Protein AF-0000000065762443 (afdb_homodimer)

Foldseek 3Di:
DAFLAEEEDCDLLRLQLQLLLQVLPGAYEYEYPPQVSVVCSCVPPVDPTSYHYDDDLLRRLVRHDPVYHYEYPDAEDVVVVVVCVVCLVVHDAPHEYEYAYLYDLVVQLVVLVVQVVVNYHYKYKHWFFPNVLSNQATQIEIEAPPSCCVSCVVSNQSSHDAFPVRGGLYDYFWHRSRRSLLNLLVVLLVLLLLQLVVLLVLCCCQVQVDQLQRVLVLLVVLCVDQQNWLSSVVSSVLSPDADPVGHRCVVVDQQADDDSCSLVSLVVLCVVLVQCLQLSVLSVVVNVVSNPPVVVVVVCVVPPDLQPSPNNVVDDPVRSVLLSLLSSLLSSLLSLLNVQSSVLSVVSVCVVVVIDGQQLSSLVSQCPSHRGHGPVSNVRSVQCVVPVVPNTSCPRPVNVVSCVVNVVSLVVNVVSCVVSVNDSSSSVRSNVVVVVVPDPDDPCVVVQVVCLAPAVLWDDDPPDDPPDTDHDPPPVPDDPDHDDHDDD/DAFLAEEEDCPLLRVQLQLLLQVLPGAYEYEYPPQVSVVCSCVPPVPPTSYHYDDDLLRRLVRHDPVYHYEYADAEDVVVVVVCVVNLVVHDAPHEYEYAYLYDLVVQLVVLVVQVVVNYHYKYKHWFFPNVLSNQATQIQIEAPPSCCVSCVVSNQSSHDAFPVRGGLYDYFWHRSRRSLLNLLVVLLVLLLLQLVVLLVLCCCQVQVDQLQRVLVLLVVLCVDQQNWLSSVVSSVLSPDADPVGHRCVVVDQQQDDDSCSLVSLVVLCVVLVQCLQLSVLSVVVNVVSNPPVVVVVVCVVPPDLQPSPNNVVADPVRSVLLSLLSSLLSSLLSLLNVQSSVLSVVSVCVVVVIDGQQLSSLVSQCPSHRGHGPNSNVRSVQCVVPVVPNTSCPRPVNVVSCVVNVVSLVVNVVSCVVSVNDSSSSVRSNVVVVVVPDPDDPCVVVQVVCLAPAVLWDDDPPDDPPDTDHDPPPVPDDPDHDDHDDD

Solvent-accessible surface area (backbone atoms only — not comparable to full-atom values): 47602 Å² total; per-residue (Å²): 133,45,21,66,30,31,36,37,29,67,51,50,55,30,45,23,35,51,53,21,38,34,73,67,73,38,35,34,28,36,32,33,96,59,43,68,56,37,52,52,40,46,70,47,89,41,48,94,49,64,58,46,76,25,87,41,71,69,53,37,58,71,44,39,28,82,69,35,37,36,37,34,43,49,61,53,62,66,58,47,53,54,52,48,64,65,47,54,84,77,58,54,74,65,18,35,42,32,40,46,30,85,38,58,30,68,58,38,31,54,50,30,54,57,33,45,74,66,40,24,34,28,32,27,23,15,68,35,23,44,41,63,13,28,39,72,9,19,13,39,27,34,9,19,41,72,79,42,47,78,76,44,44,68,60,49,39,63,37,19,10,53,35,96,87,62,49,45,4,37,51,85,43,31,53,44,26,37,4,22,42,53,39,29,43,51,46,19,42,42,47,27,52,47,42,39,51,22,38,50,53,43,42,40,43,53,57,54,56,48,50,52,66,56,49,19,50,49,32,50,54,40,34,77,48,87,58,20,27,50,60,38,45,51,49,19,52,51,44,63,37,56,35,96,85,68,45,58,38,59,79,38,34,35,32,55,35,64,54,86,45,46,48,51,53,36,41,46,50,23,56,74,68,50,37,54,46,46,25,38,38,35,26,50,30,49,30,34,49,36,46,40,50,70,61,12,42,56,35,16,70,75,69,35,77,68,55,66,62,66,58,24,77,70,52,49,73,66,55,48,51,52,49,51,53,16,42,52,24,28,51,52,48,39,51,53,48,40,51,25,39,46,51,38,43,51,49,54,52,24,63,76,69,68,48,72,68,56,63,24,58,53,30,47,28,41,40,16,29,24,62,73,13,24,68,57,27,55,56,53,16,49,48,28,64,74,33,77,80,61,80,42,56,61,71,35,69,71,48,36,51,51,41,67,68,28,43,64,28,26,37,49,45,47,26,51,28,45,69,40,44,44,51,41,46,32,56,44,34,32,48,23,47,51,35,47,44,29,28,72,69,60,47,36,17,54,46,32,48,52,42,19,60,47,45,30,41,31,39,41,39,66,87,49,65,86,91,47,71,44,74,67,66,81,79,75,76,64,74,89,68,62,38,76,73,62,79,97,134,46,21,64,32,32,37,38,30,67,51,51,54,30,45,23,35,51,53,23,40,35,73,66,73,38,35,33,28,35,32,32,96,58,43,66,57,37,51,50,39,46,71,47,89,41,48,92,50,64,57,46,77,26,86,42,71,70,52,35,60,72,42,39,29,82,68,36,36,37,37,34,43,50,61,55,62,68,58,49,54,54,51,48,62,65,47,54,83,76,58,55,74,65,18,35,43,33,40,45,30,86,38,59,26,68,56,38,33,54,49,30,54,56,34,44,74,68,41,24,34,28,31,26,23,16,66,36,23,44,41,63,12,27,39,73,9,18,13,38,28,34,9,21,42,73,79,43,47,78,75,45,44,68,60,50,39,64,37,20,10,54,33,96,87,60,49,44,5,36,51,84,42,30,52,44,26,38,5,22,42,52,38,30,43,51,45,19,43,42,46,26,52,47,41,40,51,22,39,50,53,43,41,40,43,52,58,54,55,48,51,51,67,57,50,18,50,50,32,50,55,42,34,77,47,88,57,22,28,51,60,38,46,51,48,20,50,50,44,63,36,56,36,96,85,69,45,56,38,60,79,38,33,38,31,55,36,58,54,87,46,46,47,50,51,36,40,45,51,22,55,74,68,51,37,52,45,46,26,38,40,35,27,50,31,49,32,32,48,36,46,42,51,70,61,11,41,54,35,17,70,74,70,37,76,66,53,67,64,66,59,25,76,69,52,48,73,66,54,48,51,52,50,52,52,17,41,52,25,28,48,52,47,40,50,52,47,41,52,26,38,45,52,39,43,50,50,54,50,25,63,77,70,69,48,72,69,56,62,24,57,53,30,48,28,39,40,16,30,23,62,72,12,24,69,57,28,57,57,51,17,48,47,29,65,75,33,78,78,61,80,43,54,60,72,35,69,70,47,36,52,51,42,66,70,26,42,64,27,27,37,49,46,48,26,51,27,44,70,42,43,46,50,40,47,33,56,44,34,31,50,24,48,50,36,47,44,29,29,73,70,59,46,36,15,53,46,33,49,52,43,19,60,46,44,29,43,32,40,41,39,67,87,48,66,88,92,46,73,45,74,66,67,82,78,75,74,63,73,88,69,61,38,76,74,61,82,96

Structure (mmCIF, N/CA/C/O backbone):
data_AF-0000000065762443-model_v1
#
loop_
_entity.id
_entity.type
_entity.pdbx_description
1 polymer '6-phosphogluconate dehydrogenase, decarboxylating'
#
loop_
_atom_site.group_PDB
_atom_site.id
_atom_site.type_symbol
_atom_site.label_atom_id
_atom_site.label_alt_id
_atom_site.label_comp_id
_atom_site.label_asym_id
_atom_site.label_entity_id
_atom_site.label_seq_id
_atom_site.pdbx_PDB_ins_code
_atom_site.Cartn_x
_atom_site.Cartn_y
_atom_site.Cartn_z
_atom_site.occupancy
_atom_site.B_iso_or_equiv
_atom_site.auth_seq_id
_atom_site.auth_comp_id
_atom_site.auth_asym_id
_atom_site.auth_atom_id
_atom_site.pdbx_PDB_model_num
ATOM 1 N N . MET A 1 1 ? -21.141 -29.219 -41.094 1 72 1 MET A N 1
ATOM 2 C CA . MET A 1 1 ? -21.312 -29.031 -39.656 1 72 1 MET A CA 1
ATOM 3 C C . MET A 1 1 ? -20.359 -27.984 -39.094 1 72 1 MET A C 1
ATOM 5 O O . MET A 1 1 ? -19.234 -27.859 -39.594 1 72 1 MET A O 1
ATOM 9 N N . GLY A 1 2 ? -20.906 -26.891 -38.469 1 92.94 2 GLY A N 1
ATOM 10 C CA . GLY A 1 2 ? -20.109 -25.734 -38.094 1 92.94 2 GLY A CA 1
ATOM 11 C C . GLY A 1 2 ? -19.172 -25.984 -36.938 1 92.94 2 GLY A C 1
ATOM 12 O O . GLY A 1 2 ? -19.375 -26.953 -36.188 1 92.94 2 GLY A O 1
ATOM 13 N N . ALA A 1 3 ? -18.125 -25.281 -36.938 1 97.88 3 ALA A N 1
ATOM 14 C CA . ALA A 1 3 ? -17.156 -25.406 -35.844 1 97.88 3 ALA A CA 1
ATOM 15 C C . ALA A 1 3 ? -17.844 -25.203 -34.5 1 97.88 3 ALA A C 1
ATOM 17 O O . ALA A 1 3 ? -18.781 -24.422 -34.375 1 97.88 3 ALA A O 1
ATOM 18 N N . ASP A 1 4 ? -17.422 -25.906 -33.469 1 98.25 4 ASP A N 1
ATOM 19 C CA . ASP A 1 4 ? -18 -25.859 -32.125 1 98.25 4 ASP A CA 1
ATOM 20 C C . ASP A 1 4 ? -17.766 -24.5 -31.484 1 98.25 4 ASP A C 1
ATOM 22 O O . ASP A 1 4 ? -18.562 -24.062 -30.656 1 98.25 4 ASP A O 1
ATOM 26 N N . ILE A 1 5 ? -16.672 -23.844 -31.797 1 98.62 5 ILE A N 1
ATOM 27 C CA . ILE A 1 5 ? -16.328 -22.562 -31.188 1 98.62 5 ILE A CA 1
ATOM 28 C C . ILE A 1 5 ? -15.406 -21.781 -32.125 1 98.62 5 ILE A C 1
ATOM 30 O O . ILE A 1 5 ? -14.609 -22.375 -32.844 1 98.62 5 ILE A O 1
ATOM 34 N N . GLY A 1 6 ? -15.602 -20.469 -32.156 1 98.69 6 GLY A N 1
ATOM 35 C CA . GLY A 1 6 ? -14.711 -19.578 -32.875 1 98.69 6 GLY A CA 1
ATOM 36 C C . GLY A 1 6 ? -13.727 -18.859 -31.953 1 98.69 6 GLY A C 1
ATOM 37 O O . GLY A 1 6 ? -14.055 -18.531 -30.812 1 98.69 6 GLY A O 1
ATOM 38 N N . PHE A 1 7 ? -12.484 -18.641 -32.469 1 98.44 7 PHE A N 1
ATOM 39 C CA . PHE A 1 7 ? -11.445 -17.953 -31.719 1 98.44 7 PHE A CA 1
ATOM 40 C C . PHE A 1 7 ? -10.938 -16.734 -32.5 1 98.44 7 PHE A C 1
ATOM 42 O O . PHE A 1 7 ? -10.648 -16.844 -33.688 1 98.44 7 PHE A O 1
ATOM 49 N N . ILE A 1 8 ? -10.922 -15.648 -31.812 1 98.44 8 ILE A N 1
ATOM 50 C CA . ILE A 1 8 ? -10.297 -14.445 -32.375 1 98.44 8 ILE A CA 1
ATOM 51 C C . ILE A 1 8 ? -9.055 -14.094 -31.547 1 98.44 8 ILE A C 1
ATOM 53 O O . ILE A 1 8 ? -9.164 -13.727 -30.375 1 98.44 8 ILE A O 1
ATOM 57 N N . GLY A 1 9 ? -7.879 -14.109 -32.125 1 96.88 9 GLY A N 1
ATOM 58 C CA . GLY A 1 9 ? -6.602 -13.883 -31.469 1 96.88 9 GLY A CA 1
ATOM 59 C C . GLY A 1 9 ? -5.762 -15.141 -31.359 1 96.88 9 GLY A C 1
ATOM 60 O O . GLY A 1 9 ? -6.125 -16.078 -30.641 1 96.88 9 GLY A O 1
ATOM 61 N N . LEU A 1 10 ? -4.555 -15.133 -32.062 1 95.56 10 LEU A N 1
ATOM 62 C CA . LEU A 1 10 ? -3.734 -16.328 -32.156 1 95.56 10 LEU A CA 1
ATOM 63 C C . LEU A 1 10 ? -2.311 -16.047 -31.688 1 95.56 10 LEU A C 1
ATOM 65 O O . LEU A 1 10 ? -1.348 -16.531 -32.281 1 95.56 10 LEU A O 1
ATOM 69 N N . ALA A 1 11 ? -2.287 -15.234 -30.594 1 89.75 11 ALA A N 1
ATOM 70 C CA . ALA A 1 11 ? -0.986 -15.133 -29.938 1 89.75 11 ALA A CA 1
ATOM 71 C C . ALA A 1 11 ? -0.695 -16.375 -29.109 1 89.75 11 ALA A C 1
ATOM 73 O O . ALA A 1 11 ? -1.303 -17.422 -29.312 1 89.75 11 ALA A O 1
ATOM 74 N N . VAL A 1 12 ? 0.217 -16.297 -28.219 1 86.06 12 VAL A N 1
ATOM 75 C CA . VAL A 1 12 ? 0.72 -17.453 -27.469 1 86.06 12 VAL A CA 1
ATOM 76 C C . VAL A 1 12 ? -0.435 -18.156 -26.766 1 86.06 12 VAL A C 1
ATOM 78 O O . VAL A 1 12 ? -0.588 -19.375 -26.875 1 86.06 12 VAL A O 1
ATOM 81 N N . MET A 1 13 ? -1.266 -17.438 -26.078 1 91.5 13 MET A N 1
ATOM 82 C CA . MET A 1 13 ? -2.373 -18.016 -25.328 1 91.5 13 MET A CA 1
ATOM 83 C C . MET A 1 13 ? -3.443 -18.562 -26.266 1 91.5 13 MET A C 1
ATOM 85 O O . MET A 1 13 ? -3.947 -19.672 -26.078 1 91.5 13 MET A O 1
ATOM 89 N N . GLY A 1 14 ? -3.76 -17.781 -27.281 1 94.81 14 GLY A N 1
ATOM 90 C CA . GLY A 1 14 ? -4.809 -18.172 -28.219 1 94.81 14 GLY A CA 1
ATOM 91 C C . GLY A 1 14 ? -4.504 -19.453 -28.953 1 94.81 14 GLY A C 1
ATOM 92 O O . GLY A 1 14 ? -5.328 -20.359 -28.984 1 94.81 14 GLY A O 1
ATOM 93 N N . GLU A 1 15 ? -3.297 -19.531 -29.516 1 95.19 15 GLU A N 1
ATOM 94 C CA . GLU A 1 15 ? -2.898 -20.719 -30.266 1 95.19 15 GLU A CA 1
ATOM 95 C C . GLU A 1 15 ? -2.957 -21.969 -29.391 1 95.19 15 GLU A C 1
ATOM 97 O O . GLU A 1 15 ? -3.441 -23.016 -29.828 1 95.19 15 GLU A O 1
ATOM 102 N N . ASN A 1 16 ? -2.488 -21.828 -28.219 1 95 16 ASN A N 1
ATOM 103 C CA . ASN A 1 16 ? -2.408 -22.984 -27.312 1 95 16 ASN A CA 1
ATOM 104 C C . ASN A 1 16 ? -3.791 -23.422 -26.859 1 95 16 ASN A C 1
ATOM 106 O O . ASN A 1 16 ? -4.059 -24.625 -26.75 1 95 16 ASN A O 1
ATOM 110 N N . LEU A 1 17 ? -4.672 -22.516 -26.609 1 97.56 17 LEU A N 1
ATOM 111 C CA . LEU A 1 17 ? -6.035 -22.859 -26.219 1 97.56 17 LEU A CA 1
ATOM 112 C C . LEU A 1 17 ? -6.766 -23.562 -27.359 1 97.56 17 LEU A C 1
ATOM 114 O O . LEU A 1 17 ? -7.508 -24.516 -27.125 1 97.56 17 LEU A O 1
ATOM 118 N N . VAL A 1 18 ? -6.535 -23.047 -28.594 1 98.38 18 VAL A N 1
ATOM 119 C CA . VAL A 1 18 ? -7.16 -23.641 -29.766 1 98.38 18 VAL A CA 1
ATOM 120 C C . VAL A 1 18 ? -6.727 -25.094 -29.906 1 98.38 18 VAL A C 1
ATOM 122 O O . VAL A 1 18 ? -7.555 -25.969 -30.125 1 98.38 18 VAL A O 1
ATOM 125 N N . LEU A 1 19 ? -5.434 -25.328 -29.766 1 98.06 19 LEU A N 1
ATOM 126 C CA . LEU A 1 19 ? -4.895 -26.688 -29.875 1 98.06 19 LEU A CA 1
ATOM 127 C C . LEU A 1 19 ? -5.449 -27.578 -28.766 1 98.06 19 LEU A C 1
ATOM 129 O O . LEU A 1 19 ? -5.742 -28.75 -29 1 98.06 19 LEU A O 1
ATOM 133 N N . ASN A 1 20 ? -5.562 -27.047 -27.562 1 98.25 20 ASN A N 1
ATOM 134 C CA . ASN A 1 20 ? -6.129 -27.766 -26.438 1 98.25 20 ASN A CA 1
ATOM 135 C C . ASN A 1 20 ? -7.578 -28.172 -26.703 1 98.25 20 ASN A C 1
ATOM 137 O O . ASN A 1 20 ? -7.965 -29.312 -26.469 1 98.25 20 ASN A O 1
ATOM 141 N N . ILE A 1 21 ? -8.359 -27.281 -27.203 1 98.62 21 ILE A N 1
ATOM 142 C CA . ILE A 1 21 ? -9.766 -27.516 -27.5 1 98.62 21 ILE A CA 1
ATOM 143 C C . ILE A 1 21 ? -9.898 -28.594 -28.562 1 98.62 21 ILE A C 1
ATOM 145 O O . ILE A 1 21 ? -10.688 -29.531 -28.422 1 98.62 21 ILE A O 1
ATOM 149 N N . GLU A 1 22 ? -9.102 -28.453 -29.578 1 98.5 22 GLU A N 1
ATOM 150 C CA . GLU A 1 22 ? -9.117 -29.422 -30.656 1 98.5 22 GLU A CA 1
ATOM 151 C C . GLU A 1 22 ? -8.719 -30.812 -30.156 1 98.5 22 GLU A C 1
ATOM 153 O O . GLU A 1 22 ? -9.367 -31.812 -30.484 1 98.5 22 GLU A O 1
ATOM 158 N N . ARG A 1 23 ? -7.711 -30.844 -29.375 1 97.94 23 ARG A N 1
ATOM 159 C CA . ARG A 1 23 ? -7.223 -32.125 -28.828 1 97.94 23 ARG A CA 1
ATOM 160 C C . ARG A 1 23 ? -8.297 -32.812 -27.984 1 97.94 23 ARG A C 1
ATOM 162 O O . ARG A 1 23 ? -8.336 -34.031 -27.906 1 97.94 23 ARG A O 1
ATOM 169 N N . ASN A 1 24 ? -9.148 -32.062 -27.406 1 98.06 24 ASN A N 1
ATOM 170 C CA . ASN A 1 24 ? -10.188 -32.594 -26.547 1 98.06 24 ASN A CA 1
ATOM 171 C C . ASN A 1 24 ? -11.469 -32.906 -27.328 1 98.06 24 ASN A C 1
ATOM 173 O O . ASN A 1 24 ? -12.539 -33.031 -26.734 1 98.06 24 ASN A O 1
ATOM 177 N N . GLY A 1 25 ? -11.383 -32.844 -28.609 1 97.75 25 GLY A N 1
ATOM 178 C CA . GLY A 1 25 ? -12.43 -33.406 -29.422 1 97.75 25 GLY A CA 1
ATOM 179 C C . GLY A 1 25 ? -13.375 -32.375 -30.016 1 97.75 25 GLY A C 1
ATOM 180 O O . GLY A 1 25 ? -14.398 -32.719 -30.609 1 97.75 25 GLY A O 1
ATOM 181 N N . PHE A 1 26 ? -13.031 -31.125 -29.922 1 98.31 26 PHE A N 1
ATOM 182 C CA . PHE A 1 26 ? -13.906 -30.078 -30.453 1 98.31 26 PHE A CA 1
ATOM 183 C C . PHE A 1 26 ? -13.297 -29.422 -31.688 1 98.31 26 PHE A C 1
ATOM 185 O O . PHE A 1 26 ? -12.07 -29.297 -31.781 1 98.31 26 PHE A O 1
ATOM 192 N N . SER A 1 27 ? -14.125 -28.984 -32.562 1 98.31 27 SER A N 1
ATOM 193 C CA . SER A 1 27 ? -13.656 -28.266 -33.75 1 98.31 27 SER A CA 1
ATOM 194 C C . SER A 1 27 ? -13.609 -26.766 -33.5 1 98.31 27 SER A C 1
ATOM 196 O O . SER A 1 27 ? -14.461 -26.219 -32.781 1 98.31 27 SER A O 1
ATOM 198 N N . VAL A 1 28 ? -12.602 -26.109 -34.125 1 98.69 28 VAL A N 1
ATOM 199 C CA . VAL A 1 28 ? -12.391 -24.703 -33.844 1 98.69 28 VAL A CA 1
ATOM 200 C C . VAL A 1 28 ? -12.211 -23.922 -35.156 1 98.69 28 VAL A C 1
ATOM 202 O O . VAL A 1 28 ? -11.539 -24.391 -36.062 1 98.69 28 VAL A O 1
ATOM 205 N N . ALA A 1 29 ? -12.906 -22.828 -35.281 1 98.81 29 ALA A N 1
ATOM 206 C CA . ALA A 1 29 ? -12.617 -21.844 -36.344 1 98.81 29 ALA A CA 1
ATOM 207 C C . ALA A 1 29 ? -11.805 -20.672 -35.781 1 98.81 29 ALA A C 1
ATOM 209 O O . ALA A 1 29 ? -12.086 -20.172 -34.688 1 98.81 29 ALA A O 1
ATOM 210 N N . VAL A 1 30 ? -10.727 -20.266 -36.531 1 98.75 30 VAL A N 1
ATOM 211 C CA . VAL A 1 30 ? -9.828 -19.281 -35.969 1 98.75 30 VAL A CA 1
ATOM 212 C C . VAL A 1 30 ? -9.695 -18.078 -36.906 1 98.75 30 VAL A C 1
ATOM 214 O O . VAL A 1 30 ? -9.789 -18.219 -38.125 1 98.75 30 VAL A O 1
ATOM 217 N N . PHE A 1 31 ? -9.531 -16.922 -36.312 1 98.5 31 PHE A N 1
ATOM 218 C CA . PHE A 1 31 ? -9.258 -15.672 -37 1 98.5 31 PHE A CA 1
ATOM 219 C C . PHE A 1 31 ? -8.25 -14.828 -36.219 1 98.5 31 PHE A C 1
ATOM 221 O O . PHE A 1 31 ? -8.195 -14.891 -35 1 98.5 31 PHE A O 1
ATOM 228 N N . ASN A 1 32 ? -7.441 -14.117 -36.938 1 97.94 32 ASN A N 1
ATOM 229 C CA . ASN A 1 32 ? -6.523 -13.102 -36.438 1 97.94 32 ASN A CA 1
ATOM 230 C C . ASN A 1 32 ? -6.477 -11.875 -37.344 1 97.94 32 ASN A C 1
ATOM 232 O O . ASN A 1 32 ? -6.566 -11.992 -38.562 1 97.94 32 ASN A O 1
ATOM 236 N N . ARG A 1 33 ? -6.418 -10.711 -36.719 1 95.38 33 ARG A N 1
ATOM 237 C CA . ARG A 1 33 ? -6.438 -9.469 -37.469 1 95.38 33 ARG A CA 1
ATOM 238 C C . ARG A 1 33 ? -5.422 -9.516 -38.625 1 95.38 33 ARG A C 1
ATOM 240 O O . ARG A 1 33 ? -5.723 -9.117 -39.75 1 95.38 33 ARG A O 1
ATOM 247 N N . THR A 1 34 ? -4.172 -9.938 -38.25 1 95.75 34 THR A N 1
ATOM 248 C CA . THR A 1 34 ? -3.182 -10.234 -39.281 1 95.75 34 THR A CA 1
ATOM 249 C C . THR A 1 34 ? -3.361 -11.648 -39.812 1 95.75 34 THR A C 1
ATOM 251 O O . THR A 1 34 ? -2.879 -12.609 -39.219 1 95.75 34 THR A O 1
ATOM 254 N N . THR A 1 35 ? -3.873 -11.758 -40.969 1 96 35 THR A N 1
ATOM 255 C CA . THR A 1 35 ? -4.363 -13.039 -41.469 1 96 35 THR A CA 1
ATOM 256 C C . THR A 1 35 ? -3.203 -13.977 -41.812 1 96 35 THR A C 1
ATOM 258 O O . THR A 1 35 ? -3.383 -15.188 -41.875 1 96 35 THR A O 1
ATOM 261 N N . THR A 1 36 ? -1.997 -13.391 -42 1 96.75 36 THR A N 1
ATOM 262 C CA . THR A 1 36 ? -0.836 -14.234 -42.25 1 96.75 36 THR A CA 1
ATOM 263 C C . THR A 1 36 ? -0.554 -15.133 -41.031 1 96.75 36 THR A C 1
ATOM 265 O O . THR A 1 36 ? 0.012 -16.219 -41.188 1 96.75 36 THR A O 1
ATOM 268 N N . VAL A 1 37 ? -1 -14.68 -39.875 1 95.44 37 VAL A N 1
ATOM 269 C CA . VAL A 1 37 ? -0.845 -15.461 -38.656 1 95.44 37 VAL A CA 1
ATOM 270 C C . VAL A 1 37 ? -1.731 -16.703 -38.719 1 95.44 37 VAL A C 1
ATOM 272 O O . VAL A 1 37 ? -1.341 -17.781 -38.281 1 95.44 37 VAL A O 1
ATOM 275 N N . VAL A 1 38 ? -2.871 -16.562 -39.312 1 97.19 38 VAL A N 1
ATOM 276 C CA . VAL A 1 38 ? -3.797 -17.688 -39.469 1 97.19 38 VAL A CA 1
ATOM 277 C C . VAL A 1 38 ? -3.174 -18.734 -40.375 1 97.19 38 VAL A C 1
ATOM 279 O O . VAL A 1 38 ? -3.162 -19.922 -40.062 1 97.19 38 VAL A O 1
ATOM 282 N N . ASP A 1 39 ? -2.598 -18.219 -41.469 1 97.44 39 ASP A N 1
ATOM 283 C CA . ASP A 1 39 ? -1.999 -19.109 -42.438 1 97.44 39 ASP A CA 1
ATOM 284 C C . ASP A 1 39 ? -0.817 -19.875 -41.844 1 97.44 39 ASP A C 1
ATOM 286 O O . ASP A 1 39 ? -0.674 -21.078 -42.062 1 97.44 39 ASP A O 1
ATOM 290 N N . ARG A 1 40 ? -0.02 -19.156 -41.188 1 96.12 40 ARG A N 1
ATOM 291 C CA . ARG A 1 40 ? 1.144 -19.766 -40.531 1 96.12 40 ARG A CA 1
ATOM 292 C C . ARG A 1 40 ? 0.722 -20.828 -39.531 1 96.12 40 ARG A C 1
ATOM 294 O O . ARG A 1 40 ? 1.324 -21.906 -39.469 1 96.12 40 ARG A O 1
ATOM 301 N N . PHE A 1 41 ? -0.293 -20.547 -38.781 1 96.12 41 PHE A N 1
ATOM 302 C CA . PHE A 1 41 ? -0.787 -21.469 -37.75 1 96.12 41 PHE A CA 1
ATOM 303 C C . PHE A 1 41 ? -1.352 -22.734 -38.406 1 96.12 41 PHE A C 1
ATOM 305 O O . PHE A 1 41 ? -1.062 -23.844 -37.938 1 96.12 41 PHE A O 1
ATOM 312 N N . LEU A 1 42 ? -2.066 -22.578 -39.5 1 96.94 42 LEU A N 1
ATOM 313 C CA . LEU A 1 42 ? -2.707 -23.688 -40.156 1 96.94 42 LEU A CA 1
ATOM 314 C C . LEU A 1 42 ? -1.672 -24.578 -40.844 1 96.94 42 LEU A C 1
ATOM 316 O O . LEU A 1 42 ? -1.845 -25.797 -40.938 1 96.94 42 LEU A O 1
ATOM 320 N N . ALA A 1 43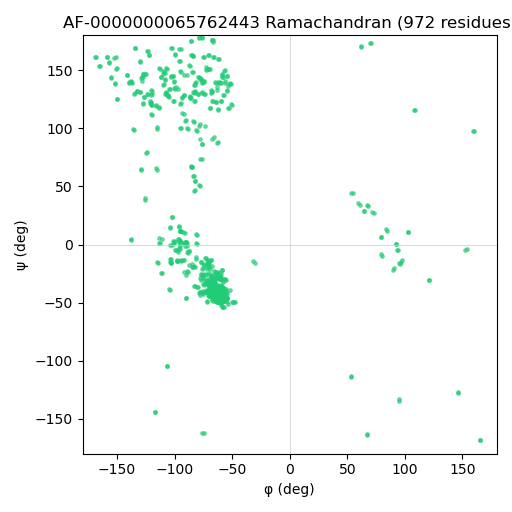 ? -0.601 -23.922 -41.281 1 96.88 43 ALA A N 1
ATOM 321 C CA . ALA A 1 43 ? 0.454 -24.656 -41.969 1 96.88 43 ALA A CA 1
ATOM 322 C C . ALA A 1 43 ? 1.421 -25.297 -40.969 1 96.88 43 ALA A C 1
ATOM 324 O O . ALA A 1 43 ? 2.168 -26.219 -41.344 1 96.88 43 ALA A O 1
ATOM 325 N N . GLY A 1 44 ? 1.394 -24.812 -39.844 1 95.62 44 GLY A N 1
ATOM 326 C CA . GLY A 1 44 ? 2.324 -25.281 -38.844 1 95.62 44 GLY A CA 1
ATOM 327 C C . GLY A 1 44 ? 1.669 -26.156 -37.781 1 95.62 44 GLY A C 1
ATOM 328 O O . GLY A 1 44 ? 1.27 -27.297 -38.062 1 95.62 44 GLY A O 1
ATOM 329 N N . ARG A 1 45 ? 1.449 -25.641 -36.625 1 94.31 45 ARG A N 1
ATOM 330 C CA . ARG A 1 45 ? 1.044 -26.391 -35.438 1 94.31 45 ARG A CA 1
ATOM 331 C C . ARG A 1 45 ? -0.362 -26.953 -35.594 1 94.31 45 ARG A C 1
ATOM 333 O O . ARG A 1 45 ? -0.701 -27.969 -35 1 94.31 45 ARG A O 1
ATOM 340 N N . ALA A 1 46 ? -1.197 -26.328 -36.406 1 95.81 46 ALA A N 1
ATOM 341 C CA . ALA A 1 46 ? -2.59 -26.734 -36.562 1 95.81 46 ALA A CA 1
ATOM 342 C C . ALA A 1 46 ? -2.762 -27.656 -37.75 1 95.81 46 ALA A C 1
ATOM 344 O O . ALA A 1 46 ? -3.871 -28.109 -38.031 1 95.81 46 ALA A O 1
ATOM 345 N N . HIS A 1 47 ? -1.701 -27.938 -38.469 1 96.12 47 HIS A N 1
ATOM 346 C CA . HIS A 1 47 ? -1.778 -28.719 -39.688 1 96.12 47 HIS A CA 1
ATOM 347 C C . HIS A 1 47 ? -2.412 -30.078 -39.438 1 96.12 47 HIS A C 1
ATOM 349 O O . HIS A 1 47 ? -2.018 -30.781 -38.5 1 96.12 47 HIS A O 1
ATOM 355 N N . GLY A 1 48 ? -3.4 -30.359 -40.25 1 96.12 48 GLY A N 1
ATOM 356 C CA . GLY A 1 48 ? -4.023 -31.672 -40.219 1 96.12 48 GLY A CA 1
ATOM 357 C C . GLY A 1 48 ? -5.027 -31.812 -39.062 1 96.12 48 GLY A C 1
ATOM 358 O O . GLY A 1 48 ? -5.586 -32.906 -38.875 1 96.12 48 GLY A O 1
ATOM 359 N N . LYS A 1 49 ? -5.32 -30.828 -38.344 1 97.31 49 LYS A N 1
ATOM 360 C CA . LYS A 1 49 ? -6.23 -30.875 -37.219 1 97.31 49 LYS A CA 1
ATOM 361 C C . LYS A 1 49 ? -7.602 -30.312 -37.562 1 97.31 49 LYS A C 1
ATOM 363 O O . LYS A 1 49 ? -7.793 -29.812 -38.688 1 97.31 49 LYS A O 1
ATOM 368 N N . ARG A 1 50 ? -8.609 -30.516 -36.656 1 96.94 50 ARG A N 1
ATOM 369 C CA . ARG A 1 50 ? -9.961 -30.031 -36.875 1 96.94 50 ARG A CA 1
ATOM 370 C C . ARG A 1 50 ? -10.062 -28.531 -36.594 1 96.94 50 ARG A C 1
ATOM 372 O O . ARG A 1 50 ? -10.93 -28.094 -35.812 1 96.94 50 ARG A O 1
ATOM 379 N N . ILE A 1 51 ? -9.148 -27.781 -37.188 1 98.38 51 ILE A N 1
ATOM 380 C CA . ILE A 1 51 ? -9.062 -26.328 -37.062 1 98.38 51 ILE A CA 1
ATOM 381 C C . ILE A 1 51 ? -9.188 -25.688 -38.438 1 98.38 51 ILE A C 1
ATOM 383 O O . ILE A 1 51 ? -8.461 -26.031 -39.375 1 98.38 51 ILE A O 1
ATOM 387 N N . THR A 1 52 ? -10.156 -24.844 -38.625 1 98.31 52 THR A N 1
ATOM 388 C CA . THR A 1 52 ? -10.375 -24.141 -39.906 1 98.31 52 THR A CA 1
ATOM 389 C C . THR A 1 52 ? -10.055 -22.641 -39.75 1 98.31 52 THR A C 1
ATOM 391 O O . THR A 1 52 ? -10.383 -22.047 -38.719 1 98.31 52 THR A O 1
ATOM 394 N N . GLY A 1 53 ? -9.398 -22.109 -40.719 1 98.19 53 GLY A N 1
ATOM 395 C CA . GLY A 1 53 ? -9.023 -20.703 -40.656 1 98.19 53 GLY A CA 1
ATOM 396 C C . GLY A 1 53 ? -9.945 -19.797 -41.469 1 98.19 53 GLY A C 1
ATOM 397 O O . GLY A 1 53 ? -10.461 -20.203 -42.5 1 98.19 53 GLY A O 1
ATOM 398 N N . ALA A 1 54 ? -10.203 -18.656 -40.844 1 98.31 54 ALA A N 1
ATOM 399 C CA . ALA A 1 54 ? -10.961 -17.609 -41.562 1 98.31 54 ALA A CA 1
ATOM 400 C C . ALA A 1 54 ? -10.086 -16.406 -41.844 1 98.31 54 ALA A C 1
ATOM 402 O O . ALA A 1 54 ? -9.141 -16.125 -41.094 1 98.31 54 ALA A O 1
ATOM 403 N N . HIS A 1 55 ? -10.383 -15.695 -42.906 1 98 55 HIS A N 1
ATOM 404 C CA . HIS A 1 55 ? -9.594 -14.523 -43.281 1 98 55 HIS A CA 1
ATOM 405 C C . HIS A 1 55 ? -10.398 -13.242 -43.094 1 98 55 HIS A C 1
ATOM 407 O O . HIS A 1 55 ? -9.953 -12.164 -43.5 1 98 55 HIS A O 1
ATOM 413 N N . SER A 1 56 ? -11.57 -13.352 -42.562 1 97.69 56 SER A N 1
ATOM 414 C CA . SER A 1 56 ? -12.406 -12.242 -42.125 1 97.69 56 SER A CA 1
ATOM 415 C C . SER A 1 56 ? -13.32 -12.648 -40.969 1 97.69 56 SER A C 1
ATOM 417 O O . SER A 1 56 ? -13.562 -13.836 -40.75 1 97.69 56 SER A O 1
ATOM 419 N N . ILE A 1 57 ? -13.805 -11.664 -40.281 1 97.88 57 ILE A N 1
ATOM 420 C CA . ILE A 1 57 ? -14.703 -11.922 -39.156 1 97.88 57 ILE A CA 1
ATOM 421 C C . ILE A 1 57 ? -16.016 -12.523 -39.688 1 97.88 57 ILE A C 1
ATOM 423 O O . ILE A 1 57 ? -16.562 -13.438 -39.062 1 97.88 57 ILE A O 1
ATOM 427 N N . ALA A 1 58 ? -16.5 -11.992 -40.781 1 98.06 58 ALA A N 1
ATOM 428 C CA . ALA A 1 58 ? -17.703 -12.539 -41.406 1 98.06 58 ALA A CA 1
ATOM 429 C C . ALA A 1 58 ? -17.516 -14.008 -41.75 1 98.06 58 ALA A C 1
ATOM 431 O O . ALA A 1 58 ? -18.422 -14.82 -41.562 1 98.06 58 ALA A O 1
ATOM 432 N N . GLU A 1 59 ? -16.375 -14.258 -42.312 1 98.25 59 GLU A N 1
ATOM 433 C CA . GLU A 1 59 ? -16.047 -15.648 -42.656 1 98.25 59 GLU A CA 1
ATOM 434 C C . GLU A 1 59 ? -16.016 -16.516 -41.406 1 98.25 59 GLU A C 1
ATOM 436 O O . GLU A 1 59 ? -16.547 -17.625 -41.375 1 98.25 59 GLU A O 1
ATOM 441 N N . LEU A 1 60 ? -15.398 -16.062 -40.375 1 98.5 60 LEU A N 1
ATOM 442 C CA . LEU A 1 60 ? -15.344 -16.797 -39.094 1 98.5 60 LEU A CA 1
ATOM 443 C C . LEU A 1 60 ? -16.734 -17.156 -38.625 1 98.5 60 LEU A C 1
ATOM 445 O O . LEU A 1 60 ? -17.016 -18.297 -38.25 1 98.5 60 LEU A O 1
ATOM 449 N N . VAL A 1 61 ? -17.578 -16.172 -38.594 1 98.31 61 VAL A N 1
ATOM 450 C CA . VAL A 1 61 ? -18.922 -16.328 -38.062 1 98.31 61 VAL A CA 1
ATOM 451 C C . VAL A 1 61 ? -19.688 -17.359 -38.906 1 98.31 61 VAL A C 1
ATOM 453 O O . VAL A 1 61 ? -20.453 -18.156 -38.375 1 98.31 61 VAL A O 1
ATOM 456 N N . SER A 1 62 ? -19.484 -17.344 -40.188 1 97.94 62 SER A N 1
ATOM 457 C CA . SER A 1 62 ? -20.188 -18.25 -41.094 1 97.94 62 SER A CA 1
ATOM 458 C C . SER A 1 62 ? -19.75 -19.688 -40.875 1 97.94 62 SER A C 1
ATOM 460 O O . SER A 1 62 ? -20.453 -20.625 -41.281 1 97.94 62 SER A O 1
ATOM 462 N N . LEU A 1 63 ? -18.641 -19.891 -40.25 1 98.38 63 LEU A N 1
ATOM 463 C CA . LEU A 1 63 ? -18.078 -21.219 -40.062 1 98.38 63 LEU A CA 1
ATOM 464 C C . LEU A 1 63 ? -18.594 -21.859 -38.781 1 98.38 63 LEU A C 1
ATOM 466 O O . LEU A 1 63 ? -18.328 -23.031 -38.531 1 98.38 63 LEU A O 1
ATOM 470 N N . LEU A 1 64 ? -19.438 -21.188 -37.969 1 98.38 64 LEU A N 1
ATOM 471 C CA . LEU A 1 64 ? -19.734 -21.625 -36.625 1 98.38 64 LEU A CA 1
ATOM 472 C C . LEU A 1 64 ? -21.109 -22.281 -36.562 1 98.38 64 LEU A C 1
ATOM 474 O O . LEU A 1 64 ? -22.047 -21.859 -37.25 1 98.38 64 LEU A O 1
ATOM 478 N N . ALA A 1 65 ? -21.188 -23.266 -35.75 1 97.44 65 ALA A N 1
ATOM 479 C CA . ALA A 1 65 ? -22.469 -23.859 -35.406 1 97.44 65 ALA A CA 1
ATOM 480 C C . ALA A 1 65 ? -23.281 -22.938 -34.5 1 97.44 65 ALA A C 1
ATOM 482 O O . ALA A 1 65 ? -22.719 -22.25 -33.625 1 97.44 65 ALA A O 1
ATOM 483 N N . ARG A 1 66 ? -24.609 -23 -34.562 1 96.31 66 ARG A N 1
ATOM 484 C CA . ARG A 1 66 ? -25.5 -22.203 -33.719 1 96.31 66 ARG A CA 1
ATOM 485 C C . ARG A 1 66 ? -25.938 -22.984 -32.5 1 96.31 66 ARG A C 1
ATOM 487 O O . ARG A 1 66 ? -26.156 -24.188 -32.562 1 96.31 66 ARG A O 1
ATOM 494 N N . PRO A 1 67 ? -26.188 -22.406 -31.438 1 97.25 67 PRO A N 1
ATOM 495 C CA . PRO A 1 67 ? -25.797 -21.016 -31.188 1 97.25 67 PRO A CA 1
ATOM 496 C C . PRO A 1 67 ? -24.281 -20.812 -31.219 1 97.25 67 PRO A C 1
ATOM 498 O O . PRO A 1 67 ? -23.531 -21.656 -30.734 1 97.25 67 PRO A O 1
ATOM 501 N N . ARG A 1 68 ? -23.891 -19.719 -31.797 1 98.38 68 ARG A N 1
ATOM 502 C CA . ARG A 1 68 ? -22.469 -19.453 -32.031 1 98.38 68 ARG A CA 1
ATOM 503 C C . ARG A 1 68 ? -21.766 -19.078 -30.734 1 98.38 68 ARG A C 1
ATOM 505 O O . ARG A 1 68 ? -22.328 -18.406 -29.875 1 98.38 68 ARG A O 1
ATOM 512 N N . LYS A 1 69 ? -20.609 -19.562 -30.594 1 98.56 69 LYS A N 1
ATOM 513 C CA . LYS A 1 69 ? -19.719 -19.219 -29.5 1 98.56 69 LYS A CA 1
ATOM 514 C C . LYS A 1 69 ? -18.406 -18.641 -30.031 1 98.56 69 LYS A C 1
ATOM 516 O O . LYS A 1 69 ? -17.703 -19.297 -30.812 1 98.56 69 LYS A O 1
ATOM 521 N N . ILE A 1 70 ? -18.078 -17.453 -29.594 1 98.75 70 ILE A N 1
ATOM 522 C CA . ILE A 1 70 ? -16.859 -16.828 -30.062 1 98.75 70 ILE A CA 1
ATOM 523 C C . ILE A 1 70 ? -16.016 -16.375 -28.875 1 98.75 70 ILE A C 1
ATOM 525 O O . ILE A 1 70 ? -16.484 -15.578 -28.047 1 98.75 70 ILE A O 1
ATOM 529 N N . MET A 1 71 ? -14.812 -16.859 -28.781 1 98.69 71 MET A N 1
ATOM 530 C CA . MET A 1 71 ? -13.883 -16.484 -27.719 1 98.69 71 MET A CA 1
ATOM 531 C C . MET A 1 71 ? -12.859 -15.477 -28.219 1 98.69 71 MET A C 1
ATOM 533 O O . MET A 1 71 ? -12.203 -15.719 -29.234 1 98.69 71 MET A O 1
ATOM 537 N N . LEU A 1 72 ? -12.797 -14.359 -27.547 1 98.62 72 LEU A N 1
ATOM 538 C CA . LEU A 1 72 ? -11.828 -13.312 -27.859 1 98.62 72 LEU A CA 1
ATOM 539 C C . LEU A 1 72 ? -10.586 -13.438 -26.984 1 98.62 72 LEU A C 1
ATOM 541 O O . LEU A 1 72 ? -10.688 -13.461 -25.75 1 98.62 72 LEU A O 1
ATOM 545 N N . MET A 1 73 ? -9.461 -13.594 -27.562 1 97.06 73 MET A N 1
ATOM 546 C CA . MET A 1 73 ? -8.164 -13.547 -26.906 1 97.06 73 MET A CA 1
ATOM 547 C C . MET A 1 73 ? -7.332 -12.375 -27.406 1 97.06 73 MET A C 1
ATOM 549 O O . MET A 1 73 ? -6.281 -12.578 -28.031 1 97.06 73 MET A O 1
ATOM 553 N N . VAL A 1 74 ? -7.844 -11.148 -27.125 1 95.38 74 VAL A N 1
ATOM 554 C CA . VAL A 1 74 ? -7.215 -9.93 -27.609 1 95.38 74 VAL A CA 1
ATOM 555 C C . VAL A 1 74 ? -6.879 -9.016 -26.422 1 95.38 74 VAL A C 1
ATOM 557 O O . VAL A 1 74 ? -7.273 -9.289 -25.297 1 95.38 74 VAL A O 1
ATOM 560 N N . LYS A 1 75 ? -6.078 -8.047 -26.688 1 92.81 75 LYS A N 1
ATOM 561 C CA . LYS A 1 75 ? -5.637 -7.121 -25.641 1 92.81 75 LYS A CA 1
ATOM 562 C C . LYS A 1 75 ? -6.828 -6.469 -24.938 1 92.81 75 LYS A C 1
ATOM 564 O O . LYS A 1 75 ? -7.801 -6.086 -25.594 1 92.81 75 LYS A O 1
ATOM 569 N N . ALA A 1 76 ? -6.773 -6.32 -23.641 1 93.94 76 ALA A N 1
ATOM 570 C CA . ALA A 1 76 ? -7.859 -5.738 -22.859 1 93.94 76 ALA A CA 1
ATOM 571 C C . ALA A 1 76 ? -8.133 -4.301 -23.281 1 93.94 76 ALA A C 1
ATOM 573 O O . ALA A 1 76 ? -7.262 -3.633 -23.844 1 93.94 76 ALA A O 1
ATOM 574 N N . GLY A 1 77 ? -9.328 -3.855 -22.953 1 94.31 77 GLY A N 1
ATOM 575 C CA . GLY A 1 77 ? -9.68 -2.465 -23.203 1 94.31 77 GLY A CA 1
ATOM 576 C C . GLY A 1 77 ? -10.414 -2.262 -24.516 1 94.31 77 GLY A C 1
ATOM 577 O O . GLY A 1 77 ? -11.336 -3.01 -24.828 1 94.31 77 GLY A O 1
ATOM 578 N N . SER A 1 78 ? -9.961 -1.237 -25.234 1 95.75 78 SER A N 1
ATOM 579 C CA . SER A 1 78 ? -10.688 -0.789 -26.406 1 95.75 78 SER A CA 1
ATOM 580 C C . SER A 1 78 ? -10.609 -1.816 -27.531 1 95.75 78 SER A C 1
ATOM 582 O O . SER A 1 78 ? -11.5 -1.888 -28.391 1 95.75 78 SER A O 1
ATOM 584 N N . ALA A 1 79 ? -9.555 -2.613 -27.531 1 96.19 79 ALA A N 1
ATOM 585 C CA . ALA A 1 79 ? -9.43 -3.652 -28.547 1 96.19 79 ALA A CA 1
ATOM 586 C C . ALA A 1 79 ? -10.586 -4.645 -28.453 1 96.19 79 ALA A C 1
ATOM 588 O O . ALA A 1 79 ? -11.102 -5.098 -29.484 1 96.19 79 ALA A O 1
ATOM 589 N N . VAL A 1 80 ? -11.062 -4.984 -27.266 1 97.88 80 VAL A N 1
ATOM 590 C CA . VAL A 1 80 ? -12.18 -5.898 -27.062 1 97.88 80 VAL A CA 1
ATOM 591 C C . VAL A 1 80 ? -13.469 -5.258 -27.578 1 97.88 80 VAL A C 1
ATOM 593 O O . VAL A 1 80 ? -14.258 -5.902 -28.266 1 97.88 80 VAL A O 1
ATOM 596 N N . ASP A 1 81 ? -13.609 -4.012 -27.25 1 98.19 81 ASP A N 1
ATOM 597 C CA . ASP A 1 81 ? -14.789 -3.283 -27.703 1 98.19 81 ASP A CA 1
ATOM 598 C C . ASP A 1 81 ? -14.852 -3.252 -29.234 1 98.19 81 ASP A C 1
ATOM 600 O O . ASP A 1 81 ? -15.922 -3.443 -29.812 1 98.19 81 ASP A O 1
ATOM 604 N N . ALA A 1 82 ? -13.734 -2.984 -29.828 1 97.81 82 ALA A N 1
ATOM 605 C CA . ALA A 1 82 ? -13.664 -2.885 -31.281 1 97.81 82 ALA A CA 1
ATOM 606 C C . ALA A 1 82 ? -14.062 -4.203 -31.953 1 97.81 82 ALA A C 1
ATOM 608 O O . ALA A 1 82 ? -14.789 -4.211 -32.938 1 97.81 82 ALA A O 1
ATOM 609 N N . VAL A 1 83 ? -13.602 -5.297 -31.438 1 98.06 83 VAL A N 1
ATOM 610 C CA . VAL A 1 83 ? -13.922 -6.605 -32 1 98.06 83 VAL A CA 1
ATOM 611 C C . VAL A 1 83 ? -15.398 -6.914 -31.781 1 98.06 83 VAL A C 1
ATOM 613 O O . VAL A 1 83 ? -16.062 -7.422 -32.688 1 98.06 83 VAL A O 1
ATOM 616 N N . ILE A 1 84 ? -15.938 -6.613 -30.625 1 98.38 84 ILE A N 1
ATOM 617 C CA . ILE A 1 84 ? -17.344 -6.852 -30.328 1 98.38 84 ILE A CA 1
ATOM 618 C C . ILE A 1 84 ? -18.219 -6.07 -31.312 1 98.38 84 ILE A C 1
ATOM 620 O O . ILE A 1 84 ? -19.203 -6.602 -31.828 1 98.38 84 ILE A O 1
ATOM 624 N N . ASP A 1 85 ? -17.797 -4.891 -31.562 1 97.75 85 ASP A N 1
ATOM 625 C CA . ASP A 1 85 ? -18.547 -4.047 -32.469 1 97.75 85 ASP A CA 1
ATOM 626 C C . ASP A 1 85 ? -18.594 -4.672 -33.875 1 97.75 85 ASP A C 1
ATOM 628 O O . ASP A 1 85 ? -19.594 -4.527 -34.594 1 97.75 85 ASP A O 1
ATOM 632 N N . GLN A 1 86 ? -17.578 -5.305 -34.25 1 97.56 86 GLN A N 1
ATOM 633 C CA . GLN A 1 86 ? -17.484 -5.914 -35.562 1 97.56 86 GLN A CA 1
ATOM 634 C C . GLN A 1 86 ? -18.312 -7.188 -35.656 1 97.56 86 GLN A C 1
ATOM 636 O O . GLN A 1 86 ? -18.859 -7.508 -36.688 1 97.56 86 GLN A O 1
ATOM 641 N N . ILE A 1 87 ? -18.422 -7.953 -34.594 1 97.38 87 ILE A N 1
ATOM 642 C CA . ILE A 1 87 ? -19.062 -9.266 -34.688 1 97.38 87 ILE A CA 1
ATOM 643 C C . ILE A 1 87 ? -20.547 -9.141 -34.375 1 97.38 87 ILE A C 1
ATOM 645 O O . ILE A 1 87 ? -21.344 -9.969 -34.844 1 97.38 87 ILE A O 1
ATOM 649 N N . LEU A 1 88 ? -20.922 -8.117 -33.656 1 97.81 88 LEU A N 1
ATOM 650 C CA . LEU A 1 88 ? -22.281 -7.984 -33.125 1 97.81 88 LEU A CA 1
ATOM 651 C C . LEU A 1 88 ? -23.297 -8 -34.25 1 97.81 88 LEU A C 1
ATOM 653 O O . LEU A 1 88 ? -24.297 -8.719 -34.188 1 97.81 88 LEU A O 1
ATOM 657 N N . PRO A 1 89 ? -23 -7.254 -35.406 1 97.81 89 PRO A N 1
ATOM 658 C CA . PRO A 1 89 ? -24 -7.23 -36.469 1 97.81 89 PRO A CA 1
ATOM 659 C C . PRO A 1 89 ? -24.156 -8.586 -37.156 1 97.81 89 PRO A C 1
ATOM 661 O O . PRO A 1 89 ? -25.109 -8.797 -37.906 1 97.81 89 PRO A O 1
ATOM 664 N N . LEU A 1 90 ? -23.281 -9.469 -36.938 1 98.31 90 LEU A N 1
ATOM 665 C CA . LEU A 1 90 ? -23.266 -10.758 -37.625 1 98.31 90 LEU A CA 1
ATOM 666 C C . LEU A 1 90 ? -23.875 -11.852 -36.75 1 98.31 90 LEU A C 1
ATOM 668 O O . LEU A 1 90 ? -24.047 -12.984 -37.188 1 98.31 90 LEU A O 1
ATOM 672 N N . LEU A 1 91 ? -24.25 -11.539 -35.438 1 98.25 91 LEU A N 1
ATOM 673 C CA . LEU A 1 91 ? -24.719 -12.516 -34.469 1 98.25 91 LEU A CA 1
ATOM 674 C C . LEU A 1 91 ? -26.234 -12.508 -34.375 1 98.25 91 LEU A C 1
ATOM 676 O O . LEU A 1 91 ? -26.891 -11.602 -34.906 1 98.25 91 LEU A O 1
ATOM 680 N N . GLU A 1 92 ? -26.734 -13.539 -33.812 1 97.88 92 GLU A N 1
ATOM 681 C CA . GLU A 1 92 ? -28.172 -13.703 -33.562 1 97.88 92 GLU A CA 1
ATOM 682 C C . GLU A 1 92 ? -28.453 -13.922 -32.062 1 97.88 92 GLU A C 1
ATOM 684 O O . GLU A 1 92 ? -27.531 -14.25 -31.312 1 97.88 92 GLU A O 1
ATOM 689 N N . LYS A 1 93 ? -29.703 -13.727 -31.719 1 97.88 93 LYS A N 1
ATOM 690 C CA . LYS A 1 93 ? -30.109 -13.922 -30.328 1 97.88 93 LYS A CA 1
ATOM 691 C C . LYS A 1 93 ? -29.719 -15.32 -29.844 1 97.88 93 LYS A C 1
ATOM 693 O O . LYS A 1 93 ? -29.953 -16.312 -30.531 1 97.88 93 LYS A O 1
ATOM 698 N N . GLY A 1 94 ? -29.141 -15.305 -28.672 1 97.62 94 GLY A N 1
ATOM 699 C CA . GLY A 1 94 ? -28.75 -16.578 -28.094 1 97.62 94 GLY A CA 1
ATOM 700 C C . GLY A 1 94 ? -27.297 -16.922 -28.328 1 97.62 94 GLY A C 1
ATOM 701 O O . GLY A 1 94 ? -26.734 -17.812 -27.656 1 97.62 94 GLY A O 1
ATOM 702 N N . ASP A 1 95 ? -26.562 -16.234 -29.281 1 98.56 95 ASP A N 1
ATOM 703 C CA . ASP A 1 95 ? -25.141 -16.438 -29.484 1 98.56 95 ASP A CA 1
ATOM 704 C C . ASP A 1 95 ? -24.344 -15.961 -28.266 1 98.56 95 ASP A C 1
ATOM 706 O O . ASP A 1 95 ? -24.859 -15.242 -27.406 1 98.56 95 ASP A O 1
ATOM 710 N N . LEU A 1 96 ? -23.109 -16.453 -28.188 1 98.62 96 LEU A N 1
ATOM 711 C CA . LEU A 1 96 ? -22.281 -16.203 -27.016 1 98.62 96 LEU A CA 1
ATOM 712 C C . LEU A 1 96 ? -20.938 -15.617 -27.422 1 98.62 96 LEU A C 1
ATOM 714 O O . LEU A 1 96 ? -20.266 -16.156 -28.312 1 98.62 96 LEU A O 1
ATOM 718 N N . VAL A 1 97 ? -20.641 -14.469 -26.781 1 98.81 97 VAL A N 1
ATOM 719 C CA . VAL A 1 97 ? -19.297 -13.891 -26.891 1 98.81 97 VAL A CA 1
ATOM 720 C C . VAL A 1 97 ? -18.547 -14.078 -25.578 1 98.81 97 VAL A C 1
ATOM 722 O O . VAL A 1 97 ? -19.094 -13.805 -24.5 1 98.81 97 VAL A O 1
ATOM 725 N N . ILE A 1 98 ? -17.328 -14.594 -25.656 1 98.81 98 ILE A N 1
ATOM 726 C CA . ILE A 1 98 ? -16.5 -14.867 -24.5 1 98.81 98 ILE A CA 1
ATOM 727 C C . ILE A 1 98 ? -15.242 -14 -24.531 1 98.81 98 ILE A C 1
ATOM 729 O O . ILE A 1 98 ? -14.5 -14.016 -25.516 1 98.81 98 ILE A O 1
ATOM 733 N N . ASP A 1 99 ? -15.062 -13.156 -23.531 1 98.69 99 ASP A N 1
ATOM 734 C CA . ASP A 1 99 ? -13.805 -12.438 -23.359 1 98.69 99 ASP A CA 1
ATOM 735 C C . ASP A 1 99 ? -12.836 -13.227 -22.484 1 98.69 99 ASP A C 1
ATOM 737 O O . ASP A 1 99 ? -12.992 -13.273 -21.266 1 98.69 99 ASP A O 1
ATOM 741 N N . GLY A 1 100 ? -11.828 -13.766 -23.109 1 97.94 100 GLY A N 1
ATOM 742 C CA . GLY A 1 100 ? -10.891 -14.609 -22.375 1 97.94 100 GLY A CA 1
ATOM 743 C C . GLY A 1 100 ? -9.609 -13.891 -22.016 1 97.94 100 GLY A C 1
ATOM 744 O O . GLY A 1 100 ? -8.672 -14.5 -21.5 1 97.94 100 GLY A O 1
ATOM 745 N N . GLY A 1 101 ? -9.586 -12.586 -22.375 1 94.94 101 GLY A N 1
ATOM 746 C CA . GLY A 1 101 ? -8.422 -11.797 -22 1 94.94 101 GLY A CA 1
ATOM 747 C C . GLY A 1 101 ? -8.438 -11.359 -20.547 1 94.94 101 GLY A C 1
ATOM 748 O O . GLY A 1 101 ? -9.352 -11.695 -19.797 1 94.94 101 GLY A O 1
ATOM 749 N N . ASN A 1 102 ? -7.363 -10.672 -20.125 1 93.5 102 ASN A N 1
ATOM 750 C CA . ASN A 1 102 ? -7.281 -10.109 -18.781 1 93.5 102 ASN A CA 1
ATOM 751 C C . ASN A 1 102 ? -7.953 -8.742 -18.703 1 93.5 102 ASN A C 1
ATOM 753 O O . ASN A 1 102 ? -7.309 -7.746 -18.375 1 93.5 102 ASN A O 1
ATOM 757 N N . SER A 1 103 ? -9.273 -8.773 -18.875 1 96.94 103 SER A N 1
ATOM 758 C CA . SER A 1 103 ? -10.023 -7.531 -18.953 1 96.94 103 SER A CA 1
ATOM 759 C C . SER A 1 103 ? -10.367 -7.004 -17.562 1 96.94 103 SER A C 1
ATOM 761 O O . SER A 1 103 ? -10.492 -7.781 -16.625 1 96.94 103 SER A O 1
ATOM 763 N N . HIS A 1 104 ? -10.438 -5.691 -17.453 1 97.31 104 HIS A N 1
ATOM 764 C CA . HIS A 1 104 ? -10.938 -5.086 -16.234 1 97.31 104 HIS A CA 1
ATOM 765 C C . HIS A 1 104 ? -12.391 -5.465 -15.984 1 97.31 104 HIS A C 1
ATOM 767 O O . HIS A 1 104 ? -13.227 -5.359 -16.891 1 97.31 104 HIS A O 1
ATOM 773 N N . TYR A 1 105 ? -12.758 -5.812 -14.805 1 98.12 105 TYR A N 1
ATOM 774 C CA . TYR A 1 105 ? -14.062 -6.387 -14.492 1 98.12 105 TYR A CA 1
ATOM 775 C C . TYR A 1 105 ? -15.172 -5.371 -14.719 1 98.12 105 TYR A C 1
ATOM 777 O O . TYR A 1 105 ? -16.312 -5.742 -15.039 1 98.12 105 TYR A O 1
ATOM 785 N N . GLN A 1 106 ? -14.906 -4.113 -14.578 1 97.69 106 GLN A N 1
ATOM 786 C CA . GLN A 1 106 ? -15.93 -3.094 -14.812 1 97.69 106 GLN A CA 1
ATOM 787 C C . GLN A 1 106 ? -16.266 -2.988 -16.297 1 97.69 106 GLN A C 1
ATOM 789 O O . GLN A 1 106 ? -17.422 -2.719 -16.656 1 97.69 106 GLN A O 1
ATOM 794 N N . ASP A 1 107 ? -15.25 -3.145 -17.141 1 97.94 107 ASP A N 1
ATOM 795 C CA . ASP A 1 107 ? -15.516 -3.234 -18.578 1 97.94 107 ASP A CA 1
ATOM 796 C C . ASP A 1 107 ? -16.375 -4.453 -18.906 1 97.94 107 ASP A C 1
ATOM 798 O O . ASP A 1 107 ? -17.281 -4.379 -19.75 1 97.94 107 ASP A O 1
ATOM 802 N N . THR A 1 108 ? -16.062 -5.508 -18.234 1 98.38 108 THR A N 1
ATOM 803 C CA . THR A 1 108 ? -16.828 -6.734 -18.406 1 98.38 108 THR A CA 1
ATOM 804 C C . THR A 1 108 ? -18.297 -6.508 -18.062 1 98.38 108 THR A C 1
ATOM 806 O O . THR A 1 108 ? -19.188 -6.949 -18.781 1 98.38 108 THR A O 1
ATOM 809 N N . ILE A 1 109 ? -18.562 -5.863 -16.969 1 98.31 109 ILE A N 1
ATOM 810 C CA . ILE A 1 109 ? -19.922 -5.566 -16.531 1 98.31 109 ILE A CA 1
ATOM 811 C C . ILE A 1 109 ? -20.641 -4.73 -17.578 1 98.31 109 ILE A C 1
ATOM 813 O O . ILE A 1 109 ? -21.75 -5.055 -17.984 1 98.31 109 ILE A O 1
ATOM 817 N N . ARG A 1 110 ? -19.938 -3.682 -18 1 98.25 110 ARG A N 1
ATOM 818 C CA . ARG A 1 110 ? -20.516 -2.793 -19 1 98.25 110 ARG A CA 1
ATOM 819 C C . ARG A 1 110 ? -20.828 -3.555 -20.281 1 98.25 110 ARG A C 1
ATOM 821 O O . ARG A 1 110 ? -21.922 -3.41 -20.844 1 98.25 110 ARG A O 1
ATOM 828 N N . ARG A 1 111 ? -19.906 -4.348 -20.781 1 98.56 111 ARG A N 1
ATOM 829 C CA . ARG A 1 111 ? -20.078 -5.117 -22 1 98.56 111 ARG A CA 1
ATOM 830 C C . ARG A 1 111 ? -21.219 -6.121 -21.875 1 98.56 111 ARG A C 1
ATOM 832 O O . ARG A 1 111 ? -22 -6.289 -22.812 1 98.56 111 ARG A O 1
ATOM 839 N N . MET A 1 112 ? -21.297 -6.812 -20.734 1 98.19 112 MET A N 1
ATOM 840 C CA . MET A 1 112 ? -22.328 -7.816 -20.516 1 98.19 112 MET A CA 1
ATOM 841 C C . MET A 1 112 ? -23.719 -7.195 -20.625 1 98.19 112 MET A C 1
ATOM 843 O O . MET A 1 112 ? -24.594 -7.723 -21.328 1 98.19 112 MET A O 1
ATOM 847 N N . HIS A 1 113 ? -23.891 -6.086 -19.984 1 97.75 113 HIS A N 1
ATOM 848 C CA . HIS A 1 113 ? -25.203 -5.426 -20.016 1 97.75 113 HIS A CA 1
ATOM 849 C C . HIS A 1 113 ? -25.547 -4.977 -21.422 1 97.75 113 HIS A C 1
ATOM 851 O O . HIS A 1 113 ? -26.703 -5.137 -21.859 1 97.75 113 HIS A O 1
ATOM 857 N N . ALA A 1 114 ? -24.578 -4.457 -22.125 1 97.81 114 ALA A N 1
ATOM 858 C CA . ALA A 1 114 ? -24.812 -3.996 -23.5 1 97.81 114 ALA A CA 1
ATOM 859 C C . ALA A 1 114 ? -25.203 -5.156 -24.406 1 97.81 114 ALA A C 1
ATOM 861 O O . ALA A 1 114 ? -26.125 -5.043 -25.219 1 97.81 114 ALA A O 1
ATOM 862 N N . LEU A 1 115 ? -24.531 -6.234 -24.344 1 98.25 115 LEU A N 1
ATOM 863 C CA . LEU A 1 115 ? -24.75 -7.379 -25.219 1 98.25 115 LEU A CA 1
ATOM 864 C C . LEU A 1 115 ? -26.047 -8.094 -24.844 1 98.25 115 LEU A C 1
ATOM 866 O O . LEU A 1 115 ? -26.781 -8.562 -25.719 1 98.25 115 LEU A O 1
ATOM 870 N N . GLU A 1 116 ? -26.297 -8.195 -23.547 1 97.12 116 GLU A N 1
ATOM 871 C CA . GLU A 1 116 ? -27.562 -8.789 -23.125 1 97.12 116 GLU A CA 1
ATOM 872 C C . GLU A 1 116 ? -28.75 -8.008 -23.656 1 97.12 116 GLU A C 1
ATOM 874 O O . GLU A 1 116 ? -29.781 -8.594 -24 1 97.12 116 GLU A O 1
ATOM 879 N N . ALA A 1 117 ? -28.594 -6.707 -23.656 1 97.25 117 ALA A N 1
ATOM 880 C CA . ALA A 1 117 ? -29.641 -5.863 -24.203 1 97.25 117 ALA A CA 1
ATOM 881 C C . ALA A 1 117 ? -29.875 -6.176 -25.688 1 97.25 117 ALA A C 1
ATOM 883 O O . ALA A 1 117 ? -31 -6.008 -26.188 1 97.25 117 ALA A O 1
ATOM 884 N N . ALA A 1 118 ? -28.906 -6.711 -26.344 1 97.44 118 ALA A N 1
ATOM 885 C CA . ALA A 1 118 ? -29 -7.062 -27.75 1 97.44 118 ALA A CA 1
ATOM 886 C C . ALA A 1 118 ? -29.359 -8.539 -27.922 1 97.44 118 ALA A C 1
ATOM 888 O O . ALA A 1 118 ? -29.406 -9.047 -29.047 1 97.44 118 ALA A O 1
ATOM 889 N N . GLY A 1 119 ? -29.562 -9.219 -26.844 1 97.69 119 GLY A N 1
ATOM 890 C CA . GLY A 1 119 ? -29.953 -10.617 -26.875 1 97.69 119 GLY A CA 1
ATOM 891 C C . GLY A 1 119 ? -28.781 -11.57 -27.016 1 97.69 119 GLY A C 1
ATOM 892 O O . GLY A 1 119 ? -28.969 -12.75 -27.328 1 97.69 119 GLY A O 1
ATOM 893 N N . ILE A 1 120 ? -27.609 -11.078 -26.859 1 98.5 120 ILE A N 1
ATOM 894 C CA . ILE A 1 120 ? -26.391 -11.875 -26.969 1 98.5 120 ILE A CA 1
ATOM 895 C C . ILE A 1 120 ? -25.844 -12.156 -25.562 1 98.5 120 ILE A C 1
ATOM 897 O O . ILE A 1 120 ? -25.781 -11.258 -24.719 1 98.5 120 ILE A O 1
ATOM 901 N N . HIS A 1 121 ? -25.469 -13.398 -25.281 1 98.44 121 HIS A N 1
ATOM 902 C CA . HIS A 1 121 ? -24.812 -13.727 -24.016 1 98.44 121 HIS A CA 1
ATOM 903 C C . HIS A 1 121 ? -23.359 -13.289 -24 1 98.44 121 HIS A C 1
ATOM 905 O O . HIS A 1 121 ? -22.688 -13.352 -25.031 1 98.44 121 HIS A O 1
ATOM 911 N N . PHE A 1 122 ? -22.938 -12.797 -22.844 1 98.75 122 PHE A N 1
ATOM 912 C CA . PHE A 1 122 ? -21.547 -12.383 -22.703 1 98.75 122 PHE A CA 1
ATOM 913 C C . PHE A 1 122 ? -20.953 -12.898 -21.391 1 98.75 122 PHE A C 1
ATOM 915 O O . PHE A 1 122 ? -21.562 -12.75 -20.328 1 98.75 122 PHE A O 1
ATOM 922 N N . ILE A 1 123 ? -19.766 -13.539 -21.484 1 98.38 123 ILE A N 1
ATOM 923 C CA . ILE A 1 123 ? -19.078 -13.953 -20.266 1 98.38 123 ILE A CA 1
ATOM 924 C C . ILE A 1 123 ? -17.625 -13.5 -20.312 1 98.38 123 ILE A C 1
ATOM 926 O O . ILE A 1 123 ? -16.984 -13.523 -21.359 1 98.38 123 ILE A O 1
ATOM 930 N N . GLY A 1 124 ? -17.188 -12.859 -19.188 1 98.62 124 GLY A N 1
ATOM 931 C CA . GLY A 1 124 ? -15.766 -12.711 -18.922 1 98.62 124 GLY A CA 1
ATOM 932 C C . GLY A 1 124 ? -15.156 -13.938 -18.281 1 98.62 124 GLY A C 1
ATOM 933 O O . GLY A 1 124 ? -15.617 -14.383 -17.219 1 98.62 124 GLY A O 1
ATOM 934 N N . THR A 1 125 ? -14.102 -14.477 -18.953 1 98.56 125 THR A N 1
ATOM 935 C CA . THR A 1 125 ? -13.508 -15.719 -18.469 1 98.56 125 THR A CA 1
ATOM 936 C C . THR A 1 125 ? -12.031 -15.523 -18.141 1 98.56 125 THR A C 1
ATOM 938 O O . THR A 1 125 ? -11.219 -15.281 -19.031 1 98.56 125 THR A O 1
ATOM 941 N N . GLY A 1 126 ? -11.781 -15.633 -16.797 1 97.81 126 GLY A N 1
ATOM 942 C CA . GLY A 1 126 ? -10.375 -15.664 -16.422 1 97.81 126 GLY A CA 1
ATOM 943 C C . GLY A 1 126 ? -9.672 -16.922 -16.875 1 97.81 126 GLY A C 1
ATOM 944 O O . GLY A 1 126 ? -10.195 -18.031 -16.703 1 97.81 126 GLY A O 1
ATOM 945 N N . VAL A 1 127 ? -8.547 -16.766 -17.516 1 97.38 127 VAL A N 1
ATOM 946 C CA . VAL A 1 127 ? -7.727 -17.875 -17.969 1 97.38 127 VAL A CA 1
ATOM 947 C C . VAL A 1 127 ? -6.344 -17.797 -17.328 1 97.38 127 VAL A C 1
ATOM 949 O O . VAL A 1 127 ? -5.66 -16.781 -17.453 1 97.38 127 VAL A O 1
ATOM 952 N N . SER A 1 128 ? -6.008 -18.828 -16.594 1 96.19 128 SER A N 1
ATOM 953 C CA . SER A 1 128 ? -4.676 -18.844 -15.984 1 96.19 128 SER A CA 1
ATOM 954 C C . SER A 1 128 ? -3.945 -20.156 -16.297 1 96.19 128 SER A C 1
ATOM 956 O O . SER A 1 128 ? -4.559 -21.219 -16.328 1 96.19 128 SER A O 1
ATOM 958 N N . GLY A 1 129 ? -2.625 -20.109 -16.562 1 93.94 129 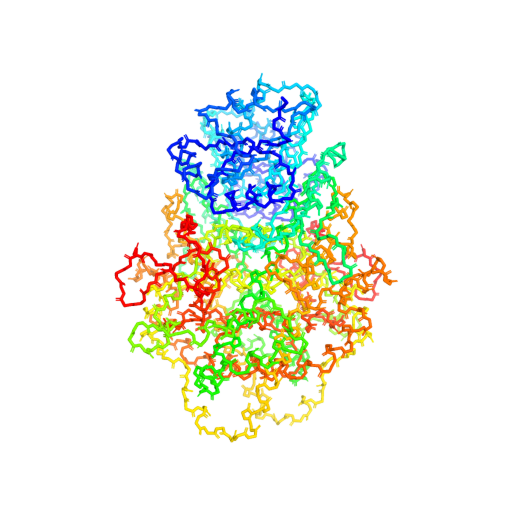GLY A N 1
ATOM 959 C CA . GLY A 1 129 ? -1.822 -21.297 -16.734 1 93.94 129 GLY A CA 1
ATOM 960 C C . GLY A 1 129 ? -0.596 -21.078 -17.609 1 93.94 129 GLY A C 1
ATOM 961 O O . GLY A 1 129 ? 0.245 -21.969 -17.734 1 93.94 129 GLY A O 1
ATOM 962 N N . GLY A 1 130 ? -0.509 -19.859 -18.125 1 90.62 130 GLY A N 1
ATOM 963 C CA . GLY A 1 130 ? 0.599 -19.609 -19.031 1 90.62 130 GLY A CA 1
ATOM 964 C C . GLY A 1 130 ? 0.506 -20.391 -20.328 1 90.62 130 GLY A C 1
ATOM 965 O O . GLY A 1 130 ? -0.56 -20.922 -20.672 1 90.62 130 GLY A O 1
ATOM 966 N N . GLU A 1 131 ? 1.618 -20.422 -20.953 1 89 131 GLU A N 1
ATOM 967 C CA . GLU A 1 131 ? 1.687 -21.094 -22.25 1 89 131 GLU A CA 1
ATOM 968 C C . GLU A 1 131 ? 1.373 -22.578 -22.125 1 89 131 GLU A C 1
ATOM 970 O O . GLU A 1 131 ? 0.513 -23.094 -22.844 1 89 131 GLU A O 1
ATOM 975 N N . GLU A 1 132 ? 1.989 -23.203 -21.219 1 90.69 132 GLU A N 1
ATOM 976 C CA . GLU A 1 132 ? 1.814 -24.641 -21.047 1 90.69 132 GLU A CA 1
ATOM 977 C C . GLU A 1 132 ? 0.421 -24.969 -20.516 1 90.69 132 GLU A C 1
ATOM 979 O O . GLU A 1 132 ? -0.176 -25.969 -20.891 1 90.69 132 GLU A O 1
ATOM 984 N N . GLY A 1 133 ? -0.019 -24.141 -19.578 1 92.81 133 GLY A N 1
ATOM 985 C CA . GLY A 1 133 ? -1.365 -24.328 -19.062 1 92.81 133 GLY A CA 1
ATOM 986 C C . GLY A 1 133 ? -2.436 -24.188 -20.125 1 92.81 133 GLY A C 1
ATOM 987 O O . GLY A 1 133 ? -3.393 -24.969 -20.156 1 92.81 133 GLY A O 1
ATOM 988 N N . ALA A 1 134 ? -2.24 -23.266 -20.969 1 94.19 134 ALA A N 1
ATOM 989 C CA . ALA A 1 134 ? -3.191 -23.078 -22.062 1 94.19 134 ALA A CA 1
ATOM 990 C C . ALA A 1 134 ? -3.23 -24.297 -22.969 1 94.19 134 ALA A C 1
ATOM 992 O O . ALA A 1 134 ? -4.297 -24.703 -23.438 1 94.19 134 ALA A O 1
ATOM 993 N N . LEU A 1 135 ? -2.098 -24.906 -23.156 1 94.81 135 LEU A N 1
ATOM 994 C CA . LEU A 1 135 ? -1.967 -26.031 -24.078 1 94.81 135 LEU A CA 1
ATOM 995 C C . LEU A 1 135 ? -2.461 -27.328 -23.406 1 94.81 135 LEU A C 1
ATOM 997 O O . LEU A 1 135 ? -3.092 -28.156 -24.062 1 94.81 135 LEU A O 1
ATOM 1001 N N . ARG A 1 136 ? -2.213 -27.484 -22.109 1 94.88 136 ARG A N 1
ATOM 1002 C CA . ARG A 1 136 ? -2.398 -28.781 -21.484 1 94.88 136 ARG A CA 1
ATOM 1003 C C . ARG A 1 136 ? -3.576 -28.766 -20.516 1 94.88 136 ARG A C 1
ATOM 1005 O O . ARG A 1 136 ? -4.137 -29.828 -20.188 1 94.88 136 ARG A O 1
ATOM 1012 N N . GLY A 1 137 ? -3.887 -27.672 -20.031 1 97.38 137 GLY A N 1
ATOM 1013 C CA . GLY A 1 137 ? -4.984 -27.562 -19.078 1 97.38 137 GLY A CA 1
ATOM 1014 C C . GLY A 1 137 ? -4.91 -26.312 -18.234 1 97.38 137 GLY A C 1
ATOM 1015 O O . GLY A 1 137 ? -4.289 -26.312 -17.172 1 97.38 137 GLY A O 1
ATOM 1016 N N . PRO A 1 138 ? -5.629 -25.266 -18.594 1 97.69 138 PRO A N 1
ATOM 1017 C CA . PRO A 1 138 ? -5.672 -24.031 -17.812 1 97.69 138 PRO A CA 1
ATOM 1018 C C . PRO A 1 138 ? -6.707 -24.078 -16.688 1 97.69 138 PRO A C 1
ATOM 1020 O O . PRO A 1 138 ? -7.496 -25.031 -16.625 1 97.69 138 PRO A O 1
ATOM 1023 N N . SER A 1 139 ? -6.586 -23.188 -15.758 1 98.06 139 SER A N 1
ATOM 1024 C CA . SER A 1 139 ? -7.719 -22.859 -14.898 1 98.06 139 SER A CA 1
ATOM 1025 C C . SER A 1 139 ? -8.633 -21.828 -15.57 1 98.06 139 SER A C 1
ATOM 1027 O O . SER A 1 139 ? -8.164 -20.844 -16.141 1 98.06 139 SER A O 1
ATOM 1029 N N . LEU A 1 140 ? -9.914 -22.094 -15.578 1 98.5 140 LEU A N 1
ATOM 1030 C CA . LEU A 1 140 ? -10.883 -21.234 -16.234 1 98.5 140 LEU A CA 1
ATOM 1031 C C . LEU A 1 140 ? -11.922 -20.719 -15.25 1 98.5 140 LEU A C 1
ATOM 1033 O O . LEU A 1 140 ? -12.484 -21.5 -14.477 1 98.5 140 LEU A O 1
ATOM 1037 N N . MET A 1 141 ? -12.125 -19.406 -15.227 1 98.31 141 MET A N 1
ATOM 1038 C CA . MET A 1 141 ? -13.008 -18.734 -14.281 1 98.31 141 MET A CA 1
ATOM 1039 C C . MET A 1 141 ? -14.062 -17.906 -15 1 98.31 141 MET A C 1
ATOM 1041 O O . MET A 1 141 ? -13.984 -16.672 -15.039 1 98.31 141 MET A O 1
ATOM 1045 N N . PRO A 1 142 ? -15.109 -18.562 -15.492 1 98.44 142 PRO A N 1
ATOM 1046 C CA . PRO A 1 142 ? -16.141 -17.844 -16.234 1 98.44 142 PRO A CA 1
ATOM 1047 C C . PRO A 1 142 ? -17.172 -17.172 -15.312 1 98.44 142 PRO A C 1
ATOM 1049 O O . PRO A 1 142 ? -17.516 -17.734 -14.273 1 98.44 142 PRO A O 1
ATOM 1052 N N . GLY A 1 143 ? -17.562 -15.969 -15.648 1 98 143 GLY A N 1
ATOM 1053 C CA . GLY A 1 143 ? -18.656 -15.234 -15.031 1 98 143 GLY A CA 1
ATOM 1054 C C . GLY A 1 143 ? -19.344 -14.273 -15.984 1 98 143 GLY A C 1
ATOM 1055 O O . GLY A 1 143 ? -18.734 -13.812 -16.953 1 98 143 GLY A O 1
ATOM 1056 N N . GLY A 1 144 ? -20.578 -14.008 -15.773 1 97.5 144 GLY A N 1
ATOM 1057 C CA . GLY A 1 144 ? -21.359 -13.148 -16.656 1 97.5 144 GLY A CA 1
ATOM 1058 C C . GLY A 1 144 ? -22.812 -13.562 -16.781 1 97.5 144 GLY A C 1
ATOM 1059 O O . GLY A 1 144 ? -23.484 -13.766 -15.773 1 97.5 144 GLY A O 1
ATOM 1060 N N . SER A 1 145 ? -23.25 -13.719 -18.031 1 96.62 145 SER A N 1
ATOM 1061 C CA . SER A 1 145 ? -24.594 -14.195 -18.297 1 96.62 145 SER A CA 1
ATOM 1062 C C . SER A 1 145 ? -24.75 -15.656 -17.906 1 96.62 145 SER A C 1
ATOM 1064 O O . SER A 1 145 ? -24.188 -16.547 -18.531 1 96.62 145 SER A O 1
ATOM 1066 N N . ALA A 1 146 ? -25.625 -15.883 -16.953 1 95.19 146 ALA A N 1
ATOM 1067 C CA . ALA A 1 146 ? -25.766 -17.219 -16.406 1 95.19 146 ALA A CA 1
ATOM 1068 C C . ALA A 1 146 ? -26.203 -18.219 -17.469 1 95.19 146 ALA A C 1
ATOM 1070 O O . ALA A 1 146 ? -25.812 -19.391 -17.438 1 95.19 146 ALA A O 1
ATOM 1071 N N . GLN A 1 147 ? -26.906 -17.719 -18.406 1 96.44 147 GLN A N 1
ATOM 1072 C CA . GLN A 1 147 ? -27.438 -18.578 -19.453 1 96.44 147 GLN A CA 1
ATOM 1073 C C . GLN A 1 147 ? -26.328 -19.078 -20.375 1 96.44 147 GLN A C 1
ATOM 1075 O O . GLN A 1 147 ? -26.516 -20.031 -21.125 1 96.44 147 GLN A O 1
ATOM 1080 N N . ALA A 1 148 ? -25.25 -18.484 -20.312 1 97 148 ALA A N 1
ATOM 1081 C CA . ALA A 1 148 ? -24.125 -18.844 -21.172 1 97 148 ALA A CA 1
ATOM 1082 C C . ALA A 1 148 ? -23.438 -20.109 -20.672 1 97 148 ALA A C 1
ATOM 1084 O O . ALA A 1 148 ? -22.812 -20.828 -21.453 1 97 148 ALA A O 1
ATOM 1085 N N . TRP A 1 149 ? -23.531 -20.422 -19.391 1 97.5 149 TRP A N 1
ATOM 1086 C CA . TRP A 1 149 ? -22.719 -21.453 -18.766 1 97.5 149 TRP A CA 1
ATOM 1087 C C . TRP A 1 149 ? -23.016 -22.828 -19.359 1 97.5 149 TRP A C 1
ATOM 1089 O O . TRP A 1 149 ? -22.094 -23.531 -19.781 1 97.5 149 TRP A O 1
ATOM 1099 N N . PRO A 1 150 ? -24.25 -23.141 -19.562 1 97.5 150 PRO A N 1
ATOM 1100 C CA . PRO A 1 150 ? -24.531 -24.453 -20.172 1 97.5 150 PRO A CA 1
ATOM 1101 C C . PRO A 1 150 ? -24 -24.562 -21.594 1 97.5 150 PRO A C 1
ATOM 1103 O O . PRO A 1 150 ? -23.719 -25.672 -22.062 1 97.5 150 PRO A O 1
ATOM 1106 N N . LEU A 1 151 ? -23.875 -23.469 -22.25 1 97.12 151 LEU A N 1
ATOM 1107 C CA . LEU A 1 151 ? -23.406 -23.484 -23.641 1 97.12 151 LEU A CA 1
ATOM 1108 C C . LEU A 1 151 ? -21.922 -23.797 -23.719 1 97.12 151 LEU A C 1
ATOM 1110 O O . LEU A 1 151 ? -21.484 -24.484 -24.641 1 97.12 151 LEU A O 1
ATOM 1114 N N . VAL A 1 152 ? -21.203 -23.375 -22.766 1 97.31 152 VAL A N 1
ATOM 1115 C CA . VAL A 1 152 ? -19.75 -23.406 -22.953 1 97.31 152 VAL A CA 1
ATOM 1116 C C . VAL A 1 152 ? -19.125 -24.391 -21.969 1 97.31 152 VAL A C 1
ATOM 1118 O O . VAL A 1 152 ? -18.016 -24.859 -22.172 1 97.31 152 VAL A O 1
ATOM 1121 N N . SER A 1 153 ? -19.812 -24.828 -20.906 1 98.06 153 SER A N 1
ATOM 1122 C CA . SER A 1 153 ? -19.281 -25.656 -19.828 1 98.06 153 SER A CA 1
ATOM 1123 C C . SER A 1 153 ? -18.688 -26.953 -20.375 1 98.06 153 SER A C 1
ATOM 1125 O O . SER A 1 153 ? -17.641 -27.391 -19.906 1 98.06 153 SER A O 1
ATOM 1127 N N . PRO A 1 154 ? -19.297 -27.609 -21.391 1 98.06 154 PRO A N 1
ATOM 1128 C CA . PRO A 1 154 ? -18.703 -28.844 -21.891 1 98.06 154 PRO A CA 1
ATOM 1129 C C . PRO A 1 154 ? -17.297 -28.641 -22.484 1 98.06 154 PRO A C 1
ATOM 1131 O O . PRO A 1 154 ? -16.406 -29.453 -22.25 1 98.06 154 PRO A O 1
ATOM 1134 N N . ILE A 1 155 ? -17.156 -27.578 -23.172 1 98.44 155 ILE A N 1
ATOM 1135 C CA . ILE A 1 155 ? -15.859 -27.297 -23.781 1 98.44 155 ILE A CA 1
ATOM 1136 C C . ILE A 1 155 ? -14.859 -26.891 -22.703 1 98.44 155 ILE A C 1
ATOM 1138 O O . ILE A 1 155 ? -13.758 -27.453 -22.625 1 98.44 155 ILE A O 1
ATOM 1142 N N . PHE A 1 156 ? -15.266 -25.938 -21.812 1 98.56 156 PHE A N 1
ATOM 1143 C CA . PHE A 1 156 ? -14.367 -25.375 -20.812 1 98.56 156 PHE A CA 1
ATOM 1144 C C . PHE A 1 156 ? -13.93 -26.453 -19.812 1 98.56 156 PHE A C 1
ATOM 1146 O O . PHE A 1 156 ? -12.758 -26.531 -19.469 1 98.56 156 PHE A O 1
ATOM 1153 N N . CYS A 1 157 ? -14.805 -27.297 -19.391 1 97.94 157 CYS A N 1
ATOM 1154 C CA . CYS A 1 157 ? -14.477 -28.328 -18.422 1 97.94 157 CYS A CA 1
ATOM 1155 C C . CYS A 1 157 ? -13.594 -29.406 -19.062 1 97.94 157 CYS A C 1
ATOM 1157 O O . CYS A 1 157 ? -12.734 -29.984 -18.391 1 97.94 157 CYS A O 1
ATOM 1159 N N . ALA A 1 158 ? -13.781 -29.625 -20.328 1 98.06 158 ALA A N 1
ATOM 1160 C CA . ALA A 1 158 ? -12.977 -30.625 -21.031 1 98.06 158 ALA A CA 1
ATOM 1161 C C . ALA A 1 158 ? -11.523 -30.188 -21.141 1 98.06 158 ALA A C 1
ATOM 1163 O O . ALA A 1 158 ? -10.609 -31 -21.031 1 98.06 158 ALA A O 1
ATOM 1164 N N . ILE A 1 159 ? -11.312 -28.938 -21.328 1 98.12 159 ILE A N 1
ATOM 1165 C CA . ILE A 1 159 ? -9.961 -28.484 -21.656 1 98.12 159 ILE A CA 1
ATOM 1166 C C . ILE A 1 159 ? -9.25 -28.062 -20.375 1 98.12 159 ILE A C 1
ATOM 1168 O O . ILE A 1 159 ? -8.031 -27.844 -20.375 1 98.12 159 ILE A O 1
ATOM 1172 N N . ALA A 1 160 ? -9.984 -27.875 -19.25 1 98.38 160 ALA A N 1
ATOM 1173 C CA . ALA A 1 160 ? -9.422 -27.375 -18 1 98.38 160 ALA A CA 1
ATOM 1174 C C . ALA A 1 160 ? -8.492 -28.406 -17.359 1 98.38 160 ALA A C 1
ATOM 1176 O O . ALA A 1 160 ? -8.641 -29.609 -17.578 1 98.38 160 ALA A O 1
ATOM 1177 N N . ALA A 1 161 ? -7.539 -27.875 -16.641 1 97.38 161 ALA A N 1
ATOM 1178 C CA . ALA A 1 161 ? -6.746 -28.781 -15.805 1 97.38 161 ALA A CA 1
ATOM 1179 C C . ALA A 1 161 ? -7.637 -29.562 -14.852 1 97.38 161 ALA A C 1
ATOM 1181 O O . ALA A 1 161 ? -8.75 -29.125 -14.531 1 97.38 161 ALA A O 1
ATOM 1182 N N . LYS A 1 162 ? -7.16 -30.75 -14.562 1 95.5 162 LYS A N 1
ATOM 1183 C CA . LYS A 1 162 ? -7.863 -31.562 -13.578 1 95.5 162 LYS A CA 1
ATOM 1184 C C . LYS A 1 162 ? -7.086 -31.625 -12.266 1 95.5 162 LYS A C 1
ATOM 1186 O O . LYS A 1 162 ? -5.867 -31.828 -12.273 1 95.5 162 LYS A O 1
ATOM 1191 N N . ALA A 1 163 ? -7.809 -31.359 -11.141 1 89.88 163 ALA A N 1
ATOM 1192 C CA . ALA A 1 163 ? -7.18 -31.547 -9.828 1 89.88 163 ALA A CA 1
ATOM 1193 C C . ALA A 1 163 ? -6.879 -33 -9.562 1 89.88 163 ALA A C 1
ATOM 1195 O O . ALA A 1 163 ? -7.223 -33.875 -10.367 1 89.88 163 ALA A O 1
ATOM 1196 N N . ASP A 1 164 ? -6.227 -33.281 -8.5 1 85.31 164 ASP A N 1
ATOM 1197 C CA . ASP A 1 164 ? -5.812 -34.625 -8.164 1 85.31 164 ASP A CA 1
ATOM 1198 C C . ASP A 1 164 ? -7.016 -35.562 -8.031 1 85.31 164 ASP A C 1
ATOM 1200 O O . ASP A 1 164 ? -6.922 -36.75 -8.32 1 85.31 164 ASP A O 1
ATOM 1204 N N . ASP A 1 165 ? -8.125 -34.969 -7.66 1 86.31 165 ASP A N 1
ATOM 1205 C CA . ASP A 1 165 ? -9.328 -35.781 -7.465 1 86.31 165 ASP A CA 1
ATOM 1206 C C . ASP A 1 165 ? -10.125 -35.906 -8.766 1 86.31 165 ASP A C 1
ATOM 1208 O O . ASP A 1 165 ? -11.25 -36.406 -8.766 1 86.31 165 ASP A O 1
ATOM 1212 N N . GLY A 1 166 ? -9.609 -35.312 -9.82 1 90.56 166 GLY A N 1
ATOM 1213 C CA . GLY A 1 166 ? -10.234 -35.438 -11.133 1 90.56 166 GLY A CA 1
ATOM 1214 C C . GLY A 1 166 ? -11.18 -34.312 -11.445 1 90.56 166 GLY A C 1
ATOM 1215 O O . GLY A 1 166 ? -11.672 -34.188 -12.57 1 90.56 166 GLY A O 1
ATOM 1216 N N . THR A 1 167 ? -11.375 -33.469 -10.516 1 92.5 167 THR A N 1
ATOM 1217 C CA . THR A 1 167 ? -12.289 -32.344 -10.711 1 92.5 167 THR A CA 1
ATOM 1218 C C . THR A 1 167 ? -11.672 -31.281 -11.617 1 92.5 167 THR A C 1
ATOM 1220 O O . THR A 1 167 ? -10.531 -30.859 -11.398 1 92.5 167 THR A O 1
ATOM 1223 N N . PRO A 1 168 ? -12.406 -30.875 -12.633 1 96.56 168 PRO A N 1
ATOM 1224 C CA . PRO A 1 168 ? -11.867 -29.828 -13.508 1 96.56 168 PRO A CA 1
ATOM 1225 C C . PRO A 1 168 ? -11.68 -28.5 -12.781 1 96.56 168 PRO A C 1
ATOM 1227 O O . PRO A 1 168 ? -12.508 -28.125 -11.961 1 96.56 168 PRO A O 1
ATOM 1230 N N . CYS A 1 169 ? -10.602 -27.859 -13.078 1 97.56 169 CYS A N 1
ATOM 1231 C CA . CYS A 1 169 ? -10.352 -26.516 -12.562 1 97.56 169 CYS A CA 1
ATOM 1232 C C . CYS A 1 169 ? -11.07 -25.469 -13.398 1 97.56 169 CYS A C 1
ATOM 1234 O O . CYS A 1 169 ? -10.453 -24.516 -13.867 1 97.56 169 CYS A O 1
ATOM 1236 N N . CYS A 1 170 ? -12.312 -25.656 -13.531 1 98.12 170 CYS A N 1
ATOM 1237 C CA . CYS A 1 170 ? -13.242 -24.797 -14.266 1 98.12 170 CYS A CA 1
ATOM 1238 C C . CYS A 1 170 ? -14.641 -24.859 -13.648 1 98.12 170 CYS A C 1
ATOM 1240 O O . CYS A 1 170 ? -15.188 -25.953 -13.461 1 98.12 170 CYS A O 1
ATOM 1242 N N . ASP A 1 171 ? -15.125 -23.703 -13.32 1 96.88 171 ASP A N 1
ATOM 1243 C CA . ASP A 1 171 ? -16.484 -23.609 -12.812 1 96.88 171 ASP A CA 1
ATOM 1244 C C . ASP A 1 171 ? -17.047 -22.203 -12.977 1 96.88 171 ASP A C 1
ATOM 1246 O O . ASP A 1 171 ? -16.297 -21.25 -13.227 1 96.88 171 ASP A O 1
ATOM 1250 N N . TRP A 1 172 ? -18.391 -22.203 -12.891 1 97.75 172 TRP A N 1
ATOM 1251 C CA . TRP A 1 172 ? -19.062 -20.906 -12.906 1 97.75 172 TRP A CA 1
ATOM 1252 C C . TRP A 1 172 ? -18.75 -20.109 -11.648 1 97.75 172 TRP A C 1
ATOM 1254 O O . TRP A 1 172 ? -18.969 -20.578 -10.531 1 97.75 172 TRP A O 1
ATOM 1264 N N . VAL A 1 173 ? -18.203 -18.875 -11.859 1 97.69 173 VAL A N 1
ATOM 1265 C CA . VAL A 1 173 ? -17.734 -18.078 -10.719 1 97.69 173 VAL A CA 1
ATOM 1266 C C . VAL A 1 173 ? -18.859 -17.203 -10.203 1 97.69 173 VAL A C 1
ATOM 1268 O O . VAL A 1 173 ? -19.031 -17.031 -8.992 1 97.69 173 VAL A O 1
ATOM 1271 N N . GLY A 1 174 ? -19.531 -16.562 -11.18 1 96.5 174 GLY A N 1
ATOM 1272 C CA . GLY A 1 174 ? -20.594 -15.688 -10.719 1 96.5 174 GLY A CA 1
ATOM 1273 C C . GLY A 1 174 ? -21.094 -14.734 -11.781 1 96.5 174 GLY A C 1
ATOM 1274 O O . GLY A 1 174 ? -20.797 -14.914 -12.969 1 96.5 174 GLY A O 1
ATOM 1275 N N . SER A 1 175 ? -21.906 -13.742 -11.328 1 95.5 175 SER A N 1
ATOM 1276 C CA . SER A 1 175 ? -22.594 -12.836 -12.234 1 95.5 175 SER A CA 1
ATOM 1277 C C . SER A 1 175 ? -21.703 -11.68 -12.656 1 95.5 175 SER A C 1
ATOM 1279 O O . SER A 1 175 ? -20.656 -11.453 -12.047 1 95.5 175 SER A O 1
ATOM 1281 N N . ASP A 1 176 ? -22.078 -11.016 -13.719 1 94.56 176 ASP A N 1
ATOM 1282 C CA . ASP A 1 176 ? -21.516 -9.781 -14.242 1 94.56 176 ASP A CA 1
ATOM 1283 C C . ASP A 1 176 ? -20 -9.898 -14.43 1 94.56 176 ASP A C 1
ATOM 1285 O O . ASP A 1 176 ? -19.531 -10.68 -15.25 1 94.56 176 ASP A O 1
ATOM 1289 N N . GLY A 1 177 ? -19.25 -9.148 -13.641 1 97.56 177 GLY A N 1
ATOM 1290 C CA . GLY A 1 177 ? -17.812 -9.094 -13.82 1 97.56 177 GLY A CA 1
ATOM 1291 C C . GLY A 1 177 ? -17.047 -10.039 -12.914 1 97.56 177 GLY A C 1
ATOM 1292 O O . GLY A 1 177 ? -15.82 -9.984 -12.844 1 97.56 177 GLY A O 1
ATOM 1293 N N . ALA A 1 178 ? -17.703 -11.016 -12.297 1 98.44 178 ALA A N 1
ATOM 1294 C CA . ALA A 1 178 ? -17.109 -11.836 -11.234 1 98.44 178 ALA A CA 1
ATOM 1295 C C . ALA A 1 178 ? -15.961 -12.688 -11.773 1 98.44 178 ALA A C 1
ATOM 1297 O O . ALA A 1 178 ? -14.945 -12.859 -11.102 1 98.44 178 ALA A O 1
ATOM 1298 N N . GLY A 1 179 ? -16.125 -13.227 -12.938 1 98.38 179 GLY A N 1
ATOM 1299 C CA . GLY A 1 179 ? -15.07 -14.047 -13.508 1 98.38 179 GLY A CA 1
ATOM 1300 C C . GLY A 1 179 ? -13.75 -13.305 -13.656 1 98.38 179 GLY A C 1
ATOM 1301 O O . GLY A 1 179 ? -12.719 -13.773 -13.172 1 98.38 179 GLY A O 1
ATOM 1302 N N . HIS A 1 180 ? -13.859 -12.172 -14.328 1 98.5 180 HIS A N 1
ATOM 1303 C CA . HIS A 1 180 ? -12.656 -11.367 -14.523 1 98.5 180 HIS A CA 1
ATOM 1304 C C . HIS A 1 180 ? -12.141 -10.828 -13.188 1 98.5 180 HIS A C 1
ATOM 1306 O O . HIS A 1 180 ? -10.93 -10.688 -13 1 98.5 180 HIS A O 1
ATOM 1312 N N . TYR A 1 181 ? -13.062 -10.547 -12.211 1 98.62 181 TYR A N 1
ATOM 1313 C CA . TYR A 1 181 ? -12.625 -10.031 -10.922 1 98.62 181 TYR A CA 1
ATOM 1314 C C . TYR A 1 181 ? -11.828 -11.078 -10.156 1 98.62 181 TYR A C 1
ATOM 1316 O O . TYR A 1 181 ? -10.773 -10.773 -9.602 1 98.62 181 TYR A O 1
ATOM 1324 N N . VAL A 1 182 ? -12.297 -12.297 -10.133 1 98.69 182 VAL A N 1
ATOM 1325 C CA . VAL A 1 182 ? -11.609 -13.383 -9.445 1 98.69 182 VAL A CA 1
ATOM 1326 C C . VAL A 1 182 ? -10.25 -13.625 -10.094 1 98.69 182 VAL A C 1
ATOM 1328 O O . VAL A 1 182 ? -9.25 -13.836 -9.398 1 98.69 182 VAL A O 1
ATOM 1331 N N . LYS A 1 183 ? -10.188 -13.57 -11.398 1 98.25 183 LYS A N 1
ATOM 1332 C CA . LYS A 1 183 ? -8.922 -13.695 -12.117 1 98.25 183 LYS A CA 1
ATOM 1333 C C . LYS A 1 183 ? -7.977 -12.555 -11.758 1 98.25 183 LYS A C 1
ATOM 1335 O O . LYS A 1 183 ? -6.77 -12.758 -11.625 1 98.25 183 LYS A O 1
ATOM 1340 N N . MET A 1 184 ? -8.516 -11.367 -11.672 1 98.06 184 MET A N 1
ATOM 1341 C CA . MET A 1 184 ? -7.723 -10.203 -11.305 1 98.06 184 MET A CA 1
ATOM 1342 C C . MET A 1 184 ? -7.07 -10.391 -9.945 1 98.06 184 MET A C 1
ATOM 1344 O O . MET A 1 184 ? -5.875 -10.133 -9.773 1 98.06 184 MET A O 1
ATOM 1348 N N . ILE A 1 185 ? -7.832 -10.875 -8.961 1 98.62 185 ILE A N 1
ATOM 1349 C CA . ILE A 1 185 ? -7.312 -11.117 -7.617 1 98.62 185 ILE A CA 1
ATOM 1350 C C . ILE A 1 185 ? -6.293 -12.25 -7.652 1 98.62 185 ILE A C 1
ATOM 1352 O O . ILE A 1 185 ? -5.25 -12.172 -6.996 1 98.62 185 ILE A O 1
ATOM 1356 N N . HIS A 1 186 ? -6.645 -13.289 -8.43 1 98.25 186 HIS A N 1
ATOM 1357 C CA . HIS A 1 186 ? -5.684 -14.359 -8.672 1 98.25 186 HIS A CA 1
ATOM 1358 C C . HIS A 1 186 ? -4.34 -13.797 -9.133 1 98.25 186 HIS A C 1
ATOM 1360 O O . HIS A 1 186 ? -3.291 -14.18 -8.617 1 98.25 186 HIS A O 1
ATOM 1366 N N . ASN A 1 187 ? -4.336 -12.914 -10.125 1 97.5 187 ASN A N 1
ATOM 1367 C CA . ASN A 1 187 ? -3.117 -12.297 -10.641 1 97.5 187 ASN A CA 1
ATOM 1368 C C . ASN A 1 187 ? -2.422 -11.461 -9.57 1 97.5 187 ASN A C 1
ATOM 1370 O O . ASN A 1 187 ? -1.19 -11.43 -9.5 1 97.5 187 ASN A O 1
ATOM 1374 N N . GLY A 1 188 ? -3.24 -10.695 -8.766 1 98.06 188 GLY A N 1
ATOM 1375 C CA . GLY A 1 188 ? -2.646 -9.977 -7.645 1 98.06 188 GLY A CA 1
ATOM 1376 C C . GLY A 1 188 ? -1.862 -10.875 -6.707 1 98.06 188 GLY A C 1
ATOM 1377 O O . GLY A 1 188 ? -0.737 -10.547 -6.324 1 98.06 188 GLY A O 1
ATOM 1378 N N . ILE A 1 189 ? -2.434 -11.992 -6.367 1 98.56 189 ILE A N 1
ATOM 1379 C CA . ILE A 1 189 ? -1.777 -12.953 -5.488 1 98.56 189 ILE A CA 1
ATOM 1380 C C . ILE A 1 189 ? -0.523 -13.5 -6.168 1 98.56 189 ILE A C 1
ATOM 1382 O O . ILE A 1 189 ? 0.502 -13.711 -5.512 1 98.56 189 ILE A O 1
ATOM 1386 N N . GLU A 1 190 ? -0.612 -13.727 -7.465 1 97.69 190 GLU A N 1
ATOM 1387 C CA . GLU A 1 190 ? 0.549 -14.141 -8.25 1 97.69 190 GLU A CA 1
ATOM 1388 C C . GLU A 1 190 ? 1.689 -13.133 -8.117 1 97.69 190 GLU A C 1
ATOM 1390 O O . GLU A 1 190 ? 2.842 -13.523 -7.914 1 97.69 190 GLU A O 1
ATOM 1395 N N . TYR A 1 191 ? 1.365 -11.82 -8.242 1 97.56 191 TYR A N 1
ATOM 1396 C CA . TYR A 1 191 ? 2.361 -10.773 -8.047 1 97.56 191 TYR A CA 1
ATOM 1397 C C . TYR A 1 191 ? 3.023 -10.898 -6.684 1 97.56 191 TYR A C 1
ATOM 1399 O O . TYR A 1 191 ? 4.25 -10.812 -6.566 1 97.56 191 TYR A O 1
ATOM 1407 N N . GLY A 1 192 ? 2.193 -11.102 -5.664 1 98.31 192 GLY A N 1
ATOM 1408 C CA . GLY A 1 192 ? 2.705 -11.258 -4.312 1 98.31 192 GLY A CA 1
ATOM 1409 C C . GLY A 1 192 ? 3.623 -12.453 -4.156 1 98.31 192 GLY A C 1
ATOM 1410 O O . GLY A 1 192 ? 4.707 -12.344 -3.576 1 98.31 192 GLY A O 1
ATOM 1411 N N . ASP A 1 193 ? 3.207 -13.586 -4.699 1 98.38 193 ASP A N 1
ATOM 1412 C CA . ASP A 1 193 ? 3.982 -14.82 -4.598 1 98.38 193 ASP A CA 1
ATOM 1413 C C . ASP A 1 193 ? 5.344 -14.672 -5.27 1 98.38 193 ASP A C 1
ATOM 1415 O O . ASP A 1 193 ? 6.371 -15.055 -4.703 1 98.38 193 ASP A O 1
ATOM 1419 N N . MET A 1 194 ? 5.332 -14.125 -6.438 1 98.12 194 MET A N 1
ATOM 1420 C CA . MET A 1 194 ? 6.582 -13.938 -7.172 1 98.12 194 MET A CA 1
ATOM 1421 C C . MET A 1 194 ? 7.527 -13.016 -6.41 1 98.12 194 MET A C 1
ATOM 1423 O O . MET A 1 194 ? 8.734 -13.266 -6.355 1 98.12 194 MET A O 1
ATOM 1427 N N . GLN A 1 195 ? 6.961 -11.992 -5.82 1 98.56 195 GLN A N 1
ATOM 1428 C CA . GLN A 1 195 ? 7.793 -11.023 -5.109 1 98.56 195 GLN A CA 1
ATOM 1429 C C . GLN A 1 195 ? 8.422 -11.648 -3.865 1 98.56 195 GLN A C 1
ATOM 1431 O O . GLN A 1 195 ? 9.609 -11.469 -3.605 1 98.56 195 GLN A O 1
ATOM 1436 N N . ILE A 1 196 ? 7.641 -12.375 -3.031 1 98.88 196 ILE A N 1
ATOM 1437 C CA . ILE A 1 196 ? 8.203 -12.922 -1.801 1 98.88 196 ILE A CA 1
ATOM 1438 C C . ILE A 1 196 ? 9.234 -14 -2.139 1 98.88 196 ILE A C 1
ATOM 1440 O O . ILE A 1 196 ? 10.227 -14.164 -1.429 1 98.88 196 ILE A O 1
ATOM 1444 N N . ILE A 1 197 ? 9.055 -14.734 -3.223 1 98.88 197 ILE A N 1
ATOM 1445 C CA . ILE A 1 197 ? 10.047 -15.711 -3.674 1 98.88 197 ILE A CA 1
ATOM 1446 C C . ILE A 1 197 ? 11.32 -14.992 -4.098 1 98.88 197 ILE A C 1
ATOM 1448 O O . ILE A 1 197 ? 12.43 -15.414 -3.742 1 98.88 197 ILE A O 1
ATOM 1452 N N . ALA A 1 198 ? 11.148 -13.906 -4.844 1 98.75 198 ALA A N 1
ATOM 1453 C CA . ALA A 1 198 ? 12.305 -13.117 -5.266 1 98.75 198 ALA A CA 1
ATOM 1454 C C . ALA A 1 198 ? 13.062 -12.578 -4.059 1 98.75 198 ALA A C 1
ATOM 1456 O O . ALA A 1 198 ? 14.297 -12.531 -4.059 1 98.75 198 ALA A O 1
ATOM 1457 N N . GLU A 1 199 ? 12.344 -12.117 -3.033 1 98.81 199 GLU A N 1
ATOM 1458 C CA . GLU A 1 199 ? 12.977 -11.641 -1.808 1 98.81 199 GLU A CA 1
ATOM 1459 C C . GLU A 1 199 ? 13.727 -12.766 -1.095 1 98.81 199 GLU A C 1
ATOM 1461 O O . GLU A 1 199 ? 14.797 -12.547 -0.527 1 98.81 199 GLU A O 1
ATOM 1466 N N . GLY A 1 200 ? 13.141 -13.984 -1.139 1 98.75 200 GLY A N 1
ATOM 1467 C CA . GLY A 1 200 ? 13.828 -15.141 -0.585 1 98.75 200 GLY A CA 1
ATOM 1468 C C . GLY A 1 200 ? 15.133 -15.461 -1.297 1 98.75 200 GLY A C 1
ATOM 1469 O O . GLY A 1 200 ? 16.156 -15.695 -0.653 1 98.75 200 GLY A O 1
ATOM 1470 N N . TYR A 1 201 ? 15.117 -15.406 -2.637 1 98.56 201 TYR A N 1
ATOM 1471 C CA . TYR A 1 201 ? 16.312 -15.562 -3.465 1 98.56 201 TYR A CA 1
ATOM 1472 C C . TYR A 1 201 ? 17.359 -14.531 -3.096 1 98.56 201 TYR A C 1
ATOM 1474 O O . TYR A 1 201 ? 18.547 -14.875 -2.932 1 98.56 201 TYR A O 1
ATOM 1482 N N . TRP A 1 202 ? 16.938 -13.367 -2.908 1 97.62 202 TRP A N 1
ATOM 1483 C CA . TRP A 1 202 ? 17.844 -12.258 -2.627 1 97.62 202 TRP A CA 1
ATOM 1484 C C . TRP A 1 202 ? 18.516 -12.43 -1.269 1 97.62 202 TRP A C 1
ATOM 1486 O O . TRP A 1 202 ? 19.703 -12.172 -1.122 1 97.62 202 TRP A O 1
ATOM 1496 N N . PHE A 1 203 ? 17.734 -12.891 -0.279 1 97.81 203 PHE A N 1
ATOM 1497 C CA . PHE A 1 203 ? 18.266 -13.156 1.053 1 97.81 203 PHE A CA 1
ATOM 1498 C C . PHE A 1 203 ? 19.297 -14.281 1.01 1 97.81 203 PHE A C 1
ATOM 1500 O O . PHE A 1 203 ? 20.359 -14.172 1.612 1 97.81 203 PHE A O 1
ATOM 1507 N N . MET A 1 204 ? 18.984 -15.344 0.285 1 97.81 204 MET A N 1
ATOM 1508 C CA . MET A 1 204 ? 19.906 -16.469 0.181 1 97.81 204 MET A CA 1
ATOM 1509 C C . MET A 1 204 ? 21.219 -16.031 -0.468 1 97.81 204 MET A C 1
ATOM 1511 O O . MET A 1 204 ? 22.297 -16.422 -0.01 1 97.81 204 MET A O 1
ATOM 1515 N N . LYS A 1 205 ? 21.094 -15.266 -1.483 1 96.44 205 LYS A N 1
ATOM 1516 C CA . LYS A 1 205 ? 22.266 -14.859 -2.254 1 96.44 205 LYS A CA 1
ATOM 1517 C C . LYS A 1 205 ? 23.141 -13.891 -1.456 1 96.44 205 LYS A C 1
ATOM 1519 O O . LYS A 1 205 ? 24.359 -14.07 -1.372 1 96.44 205 LYS A O 1
ATOM 1524 N N . HIS A 1 206 ? 22.547 -12.914 -0.792 1 94.69 206 HIS A N 1
ATOM 1525 C CA . HIS A 1 206 ? 23.328 -11.797 -0.279 1 94.69 206 HIS A CA 1
ATOM 1526 C C . HIS A 1 206 ? 23.531 -11.914 1.229 1 94.69 206 HIS A C 1
ATOM 1528 O O . HIS A 1 206 ? 24.594 -11.547 1.747 1 94.69 206 HIS A O 1
ATOM 1534 N N . ALA A 1 207 ? 22.516 -12.359 1.945 1 94.69 207 ALA A N 1
ATOM 1535 C CA . ALA A 1 207 ? 22.641 -12.477 3.395 1 94.69 207 ALA A CA 1
ATOM 1536 C C . ALA A 1 207 ? 23.344 -13.781 3.775 1 94.69 207 ALA A C 1
ATOM 1538 O O . ALA A 1 207 ? 24.094 -13.828 4.746 1 94.69 207 ALA A O 1
ATOM 1539 N N . LEU A 1 208 ? 23.078 -14.859 2.994 1 95.62 208 LEU A N 1
ATOM 1540 C CA . LEU A 1 208 ? 23.609 -16.172 3.35 1 95.62 208 LEU A CA 1
ATOM 1541 C C . LEU A 1 208 ? 24.797 -16.531 2.477 1 95.62 208 LEU A C 1
ATOM 1543 O O . LEU A 1 208 ? 25.547 -17.469 2.783 1 95.62 208 LEU A O 1
ATOM 1547 N N . GLY A 1 209 ? 25.016 -15.812 1.356 1 94.38 209 GLY A N 1
ATOM 1548 C CA . GLY A 1 209 ? 26.141 -16.062 0.468 1 94.38 209 GLY A CA 1
ATOM 1549 C C . GLY A 1 209 ? 26.047 -17.406 -0.236 1 94.38 209 GLY A C 1
ATOM 1550 O O . GLY A 1 209 ? 27.078 -18.047 -0.492 1 94.38 209 GLY A O 1
ATOM 1551 N N . MET A 1 210 ? 24.906 -17.844 -0.555 1 95.94 210 MET A N 1
ATOM 1552 C CA . MET A 1 210 ? 24.703 -19.172 -1.138 1 95.94 210 MET A CA 1
ATOM 1553 C C . MET A 1 210 ? 25.031 -19.172 -2.629 1 95.94 210 MET A C 1
ATOM 1555 O O . MET A 1 210 ? 24.75 -18.188 -3.322 1 95.94 210 MET A O 1
ATOM 1559 N N . SER A 1 211 ? 25.594 -20.312 -3.045 1 96.44 211 SER A N 1
ATOM 1560 C CA . SER A 1 211 ? 25.797 -20.5 -4.477 1 96.44 211 SER A CA 1
ATOM 1561 C C . SER A 1 211 ? 24.484 -20.812 -5.184 1 96.44 211 SER A C 1
ATOM 1563 O O . SER A 1 211 ? 23.5 -21.172 -4.539 1 96.44 211 SER A O 1
ATOM 1565 N N . TYR A 1 212 ? 24.484 -20.625 -6.469 1 98.06 212 TYR A N 1
ATOM 1566 C CA . TYR A 1 212 ? 23.297 -20.938 -7.258 1 98.06 212 TYR A CA 1
ATOM 1567 C C . TYR A 1 212 ? 22.906 -22.406 -7.113 1 98.06 212 TYR A C 1
ATOM 1569 O O . TYR A 1 212 ? 21.719 -22.75 -7.09 1 98.06 212 TYR A O 1
ATOM 1577 N N . GLU A 1 213 ? 23.875 -23.266 -7.023 1 97.69 213 GLU A N 1
ATOM 1578 C CA . GLU A 1 213 ? 23.625 -24.688 -6.82 1 97.69 213 GLU A CA 1
ATOM 1579 C C . GLU A 1 213 ? 22.906 -24.938 -5.496 1 97.69 213 GLU A C 1
ATOM 1581 O O . GLU A 1 213 ? 21.938 -25.703 -5.441 1 97.69 213 GLU A O 1
ATOM 1586 N N . HIS A 1 214 ? 23.391 -24.312 -4.434 1 97.62 214 HIS A N 1
ATOM 1587 C CA . HIS A 1 214 ? 22.781 -24.484 -3.121 1 97.62 214 HIS A CA 1
ATOM 1588 C C . HIS A 1 214 ? 21.359 -23.922 -3.084 1 97.62 214 HIS A C 1
ATOM 1590 O O . HIS A 1 214 ? 20.484 -24.484 -2.447 1 97.62 214 HIS A O 1
ATOM 1596 N N . MET A 1 215 ? 21.188 -22.812 -3.762 1 98.62 215 MET A N 1
ATOM 1597 C CA . MET A 1 215 ? 19.844 -22.219 -3.824 1 98.62 215 MET A CA 1
ATOM 1598 C C . MET A 1 215 ? 18.891 -23.125 -4.605 1 98.62 215 MET A C 1
ATOM 1600 O O . MET A 1 215 ? 17.75 -23.312 -4.199 1 98.62 215 MET A O 1
ATOM 1604 N N . HIS A 1 216 ? 19.391 -23.672 -5.758 1 98.62 216 HIS A N 1
ATOM 1605 C CA . HIS A 1 216 ? 18.625 -24.641 -6.527 1 98.62 216 HIS A CA 1
ATOM 1606 C C . HIS A 1 216 ? 18.188 -25.812 -5.664 1 98.62 216 HIS A C 1
ATOM 1608 O O . HIS A 1 216 ? 17.016 -26.203 -5.668 1 98.62 216 HIS A O 1
ATOM 1614 N N . HIS A 1 217 ? 19.062 -26.359 -4.883 1 98.56 217 HIS A N 1
ATOM 1615 C CA . HIS A 1 217 ? 18.75 -27.5 -4.035 1 98.56 217 HIS A CA 1
ATOM 1616 C C . HIS A 1 217 ? 17.75 -27.141 -2.943 1 98.56 217 HIS A C 1
ATOM 1618 O O . HIS A 1 217 ? 16.875 -27.938 -2.605 1 98.56 217 HIS A O 1
ATOM 1624 N N . THR A 1 218 ? 17.938 -25.938 -2.377 1 98.69 218 THR A N 1
ATOM 1625 C CA . THR A 1 218 ? 17.016 -25.469 -1.337 1 98.69 218 THR A CA 1
ATOM 1626 C C . THR A 1 218 ? 15.602 -25.359 -1.873 1 98.69 218 THR A C 1
ATOM 1628 O O . THR A 1 218 ? 14.656 -25.859 -1.26 1 98.69 218 THR A O 1
ATOM 1631 N N . PHE A 1 219 ? 15.43 -24.734 -3.027 1 98.81 219 PHE A N 1
ATOM 1632 C CA . PHE A 1 219 ? 14.102 -24.578 -3.617 1 98.81 219 PHE A CA 1
ATOM 1633 C C . PHE A 1 219 ? 13.531 -25.938 -4.02 1 98.81 219 PHE A C 1
ATOM 1635 O O . PHE A 1 219 ? 12.32 -26.156 -3.924 1 98.81 219 PHE A O 1
ATOM 1642 N N . THR A 1 220 ? 14.359 -26.844 -4.508 1 98.62 220 THR A N 1
ATOM 1643 C CA . THR A 1 220 ? 13.922 -28.188 -4.836 1 98.62 220 THR A CA 1
ATOM 1644 C C . THR A 1 220 ? 13.367 -28.891 -3.602 1 98.62 220 THR A C 1
ATOM 1646 O O . THR A 1 220 ? 12.305 -29.531 -3.662 1 98.62 220 THR A O 1
ATOM 1649 N N . ARG A 1 221 ? 14.086 -28.734 -2.523 1 98.44 221 ARG A N 1
ATOM 1650 C CA . ARG A 1 221 ? 13.633 -29.328 -1.266 1 98.44 221 ARG A CA 1
ATOM 1651 C C . ARG A 1 221 ? 12.32 -28.703 -0.806 1 98.44 221 ARG A C 1
ATOM 1653 O O . ARG A 1 221 ? 11.398 -29.406 -0.399 1 98.44 221 ARG A O 1
ATOM 1660 N N . TRP A 1 222 ? 12.258 -27.359 -0.83 1 98.31 222 TRP A N 1
ATOM 1661 C CA . TRP A 1 222 ? 11.047 -26.656 -0.415 1 98.31 222 TRP A CA 1
ATOM 1662 C C . TRP A 1 222 ? 9.852 -27.094 -1.247 1 98.31 222 TRP A C 1
ATOM 1664 O O . TRP A 1 222 ? 8.727 -27.156 -0.747 1 98.31 222 TRP A O 1
ATOM 1674 N N . ASN A 1 223 ? 10.047 -27.453 -2.541 1 98.12 223 ASN A N 1
ATOM 1675 C CA . ASN A 1 223 ? 8.969 -27.844 -3.443 1 98.12 223 ASN A CA 1
ATOM 1676 C C . ASN A 1 223 ? 8.414 -29.219 -3.107 1 98.12 223 ASN A C 1
ATOM 1678 O O . ASN A 1 223 ? 7.371 -29.609 -3.625 1 98.12 223 ASN A O 1
ATOM 1682 N N . THR A 1 224 ? 9.016 -29.984 -2.287 1 97.25 224 THR A N 1
ATOM 1683 C CA . THR A 1 224 ? 8.516 -31.281 -1.855 1 97.25 224 THR A CA 1
ATOM 1684 C C . THR A 1 224 ? 7.777 -31.172 -0.524 1 97.25 224 THR A C 1
ATOM 1686 O O . THR A 1 224 ? 7.23 -32.156 -0.02 1 97.25 224 THR A O 1
ATOM 1689 N N . GLY A 1 225 ? 7.762 -29.984 0.043 1 96.81 225 GLY A N 1
ATOM 1690 C CA . GLY A 1 225 ? 7.156 -29.75 1.344 1 96.81 225 GLY A CA 1
ATOM 1691 C C . GLY A 1 225 ? 5.977 -28.797 1.292 1 96.81 225 GLY A C 1
ATOM 1692 O O . GLY A 1 225 ? 5.16 -28.875 0.37 1 96.81 225 GLY A O 1
ATOM 1693 N N . ARG A 1 226 ? 5.832 -28 2.303 1 96.12 226 ARG A N 1
ATOM 1694 C CA . ARG A 1 226 ? 4.648 -27.156 2.492 1 96.12 226 ARG A CA 1
ATOM 1695 C C . ARG A 1 226 ? 4.613 -26.016 1.478 1 96.12 226 ARG A C 1
ATOM 1697 O O . ARG A 1 226 ? 3.566 -25.406 1.269 1 96.12 226 ARG A O 1
ATOM 1704 N N . LEU A 1 227 ? 5.742 -25.703 0.814 1 97.69 227 LEU A N 1
ATOM 1705 C CA . LEU A 1 227 ? 5.789 -24.641 -0.18 1 97.69 227 LEU A CA 1
ATOM 1706 C C . LEU A 1 227 ? 5.594 -25.203 -1.586 1 97.69 227 LEU A C 1
ATOM 1708 O O . LEU A 1 227 ? 5.781 -24.484 -2.574 1 97.69 227 LEU A O 1
ATOM 1712 N N . HIS A 1 228 ? 5.184 -26.484 -1.687 1 96.94 228 HIS A N 1
ATOM 1713 C CA . HIS A 1 228 ? 4.977 -27.125 -2.982 1 96.94 228 HIS A CA 1
ATOM 1714 C C . HIS A 1 228 ? 4.047 -26.281 -3.861 1 96.94 228 HIS A C 1
ATOM 1716 O O . HIS A 1 228 ? 2.883 -26.078 -3.518 1 96.94 228 HIS A O 1
ATOM 1722 N N . SER A 1 229 ? 4.586 -25.828 -4.992 1 97 229 SER A N 1
ATOM 1723 C CA . SER A 1 229 ? 3.842 -24.984 -5.93 1 97 229 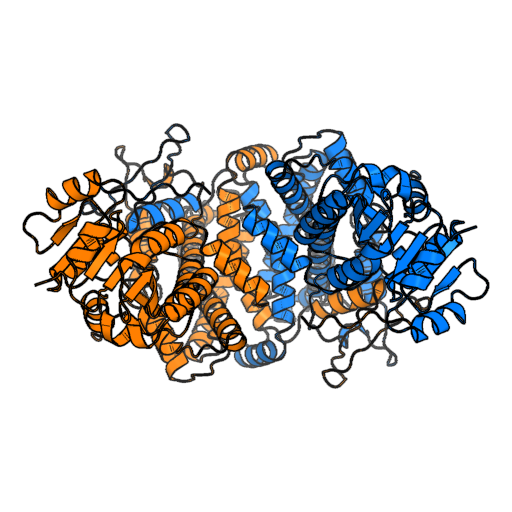SER A CA 1
ATOM 1724 C C . SER A 1 229 ? 4.586 -24.844 -7.254 1 97 229 SER A C 1
ATOM 1726 O O . SER A 1 229 ? 5.781 -25.125 -7.332 1 97 229 SER A O 1
ATOM 1728 N N . TYR A 1 230 ? 3.912 -24.469 -8.234 1 96.75 230 TYR A N 1
ATOM 1729 C CA . TYR A 1 230 ? 4.488 -24.297 -9.562 1 96.75 230 TYR A CA 1
ATOM 1730 C C . TYR A 1 230 ? 5.586 -23.234 -9.539 1 96.75 230 TYR A C 1
ATOM 1732 O O . TYR A 1 230 ? 6.648 -23.422 -10.141 1 96.75 230 TYR A O 1
ATOM 1740 N N . LEU A 1 231 ? 5.402 -22.031 -8.875 1 98.38 231 LEU A N 1
ATOM 1741 C CA . LEU A 1 231 ? 6.359 -20.938 -8.867 1 98.38 231 LEU A CA 1
ATOM 1742 C C . LEU A 1 231 ? 7.629 -21.328 -8.117 1 98.38 231 LEU A C 1
ATOM 1744 O O . LEU A 1 231 ? 8.727 -20.891 -8.477 1 98.38 231 LEU A O 1
ATOM 1748 N N . ILE A 1 232 ? 7.492 -22.156 -7.059 1 98.62 232 ILE A N 1
ATOM 1749 C CA . ILE A 1 232 ? 8.672 -22.688 -6.375 1 98.62 232 ILE A CA 1
ATOM 1750 C C . ILE A 1 232 ? 9.422 -23.641 -7.301 1 98.62 232 ILE A C 1
ATOM 1752 O O . ILE A 1 232 ? 10.656 -23.578 -7.391 1 98.62 232 ILE A O 1
ATOM 1756 N N . GLU A 1 233 ? 8.688 -24.438 -7.992 1 97.88 233 GLU A N 1
ATOM 1757 C CA . GLU A 1 233 ? 9.25 -25.406 -8.938 1 97.88 233 GLU A CA 1
ATOM 1758 C C . GLU A 1 233 ? 10.07 -24.703 -10.016 1 97.88 233 GLU A C 1
ATOM 1760 O O . GLU A 1 233 ? 11.227 -25.062 -10.258 1 97.88 233 GLU A O 1
ATOM 1765 N N . ILE A 1 234 ? 9.477 -23.75 -10.672 1 97.75 234 ILE A N 1
ATOM 1766 C CA . ILE A 1 234 ? 10.172 -23.125 -11.797 1 97.75 234 ILE A CA 1
ATOM 1767 C C . ILE A 1 234 ? 11.336 -22.281 -11.289 1 97.75 234 ILE A C 1
ATOM 1769 O O . ILE A 1 234 ? 12.336 -22.109 -11.984 1 97.75 234 ILE A O 1
ATOM 1773 N N . THR A 1 235 ? 11.227 -21.719 -10.047 1 98.75 235 THR A N 1
ATOM 1774 C CA . THR A 1 235 ? 12.344 -20.984 -9.469 1 98.75 235 THR A CA 1
ATOM 1775 C C . THR A 1 235 ? 13.562 -21.891 -9.297 1 98.75 235 THR A C 1
ATOM 1777 O O . THR A 1 235 ? 14.688 -21.484 -9.594 1 98.75 235 THR A O 1
ATOM 1780 N N . ALA A 1 236 ? 13.305 -23.125 -8.805 1 98.69 236 ALA A N 1
ATOM 1781 C CA . ALA A 1 236 ? 14.398 -24.094 -8.703 1 98.69 236 ALA A CA 1
ATOM 1782 C C . ALA A 1 236 ? 15.062 -24.312 -10.062 1 98.69 236 ALA A C 1
ATOM 1784 O O . ALA A 1 236 ? 16.297 -24.312 -10.164 1 98.69 236 ALA A O 1
ATOM 1785 N N . ALA A 1 237 ? 14.273 -24.438 -11.078 1 98.06 237 ALA A N 1
ATOM 1786 C CA . ALA A 1 237 ? 14.789 -24.672 -12.422 1 98.06 237 ALA A CA 1
ATOM 1787 C C . ALA A 1 237 ? 15.57 -23.469 -12.93 1 98.06 237 ALA A C 1
ATOM 1789 O O . ALA A 1 237 ? 16.625 -23.609 -13.539 1 98.06 237 ALA A O 1
ATOM 1790 N N . ILE A 1 238 ? 15.047 -22.281 -12.703 1 98.5 238 ILE A N 1
ATOM 1791 C CA . ILE A 1 238 ? 15.664 -21.031 -13.148 1 98.5 238 ILE A CA 1
ATOM 1792 C C . ILE A 1 238 ? 17.047 -20.891 -12.508 1 98.5 238 ILE A C 1
ATOM 1794 O O . ILE A 1 238 ? 18 -20.5 -13.172 1 98.5 238 ILE A O 1
ATOM 1798 N N . LEU A 1 239 ? 17.141 -21.219 -11.195 1 98.62 239 LEU A N 1
ATOM 1799 C CA . LEU A 1 239 ? 18.391 -21.062 -10.445 1 98.62 239 LEU A CA 1
ATOM 1800 C C . LEU A 1 239 ? 19.453 -22 -10.977 1 98.62 239 LEU A C 1
ATOM 1802 O O . LEU A 1 239 ? 20.656 -21.734 -10.852 1 98.62 239 LEU A O 1
ATOM 1806 N N . ALA A 1 240 ? 19.047 -23.078 -11.633 1 97.5 240 ALA A N 1
ATOM 1807 C CA . ALA A 1 240 ? 19.984 -24.078 -12.133 1 97.5 240 ALA A CA 1
ATOM 1808 C C . ALA A 1 240 ? 20.391 -23.781 -13.57 1 97.5 240 ALA A C 1
ATOM 1810 O O . ALA A 1 240 ? 21.359 -24.344 -14.086 1 97.5 240 ALA A O 1
ATOM 1811 N N . HIS A 1 241 ? 19.688 -22.906 -14.203 1 97.5 241 HIS A N 1
ATOM 1812 C CA . HIS A 1 241 ? 19.875 -22.672 -15.625 1 97.5 241 HIS A CA 1
ATOM 1813 C C . HIS A 1 241 ? 21.141 -21.844 -15.883 1 97.5 241 HIS A C 1
ATOM 1815 O O . HIS A 1 241 ? 21.344 -20.812 -15.242 1 97.5 241 HIS A O 1
ATOM 1821 N N . GLN A 1 242 ? 21.938 -22.297 -16.766 1 96.5 242 GLN A N 1
ATOM 1822 C CA . GLN A 1 242 ? 23.172 -21.594 -17.109 1 96.5 242 GLN A CA 1
ATOM 1823 C C . GLN A 1 242 ? 23.078 -20.969 -18.5 1 96.5 242 GLN A C 1
ATOM 1825 O O . GLN A 1 242 ? 22.344 -21.453 -19.359 1 96.5 242 GLN A O 1
ATOM 1830 N N . ASP A 1 243 ? 23.734 -19.906 -18.625 1 95.69 243 ASP A N 1
ATOM 1831 C CA . ASP A 1 243 ? 23.891 -19.297 -19.953 1 95.69 243 ASP A CA 1
ATOM 1832 C C . ASP A 1 243 ? 24.906 -20.047 -20.797 1 95.69 243 ASP A C 1
ATOM 1834 O O . ASP A 1 243 ? 25.484 -21.031 -20.328 1 95.69 243 ASP A O 1
ATOM 1838 N N . THR A 1 244 ? 25.047 -19.562 -22.031 1 93.75 244 THR A N 1
ATOM 1839 C CA . THR A 1 244 ? 25.906 -20.25 -22.984 1 93.75 244 THR A CA 1
ATOM 1840 C C . THR A 1 244 ? 27.359 -20.25 -22.5 1 93.75 244 THR A C 1
ATOM 1842 O O . THR A 1 244 ? 28.125 -21.141 -22.844 1 93.75 244 THR A O 1
ATOM 1845 N N . ASP A 1 245 ? 27.734 -19.328 -21.672 1 95.25 245 ASP A N 1
ATOM 1846 C CA . ASP A 1 245 ? 29.109 -19.234 -21.203 1 95.25 245 ASP A CA 1
ATOM 1847 C C . ASP A 1 245 ? 29.312 -20.016 -19.906 1 95.25 245 ASP A C 1
ATOM 1849 O O . ASP A 1 245 ? 30.375 -19.953 -19.297 1 95.25 245 ASP A O 1
ATOM 1853 N N . GLY A 1 246 ? 28.312 -20.641 -19.438 1 95.25 246 GLY A N 1
ATOM 1854 C CA . GLY A 1 246 ? 28.438 -21.516 -18.281 1 95.25 246 GLY A CA 1
ATOM 1855 C C . GLY A 1 246 ? 28.156 -20.797 -16.969 1 95.25 246 GLY A C 1
ATOM 1856 O O . GLY A 1 246 ? 28.234 -21.406 -15.898 1 95.25 246 GLY A O 1
ATOM 1857 N N . THR A 1 247 ? 27.844 -19.578 -17.031 1 96.38 247 THR A N 1
ATOM 1858 C CA . THR A 1 247 ? 27.484 -18.844 -15.82 1 96.38 247 THR A CA 1
ATOM 1859 C C . THR A 1 247 ? 25.969 -18.797 -15.641 1 96.38 247 THR A C 1
ATOM 1861 O O . THR A 1 247 ? 25.219 -19 -16.594 1 96.38 247 THR A O 1
ATOM 1864 N N . PRO A 1 248 ? 25.516 -18.578 -14.406 1 97.44 248 PRO A N 1
ATOM 1865 C CA . PRO A 1 248 ? 24.062 -18.516 -14.188 1 97.44 248 PRO A CA 1
ATOM 1866 C C . PRO A 1 248 ? 23.406 -17.406 -15.008 1 97.44 248 PRO A C 1
ATOM 1868 O O . PRO A 1 248 ? 23.766 -16.234 -14.883 1 97.44 248 PRO A O 1
ATOM 1871 N N . LEU A 1 249 ? 22.422 -17.766 -15.828 1 98 249 LEU A N 1
ATOM 1872 C CA . LEU A 1 249 ? 21.734 -16.828 -16.703 1 98 249 LEU A CA 1
ATOM 1873 C C . LEU A 1 249 ? 21.062 -15.719 -15.891 1 98 249 LEU A C 1
ATOM 1875 O O . LEU A 1 249 ? 21 -14.57 -16.328 1 98 249 LEU A O 1
ATOM 1879 N N . LEU A 1 250 ? 20.578 -16.062 -14.734 1 98.19 250 LEU A N 1
ATOM 1880 C CA . LEU A 1 250 ? 19.828 -15.133 -13.883 1 98.19 250 LEU A CA 1
ATOM 1881 C C . LEU A 1 250 ? 20.656 -13.883 -13.594 1 98.19 250 LEU A C 1
ATOM 1883 O O . LEU A 1 250 ? 20.109 -12.789 -13.453 1 98.19 250 LEU A O 1
ATOM 1887 N N . GLU A 1 251 ? 21.969 -14 -13.562 1 97.19 251 GLU A N 1
ATOM 1888 C CA . GLU A 1 251 ? 22.859 -12.883 -13.289 1 97.19 251 GLU A CA 1
ATOM 1889 C C . GLU A 1 251 ? 22.875 -11.883 -14.445 1 97.19 251 GLU A C 1
ATOM 1891 O O . GLU A 1 251 ? 23.266 -10.734 -14.273 1 97.19 251 GLU A O 1
ATOM 1896 N N . LYS A 1 252 ? 22.438 -12.359 -15.57 1 97.81 252 LYS A N 1
ATOM 1897 C CA . LYS A 1 252 ? 22.516 -11.531 -16.766 1 97.81 252 LYS A CA 1
ATOM 1898 C C . LYS A 1 252 ? 21.141 -10.961 -17.125 1 97.81 252 LYS A C 1
ATOM 1900 O O . LYS A 1 252 ? 21 -10.273 -18.141 1 97.81 252 LYS A O 1
ATOM 1905 N N . ILE A 1 253 ? 20.125 -11.266 -16.375 1 97.94 253 ILE A N 1
ATOM 1906 C CA . ILE A 1 253 ? 18.797 -10.711 -16.594 1 97.94 253 ILE A CA 1
ATOM 1907 C C . ILE A 1 253 ? 18.672 -9.367 -15.875 1 97.94 253 ILE A C 1
ATOM 1909 O O . ILE A 1 253 ? 18.953 -9.266 -14.68 1 97.94 253 ILE A O 1
ATOM 1913 N N . LEU A 1 254 ? 18.266 -8.305 -16.625 1 97.62 254 LEU A N 1
ATOM 1914 C CA . LEU A 1 254 ? 18.109 -6.973 -16.062 1 97.62 254 LEU A CA 1
ATOM 1915 C C . LEU A 1 254 ? 16.953 -6.941 -15.062 1 97.62 254 LEU A C 1
ATOM 1917 O O . LEU A 1 254 ? 15.875 -7.477 -15.336 1 97.62 254 LEU A O 1
ATOM 1921 N N . ASP A 1 255 ? 17.188 -6.359 -13.883 1 97 255 ASP A N 1
ATOM 1922 C CA . ASP A 1 255 ? 16.172 -6.301 -12.82 1 97 255 ASP A CA 1
ATOM 1923 C C . ASP A 1 255 ? 15.211 -5.137 -13.047 1 97 255 ASP A C 1
ATOM 1925 O O . ASP A 1 255 ? 14.953 -4.352 -12.133 1 97 255 ASP A O 1
ATOM 1929 N N . ALA A 1 256 ? 14.688 -4.941 -14.242 1 93.56 256 ALA A N 1
ATOM 1930 C CA . ALA A 1 256 ? 13.656 -3.961 -14.578 1 93.56 256 ALA A CA 1
ATOM 1931 C C . ALA A 1 256 ? 12.375 -4.652 -15.031 1 93.56 256 ALA A C 1
ATOM 1933 O O . ALA A 1 256 ? 12.258 -5.051 -16.188 1 93.56 256 ALA A O 1
ATOM 1934 N N . ALA A 1 257 ? 11.492 -4.699 -14.109 1 83.81 257 ALA A N 1
ATOM 1935 C CA . ALA A 1 257 ? 10.273 -5.461 -14.391 1 83.81 257 ALA A CA 1
ATOM 1936 C C . ALA A 1 257 ? 9.133 -4.535 -14.805 1 83.81 257 ALA A C 1
ATOM 1938 O O . ALA A 1 257 ? 8.969 -3.449 -14.25 1 83.81 257 ALA A O 1
ATOM 1939 N N . GLY A 1 258 ? 8.469 -4.918 -15.852 1 76.44 258 GLY A N 1
ATOM 1940 C CA . GLY A 1 258 ? 7.25 -4.227 -16.25 1 76.44 258 GLY A CA 1
ATOM 1941 C C . GLY A 1 258 ? 6.016 -4.746 -15.539 1 76.44 258 GLY A C 1
ATOM 1942 O O . GLY A 1 258 ? 6.121 -5.535 -14.594 1 76.44 258 GLY A O 1
ATOM 1943 N N . GLN A 1 259 ? 4.914 -4.105 -15.781 1 72.69 259 GLN A N 1
ATOM 1944 C CA . GLN A 1 259 ? 3.646 -4.602 -15.258 1 72.69 259 GLN A CA 1
ATOM 1945 C C . GLN A 1 259 ? 2.547 -4.52 -16.312 1 72.69 259 GLN A C 1
ATOM 1947 O O . GLN A 1 259 ? 2.555 -3.623 -17.156 1 72.69 259 GLN A O 1
ATOM 1952 N N . LYS A 1 260 ? 1.683 -5.617 -16.375 1 66.19 260 LYS A N 1
ATOM 1953 C CA . LYS A 1 260 ? 0.597 -5.723 -17.344 1 66.19 260 LYS A CA 1
ATOM 1954 C C . LYS A 1 260 ? -0.635 -4.953 -16.875 1 66.19 260 LYS A C 1
ATOM 1956 O O . LYS A 1 260 ? -1.605 -4.812 -17.625 1 66.19 260 LYS A O 1
ATOM 1961 N N . GLY A 1 261 ? -0.764 -4.656 -15.703 1 85.88 261 GLY A N 1
ATOM 1962 C CA . GLY A 1 261 ? -1.868 -3.816 -15.266 1 85.88 261 GLY A CA 1
ATOM 1963 C C . GLY A 1 261 ? -2.754 -4.484 -14.234 1 85.88 261 GLY A C 1
ATOM 1964 O O . GLY A 1 261 ? -3.35 -3.812 -13.391 1 85.88 261 GLY A O 1
ATOM 1965 N N . THR A 1 262 ? -2.871 -5.789 -14.289 1 93.44 262 THR A N 1
ATOM 1966 C CA . THR A 1 262 ? -3.801 -6.473 -13.398 1 93.44 262 THR A CA 1
ATOM 1967 C C . THR A 1 262 ? -3.381 -6.289 -11.938 1 93.44 262 THR A C 1
ATOM 1969 O O . THR A 1 262 ? -4.23 -6.211 -11.047 1 93.44 262 THR A O 1
ATOM 1972 N N . GLY A 1 263 ? -2.061 -6.367 -11.695 1 96 263 GLY A N 1
ATOM 1973 C CA . GLY A 1 263 ? -1.603 -6.059 -10.352 1 96 263 GLY A CA 1
ATOM 1974 C C . GLY A 1 263 ? -2.055 -4.695 -9.867 1 96 263 GLY A C 1
ATOM 1975 O O . GLY A 1 263 ? -2.576 -4.566 -8.758 1 96 263 GLY A O 1
ATOM 1976 N N . ARG A 1 264 ? -1.888 -3.678 -10.75 1 96.5 264 ARG A N 1
ATOM 1977 C CA . ARG A 1 264 ? -2.326 -2.318 -10.453 1 96.5 264 ARG A CA 1
ATOM 1978 C C . ARG A 1 264 ? -3.828 -2.271 -10.195 1 96.5 264 ARG A C 1
ATOM 1980 O O . ARG A 1 264 ? -4.277 -1.655 -9.227 1 96.5 264 ARG A O 1
ATOM 1987 N N . TRP A 1 265 ? -4.613 -2.969 -11.039 1 97.81 265 TRP A N 1
ATOM 1988 C CA . TRP A 1 265 ? -6.066 -2.973 -10.891 1 97.81 265 TRP A CA 1
ATOM 1989 C C . TRP A 1 265 ? -6.473 -3.572 -9.547 1 97.81 265 TRP A C 1
ATOM 1991 O O . TRP A 1 265 ? -7.406 -3.092 -8.906 1 97.81 265 TRP A O 1
ATOM 2001 N N . THR A 1 266 ? -5.754 -4.605 -9.164 1 98.44 266 THR A N 1
ATOM 2002 C CA . THR A 1 266 ? -6.035 -5.254 -7.887 1 98.44 266 THR A CA 1
ATOM 2003 C C . THR A 1 266 ? -5.805 -4.289 -6.73 1 98.44 266 THR A C 1
ATOM 2005 O O . THR A 1 266 ? -6.629 -4.195 -5.816 1 98.44 266 THR A O 1
ATOM 2008 N N . CYS A 1 267 ? -4.695 -3.592 -6.781 1 98.44 267 CYS A N 1
ATOM 2009 C CA . CYS A 1 267 ? -4.355 -2.633 -5.734 1 98.44 267 CYS A CA 1
ATOM 2010 C C . CYS A 1 267 ? -5.375 -1.504 -5.676 1 98.44 267 CYS A C 1
ATOM 2012 O O . CYS A 1 267 ? -5.785 -1.088 -4.594 1 98.44 267 CYS A O 1
ATOM 2014 N N . VAL A 1 268 ? -5.77 -1.001 -6.812 1 97.81 268 VAL A N 1
ATOM 2015 C CA . VAL A 1 268 ? -6.75 0.076 -6.879 1 97.81 268 VAL A CA 1
ATOM 2016 C C . VAL A 1 268 ? -8.078 -0.398 -6.289 1 97.81 268 VAL A C 1
ATOM 2018 O O . VAL A 1 268 ? -8.719 0.326 -5.523 1 97.81 268 VAL A O 1
ATOM 2021 N N . ALA A 1 269 ? -8.484 -1.605 -6.629 1 98 269 ALA A N 1
ATOM 2022 C CA . ALA A 1 269 ? -9.719 -2.16 -6.074 1 98 269 ALA A CA 1
ATOM 2023 C C . ALA A 1 269 ? -9.648 -2.24 -4.551 1 98 269 ALA A C 1
ATOM 2025 O O . ALA A 1 269 ? -10.633 -1.962 -3.861 1 98 269 ALA A O 1
ATOM 2026 N N . ALA A 1 270 ? -8.516 -2.621 -4.047 1 98.38 270 ALA A N 1
ATOM 2027 C CA . ALA A 1 270 ? -8.336 -2.727 -2.6 1 98.38 270 ALA A CA 1
ATOM 2028 C C . ALA A 1 270 ? -8.492 -1.368 -1.925 1 98.38 270 ALA A C 1
ATOM 2030 O O . ALA A 1 270 ? -9.141 -1.258 -0.88 1 98.38 270 ALA A O 1
ATOM 2031 N N . LEU A 1 271 ? -7.883 -0.372 -2.52 1 97.31 271 LEU A N 1
ATOM 2032 C CA . LEU A 1 271 ? -7.992 0.984 -1.991 1 97.31 271 LEU A CA 1
ATOM 2033 C C . LEU A 1 271 ? -9.438 1.465 -2.02 1 97.31 271 LEU A C 1
ATOM 2035 O O . LEU A 1 271 ? -9.906 2.082 -1.062 1 97.31 271 LEU A O 1
ATOM 2039 N N . GLU A 1 272 ? -10.125 1.146 -3.02 1 95.19 272 GLU A N 1
ATOM 2040 C CA . GLU A 1 272 ? -11.516 1.548 -3.156 1 95.19 272 GLU A CA 1
ATOM 2041 C C . GLU A 1 272 ? -12.398 0.844 -2.127 1 95.19 272 GLU A C 1
ATOM 2043 O O . GLU A 1 272 ? -13.352 1.432 -1.61 1 95.19 272 GLU A O 1
ATOM 2048 N N . GLU A 1 273 ? -12.055 -0.364 -1.815 1 95.88 273 GLU A N 1
ATOM 2049 C CA . GLU A 1 273 ? -12.852 -1.152 -0.877 1 95.88 273 GLU A CA 1
ATOM 2050 C C . GLU A 1 273 ? -12.406 -0.906 0.562 1 95.88 273 GLU A C 1
ATOM 2052 O O . GLU A 1 273 ? -13.07 -1.341 1.505 1 95.88 273 GLU A O 1
ATOM 2057 N N . GLY A 1 274 ? -11.367 -0.162 0.739 1 95 274 GLY A N 1
ATOM 2058 C CA . GLY A 1 274 ? -10.812 -0.022 2.076 1 95 274 GLY A CA 1
ATOM 2059 C C . GLY A 1 274 ? -10.266 -1.324 2.637 1 95 274 GLY A C 1
ATOM 2060 O O . GLY A 1 274 ? -10.383 -1.583 3.838 1 95 274 GLY A O 1
ATOM 2061 N N . SER A 1 275 ? -9.82 -2.201 1.762 1 96.56 275 SER A N 1
ATOM 2062 C CA . SER A 1 275 ? -9.203 -3.461 2.172 1 96.56 275 SER A CA 1
ATOM 2063 C C . SER A 1 275 ? -7.688 -3.336 2.26 1 96.56 275 SER A C 1
ATOM 2065 O O . SER A 1 275 ? -7.039 -2.896 1.309 1 96.56 275 SER A O 1
ATOM 2067 N N . PRO A 1 276 ? -7.102 -3.713 3.393 1 97.81 276 PRO A N 1
ATOM 2068 C CA . PRO A 1 276 ? -5.656 -3.553 3.57 1 97.81 276 PRO A CA 1
ATOM 2069 C C . PRO A 1 276 ? -4.852 -4.629 2.844 1 97.81 276 PRO A C 1
ATOM 2071 O O . PRO A 1 276 ? -4.227 -5.477 3.488 1 97.81 276 PRO A O 1
ATOM 2074 N N . LEU A 1 277 ? -4.77 -4.547 1.534 1 98.69 277 LEU A N 1
ATOM 2075 C CA . LEU A 1 277 ? -4.047 -5.457 0.652 1 98.69 277 LEU A CA 1
ATOM 2076 C C . LEU A 1 277 ? -2.582 -5.051 0.538 1 98.69 277 LEU A C 1
ATOM 2078 O O . LEU A 1 277 ? -2.115 -4.691 -0.545 1 98.69 277 LEU A O 1
ATOM 2082 N N . THR A 1 278 ? -1.841 -5.172 1.628 1 98.81 278 THR A N 1
ATOM 2083 C CA . THR A 1 278 ? -0.54 -4.531 1.772 1 98.81 278 THR A CA 1
ATOM 2084 C C . THR A 1 278 ? 0.537 -5.312 1.023 1 98.81 278 THR A C 1
ATOM 2086 O O . THR A 1 278 ? 1.38 -4.723 0.344 1 98.81 278 THR A O 1
ATOM 2089 N N . LEU A 1 279 ? 0.529 -6.684 1.101 1 98.81 279 LEU A N 1
ATOM 2090 C CA . LEU A 1 279 ? 1.585 -7.488 0.493 1 98.81 279 LEU A CA 1
ATOM 2091 C C . LEU A 1 279 ? 1.595 -7.316 -1.021 1 98.81 279 LEU A C 1
ATOM 2093 O O . LEU A 1 279 ? 2.635 -7.012 -1.61 1 98.81 279 LEU A O 1
ATOM 2097 N N . ILE A 1 280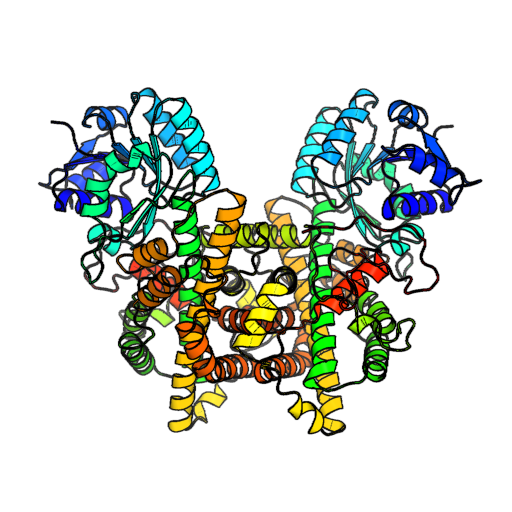 ? 0.429 -7.453 -1.65 1 98.62 280 ILE A N 1
ATOM 2098 C CA . ILE A 1 280 ? 0.325 -7.355 -3.104 1 98.62 280 ILE A CA 1
ATOM 2099 C C . ILE A 1 280 ? 0.647 -5.934 -3.549 1 98.62 280 ILE A C 1
ATOM 2101 O O . ILE A 1 280 ? 1.329 -5.73 -4.555 1 98.62 280 ILE A O 1
ATOM 2105 N N . THR A 1 281 ? 0.166 -4.93 -2.777 1 98.69 281 THR A N 1
ATOM 2106 C CA . THR A 1 281 ? 0.431 -3.543 -3.145 1 98.69 281 THR A CA 1
ATOM 2107 C C . THR A 1 281 ? 1.93 -3.254 -3.119 1 98.69 281 THR A C 1
ATOM 2109 O O . THR A 1 281 ? 2.461 -2.621 -4.031 1 98.69 281 THR A O 1
ATOM 2112 N N . GLU A 1 282 ? 2.613 -3.744 -2.115 1 98.69 282 GLU A N 1
ATOM 2113 C CA . GLU A 1 282 ? 4.059 -3.553 -2.037 1 98.69 282 GLU A CA 1
ATOM 2114 C C . GLU A 1 282 ? 4.773 -4.285 -3.166 1 98.69 282 GLU A C 1
ATOM 2116 O O . GLU A 1 282 ? 5.812 -3.83 -3.65 1 98.69 282 GLU A O 1
ATOM 2121 N N . SER A 1 283 ? 4.223 -5.43 -3.559 1 98.19 283 SER A N 1
ATOM 2122 C CA . SER A 1 283 ? 4.801 -6.164 -4.676 1 98.19 283 SER A CA 1
ATOM 2123 C C . SER A 1 283 ? 4.719 -5.359 -5.969 1 98.19 283 SER A C 1
ATOM 2125 O O . SER A 1 283 ? 5.672 -5.34 -6.754 1 98.19 283 SER A O 1
ATOM 2127 N N . VAL A 1 284 ? 3.604 -4.707 -6.188 1 98 284 VAL A N 1
ATOM 2128 C CA . VAL A 1 284 ? 3.412 -3.881 -7.371 1 98 284 VAL A CA 1
ATOM 2129 C C . VAL A 1 284 ? 4.34 -2.67 -7.312 1 98 284 VAL A C 1
ATOM 2131 O O . VAL A 1 284 ? 4.988 -2.33 -8.305 1 98 284 VAL A O 1
ATOM 2134 N N . MET A 1 285 ? 4.48 -2.064 -6.156 1 97.94 285 MET A N 1
ATOM 2135 C CA . MET A 1 285 ? 5.344 -0.896 -5.992 1 97.94 285 MET A CA 1
ATOM 2136 C C . MET A 1 285 ? 6.812 -1.277 -6.148 1 97.94 285 MET A C 1
ATOM 2138 O O . MET A 1 285 ? 7.613 -0.482 -6.641 1 97.94 285 MET A O 1
ATOM 2142 N N . ALA A 1 286 ? 7.117 -2.473 -5.684 1 97.69 286 ALA A N 1
ATOM 2143 C CA . ALA A 1 286 ? 8.492 -2.943 -5.82 1 97.69 286 ALA A CA 1
ATOM 2144 C C . ALA A 1 286 ? 8.875 -3.086 -7.293 1 97.69 286 ALA A C 1
ATOM 2146 O O . ALA A 1 286 ? 10.031 -2.844 -7.664 1 97.69 286 ALA A O 1
ATOM 2147 N N . ARG A 1 287 ? 7.992 -3.51 -8.141 1 96.75 287 ARG A N 1
ATOM 2148 C CA . ARG A 1 287 ? 8.242 -3.582 -9.578 1 96.75 287 ARG A CA 1
ATOM 2149 C C . ARG A 1 287 ? 8.477 -2.191 -10.164 1 96.75 287 ARG A C 1
ATOM 2151 O O . ARG A 1 287 ? 9.375 -2.002 -10.984 1 96.75 287 ARG A O 1
ATOM 2158 N N . SER A 1 288 ? 7.645 -1.246 -9.711 1 96.56 288 SER A N 1
ATOM 2159 C CA . SER A 1 288 ? 7.816 0.13 -10.164 1 96.56 288 SER A CA 1
ATOM 2160 C C . SER A 1 288 ? 9.188 0.673 -9.781 1 96.56 288 SER A C 1
ATOM 2162 O O . SER A 1 288 ? 9.836 1.354 -10.578 1 96.56 288 SER A O 1
ATOM 2164 N N . LEU A 1 289 ? 9.586 0.365 -8.602 1 97.25 289 LEU A N 1
ATOM 2165 C CA . LEU A 1 289 ? 10.883 0.832 -8.117 1 97.25 289 LEU A CA 1
ATOM 2166 C C . LEU A 1 289 ? 12.016 0.182 -8.898 1 97.25 289 LEU A C 1
ATOM 2168 O O . LEU A 1 289 ? 12.984 0.852 -9.266 1 97.25 289 LEU A O 1
ATOM 2172 N N . SER A 1 290 ? 11.891 -1.123 -9.109 1 96.81 290 SER A N 1
ATOM 2173 C CA . SER A 1 290 ? 12.945 -1.847 -9.805 1 96.81 290 SER A CA 1
ATOM 2174 C C . SER A 1 290 ? 13.148 -1.304 -11.219 1 96.81 290 SER A C 1
ATOM 2176 O O . SER A 1 290 ? 14.266 -1.329 -11.742 1 96.81 290 SER A O 1
ATOM 2178 N N . ALA A 1 291 ? 12.133 -0.78 -11.812 1 95.5 291 ALA A N 1
ATOM 2179 C CA . ALA A 1 291 ? 12.156 -0.291 -13.188 1 95.5 291 ALA A CA 1
ATOM 2180 C C . ALA A 1 291 ? 12.891 1.042 -13.281 1 95.5 291 ALA A C 1
ATOM 2182 O O . ALA A 1 291 ? 13.289 1.466 -14.367 1 95.5 291 ALA A O 1
ATOM 2183 N N . GLN A 1 292 ? 13.078 1.71 -12.125 1 95.81 292 GLN A N 1
ATOM 2184 C CA . GLN A 1 292 ? 13.805 2.973 -12.109 1 95.81 292 GLN A CA 1
ATOM 2185 C C . GLN A 1 292 ? 15.312 2.738 -12.039 1 95.81 292 GLN A C 1
ATOM 2187 O O . GLN A 1 292 ? 15.992 3.305 -11.188 1 95.81 292 GLN A O 1
ATOM 2192 N N . LYS A 1 293 ? 15.828 2.029 -13.039 1 95.88 293 LYS A N 1
ATOM 2193 C CA . LYS A 1 293 ? 17.188 1.506 -13 1 95.88 293 LYS A CA 1
ATOM 2194 C C . LYS A 1 293 ? 18.219 2.639 -12.977 1 95.88 293 LYS A C 1
ATOM 2196 O O . LYS A 1 293 ? 19.141 2.635 -12.156 1 95.88 293 LYS A O 1
ATOM 2201 N N . GLN A 1 294 ? 18.062 3.646 -13.836 1 95.31 294 GLN A N 1
ATOM 2202 C CA . GLN A 1 294 ? 19.031 4.738 -13.922 1 95.31 294 GLN A CA 1
ATOM 2203 C C . GLN A 1 294 ? 19.078 5.539 -12.625 1 95.31 294 GLN A C 1
ATOM 2205 O O . GLN A 1 294 ? 20.156 5.871 -12.125 1 95.31 294 GLN A O 1
ATOM 2210 N N . ALA A 1 295 ? 17.891 5.824 -12.117 1 96.06 295 ALA A N 1
ATOM 2211 C CA . ALA A 1 295 ? 17.812 6.574 -10.859 1 96.06 295 ALA A CA 1
ATOM 2212 C C . ALA A 1 295 ? 18.438 5.785 -9.711 1 96.06 295 ALA A C 1
ATOM 2214 O O . ALA A 1 295 ? 19.125 6.355 -8.867 1 96.06 295 ALA A O 1
ATOM 2215 N N . ARG A 1 296 ? 18.219 4.488 -9.664 1 96.5 296 ARG A N 1
ATOM 2216 C CA . ARG A 1 296 ? 18.781 3.633 -8.617 1 96.5 296 ARG A CA 1
ATOM 2217 C C . ARG A 1 296 ? 20.297 3.598 -8.688 1 96.5 296 ARG A C 1
ATOM 2219 O O . ARG A 1 296 ? 20.969 3.631 -7.66 1 96.5 296 ARG A O 1
ATOM 2226 N N . CYS A 1 297 ? 20.797 3.52 -9.906 1 96.5 297 CYS A N 1
ATOM 2227 C CA . CYS A 1 297 ? 22.25 3.512 -10.078 1 96.5 297 CYS A CA 1
ATOM 2228 C C . CYS A 1 297 ? 22.859 4.824 -9.602 1 96.5 297 CYS A C 1
ATOM 2230 O O . CYS A 1 297 ? 23.922 4.828 -8.969 1 96.5 297 CYS A O 1
ATOM 2232 N N . LYS A 1 298 ? 22.219 5.969 -9.898 1 96.75 298 LYS A N 1
ATOM 2233 C CA . LYS A 1 298 ? 22.672 7.262 -9.398 1 96.75 298 LYS A CA 1
ATOM 2234 C C . LYS A 1 298 ? 22.656 7.305 -7.875 1 96.75 298 LYS A C 1
ATOM 2236 O O . LYS A 1 298 ? 23.625 7.77 -7.258 1 96.75 298 LYS A O 1
ATOM 2241 N N . ALA A 1 299 ? 21.562 6.824 -7.305 1 97.5 299 ALA A N 1
ATOM 2242 C CA . ALA A 1 299 ? 21.453 6.801 -5.852 1 97.5 299 ALA A CA 1
ATOM 2243 C C . ALA A 1 299 ? 22.516 5.902 -5.227 1 97.5 299 ALA A C 1
ATOM 2245 O O . ALA A 1 299 ? 23.062 6.227 -4.172 1 97.5 299 ALA A O 1
ATOM 2246 N N . HIS A 1 300 ? 22.734 4.777 -5.871 1 96.62 300 HIS A N 1
ATOM 2247 C CA . HIS A 1 300 ? 23.75 3.848 -5.371 1 96.62 300 HIS A CA 1
ATOM 2248 C C . HIS A 1 300 ? 25.125 4.504 -5.309 1 96.62 300 HIS A C 1
ATOM 2250 O O . HIS A 1 300 ? 25.906 4.23 -4.395 1 96.62 300 HIS A O 1
ATOM 2256 N N . ARG A 1 301 ? 25.438 5.324 -6.246 1 96.12 301 ARG A N 1
ATOM 2257 C CA . ARG A 1 301 ? 26.719 6.023 -6.262 1 96.12 301 ARG A CA 1
ATOM 2258 C C . ARG A 1 301 ? 26.812 7.008 -5.102 1 96.12 301 ARG A C 1
ATOM 2260 O O . ARG A 1 301 ? 27.906 7.203 -4.539 1 96.12 301 ARG A O 1
ATOM 2267 N N . VAL A 1 302 ? 25.688 7.613 -4.715 1 96.69 302 VAL A N 1
ATOM 2268 C CA . VAL A 1 302 ? 25.656 8.625 -3.664 1 96.69 302 VAL A CA 1
ATOM 2269 C C . VAL A 1 302 ? 25.734 7.949 -2.297 1 96.69 302 VAL A C 1
ATOM 2271 O O . VAL A 1 302 ? 26.422 8.438 -1.396 1 96.69 302 VAL A O 1
ATOM 2274 N N . PHE A 1 303 ? 25.062 6.855 -2.111 1 95.75 303 PHE A N 1
ATOM 2275 C CA . PHE A 1 303 ? 24.875 6.281 -0.784 1 95.75 303 PHE A CA 1
ATOM 2276 C C . PHE A 1 303 ? 25.781 5.07 -0.587 1 95.75 303 PHE A C 1
ATOM 2278 O O . PHE A 1 303 ? 26.047 4.668 0.547 1 95.75 303 PHE A O 1
ATOM 2285 N N . GLY A 1 304 ? 26.297 4.578 -1.622 1 85.88 304 GLY A N 1
ATOM 2286 C CA . GLY A 1 304 ? 27.094 3.363 -1.536 1 85.88 304 GLY A CA 1
ATOM 2287 C C . GLY A 1 304 ? 26.266 2.131 -1.225 1 85.88 304 GLY A C 1
ATOM 2288 O O . GLY A 1 304 ? 25.031 2.201 -1.166 1 85.88 304 GLY A O 1
ATOM 2289 N N . SER A 1 305 ? 26.938 0.988 -1.267 1 65.56 305 SER A N 1
ATOM 2290 C CA . SER A 1 305 ? 26.219 -0.275 -1.077 1 65.56 305 SER A CA 1
ATOM 2291 C C . SER A 1 305 ? 25.938 -0.534 0.399 1 65.56 305 SER A C 1
ATOM 2293 O O . SER A 1 305 ? 26.875 -0.592 1.212 1 65.56 305 SER A O 1
ATOM 2295 N N . PRO A 1 306 ? 24.672 -0.27 0.766 1 54.69 306 PRO A N 1
ATOM 2296 C CA . PRO A 1 306 ? 24.359 -0.552 2.168 1 54.69 306 PRO A CA 1
ATOM 2297 C C . PRO A 1 306 ? 24.75 -1.969 2.586 1 54.69 306 PRO A C 1
ATOM 2299 O O . PRO A 1 306 ? 24.938 -2.236 3.775 1 54.69 306 PRO A O 1
ATOM 2302 N N . VAL A 1 307 ? 24.5 -3.096 1.565 1 52.06 307 VAL A N 1
ATOM 2303 C CA . VAL A 1 307 ? 24.609 -4.496 1.96 1 52.06 307 VAL A CA 1
ATOM 2304 C C . VAL A 1 307 ? 26.062 -4.828 2.287 1 52.06 307 VAL A C 1
ATOM 2306 O O . VAL A 1 307 ? 26.938 -4.703 1.432 1 52.06 307 VAL A O 1
ATOM 2309 N N . LYS A 1 308 ? 26.469 -4.668 3.582 1 49.62 308 LYS A N 1
ATOM 2310 C CA . LYS A 1 308 ? 27.797 -5.129 3.941 1 49.62 308 LYS A CA 1
ATOM 2311 C C . LYS A 1 308 ? 27.938 -6.637 3.742 1 49.62 308 LYS A C 1
ATOM 2313 O O . LYS A 1 308 ? 27.281 -7.418 4.438 1 49.62 308 LYS A O 1
ATOM 2318 N N . VAL A 1 309 ? 28.328 -7.277 2.537 1 50.97 309 VAL A N 1
ATOM 2319 C CA . VAL A 1 309 ? 28.656 -8.633 2.105 1 50.97 309 VAL A CA 1
ATOM 2320 C C . VAL A 1 309 ? 29.312 -9.391 3.256 1 50.97 309 VAL A C 1
ATOM 2322 O O . VAL A 1 309 ? 29.109 -10.602 3.402 1 50.97 309 VAL A O 1
ATOM 2325 N N . SER A 1 310 ? 29.75 -8.781 4.293 1 60.34 310 SER A N 1
ATOM 2326 C CA . SER A 1 310 ? 30.719 -9.344 5.227 1 60.34 310 SER A CA 1
ATOM 2327 C C . SER A 1 310 ? 30.047 -10.273 6.227 1 60.34 310 SER A C 1
ATOM 2329 O O . SER A 1 310 ? 30.641 -11.273 6.652 1 60.34 310 SER A O 1
ATOM 2331 N N . LYS A 1 311 ? 28.766 -10.32 6.367 1 64.06 311 LYS A N 1
ATOM 2332 C CA . LYS A 1 311 ? 28.188 -11.117 7.445 1 64.06 311 LYS A CA 1
ATOM 2333 C C . LYS A 1 311 ? 27.953 -12.562 6.996 1 64.06 311 LYS A C 1
ATOM 2335 O O . LYS A 1 311 ? 28.031 -13.484 7.805 1 64.06 311 LYS A O 1
ATOM 2340 N N . ALA A 1 312 ? 27.828 -12.766 5.758 1 73.44 312 ALA A N 1
ATOM 2341 C CA . ALA A 1 312 ? 27.609 -14.117 5.25 1 73.44 312 ALA A CA 1
ATOM 2342 C C . ALA A 1 312 ? 28.812 -15.016 5.508 1 73.44 312 ALA A C 1
ATOM 2344 O O . ALA A 1 312 ? 28.656 -16.203 5.793 1 73.44 312 ALA A O 1
ATOM 2345 N N . GLU A 1 313 ? 29.906 -14.367 5.531 1 76.44 313 GLU A N 1
ATOM 2346 C CA . GLU A 1 313 ? 31.141 -15.133 5.684 1 76.44 313 GLU A CA 1
ATOM 2347 C C . GLU A 1 313 ? 31.344 -15.57 7.133 1 76.44 313 GLU A C 1
ATOM 2349 O O . GLU A 1 313 ? 32.094 -16.516 7.402 1 76.44 313 GLU A O 1
ATOM 2354 N N . THR A 1 314 ? 30.609 -14.961 7.961 1 82.38 314 THR A N 1
ATOM 2355 C CA . THR A 1 314 ? 30.859 -15.25 9.375 1 82.38 314 THR A CA 1
ATOM 2356 C C . THR A 1 314 ? 29.828 -16.234 9.914 1 82.38 314 THR A C 1
ATOM 2358 O O . THR A 1 314 ? 29.922 -16.688 11.055 1 82.38 314 THR A O 1
ATOM 2361 N N . LEU A 1 315 ? 28.969 -16.672 9.094 1 90.25 315 LEU A N 1
ATOM 2362 C CA . LEU A 1 315 ? 27.922 -17.562 9.555 1 90.25 315 LEU A CA 1
ATOM 2363 C C . LEU A 1 315 ? 28.422 -19 9.625 1 90.25 315 LEU A C 1
ATOM 2365 O O . LEU A 1 315 ? 29.078 -19.484 8.703 1 90.25 315 LEU A O 1
ATOM 2369 N N . SER A 1 316 ? 28.156 -19.656 10.727 1 92 316 SER A N 1
ATOM 2370 C CA . SER A 1 316 ? 28.406 -21.094 10.812 1 92 316 SER A CA 1
ATOM 2371 C C . SER A 1 316 ? 27.406 -21.891 9.969 1 92 316 SER A C 1
ATOM 2373 O O . SER A 1 316 ? 26.391 -21.344 9.547 1 92 316 SER A O 1
ATOM 2375 N N . ALA A 1 317 ? 27.75 -23.094 9.711 1 91.56 317 ALA A N 1
ATOM 2376 C CA . ALA A 1 317 ? 26.859 -23.969 8.953 1 91.56 317 ALA A CA 1
ATOM 2377 C C . ALA A 1 317 ? 25.516 -24.109 9.656 1 91.56 317 ALA A C 1
ATOM 2379 O O . ALA A 1 317 ? 24.469 -24.141 9 1 91.56 317 ALA A O 1
ATOM 2380 N N . GLN A 1 318 ? 25.578 -24.172 10.922 1 94.06 318 GLN A N 1
ATOM 2381 C CA . GLN A 1 318 ? 24.359 -24.312 11.711 1 94.06 318 GLN A CA 1
ATOM 2382 C C . GLN A 1 318 ? 23.5 -23.047 11.641 1 94.06 318 GLN A C 1
ATOM 2384 O O . GLN A 1 318 ? 22.281 -23.125 11.492 1 94.06 318 GLN A O 1
ATOM 2389 N N . GLN A 1 319 ? 24.156 -21.938 11.711 1 94.38 319 GLN A N 1
ATOM 2390 C CA . GLN A 1 319 ? 23.453 -20.672 11.617 1 94.38 319 GLN A CA 1
ATOM 2391 C C . GLN A 1 319 ? 22.797 -20.5 10.25 1 94.38 319 GLN A C 1
ATOM 2393 O O . GLN A 1 319 ? 21.672 -20 10.148 1 94.38 319 GLN A O 1
ATOM 2398 N N . ARG A 1 320 ? 23.484 -20.906 9.258 1 95 320 ARG A N 1
ATOM 2399 C CA . ARG A 1 320 ? 22.953 -20.828 7.898 1 95 320 ARG A CA 1
ATOM 2400 C C . ARG A 1 320 ? 21.719 -21.688 7.746 1 95 320 ARG A C 1
ATOM 2402 O O . ARG A 1 320 ? 20.719 -21.266 7.152 1 95 320 ARG A O 1
ATOM 2409 N N . GLU A 1 321 ? 21.797 -22.875 8.258 1 95.94 321 GLU A N 1
ATOM 2410 C CA . GLU A 1 321 ? 20.656 -23.797 8.172 1 95.94 321 GLU A CA 1
ATOM 2411 C C . GLU A 1 321 ? 19.453 -23.234 8.922 1 95.94 321 GLU A C 1
ATOM 2413 O O . GLU A 1 321 ? 18.312 -23.391 8.477 1 95.94 321 GLU A O 1
ATOM 2418 N N . GLU A 1 322 ? 19.719 -22.641 10.078 1 97.31 322 GLU A N 1
ATOM 2419 C CA . GLU A 1 322 ? 18.656 -22.047 10.875 1 97.31 322 GLU A CA 1
ATOM 2420 C C . GLU A 1 322 ? 17.984 -20.891 10.125 1 97.31 322 GLU A C 1
ATOM 2422 O O . GLU A 1 322 ? 16.766 -20.75 10.141 1 97.31 322 GLU A O 1
ATOM 2427 N N . LEU A 1 323 ? 18.828 -20.125 9.469 1 97.81 323 LEU A N 1
ATOM 2428 C CA . LEU A 1 323 ? 18.297 -18.984 8.719 1 97.81 323 LEU A CA 1
ATOM 2429 C C . LEU A 1 323 ? 17.547 -19.453 7.477 1 97.81 323 LEU A C 1
ATOM 2431 O O . LEU A 1 323 ? 16.547 -18.844 7.074 1 97.81 323 LEU A O 1
ATOM 2435 N N . VAL A 1 324 ? 18 -20.547 6.852 1 98.44 324 VAL A N 1
ATOM 2436 C CA . VAL A 1 324 ? 17.297 -21.109 5.707 1 98.44 324 VAL A CA 1
ATOM 2437 C C . VAL A 1 324 ? 15.93 -21.625 6.145 1 98.44 324 VAL A C 1
ATOM 2439 O O . VAL A 1 324 ? 14.93 -21.422 5.453 1 98.44 324 VAL A O 1
ATOM 2442 N N . SER A 1 325 ? 15.883 -22.297 7.301 1 98.56 325 SER A N 1
ATOM 2443 C CA . SER A 1 325 ? 14.617 -22.781 7.852 1 98.56 325 SER A CA 1
ATOM 2444 C C . SER A 1 325 ? 13.688 -21.609 8.188 1 98.56 325 SER A C 1
ATOM 2446 O O . SER A 1 325 ? 12.492 -21.672 7.91 1 98.56 325 SER A O 1
ATOM 2448 N N . ALA A 1 326 ? 14.25 -20.547 8.781 1 98.81 326 ALA A N 1
ATOM 2449 C CA . ALA A 1 326 ? 13.484 -19.344 9.086 1 98.81 326 ALA A CA 1
ATOM 2450 C C . ALA A 1 326 ? 12.953 -18.688 7.812 1 98.81 326 ALA A C 1
ATOM 2452 O O . ALA A 1 326 ? 11.852 -18.141 7.801 1 98.81 326 ALA A O 1
ATOM 2453 N N . LEU A 1 327 ? 13.766 -18.75 6.801 1 98.88 327 LEU A N 1
ATOM 2454 C CA . LEU A 1 327 ? 13.359 -18.172 5.523 1 98.88 327 LEU A CA 1
ATOM 2455 C C . LEU A 1 327 ? 12.188 -18.953 4.934 1 98.88 327 LEU A C 1
ATOM 2457 O O . LEU A 1 327 ? 11.273 -18.344 4.359 1 98.88 327 LEU A O 1
ATOM 2461 N N . GLU A 1 328 ? 12.227 -20.266 5.016 1 98.88 328 GLU A N 1
ATOM 2462 C CA . GLU A 1 328 ? 11.086 -21.062 4.594 1 98.88 328 GLU A CA 1
ATOM 2463 C C . GLU A 1 328 ? 9.82 -20.672 5.344 1 98.88 328 GLU A C 1
ATOM 2465 O O . GLU A 1 328 ? 8.75 -20.531 4.738 1 98.88 328 GLU A O 1
ATOM 2470 N N . ASP A 1 329 ? 9.93 -20.484 6.656 1 98.81 329 ASP A N 1
ATOM 2471 C CA . ASP A 1 329 ? 8.82 -20.031 7.488 1 98.81 329 ASP A CA 1
ATOM 2472 C C . ASP A 1 329 ? 8.281 -18.688 6.992 1 98.81 329 ASP A C 1
ATOM 2474 O O . ASP A 1 329 ? 7.07 -18.484 6.934 1 98.81 329 ASP A O 1
ATOM 2478 N N . ALA A 1 330 ? 9.211 -17.797 6.672 1 98.94 330 ALA A N 1
ATOM 2479 C CA . ALA A 1 330 ? 8.836 -16.469 6.234 1 98.94 330 ALA A CA 1
ATOM 2480 C C . ALA A 1 330 ? 8.031 -16.516 4.938 1 98.94 330 ALA A C 1
ATOM 2482 O O . ALA A 1 330 ? 6.984 -15.867 4.824 1 98.94 330 ALA A O 1
ATOM 2483 N N . LEU A 1 331 ? 8.523 -17.281 3.955 1 98.88 331 LEU A N 1
ATOM 2484 C CA . LEU A 1 331 ? 7.824 -17.406 2.68 1 98.88 331 LEU A CA 1
ATOM 2485 C C . LEU A 1 331 ? 6.449 -18.031 2.875 1 98.88 331 LEU A C 1
ATOM 2487 O O . LEU A 1 331 ? 5.469 -17.594 2.271 1 98.88 331 LEU A O 1
ATOM 2491 N N . TYR A 1 332 ? 6.41 -19.047 3.746 1 98.62 332 TYR A N 1
ATOM 2492 C CA . TYR A 1 332 ? 5.168 -19.766 4.016 1 98.62 332 TYR A CA 1
ATOM 2493 C C . TYR A 1 332 ? 4.137 -18.844 4.66 1 98.62 332 TYR A C 1
ATOM 2495 O O . TYR A 1 332 ? 2.988 -18.781 4.219 1 98.62 332 TYR A O 1
ATOM 2503 N N . CYS A 1 333 ? 4.535 -18.078 5.684 1 98.75 333 CYS A N 1
ATOM 2504 C CA . CYS A 1 333 ? 3.646 -17.172 6.387 1 98.75 333 CYS A CA 1
ATOM 2505 C C . CYS A 1 333 ? 3.16 -16.047 5.465 1 98.75 333 CYS A C 1
ATOM 2507 O O . CYS A 1 333 ? 1.974 -15.719 5.457 1 98.75 333 CYS A O 1
ATOM 2509 N N . ALA A 1 334 ? 4.09 -15.5 4.73 1 98.81 334 ALA A N 1
ATOM 2510 C CA . ALA A 1 334 ? 3.729 -14.422 3.816 1 98.81 334 ALA A CA 1
ATOM 2511 C C . ALA A 1 334 ? 2.734 -14.898 2.764 1 98.81 334 ALA A C 1
ATOM 2513 O O . ALA A 1 334 ? 1.83 -14.156 2.371 1 98.81 334 ALA A O 1
ATOM 2514 N N . LYS A 1 335 ? 2.922 -16.109 2.285 1 98.62 335 LYS A N 1
ATOM 2515 C CA . LYS A 1 335 ? 1.987 -16.703 1.335 1 98.62 335 LYS A CA 1
ATOM 2516 C C . LYS A 1 335 ? 0.586 -16.797 1.933 1 98.62 335 LYS A C 1
ATOM 2518 O O . LYS A 1 335 ? -0.399 -16.453 1.281 1 98.62 335 LYS A O 1
ATOM 2523 N N . ILE A 1 336 ? 0.474 -17.281 3.164 1 98.56 336 ILE A N 1
ATOM 2524 C CA . ILE A 1 336 ? -0.807 -17.359 3.857 1 98.56 336 ILE A CA 1
ATOM 2525 C C . ILE A 1 336 ? -1.457 -15.984 3.914 1 98.56 336 ILE A C 1
ATOM 2527 O O . ILE A 1 336 ? -2.645 -15.836 3.613 1 98.56 336 ILE A O 1
ATOM 2531 N N . VAL A 1 337 ? -0.651 -14.977 4.227 1 98.75 337 VAL A N 1
ATOM 2532 C CA . VAL A 1 337 ? -1.157 -13.617 4.367 1 98.75 337 VAL A CA 1
ATOM 2533 C C . VAL A 1 337 ? -1.632 -13.102 3.014 1 98.75 337 VAL A C 1
ATOM 2535 O O . VAL A 1 337 ? -2.648 -12.406 2.928 1 98.75 337 VAL A O 1
ATOM 2538 N N . SER A 1 338 ? -0.891 -13.398 1.961 1 98.56 338 SER A N 1
ATOM 2539 C CA . SER A 1 338 ? -1.287 -12.969 0.624 1 98.56 338 SER A CA 1
ATOM 2540 C C . SER A 1 338 ? -2.68 -13.477 0.271 1 98.56 338 SER A C 1
ATOM 2542 O O . SER A 1 338 ? -3.523 -12.711 -0.206 1 98.56 338 SER A O 1
ATOM 2544 N N . TYR A 1 339 ? -2.936 -14.734 0.529 1 98.62 339 TYR A N 1
ATOM 2545 C CA . TYR A 1 339 ? -4.234 -15.32 0.228 1 98.62 339 TYR A CA 1
ATOM 2546 C C . TYR A 1 339 ? -5.309 -14.781 1.168 1 98.62 339 TYR A C 1
ATOM 2548 O O . TYR A 1 339 ? -6.449 -14.555 0.756 1 98.62 339 TYR A O 1
ATOM 2556 N N . ALA A 1 340 ? -4.938 -14.602 2.445 1 98.69 340 ALA A N 1
ATOM 2557 C CA . ALA A 1 340 ? -5.887 -14.039 3.4 1 98.69 340 ALA A CA 1
ATOM 2558 C C . ALA A 1 340 ? -6.371 -12.664 2.945 1 98.69 340 ALA A C 1
ATOM 2560 O O . ALA A 1 340 ? -7.57 -12.383 2.953 1 98.69 340 ALA A O 1
ATOM 2561 N N . GLN A 1 341 ? -5.43 -11.805 2.578 1 98.69 341 GLN A N 1
ATOM 2562 C CA . GLN A 1 341 ? -5.766 -10.469 2.098 1 98.69 341 GLN A CA 1
ATOM 2563 C C . GLN A 1 341 ? -6.578 -10.539 0.807 1 98.69 341 GLN A C 1
ATOM 2565 O O . GLN A 1 341 ? -7.543 -9.789 0.632 1 98.69 341 GLN A O 1
ATOM 2570 N N . GLY A 1 342 ? -6.172 -11.43 -0.125 1 98.62 342 GLY A N 1
ATOM 2571 C CA . GLY A 1 342 ? -6.887 -11.586 -1.382 1 98.62 342 GLY A CA 1
ATOM 2572 C C . GLY A 1 342 ? -8.336 -12.008 -1.199 1 98.62 342 GLY A C 1
ATOM 2573 O O . GLY A 1 342 ? -9.234 -11.422 -1.797 1 98.62 342 GLY A O 1
ATOM 2574 N N . PHE A 1 343 ? -8.594 -12.992 -0.35 1 98.56 343 PHE A N 1
ATOM 2575 C CA . PHE A 1 343 ? -9.945 -13.492 -0.137 1 98.56 343 PHE A CA 1
ATOM 2576 C C . PHE A 1 343 ? -10.781 -12.477 0.632 1 98.56 343 PHE A C 1
ATOM 2578 O O . PHE A 1 343 ? -11.992 -12.391 0.437 1 98.56 343 PHE A O 1
ATOM 2585 N N . GLU A 1 344 ? -10.125 -11.734 1.518 1 98.19 344 GLU A N 1
ATOM 2586 C CA . GLU A 1 344 ? -10.844 -10.641 2.162 1 98.19 344 GLU A CA 1
ATOM 2587 C C . GLU A 1 344 ? -11.352 -9.633 1.133 1 98.19 344 GLU A C 1
ATOM 2589 O O . GLU A 1 344 ? -12.492 -9.172 1.215 1 98.19 344 GLU A O 1
ATOM 2594 N N . LEU A 1 345 ? -10.477 -9.25 0.208 1 98.5 345 LEU A N 1
ATOM 2595 C CA . LEU A 1 345 ? -10.867 -8.312 -0.84 1 98.5 345 LEU A CA 1
ATOM 2596 C C . LEU A 1 345 ? -12.016 -8.875 -1.672 1 98.5 345 LEU A C 1
ATOM 2598 O O . LEU A 1 345 ? -12.961 -8.156 -2 1 98.5 345 LEU A O 1
ATOM 2602 N N . LEU A 1 346 ? -11.93 -10.188 -1.998 1 98.44 346 LEU A N 1
ATOM 2603 C CA . LEU A 1 346 ? -13.023 -10.844 -2.703 1 98.44 346 LEU A CA 1
ATOM 2604 C C . LEU A 1 346 ? -14.336 -10.695 -1.929 1 98.44 346 LEU A C 1
ATOM 2606 O O . LEU A 1 346 ? -15.367 -10.367 -2.508 1 98.44 346 LEU A O 1
ATOM 2610 N N . SER A 1 347 ? -14.242 -10.961 -0.679 1 97.94 347 SER A N 1
ATOM 2611 C CA . SER A 1 347 ? -15.422 -10.922 0.179 1 97.94 347 SER A CA 1
ATOM 2612 C C . SER A 1 347 ? -16.031 -9.516 0.225 1 97.94 347 SER A C 1
ATOM 2614 O O . SER A 1 347 ? -17.234 -9.352 0.096 1 97.94 347 SER A O 1
ATOM 2616 N N . HIS A 1 348 ? -15.18 -8.492 0.441 1 97 348 HIS A N 1
ATOM 2617 C CA . HIS A 1 348 ? -15.648 -7.109 0.504 1 97 348 HIS A CA 1
ATOM 2618 C C . HIS A 1 348 ? -16.359 -6.707 -0.787 1 97 348 HIS A C 1
ATOM 2620 O O . HIS A 1 348 ? -17.453 -6.137 -0.75 1 97 348 HIS A O 1
ATOM 2626 N N . THR A 1 349 ? -15.766 -7.02 -1.934 1 97.56 349 THR A N 1
ATOM 2627 C CA . THR A 1 349 ? -16.328 -6.629 -3.223 1 97.56 349 THR A CA 1
ATOM 2628 C C . THR A 1 349 ? -17.609 -7.398 -3.508 1 97.56 349 THR A C 1
ATOM 2630 O O . THR A 1 349 ? -18.578 -6.836 -4.043 1 97.56 349 THR A O 1
ATOM 2633 N N . ALA A 1 350 ? -17.578 -8.68 -3.182 1 97 350 ALA A N 1
ATOM 2634 C CA . ALA A 1 350 ? -18.781 -9.492 -3.383 1 97 350 ALA A CA 1
ATOM 2635 C C . ALA A 1 350 ? -19.969 -8.922 -2.619 1 97 350 ALA A C 1
ATOM 2637 O O . ALA A 1 350 ? -21.078 -8.844 -3.154 1 97 350 ALA A O 1
ATOM 2638 N N . LYS A 1 351 ? -19.75 -8.578 -1.399 1 96.19 351 LYS A N 1
ATOM 2639 C CA . LYS A 1 351 ? -20.812 -7.996 -0.572 1 96.19 351 LYS A CA 1
ATOM 2640 C C . LYS A 1 351 ? -21.312 -6.688 -1.17 1 96.19 351 LYS A C 1
ATOM 2642 O O . LYS A 1 351 ? -22.531 -6.469 -1.264 1 96.19 351 LYS A O 1
ATOM 2647 N N . ARG A 1 352 ? -20.422 -5.82 -1.526 1 96.12 352 ARG A N 1
ATOM 2648 C CA . ARG A 1 352 ? -20.797 -4.516 -2.066 1 96.12 352 ARG A CA 1
ATOM 2649 C C . ARG A 1 352 ? -21.562 -4.66 -3.373 1 96.12 352 ARG A C 1
ATOM 2651 O O . ARG A 1 352 ? -22.5 -3.902 -3.633 1 96.12 352 ARG A O 1
ATOM 2658 N N . ARG A 1 353 ? -21.188 -5.672 -4.211 1 96.31 353 ARG A N 1
ATOM 2659 C CA . ARG A 1 353 ? -21.766 -5.805 -5.543 1 96.31 353 ARG A CA 1
ATOM 2660 C C . ARG A 1 353 ? -22.922 -6.809 -5.547 1 96.31 353 ARG A C 1
ATOM 2662 O O . ARG A 1 353 ? -23.578 -7 -6.57 1 96.31 353 ARG A O 1
ATOM 2669 N N . GLY A 1 354 ? -23.125 -7.422 -4.457 1 96.19 354 GLY A N 1
ATOM 2670 C CA . GLY A 1 354 ? -24.172 -8.422 -4.355 1 96.19 354 GLY A CA 1
ATOM 2671 C C . GLY A 1 354 ? -23.859 -9.703 -5.102 1 96.19 354 GLY A C 1
ATOM 2672 O O . GLY A 1 354 ? -24.75 -10.352 -5.648 1 96.19 354 GLY A O 1
ATOM 2673 N N . TRP A 1 355 ? -22.531 -10.055 -5.266 1 96.38 355 TRP A N 1
ATOM 2674 C CA . TRP A 1 355 ? -22.109 -11.297 -5.895 1 96.38 355 TRP A CA 1
ATOM 2675 C C . TRP A 1 355 ? -22.141 -12.453 -4.898 1 96.38 355 TRP A C 1
ATOM 2677 O O . TRP A 1 355 ? -21.781 -12.281 -3.73 1 96.38 355 TRP A O 1
ATOM 2687 N N . THR A 1 356 ? -22.625 -13.547 -5.328 1 95.19 356 THR A N 1
ATOM 2688 C CA . THR A 1 356 ? -22.516 -14.773 -4.547 1 95.19 356 THR A CA 1
ATOM 2689 C C . THR A 1 356 ? -21.297 -15.586 -4.977 1 95.19 356 THR A C 1
ATOM 2691 O O . THR A 1 356 ? -21.344 -16.297 -5.977 1 95.19 356 THR A O 1
ATOM 2694 N N . LEU A 1 357 ? -20.266 -15.461 -4.207 1 97.12 357 LEU A N 1
ATOM 2695 C CA . LEU A 1 357 ? -19.016 -16.156 -4.516 1 97.12 357 LEU A CA 1
ATOM 2696 C C . LEU A 1 357 ? -18.812 -17.344 -3.576 1 97.12 357 LEU A C 1
ATOM 2698 O O . LEU A 1 357 ? -18.969 -17.203 -2.359 1 97.12 357 LEU A O 1
ATOM 2702 N N . ASP A 1 358 ? -18.578 -18.469 -4.148 1 97.5 358 ASP A N 1
ATOM 2703 C CA . ASP A 1 358 ? -18.188 -19.656 -3.383 1 97.5 358 ASP A CA 1
ATOM 2704 C C . ASP A 1 358 ? -16.672 -19.719 -3.225 1 97.5 358 ASP A C 1
ATOM 2706 O O . ASP A 1 358 ? -15.984 -20.25 -4.09 1 97.5 358 ASP A O 1
ATOM 2710 N N . PHE A 1 359 ? -16.25 -19.281 -2.008 1 98.06 359 PHE A N 1
ATOM 2711 C CA . PHE A 1 359 ? -14.82 -19.141 -1.8 1 98.06 359 PHE A CA 1
ATOM 2712 C C . PHE A 1 359 ? -14.133 -20.5 -1.802 1 98.06 359 PHE A C 1
ATOM 2714 O O . PHE A 1 359 ? -12.984 -20.625 -2.236 1 98.06 359 PHE A O 1
ATOM 2721 N N . SER A 1 360 ? -14.773 -21.516 -1.279 1 97.75 360 SER A N 1
ATOM 2722 C CA . SER A 1 360 ? -14.219 -22.875 -1.334 1 97.75 360 SER A CA 1
ATOM 2723 C C . SER A 1 360 ? -14 -23.328 -2.773 1 97.75 360 SER A C 1
ATOM 2725 O O . SER A 1 360 ? -12.945 -23.859 -3.113 1 97.75 360 SER A O 1
ATOM 2727 N N . ARG A 1 361 ? -14.938 -23.109 -3.572 1 96.44 361 ARG A N 1
ATOM 2728 C CA . ARG A 1 361 ? -14.859 -23.484 -4.98 1 96.44 361 ARG A CA 1
ATOM 2729 C C . ARG A 1 361 ? -13.812 -22.656 -5.715 1 96.44 361 ARG A C 1
ATOM 2731 O O . ARG A 1 361 ? -13.086 -23.188 -6.562 1 96.44 361 ARG A O 1
ATOM 2738 N N . ILE A 1 362 ? -13.734 -21.359 -5.441 1 97.44 362 ILE A N 1
ATOM 2739 C CA . ILE A 1 362 ? -12.758 -20.484 -6.074 1 97.44 362 ILE A CA 1
ATOM 2740 C C . ILE A 1 362 ? -11.344 -20.984 -5.762 1 97.44 362 ILE A C 1
ATOM 2742 O O . ILE A 1 362 ? -10.5 -21.078 -6.656 1 97.44 362 ILE A O 1
ATOM 2746 N N . ALA A 1 363 ? -11.117 -21.297 -4.48 1 97.38 363 ALA A N 1
ATOM 2747 C CA . ALA A 1 363 ? -9.812 -21.859 -4.117 1 97.38 363 ALA A CA 1
ATOM 2748 C C . ALA A 1 363 ? -9.539 -23.156 -4.879 1 97.38 363 ALA A C 1
ATOM 2750 O O . ALA A 1 363 ? -8.414 -23.406 -5.305 1 97.38 363 ALA A O 1
ATOM 2751 N N . SER A 1 364 ? -10.562 -23.922 -5.086 1 95.69 364 SER A N 1
ATOM 2752 C CA . SER A 1 364 ? -10.422 -25.203 -5.789 1 95.69 364 SER A CA 1
ATOM 2753 C C . SER A 1 364 ? -10.078 -24.984 -7.258 1 95.69 364 SER A C 1
ATOM 2755 O O . SER A 1 364 ? -9.344 -25.781 -7.852 1 95.69 364 SER A O 1
ATOM 2757 N N . LEU A 1 365 ? -10.57 -23.938 -7.836 1 95.94 365 LEU A N 1
ATOM 2758 C CA . LEU A 1 365 ? -10.281 -23.594 -9.227 1 95.94 365 LEU A CA 1
ATOM 2759 C C . LEU A 1 365 ? -8.797 -23.297 -9.422 1 95.94 365 LEU A C 1
ATOM 2761 O O . LEU A 1 365 ? -8.266 -23.484 -10.516 1 95.94 365 LEU A O 1
ATOM 2765 N N . TRP A 1 366 ? -8.156 -22.812 -8.359 1 96.19 366 TRP A N 1
ATOM 2766 C CA . TRP A 1 366 ? -6.777 -22.359 -8.461 1 96.19 366 TRP A CA 1
ATOM 2767 C C . TRP A 1 366 ? -5.805 -23.5 -8.172 1 96.19 366 TRP A C 1
ATOM 2769 O O . TRP A 1 366 ? -4.586 -23.312 -8.273 1 96.19 366 TRP A O 1
ATOM 2779 N N . ARG A 1 367 ? -6.242 -24.75 -7.91 1 91.88 367 ARG A N 1
ATOM 2780 C CA . ARG A 1 367 ? -5.406 -25.859 -7.445 1 91.88 367 ARG A CA 1
ATOM 2781 C C . ARG A 1 367 ? -4.586 -26.438 -8.594 1 91.88 367 ARG A C 1
ATOM 2783 O O . ARG A 1 367 ? -3.512 -27 -8.375 1 91.88 367 ARG A O 1
ATOM 2790 N N . GLY A 1 368 ? -5.215 -26.328 -9.805 1 90.69 368 GLY A N 1
ATOM 2791 C CA . GLY A 1 368 ? -4.535 -26.922 -10.945 1 90.69 368 GLY A CA 1
ATOM 2792 C C . GLY A 1 368 ? -4.582 -26.062 -12.188 1 90.69 368 GLY A C 1
ATOM 2793 O O . GLY A 1 368 ? -5.582 -25.375 -12.438 1 90.69 368 GLY A O 1
ATOM 2794 N N . GLY A 1 369 ? -3.461 -26.047 -12.875 1 90.38 369 GLY A N 1
ATOM 2795 C CA . GLY A 1 369 ? -3.434 -25.422 -14.188 1 90.38 369 GLY A CA 1
ATOM 2796 C C . GLY A 1 369 ? -3.064 -23.953 -14.133 1 90.38 369 GLY A C 1
ATOM 2797 O O . GLY A 1 369 ? -2.67 -23.359 -15.148 1 90.38 369 GLY A O 1
ATOM 2798 N N . CYS A 1 370 ? -3.238 -23.375 -12.961 1 92.81 370 CYS A N 1
ATOM 2799 C CA . CYS A 1 370 ? -2.961 -21.938 -12.898 1 92.81 370 CYS A CA 1
ATOM 2800 C C . CYS A 1 370 ? -1.542 -21.688 -12.398 1 92.81 370 CYS A C 1
ATOM 2802 O O . CYS A 1 370 ? -0.867 -22.594 -11.93 1 92.81 370 CYS A O 1
ATOM 2804 N N . ILE A 1 371 ? -1.062 -20.469 -12.516 1 94.75 371 ILE A N 1
ATOM 2805 C CA . ILE A 1 371 ? 0.321 -20.109 -12.219 1 94.75 371 ILE A CA 1
ATOM 2806 C C . ILE A 1 371 ? 0.58 -20.25 -10.719 1 94.75 371 ILE A C 1
ATOM 2808 O O . ILE A 1 371 ? 1.682 -20.625 -10.305 1 94.75 371 ILE A O 1
ATOM 2812 N N . ILE A 1 372 ? -0.48 -19.984 -9.906 1 95.5 372 ILE A N 1
ATOM 2813 C CA . ILE A 1 372 ? -0.252 -20 -8.469 1 95.5 372 ILE A CA 1
ATOM 2814 C C . ILE A 1 372 ? -0.619 -21.375 -7.898 1 95.5 372 ILE A C 1
ATOM 2816 O O . ILE A 1 372 ? -0.793 -21.516 -6.688 1 95.5 372 ILE A O 1
ATOM 2820 N N . ARG A 1 373 ? -0.833 -22.359 -8.742 1 91.88 373 ARG A N 1
ATOM 2821 C CA . ARG A 1 373 ? -1.222 -23.672 -8.258 1 91.88 373 ARG A CA 1
ATOM 2822 C C . ARG A 1 373 ? -0.25 -24.188 -7.199 1 91.88 373 ARG A C 1
ATOM 2824 O O . ARG A 1 373 ? 0.961 -23.984 -7.316 1 91.88 373 ARG A O 1
ATOM 2831 N N . SER A 1 374 ? -0.853 -24.797 -6.141 1 90.06 374 SER A N 1
ATOM 2832 C CA . SER A 1 374 ? -0.105 -25.234 -4.969 1 90.06 374 SER A CA 1
ATOM 2833 C C . SER A 1 374 ? -0.938 -26.188 -4.109 1 90.06 374 SER A C 1
ATOM 2835 O O . SER A 1 374 ? -2.168 -26.188 -4.188 1 90.06 374 SER A O 1
ATOM 2837 N N . GLY A 1 375 ? -0.258 -27.047 -3.381 1 86.31 375 GLY A N 1
ATOM 2838 C CA . GLY A 1 375 ? -0.943 -27.859 -2.385 1 86.31 375 GLY A CA 1
ATOM 2839 C C . GLY A 1 375 ? -1.652 -27.031 -1.329 1 86.31 375 GLY A C 1
ATOM 2840 O O . GLY A 1 375 ? -2.648 -27.484 -0.752 1 86.31 375 GLY A O 1
ATOM 2841 N N . PHE A 1 376 ? -1.187 -25.828 -1.207 1 88.81 376 PHE A N 1
ATOM 2842 C CA . PHE A 1 376 ? -1.68 -24.844 -0.25 1 88.81 376 PHE A CA 1
ATOM 2843 C C . PHE A 1 376 ? -3.146 -24.516 -0.51 1 88.81 376 PHE A C 1
ATOM 2845 O O . PHE A 1 376 ? -3.908 -24.281 0.427 1 88.81 376 PHE A O 1
ATOM 2852 N N . LEU A 1 377 ? -3.605 -24.609 -1.725 1 94.38 377 LEU A N 1
ATOM 2853 C CA . LEU A 1 377 ? -4.941 -24.188 -2.135 1 94.38 377 LEU A CA 1
ATOM 2854 C C . LEU A 1 377 ? -5.992 -25.188 -1.672 1 94.38 377 LEU A C 1
ATOM 2856 O O . LEU A 1 377 ? -7.145 -24.812 -1.426 1 94.38 377 LEU A O 1
ATOM 2860 N N . SER A 1 378 ? -5.59 -26.438 -1.472 1 94.56 378 SER A N 1
ATOM 2861 C CA . SER A 1 378 ? -6.508 -27.422 -0.921 1 94.56 378 SER A CA 1
ATOM 2862 C C . SER A 1 378 ? -6.863 -27.109 0.526 1 94.56 378 SER A C 1
ATOM 2864 O O . SER A 1 378 ? -7.996 -27.344 0.958 1 94.56 378 SER A O 1
ATOM 2866 N N . LYS A 1 379 ? -5.895 -26.609 1.255 1 96.75 379 LYS A N 1
ATOM 2867 C CA . LYS A 1 379 ? -6.137 -26.203 2.641 1 96.75 379 LYS A CA 1
ATOM 2868 C C . LYS A 1 379 ? -7.086 -25.016 2.713 1 96.75 379 LYS A C 1
ATOM 2870 O O . LYS A 1 379 ? -7.926 -24.938 3.613 1 96.75 379 LYS A O 1
ATOM 2875 N N . ILE A 1 380 ? -6.953 -24.094 1.832 1 97.75 380 ILE A N 1
ATOM 2876 C CA . ILE A 1 380 ? -7.832 -22.938 1.783 1 97.75 380 ILE A CA 1
ATOM 2877 C C . ILE A 1 380 ? -9.25 -23.375 1.445 1 97.75 380 ILE A C 1
ATOM 2879 O O . ILE A 1 380 ? -10.211 -22.938 2.086 1 97.75 380 ILE A O 1
ATOM 2883 N N . SER A 1 381 ? -9.359 -24.25 0.335 1 97.12 381 SER A N 1
ATOM 2884 C CA . SER A 1 381 ? -10.672 -24.766 -0.045 1 97.12 381 SER A CA 1
ATOM 2885 C C . SER A 1 381 ? -11.352 -25.453 1.13 1 97.12 381 SER A C 1
ATOM 2887 O O . SER A 1 381 ? -12.539 -25.25 1.379 1 97.12 381 SER A O 1
ATOM 2889 N N . ALA A 1 382 ? -10.609 -26.203 1.886 1 97.12 382 ALA A N 1
ATOM 2890 C CA . ALA A 1 382 ? -11.141 -26.938 3.033 1 97.12 382 ALA A CA 1
ATOM 2891 C C . ALA A 1 382 ? -11.594 -25.984 4.133 1 97.12 382 ALA A C 1
ATOM 2893 O O . ALA A 1 382 ? -12.617 -26.203 4.785 1 97.12 382 ALA A O 1
ATOM 2894 N N . ALA A 1 383 ? -10.836 -24.953 4.402 1 98.06 383 ALA A N 1
ATOM 2895 C CA . ALA A 1 383 ? -11.172 -23.984 5.438 1 98.06 383 ALA A CA 1
ATOM 2896 C C . ALA A 1 383 ? -12.516 -23.312 5.148 1 98.06 383 ALA A C 1
ATOM 2898 O O . ALA A 1 383 ? -13.359 -23.188 6.039 1 98.06 383 ALA A O 1
ATOM 2899 N N . PHE A 1 384 ? -12.727 -22.906 3.895 1 97.75 384 PHE A N 1
ATOM 2900 C CA . PHE A 1 384 ? -13.961 -22.219 3.529 1 97.75 384 PHE A CA 1
ATOM 2901 C C . PHE A 1 384 ? -15.117 -23.219 3.441 1 97.75 384 PHE A C 1
ATOM 2903 O O . PHE A 1 384 ? -16.281 -22.844 3.631 1 97.75 384 PHE A O 1
ATOM 2910 N N . ALA A 1 385 ? -14.82 -24.484 3.115 1 97.19 385 ALA A N 1
ATOM 2911 C CA . ALA A 1 385 ? -15.859 -25.516 3.145 1 97.19 385 ALA A CA 1
ATOM 2912 C C . ALA A 1 385 ? -16.359 -25.734 4.566 1 97.19 385 ALA A C 1
ATOM 2914 O O . ALA A 1 385 ? -17.547 -26 4.773 1 97.19 385 ALA A O 1
ATOM 2915 N N . GLN A 1 386 ? -15.469 -25.688 5.488 1 97.31 386 GLN A N 1
ATOM 2916 C CA . GLN A 1 386 ? -15.805 -25.891 6.895 1 97.31 386 GLN A CA 1
ATOM 2917 C C . GLN A 1 386 ? -16.562 -24.688 7.453 1 97.31 386 GLN A C 1
ATOM 2919 O O . GLN A 1 386 ? -17.5 -24.859 8.242 1 97.31 386 GLN A O 1
ATOM 2924 N N . GLN A 1 387 ? -16.156 -23.531 7.094 1 96.5 387 GLN A N 1
ATOM 2925 C CA . GLN A 1 387 ? -16.812 -22.297 7.523 1 96.5 387 GLN A CA 1
ATOM 2926 C C . GLN A 1 387 ? -16.984 -21.328 6.355 1 96.5 387 GLN A C 1
ATOM 2928 O O . GLN A 1 387 ? -16.141 -20.469 6.129 1 96.5 387 GLN A O 1
ATOM 2933 N N . HIS A 1 388 ? -18.156 -21.359 5.836 1 92.31 388 HIS A N 1
ATOM 2934 C CA . HIS A 1 388 ? -18.422 -20.609 4.609 1 92.31 388 HIS A CA 1
ATOM 2935 C C . HIS A 1 388 ? -18.328 -19.094 4.855 1 92.31 388 HIS A C 1
ATOM 2937 O O . HIS A 1 388 ? -17.984 -18.344 3.947 1 92.31 388 HIS A O 1
ATOM 2943 N N . ASP A 1 389 ? -18.609 -18.719 6.098 1 92.44 389 ASP A N 1
ATOM 2944 C CA . ASP A 1 389 ? -18.625 -17.281 6.402 1 92.44 389 ASP A CA 1
ATOM 2945 C C . ASP A 1 389 ? -17.344 -16.875 7.133 1 92.44 389 ASP A C 1
ATOM 2947 O O . ASP A 1 389 ? -17.359 -15.914 7.91 1 92.44 389 ASP A O 1
ATOM 2951 N N . LEU A 1 390 ? -16.297 -17.703 6.914 1 95.94 390 LEU A N 1
ATOM 2952 C CA . LEU A 1 390 ? -15 -17.391 7.504 1 95.94 390 LEU A CA 1
ATOM 2953 C C . LEU A 1 390 ? -14.594 -15.945 7.199 1 95.94 390 LEU A C 1
ATOM 2955 O O . LEU A 1 390 ? -14.5 -15.562 6.031 1 95.94 390 LEU A O 1
ATOM 2959 N N . GLU A 1 391 ? -14.383 -15.156 8.211 1 94.38 391 GLU A N 1
ATOM 2960 C CA . GLU A 1 391 ? -14.133 -13.727 8.086 1 94.38 391 GLU A CA 1
ATOM 2961 C C . GLU A 1 391 ? -12.766 -13.461 7.465 1 94.38 391 GLU A C 1
ATOM 2963 O O . GLU A 1 391 ? -12.609 -12.531 6.672 1 94.38 391 GLU A O 1
ATOM 2968 N N . ASN A 1 392 ? -11.836 -14.219 7.906 1 97.5 392 ASN A N 1
ATOM 2969 C CA . ASN A 1 392 ? -10.461 -14.117 7.418 1 97.5 392 ASN A CA 1
ATOM 2970 C C . ASN A 1 392 ? -9.734 -15.453 7.52 1 97.5 392 ASN A C 1
ATOM 2972 O O . ASN A 1 392 ? -9.883 -16.172 8.508 1 97.5 392 ASN A O 1
ATOM 2976 N N . LEU A 1 393 ? -8.961 -15.781 6.477 1 97.88 393 LEU A N 1
ATOM 2977 C CA . LEU A 1 393 ? -8.289 -17.062 6.367 1 97.88 393 LEU A CA 1
ATOM 2978 C C . LEU A 1 393 ? -7.379 -17.312 7.562 1 97.88 393 LEU A C 1
ATOM 2980 O O . LEU A 1 393 ? -7.219 -18.453 8.008 1 97.88 393 LEU A O 1
ATOM 2984 N N . VAL A 1 394 ? -6.797 -16.234 8.219 1 97.62 394 VAL A N 1
ATOM 2985 C CA . VAL A 1 394 ? -5.828 -16.391 9.297 1 97.62 394 VAL A CA 1
ATOM 2986 C C . VAL A 1 394 ? -6.523 -16.906 10.555 1 97.62 394 VAL A C 1
ATOM 2988 O O . VAL A 1 394 ? -5.875 -17.438 11.453 1 97.62 394 VAL A O 1
ATOM 2991 N N . LEU A 1 395 ? -7.859 -16.797 10.609 1 97.44 395 LEU A N 1
ATOM 2992 C CA . LEU A 1 395 ? -8.617 -17.203 11.781 1 97.44 395 LEU A CA 1
ATOM 2993 C C . LEU A 1 395 ? -8.969 -18.688 11.711 1 97.44 395 LEU A C 1
ATOM 2995 O O . LEU A 1 395 ? -9.383 -19.281 12.711 1 97.44 395 LEU A O 1
ATOM 2999 N N . ALA A 1 396 ? -8.883 -19.297 10.484 1 97.88 396 ALA A N 1
ATOM 3000 C CA . ALA A 1 396 ? -9.125 -20.719 10.367 1 97.88 396 ALA A CA 1
ATOM 3001 C C . ALA A 1 396 ? -8.141 -21.516 11.211 1 97.88 396 ALA A C 1
ATOM 3003 O O . ALA A 1 396 ? -6.938 -21.234 11.211 1 97.88 396 ALA A O 1
ATOM 3004 N N . PRO A 1 397 ? -8.57 -22.594 11.922 1 97.12 397 PRO A N 1
ATOM 3005 C CA . PRO A 1 397 ? -7.727 -23.312 12.883 1 97.12 397 PRO A CA 1
ATOM 3006 C C . PRO A 1 397 ? -6.41 -23.781 12.266 1 97.12 397 PRO A C 1
ATOM 3008 O O . PRO A 1 397 ? -5.344 -23.594 12.852 1 97.12 397 PRO A O 1
ATOM 3011 N N . PHE A 1 398 ? -6.422 -24.344 11.125 1 97.38 398 PHE A N 1
ATOM 3012 C CA . PHE A 1 398 ? -5.211 -24.844 10.484 1 97.38 398 PHE A CA 1
ATOM 3013 C C . PHE A 1 398 ? -4.223 -23.703 10.258 1 97.38 398 PHE A C 1
ATOM 3015 O O . PHE A 1 398 ? -3.047 -23.812 10.617 1 97.38 398 PHE A O 1
ATOM 3022 N N . PHE A 1 399 ? -4.668 -22.641 9.68 1 98.19 399 PHE A N 1
ATOM 3023 C CA . PHE A 1 399 ? -3.787 -21.531 9.328 1 98.19 399 PHE A CA 1
ATOM 3024 C C . PHE A 1 399 ? -3.311 -20.797 10.578 1 98.19 399 PHE A C 1
ATOM 3026 O O . PHE A 1 399 ? -2.172 -20.328 10.633 1 98.19 399 PHE A O 1
ATOM 3033 N N . ALA A 1 400 ? -4.223 -20.625 11.57 1 98 400 ALA A N 1
ATOM 3034 C CA . ALA A 1 400 ? -3.828 -20.016 12.836 1 98 400 ALA A CA 1
ATOM 3035 C C . ALA A 1 400 ? -2.67 -20.766 13.477 1 98 400 ALA A C 1
ATOM 3037 O O . ALA A 1 400 ? -1.703 -20.156 13.938 1 98 400 ALA A O 1
ATOM 3038 N N . GLU A 1 401 ? -2.717 -22.094 13.445 1 97.69 401 GLU A N 1
ATOM 3039 C CA . GLU A 1 401 ? -1.678 -22.922 14.055 1 97.69 401 GLU A CA 1
ATOM 3040 C C . GLU A 1 401 ? -0.371 -22.828 13.273 1 97.69 401 GLU A C 1
ATOM 3042 O O . GLU A 1 401 ? 0.709 -22.766 13.859 1 97.69 401 GLU A O 1
ATOM 3047 N N . GLU A 1 402 ? -0.479 -22.859 11.961 1 97.88 402 GLU A N 1
ATOM 3048 C CA . GLU A 1 402 ? 0.708 -22.734 11.117 1 97.88 402 GLU A CA 1
ATOM 3049 C C . GLU A 1 402 ? 1.404 -21.391 11.352 1 97.88 402 GLU A C 1
ATOM 3051 O O . GLU A 1 402 ? 2.633 -21.328 11.422 1 97.88 402 GLU A O 1
ATOM 3056 N N . LEU A 1 403 ? 0.611 -20.312 11.477 1 98.19 403 LEU A N 1
ATOM 3057 C CA . LEU A 1 403 ? 1.17 -18.984 11.68 1 98.19 403 LEU A CA 1
ATOM 3058 C C . LEU A 1 403 ? 1.825 -18.875 13.047 1 98.19 403 LEU A C 1
ATOM 3060 O O . LEU A 1 403 ? 2.893 -18.266 13.188 1 98.19 403 LEU A O 1
ATOM 3064 N N . LYS A 1 404 ? 1.183 -19.469 14.07 1 97.25 404 LYS A N 1
ATOM 3065 C CA . LYS A 1 404 ? 1.775 -19.453 15.406 1 97.25 404 LYS A CA 1
ATOM 3066 C C . LYS A 1 404 ? 3.135 -20.156 15.406 1 97.25 404 LYS A C 1
ATOM 3068 O O . LYS A 1 404 ? 4.082 -19.672 16.031 1 97.25 404 LYS A O 1
ATOM 3073 N N . ARG A 1 405 ? 3.23 -21.172 14.672 1 97.31 405 ARG A N 1
ATOM 3074 C CA . ARG A 1 405 ? 4.441 -21.984 14.641 1 97.31 405 ARG A CA 1
ATOM 3075 C C . ARG A 1 405 ? 5.543 -21.297 13.844 1 97.31 405 ARG A C 1
ATOM 3077 O O . ARG A 1 405 ? 6.711 -21.328 14.234 1 97.31 405 ARG A O 1
ATOM 3084 N N . ALA A 1 406 ? 5.207 -20.672 12.727 1 98.19 406 ALA A N 1
ATOM 3085 C CA . ALA A 1 406 ? 6.195 -20.25 11.742 1 98.19 406 ALA A CA 1
ATOM 3086 C C . ALA A 1 406 ? 6.539 -18.766 11.922 1 98.19 406 ALA A C 1
ATOM 3088 O O . ALA A 1 406 ? 7.555 -18.297 11.406 1 98.19 406 ALA A O 1
ATOM 3089 N N . CYS A 1 407 ? 5.77 -17.984 12.695 1 97.31 407 CYS A N 1
ATOM 3090 C CA . CYS A 1 407 ? 5.891 -16.547 12.781 1 97.31 407 CYS A CA 1
ATOM 3091 C C . CYS A 1 407 ? 7.246 -16.141 13.352 1 97.31 407 CYS A C 1
ATOM 3093 O O . CYS A 1 407 ? 7.84 -15.148 12.914 1 97.31 407 CYS A O 1
ATOM 3095 N N . PRO A 1 408 ? 7.824 -16.891 14.312 1 97.31 408 PRO A N 1
ATOM 3096 C CA . PRO A 1 408 ? 9.148 -16.5 14.82 1 97.31 408 PRO A CA 1
ATOM 3097 C C . PRO A 1 408 ? 10.219 -16.5 13.727 1 97.31 408 PRO A C 1
ATOM 3099 O O . PRO A 1 408 ? 11.055 -15.594 13.695 1 97.31 408 PRO A O 1
ATOM 3102 N N . GLY A 1 409 ? 10.211 -17.516 12.859 1 98.5 409 GLY A N 1
ATOM 3103 C CA . GLY A 1 409 ? 11.133 -17.531 11.734 1 98.5 409 GLY A CA 1
ATOM 3104 C C . GLY A 1 409 ? 10.938 -16.359 10.789 1 98.5 409 GLY A C 1
ATOM 3105 O O . GLY A 1 409 ? 11.914 -15.758 10.328 1 98.5 409 GLY A O 1
ATOM 3106 N N . TRP A 1 410 ? 9.625 -16.047 10.547 1 98.56 410 TRP A N 1
ATOM 3107 C CA . TRP A 1 410 ? 9.258 -14.906 9.719 1 98.56 410 TRP A CA 1
ATOM 3108 C C . TRP A 1 410 ? 9.852 -13.609 10.273 1 98.56 410 TRP A C 1
ATOM 3110 O O . TRP A 1 410 ? 10.5 -12.859 9.539 1 98.56 410 TRP A O 1
ATOM 3120 N N . ARG A 1 411 ? 9.703 -13.398 11.555 1 98 411 ARG A N 1
ATOM 3121 C CA . ARG A 1 411 ? 10.195 -12.203 12.242 1 98 411 ARG A CA 1
ATOM 3122 C C . ARG A 1 411 ? 11.719 -12.125 12.195 1 98 411 ARG A C 1
ATOM 3124 O O . ARG A 1 411 ? 12.281 -11.047 12.047 1 98 411 ARG A O 1
ATOM 3131 N N . THR A 1 412 ? 12.398 -13.227 12.297 1 98.19 412 THR A N 1
ATOM 3132 C CA . THR A 1 412 ? 13.852 -13.297 12.234 1 98.19 412 THR A CA 1
ATOM 3133 C C . THR A 1 412 ? 14.352 -12.828 10.867 1 98.19 412 THR A C 1
ATOM 3135 O O . THR A 1 412 ? 15.289 -12.031 10.781 1 98.19 412 THR A O 1
ATOM 3138 N N . ILE A 1 413 ? 13.727 -13.281 9.836 1 98.62 413 ILE A N 1
ATOM 3139 C CA . ILE A 1 413 ? 14.156 -12.984 8.477 1 98.62 413 ILE A CA 1
ATOM 3140 C C . ILE A 1 413 ? 13.961 -11.5 8.18 1 98.62 413 ILE A C 1
ATOM 3142 O O . ILE A 1 413 ? 14.836 -10.844 7.617 1 98.62 413 ILE A O 1
ATOM 3146 N N . VAL A 1 414 ? 12.805 -10.945 8.562 1 98.75 414 VAL A N 1
ATOM 3147 C CA . VAL A 1 414 ? 12.523 -9.539 8.297 1 98.75 414 VAL A CA 1
ATOM 3148 C C . VAL A 1 414 ? 13.484 -8.656 9.094 1 98.75 414 VAL A C 1
ATOM 3150 O O . VAL A 1 414 ? 14.062 -7.707 8.562 1 98.75 414 VAL A O 1
ATOM 3153 N N . ALA A 1 415 ? 13.711 -8.984 10.359 1 97.88 415 ALA A N 1
ATOM 3154 C CA . ALA A 1 415 ? 14.625 -8.203 11.188 1 97.88 415 ALA A CA 1
ATOM 3155 C C . ALA A 1 415 ? 16.047 -8.258 10.641 1 97.88 415 ALA A C 1
ATOM 3157 O O . ALA A 1 415 ? 16.734 -7.234 10.594 1 97.88 415 ALA A O 1
ATOM 3158 N N . GLU A 1 416 ? 16.484 -9.438 10.242 1 96.5 416 GLU A N 1
ATOM 3159 C CA . GLU A 1 416 ? 17.828 -9.594 9.695 1 96.5 416 GLU A CA 1
ATOM 3160 C C . GLU A 1 416 ? 17.969 -8.836 8.375 1 96.5 416 GLU A C 1
ATOM 3162 O O . GLU A 1 416 ? 19 -8.227 8.117 1 96.5 416 GLU A O 1
ATOM 3167 N N . SER A 1 417 ? 16.969 -8.914 7.535 1 97.38 417 SER A N 1
ATOM 3168 C CA . SER A 1 417 ? 16.984 -8.188 6.27 1 97.38 417 SER A CA 1
ATOM 3169 C C . SER A 1 417 ? 17.109 -6.684 6.5 1 97.38 417 SER A C 1
ATOM 3171 O O . SER A 1 417 ? 17.875 -6.004 5.812 1 97.38 417 SER A O 1
ATOM 3173 N N . VAL A 1 418 ? 16.359 -6.168 7.477 1 97.06 418 VAL A N 1
ATOM 3174 C CA . VAL A 1 418 ? 16.391 -4.754 7.828 1 97.06 418 VAL A CA 1
ATOM 3175 C C . VAL A 1 418 ? 17.797 -4.383 8.305 1 97.06 418 VAL A C 1
ATOM 3177 O O . VAL A 1 418 ? 18.359 -3.375 7.867 1 97.06 418 VAL A O 1
ATOM 3180 N N . ARG A 1 419 ? 18.375 -5.188 9.086 1 94.75 419 ARG A N 1
ATOM 3181 C CA . ARG A 1 419 ? 19.703 -4.914 9.656 1 94.75 419 ARG A CA 1
ATOM 3182 C C . ARG A 1 419 ? 20.766 -4.895 8.578 1 94.75 419 ARG A C 1
ATOM 3184 O O . ARG A 1 419 ? 21.734 -4.129 8.656 1 94.75 419 ARG A O 1
ATOM 3191 N N . GLN A 1 420 ? 20.547 -5.719 7.578 1 93.19 420 GLN A N 1
ATOM 3192 C CA . GLN A 1 420 ? 21.562 -5.859 6.547 1 93.19 420 GLN A CA 1
ATOM 3193 C C . GLN A 1 420 ? 21.266 -4.977 5.344 1 93.19 420 GLN A C 1
ATOM 3195 O O . GLN A 1 420 ? 21.953 -5.047 4.324 1 93.19 420 GLN A O 1
ATOM 3200 N N . ALA A 1 421 ? 20.266 -4.172 5.398 1 94.75 421 ALA A N 1
ATOM 3201 C CA . ALA A 1 421 ? 19.844 -3.258 4.336 1 94.75 421 ALA A CA 1
ATOM 3202 C C . ALA A 1 421 ? 19.5 -4.02 3.064 1 94.75 421 ALA A C 1
ATOM 3204 O O . ALA A 1 421 ? 19.859 -3.609 1.963 1 94.75 421 ALA A O 1
ATOM 3205 N N . LEU A 1 422 ? 18.891 -5.254 3.258 1 95.44 422 LEU A N 1
ATOM 3206 C CA . LEU A 1 422 ? 18.297 -6 2.154 1 95.44 422 LEU A CA 1
ATOM 3207 C C . LEU A 1 422 ? 16.812 -5.688 2.02 1 95.44 422 LEU A C 1
ATOM 3209 O O . LEU A 1 422 ? 16.016 -6.008 2.912 1 95.44 422 LEU A O 1
ATOM 3213 N N . PRO A 1 423 ? 16.469 -5.051 0.938 1 96.56 423 PRO A N 1
ATOM 3214 C CA . PRO A 1 423 ? 15.047 -4.699 0.82 1 96.56 423 PRO A CA 1
ATOM 3215 C C . PRO A 1 423 ? 14.141 -5.926 0.731 1 96.56 423 PRO A C 1
ATOM 3217 O O . PRO A 1 423 ? 14.312 -6.762 -0.161 1 96.56 423 PRO A O 1
ATOM 3220 N N . VAL A 1 424 ? 13.195 -6.047 1.649 1 98.25 424 VAL A N 1
ATOM 3221 C CA . VAL A 1 424 ? 12.156 -7.074 1.629 1 98.25 424 VAL A CA 1
ATOM 3222 C C . VAL A 1 424 ? 10.781 -6.43 1.798 1 98.25 424 VAL A C 1
ATOM 3224 O O . VAL A 1 424 ? 10.062 -6.738 2.748 1 98.25 424 VAL A O 1
ATOM 3227 N N . PRO A 1 425 ? 10.391 -5.613 0.814 1 98.75 425 PRO A N 1
ATOM 3228 C CA . PRO A 1 425 ? 9.172 -4.816 0.963 1 98.75 425 PRO A CA 1
ATOM 3229 C C . PRO A 1 425 ? 7.926 -5.68 1.169 1 98.75 425 PRO A C 1
ATOM 3231 O O . PRO A 1 425 ? 7.074 -5.348 1.997 1 98.75 425 PRO A O 1
ATOM 3234 N N . ALA A 1 426 ? 7.746 -6.816 0.475 1 98.88 426 ALA A N 1
ATOM 3235 C CA . ALA A 1 426 ? 6.535 -7.625 0.579 1 98.88 426 ALA A CA 1
ATOM 3236 C C . ALA A 1 426 ? 6.516 -8.422 1.878 1 98.88 426 ALA A C 1
ATOM 3238 O O . ALA A 1 426 ? 5.496 -8.477 2.566 1 98.88 426 ALA A O 1
ATOM 3239 N N . LEU A 1 427 ? 7.695 -9.031 2.273 1 98.88 427 LEU A N 1
ATOM 3240 C CA . LEU A 1 427 ? 7.777 -9.789 3.52 1 98.88 427 LEU A CA 1
ATOM 3241 C C . LEU A 1 427 ? 7.523 -8.883 4.723 1 98.88 427 LEU A C 1
ATOM 3243 O O . LEU A 1 427 ? 6.836 -9.281 5.668 1 98.88 427 LEU A O 1
ATOM 3247 N N . SER A 1 428 ? 8.078 -7.703 4.66 1 98.81 428 SER A N 1
ATOM 3248 C CA . SER A 1 428 ? 7.934 -6.773 5.777 1 98.81 428 SER A CA 1
ATOM 3249 C C . SER A 1 428 ? 6.516 -6.215 5.852 1 98.81 428 SER A C 1
ATOM 3251 O O . SER A 1 428 ? 5.961 -6.059 6.941 1 98.81 428 SER A O 1
ATOM 3253 N N . ALA A 1 429 ? 5.914 -5.879 4.699 1 98.81 429 ALA A N 1
ATOM 3254 C CA . ALA A 1 429 ? 4.547 -5.355 4.688 1 98.81 429 ALA A CA 1
ATOM 3255 C C . ALA A 1 429 ? 3.557 -6.402 5.191 1 98.81 429 ALA A C 1
ATOM 3257 O O . ALA A 1 429 ? 2.615 -6.074 5.918 1 98.81 429 ALA A O 1
ATOM 3258 N N . ALA A 1 430 ? 3.748 -7.633 4.777 1 98.81 430 ALA A N 1
ATOM 3259 C CA . ALA A 1 430 ? 2.881 -8.719 5.227 1 98.81 430 ALA A CA 1
ATOM 3260 C C . ALA A 1 430 ? 2.969 -8.906 6.738 1 98.81 430 ALA A C 1
ATOM 3262 O O . ALA A 1 430 ? 1.951 -9.094 7.406 1 98.81 430 ALA A O 1
ATOM 3263 N N . LEU A 1 431 ? 4.176 -8.852 7.238 1 98.62 431 LEU A N 1
ATOM 3264 C CA . LEU A 1 431 ? 4.359 -9.031 8.672 1 98.62 431 LEU A CA 1
ATOM 3265 C C . LEU A 1 431 ? 3.734 -7.883 9.453 1 98.62 431 LEU A C 1
ATOM 3267 O O . LEU A 1 431 ? 3.107 -8.102 10.492 1 98.62 431 LEU A O 1
ATOM 3271 N N . ALA A 1 432 ? 3.953 -6.645 8.969 1 98.44 432 ALA A N 1
ATOM 3272 C CA . ALA A 1 432 ? 3.344 -5.488 9.617 1 98.44 432 ALA A CA 1
ATOM 3273 C C . ALA A 1 432 ? 1.822 -5.598 9.617 1 98.44 432 ALA A C 1
ATOM 3275 O O . ALA A 1 432 ? 1.17 -5.234 10.602 1 98.44 432 ALA A O 1
ATOM 3276 N N . TRP A 1 433 ? 1.195 -6.102 8.531 1 98.44 433 TRP A N 1
ATOM 3277 C CA . TRP A 1 433 ? -0.245 -6.332 8.461 1 98.44 433 TRP A CA 1
ATOM 3278 C C . TRP A 1 433 ? -0.681 -7.359 9.5 1 98.44 433 TRP A C 1
ATOM 3280 O O . TRP A 1 433 ? -1.674 -7.156 10.203 1 98.44 433 TRP A O 1
ATOM 3290 N N . PHE A 1 434 ? 0.103 -8.461 9.57 1 98.44 434 PHE A N 1
ATOM 3291 C CA . PHE A 1 434 ? -0.242 -9.523 10.508 1 98.44 434 PHE A CA 1
ATOM 3292 C C . PHE A 1 434 ? -0.208 -9.008 11.945 1 98.44 434 PHE A C 1
ATOM 3294 O O . PHE A 1 434 ? -1.132 -9.258 12.719 1 98.44 434 PHE A O 1
ATOM 3301 N N . ASP A 1 435 ? 0.9 -8.25 12.273 1 97.25 435 ASP A N 1
ATOM 3302 C CA . ASP A 1 435 ? 1.016 -7.68 13.609 1 97.25 435 ASP A CA 1
ATOM 3303 C C . ASP A 1 435 ? -0.129 -6.711 13.891 1 97.25 435 ASP A C 1
ATOM 3305 O O . ASP A 1 435 ? -0.646 -6.66 15.016 1 97.25 435 ASP A O 1
ATOM 3309 N N . GLY A 1 436 ? -0.505 -5.902 12.938 1 97.31 436 GLY A N 1
ATOM 3310 C CA . GLY A 1 436 ? -1.624 -4.988 13.094 1 97.31 436 GLY A CA 1
ATOM 3311 C C . GLY A 1 436 ? -2.959 -5.695 13.227 1 97.31 436 GLY A C 1
ATOM 3312 O O . GLY A 1 436 ? -3.766 -5.355 14.094 1 97.31 436 GLY A O 1
ATOM 3313 N N . PHE A 1 437 ? -3.188 -6.727 12.375 1 97.5 437 PHE A N 1
ATOM 3314 C CA . PHE A 1 437 ? -4.461 -7.434 12.344 1 97.5 437 PHE A CA 1
ATOM 3315 C C . PHE A 1 437 ? -4.691 -8.195 13.641 1 97.5 437 PHE A C 1
ATOM 3317 O O . PHE A 1 437 ? -5.832 -8.328 14.094 1 97.5 437 PHE A O 1
ATOM 3324 N N . THR A 1 438 ? -3.617 -8.633 14.266 1 96.94 438 THR A N 1
ATOM 3325 C CA . THR A 1 438 ? -3.748 -9.445 15.469 1 96.94 438 THR A CA 1
ATOM 3326 C C . THR A 1 438 ? -3.645 -8.586 16.719 1 96.94 438 THR A C 1
ATOM 3328 O O . THR A 1 438 ? -3.654 -9.102 17.844 1 96.94 438 THR A O 1
ATOM 3331 N N . GLY A 1 439 ? -3.525 -7.273 16.578 1 94.94 439 GLY A N 1
ATOM 3332 C CA . GLY A 1 439 ? -3.492 -6.355 17.703 1 94.94 439 GLY A CA 1
ATOM 3333 C C . GLY A 1 439 ? -4.859 -5.816 18.078 1 94.94 439 GLY A C 1
ATOM 3334 O O . GLY A 1 439 ? -5.57 -5.273 17.219 1 94.94 439 GLY A O 1
ATOM 3335 N N . ALA A 1 440 ? -5.18 -5.93 19.328 1 94.75 440 ALA A N 1
ATOM 3336 C CA . ALA A 1 440 ? -6.473 -5.43 19.797 1 94.75 440 ALA A CA 1
ATOM 3337 C C . ALA A 1 440 ? -6.488 -3.906 19.828 1 94.75 440 ALA A C 1
ATOM 3339 O O . ALA A 1 440 ? -7.555 -3.289 19.781 1 94.75 440 ALA A O 1
ATOM 3340 N N . ALA A 1 441 ? -5.309 -3.307 19.984 1 95 441 ALA A N 1
ATOM 3341 C CA . ALA A 1 441 ? -5.137 -1.856 19.953 1 95 441 ALA A CA 1
ATOM 3342 C C . ALA A 1 441 ? -4.051 -1.445 18.969 1 95 441 ALA A C 1
ATOM 3344 O O . ALA A 1 441 ? -3.055 -2.152 18.797 1 95 441 ALA A O 1
ATOM 3345 N N . LEU A 1 442 ? -4.258 -0.366 18.344 1 96.56 442 LEU A N 1
ATOM 3346 C CA . LEU A 1 442 ? -3.309 0.203 17.391 1 96.56 442 LEU A CA 1
ATOM 3347 C C . LEU A 1 442 ? -3.139 1.7 17.625 1 96.56 442 LEU A C 1
ATOM 3349 O O . LEU A 1 442 ? -3.908 2.309 18.375 1 96.56 442 LEU A O 1
ATOM 3353 N N . PRO A 1 443 ? -2.191 2.268 17 1 97.38 443 PRO A N 1
ATOM 3354 C CA . PRO A 1 443 ? -1.866 3.658 17.312 1 97.38 443 PRO A CA 1
ATOM 3355 C C . PRO A 1 443 ? -2.791 4.656 16.625 1 97.38 443 PRO A C 1
ATOM 3357 O O . PRO A 1 443 ? -2.572 5.867 16.703 1 97.38 443 PRO A O 1
ATOM 3360 N N . ALA A 1 444 ? -3.848 4.234 15.984 1 97.56 444 ALA A N 1
ATOM 3361 C CA . ALA A 1 444 ? -4.727 5.117 15.227 1 97.56 444 ALA A CA 1
ATOM 3362 C C . ALA A 1 444 ? -5.539 6.016 16.156 1 97.56 444 ALA A C 1
ATOM 3364 O O . ALA A 1 444 ? -6.145 6.992 15.703 1 97.56 444 ALA A O 1
ATOM 3365 N N . ASN A 1 445 ? -5.574 5.719 17.484 1 98.06 445 ASN A N 1
ATOM 3366 C CA . ASN A 1 445 ? -6.188 6.648 18.422 1 98.06 445 ASN A CA 1
ATOM 3367 C C . ASN A 1 445 ? -5.52 8.016 18.375 1 98.06 445 ASN A C 1
ATOM 3369 O O . ASN A 1 445 ? -6.191 9.047 18.469 1 98.06 445 ASN A O 1
ATOM 3373 N N . LEU A 1 446 ? -4.16 8.023 18.203 1 98.38 446 LEU A N 1
ATOM 3374 C CA . LEU A 1 446 ? -3.459 9.297 18.078 1 98.38 446 LEU A CA 1
ATOM 3375 C C . LEU A 1 446 ? -3.842 10.008 16.797 1 98.38 446 LEU A C 1
ATOM 3377 O O . LEU A 1 446 ? -3.982 11.234 16.781 1 98.38 446 LEU A O 1
ATOM 3381 N N . LEU A 1 447 ? -4.012 9.266 15.68 1 97.06 447 LEU A N 1
ATOM 3382 C CA . LEU A 1 447 ? -4.445 9.852 14.422 1 97.06 447 LEU A CA 1
ATOM 3383 C C . LEU A 1 447 ? -5.797 10.547 14.57 1 97.06 447 LEU A C 1
ATOM 3385 O O . LEU A 1 447 ? -5.992 11.656 14.078 1 97.06 447 LEU A O 1
ATOM 3389 N N . GLN A 1 448 ? -6.656 9.898 15.258 1 96.88 448 GLN A N 1
ATOM 3390 C CA . GLN A 1 448 ? -7.984 10.453 15.5 1 96.88 448 GLN A CA 1
ATOM 3391 C C . GLN A 1 448 ? -7.906 11.734 16.328 1 96.88 448 GLN A C 1
ATOM 3393 O O . GLN A 1 448 ? -8.633 12.695 16.062 1 96.88 448 GLN A O 1
ATOM 3398 N N . ALA A 1 449 ? -7.051 11.695 17.297 1 97.56 449 ALA A N 1
ATOM 3399 C CA . ALA A 1 449 ? -6.867 12.875 18.141 1 97.56 449 ALA A CA 1
ATOM 3400 C C . ALA A 1 449 ? -6.312 14.047 17.328 1 97.56 449 ALA A C 1
ATOM 3402 O O . ALA A 1 449 ? -6.758 15.18 17.484 1 97.56 449 ALA A O 1
ATOM 3403 N N . GLN A 1 450 ? -5.328 13.75 16.5 1 96.88 450 GLN A N 1
ATOM 3404 C CA . GLN A 1 450 ? -4.754 14.789 15.648 1 96.88 450 GLN A CA 1
ATOM 3405 C C . GLN A 1 450 ? -5.809 15.398 14.734 1 96.88 450 GLN A C 1
ATOM 3407 O O . GLN A 1 450 ? -5.922 16.625 14.625 1 96.88 450 GLN A O 1
ATOM 3412 N N . ARG A 1 451 ? -6.586 14.602 14.094 1 94.69 451 ARG A N 1
ATOM 3413 C CA . ARG A 1 451 ? -7.633 15.055 13.18 1 94.69 451 ARG A CA 1
ATOM 3414 C C . ARG A 1 451 ? -8.672 15.891 13.914 1 94.69 451 ARG A C 1
ATOM 3416 O O . ARG A 1 451 ? -9.164 16.891 13.375 1 94.69 451 ARG A O 1
ATOM 3423 N N . ASP A 1 452 ? -9.008 15.453 15.062 1 94.38 452 ASP A N 1
ATOM 3424 C CA . ASP A 1 452 ? -9.945 16.234 15.867 1 94.38 452 ASP A CA 1
ATOM 3425 C C . ASP A 1 452 ? -9.32 17.562 16.297 1 94.38 452 ASP A C 1
ATOM 3427 O O . ASP A 1 452 ? -10 18.594 16.312 1 94.38 452 ASP A O 1
ATOM 3431 N N . TYR A 1 453 ? -8.078 17.516 16.656 1 94.81 453 TYR A N 1
ATOM 3432 C CA . TYR A 1 453 ? -7.371 18.703 17.125 1 94.81 453 TYR A CA 1
ATOM 3433 C C . TYR A 1 453 ? -7.395 19.812 16.078 1 94.81 453 TYR A C 1
ATOM 3435 O O . TYR A 1 453 ? -7.727 20.953 16.391 1 94.81 453 TYR A O 1
ATOM 3443 N N . PHE A 1 454 ? -7.066 19.516 14.805 1 91.88 454 PHE A N 1
ATOM 3444 C CA . PHE A 1 454 ? -6.875 20.609 13.859 1 91.88 454 PHE A CA 1
ATOM 3445 C C . PHE A 1 454 ? -8.125 20.828 13.023 1 91.88 454 PHE A C 1
ATOM 3447 O O . PHE A 1 454 ? -8.266 21.859 12.359 1 91.88 454 PHE A O 1
ATOM 3454 N N . GLY A 1 455 ? -9.078 19.812 13.062 1 88.94 455 GLY A N 1
ATOM 3455 C CA . GLY A 1 455 ? -10.195 19.969 12.148 1 88.94 455 GLY A CA 1
ATOM 3456 C C . GLY A 1 455 ? -11.531 19.609 12.766 1 88.94 455 GLY A C 1
ATOM 3457 O O . GLY A 1 455 ? -12.547 19.516 12.07 1 88.94 455 GLY A O 1
ATOM 3458 N N . ALA A 1 456 ? -11.5 19.312 14.031 1 89.62 456 ALA A N 1
ATOM 3459 C CA . ALA A 1 456 ? -12.727 18.906 14.719 1 89.62 456 ALA A CA 1
ATOM 3460 C C . ALA A 1 456 ? -13.406 17.75 14 1 89.62 456 ALA A C 1
ATOM 3462 O O . ALA A 1 456 ? -14.617 17.766 13.789 1 89.62 456 ALA A O 1
ATOM 3463 N N . HIS A 1 457 ? -12.68 16.781 13.602 1 89.81 457 HIS A N 1
ATOM 3464 C CA . HIS A 1 457 ? -13.211 15.641 12.852 1 89.81 457 HIS A CA 1
ATOM 3465 C C . HIS A 1 457 ? -13.859 14.625 13.781 1 89.81 457 HIS A C 1
ATOM 3467 O O . HIS A 1 457 ? -14.336 13.578 13.328 1 89.81 457 HIS A O 1
ATOM 3473 N N . THR A 1 458 ? -13.875 14.867 15.016 1 91.88 458 THR A N 1
ATOM 3474 C CA . THR A 1 458 ? -14.5 14.047 16.047 1 91.88 458 THR A CA 1
ATOM 3475 C C . THR A 1 458 ? -13.859 12.664 16.094 1 91.88 458 THR A C 1
ATOM 3477 O O . THR A 1 458 ? -12.961 12.359 15.312 1 91.88 458 THR A O 1
ATOM 3480 N N . TYR A 1 459 ? -14.188 11.891 17.094 1 94.62 459 TYR A N 1
ATOM 3481 C CA . TYR A 1 459 ? -13.695 10.531 17.312 1 94.62 459 TYR A CA 1
ATOM 3482 C C . TYR A 1 459 ? -14.656 9.742 18.188 1 94.62 459 TYR A C 1
ATOM 3484 O O . TYR A 1 459 ? -15.555 10.32 18.812 1 94.62 459 TYR A O 1
ATOM 3492 N N . GLU A 1 460 ? -14.625 8.469 18.109 1 96.31 460 GLU A N 1
ATOM 3493 C CA . GLU A 1 460 ? -15.336 7.598 19.047 1 96.31 460 GLU A CA 1
ATOM 3494 C C . GLU A 1 460 ? -14.477 7.293 20.266 1 96.31 460 GLU A C 1
ATOM 3496 O O . GLU A 1 460 ? -13.258 7.43 20.234 1 96.31 460 GLU A O 1
ATOM 3501 N N . ARG A 1 461 ? -15.172 7 21.359 1 97.12 461 ARG A N 1
ATOM 3502 C CA . ARG A 1 461 ? -14.477 6.664 22.594 1 97.12 461 ARG A CA 1
ATOM 3503 C C . ARG A 1 461 ? -14.594 5.172 22.891 1 97.12 461 ARG A C 1
ATOM 3505 O O . ARG A 1 461 ? -15.562 4.527 22.5 1 97.12 461 ARG A O 1
ATOM 3512 N N . THR A 1 462 ? -13.586 4.637 23.594 1 96.31 462 THR A N 1
ATOM 3513 C CA . THR A 1 462 ? -13.594 3.232 23.969 1 96.31 462 THR A CA 1
ATOM 3514 C C . THR A 1 462 ? -14.555 2.992 25.141 1 96.31 462 THR A C 1
ATOM 3516 O O . THR A 1 462 ? -14.969 1.859 25.375 1 96.31 462 THR A O 1
ATOM 3519 N N . ASP A 1 463 ? -14.883 4.004 25.906 1 96.69 463 ASP A N 1
ATOM 3520 C CA . ASP A 1 463 ? -15.727 3.877 27.094 1 96.69 463 ASP A CA 1
ATOM 3521 C C . ASP A 1 463 ? -17.141 4.395 26.828 1 96.69 463 ASP A C 1
ATOM 3523 O O . ASP A 1 463 ? -17.859 4.758 27.75 1 96.69 463 ASP A O 1
ATOM 3527 N N . ALA A 1 464 ? -17.5 4.574 25.594 1 96.06 464 ALA A N 1
ATOM 3528 C CA . ALA A 1 464 ? -18.844 4.98 25.156 1 96.06 464 ALA A CA 1
ATOM 3529 C C . ALA A 1 464 ? -19.359 4.066 24.062 1 96.06 464 ALA A C 1
ATOM 3531 O O . ALA A 1 464 ? -18.594 3.357 23.406 1 96.06 464 ALA A O 1
ATOM 3532 N N . PRO A 1 465 ? -20.719 4.016 23.891 1 95.12 465 PRO A N 1
ATOM 3533 C CA . PRO A 1 465 ? -21.266 3.166 22.828 1 95.12 465 PRO A CA 1
ATOM 3534 C C . PRO A 1 465 ? -20.75 3.545 21.438 1 95.12 465 PRO A C 1
ATOM 3536 O O . PRO A 1 465 ? -20.547 4.73 21.156 1 95.12 465 PRO A O 1
ATOM 3539 N N . ARG A 1 466 ? -20.594 2.545 20.609 1 92.75 466 ARG A N 1
ATOM 3540 C CA . ARG A 1 466 ? -20.234 2.797 19.219 1 92.75 466 ARG A CA 1
ATOM 3541 C C . ARG A 1 466 ? -21.266 3.682 18.547 1 92.75 466 ARG A C 1
ATOM 3543 O O . ARG A 1 466 ? -22.469 3.549 18.797 1 92.75 466 ARG A O 1
ATOM 3550 N N . GLY A 1 467 ? -20.781 4.543 17.672 1 91.31 467 GLY A N 1
ATOM 3551 C CA . GLY A 1 467 ? -21.688 5.43 16.953 1 91.31 467 GLY A CA 1
ATOM 3552 C C . GLY A 1 467 ? -21.812 6.797 17.594 1 91.31 467 GLY A C 1
ATOM 3553 O O . GLY A 1 467 ? -22.297 7.742 16.953 1 91.31 467 GLY A O 1
ATOM 3554 N N . GLU A 1 468 ? -21.375 6.848 18.859 1 95.12 468 GLU A N 1
ATOM 3555 C CA . GLU A 1 468 ? -21.328 8.156 19.5 1 95.12 468 GLU A CA 1
ATOM 3556 C C . GLU A 1 468 ? -20.016 8.867 19.219 1 95.12 468 GLU A C 1
ATOM 3558 O O . GLU A 1 468 ? -18.938 8.312 19.453 1 95.12 468 GLU A O 1
ATOM 3563 N N . PHE A 1 469 ? -20.078 10.055 18.734 1 94.12 469 PHE A N 1
ATOM 3564 C CA . PHE A 1 469 ? -18.891 10.797 18.328 1 94.12 469 PHE A CA 1
ATOM 3565 C C . PHE A 1 469 ? -18.656 11.984 19.266 1 94.12 469 PHE A C 1
ATOM 3567 O O . PHE A 1 469 ? -19.609 12.609 19.734 1 94.12 469 PHE A O 1
ATOM 3574 N N . PHE A 1 470 ? -17.406 12.281 19.531 1 94.38 470 PHE A N 1
ATOM 3575 C CA . PHE A 1 470 ? -17 13.305 20.484 1 94.38 470 PHE A CA 1
ATOM 3576 C C . PHE A 1 470 ? -16.016 14.281 19.844 1 94.38 470 PHE A C 1
ATOM 3578 O O . PHE A 1 470 ? -15.305 13.93 18.906 1 94.38 470 PHE A O 1
ATOM 3585 N N . HIS A 1 471 ? -16.094 15.484 20.25 1 93.25 471 HIS A N 1
ATOM 3586 C CA . HIS A 1 471 ? -15.094 16.516 19.953 1 93.25 471 HIS A CA 1
ATOM 3587 C C . HIS A 1 471 ? -14.492 17.078 21.234 1 93.25 471 HIS A C 1
ATOM 3589 O O . HIS A 1 471 ? -15.203 17.297 22.203 1 93.25 471 HIS A O 1
ATOM 3595 N N . THR A 1 472 ? -13.188 17.172 21.25 1 93.38 472 THR A N 1
ATOM 3596 C CA . THR A 1 472 ? -12.484 17.766 22.375 1 93.38 472 THR A CA 1
ATOM 3597 C C . THR A 1 472 ? -11.953 19.156 22 1 93.38 472 THR A C 1
ATOM 3599 O O . THR A 1 472 ? -11.406 19.344 20.906 1 93.38 472 THR A O 1
ATOM 3602 N N . ASN A 1 473 ? -12.227 20.094 22.781 1 90.88 473 ASN A N 1
ATOM 3603 C CA . ASN A 1 473 ? -11.562 21.391 22.641 1 90.88 473 ASN A CA 1
ATOM 3604 C C . ASN A 1 473 ? -10.141 21.344 23.188 1 90.88 473 ASN A C 1
ATOM 3606 O O . ASN A 1 473 ? -9.891 21.719 24.328 1 90.88 473 ASN A O 1
ATOM 3610 N N . TRP A 1 474 ? -9.219 20.969 22.422 1 92.25 474 TRP A N 1
ATOM 3611 C CA . TRP A 1 474 ? -7.84 20.656 22.781 1 92.25 474 TRP A CA 1
ATOM 3612 C C . TRP A 1 474 ? -7.102 21.906 23.266 1 92.25 474 TRP A C 1
ATOM 3614 O O . TRP A 1 474 ? -6.184 21.812 24.078 1 92.25 474 TRP A O 1
ATOM 3624 N N . THR A 1 475 ? -7.422 23.109 22.688 1 84.06 475 THR A N 1
ATOM 3625 C CA . THR A 1 475 ? -6.66 24.344 22.922 1 84.06 475 THR A CA 1
ATOM 3626 C C . THR A 1 475 ? -7.402 25.266 23.891 1 84.06 475 THR A C 1
ATOM 3628 O O . THR A 1 475 ? -6.82 26.203 24.438 1 84.06 475 THR A O 1
ATOM 3631 N N . GLY A 1 476 ? -8.633 24.938 24.125 1 77.62 476 GLY A N 1
ATOM 3632 C CA . GLY A 1 476 ? -9.453 25.844 24.922 1 77.62 476 GLY A CA 1
ATOM 3633 C C . GLY A 1 476 ? -9.992 27.016 24.141 1 77.62 476 GLY A C 1
ATOM 3634 O O . GLY A 1 476 ? -10.82 27.781 24.641 1 77.62 476 GLY A O 1
ATOM 3635 N N . THR A 1 477 ? -9.531 27.25 22.875 1 67.19 477 THR A N 1
ATOM 3636 C CA . THR A 1 477 ? -9.906 28.406 22.062 1 67.19 477 THR A CA 1
ATOM 3637 C C . THR A 1 477 ? -10.734 27.969 20.859 1 67.19 477 THR A C 1
ATOM 3639 O O . THR A 1 477 ? -11.117 28.797 20.031 1 67.19 477 THR A O 1
ATOM 3642 N N . GLY A 1 478 ? -10.984 26.688 20.766 1 61.28 478 GLY A N 1
ATOM 3643 C CA . GLY A 1 478 ? -11.68 26.219 19.562 1 61.28 478 GLY A CA 1
ATOM 3644 C C . GLY A 1 478 ? -13.172 26.5 19.594 1 61.28 478 GLY A C 1
ATOM 3645 O O . GLY A 1 478 ? -13.742 26.734 20.672 1 61.28 478 GLY A O 1
ATOM 3646 N N . GLY A 1 479 ? -13.75 26.844 18.438 1 58.94 479 GLY A N 1
ATOM 3647 C CA . GLY A 1 479 ? -15.18 27.094 18.328 1 58.94 479 GLY A CA 1
ATOM 3648 C C . GLY A 1 479 ? -16.016 25.859 18.531 1 58.94 479 GLY A C 1
ATOM 3649 O O . GLY A 1 479 ? -15.484 24.766 18.734 1 58.94 479 GLY A O 1
ATOM 3650 N N . ASP A 1 480 ? -17.266 26.047 18.531 1 64.31 480 ASP A N 1
ATOM 3651 C CA . ASP A 1 480 ? -18.234 24.984 18.812 1 64.31 480 ASP A CA 1
ATOM 3652 C C . ASP A 1 480 ? -18.625 24.266 17.516 1 64.31 480 ASP A C 1
ATOM 3654 O O . ASP A 1 480 ? -19.312 23.234 17.562 1 64.31 480 ASP A O 1
ATOM 3658 N N . THR A 1 481 ? -18.141 24.812 16.422 1 62.94 481 THR A N 1
ATOM 3659 C CA . THR A 1 481 ? -18.562 24.188 15.164 1 62.94 481 THR A CA 1
ATOM 3660 C C . THR A 1 481 ? -17.75 22.922 14.883 1 62.94 481 THR A C 1
ATOM 3662 O O . THR A 1 481 ? -16.531 22.922 15.039 1 62.94 481 THR A O 1
ATOM 3665 N N . ILE A 1 482 ? -18.516 21.844 14.586 1 68.5 482 ILE A N 1
ATOM 3666 C CA . ILE A 1 482 ? -17.875 20.547 14.352 1 68.5 482 ILE A CA 1
ATOM 3667 C C . ILE A 1 482 ? -17.953 20.203 12.867 1 68.5 482 ILE A C 1
ATOM 3669 O O . ILE A 1 482 ? -18.875 20.625 12.164 1 68.5 482 ILE A O 1
ATOM 3673 N N . ALA A 1 483 ? -16.812 19.609 12.445 1 65.44 483 ALA A N 1
ATOM 3674 C CA . ALA A 1 483 ? -16.797 19.141 11.055 1 65.44 483 ALA A CA 1
ATOM 3675 C C . ALA A 1 483 ? -17.594 17.844 10.906 1 65.44 483 ALA A C 1
ATOM 3677 O O . ALA A 1 483 ? -17.781 17.109 11.867 1 65.44 483 ALA A O 1
ATOM 3678 N N . GLY A 1 484 ? -18.391 17.625 9.82 1 54.53 484 GLY A N 1
ATOM 3679 C CA . GLY A 1 484 ? -19.141 16.391 9.562 1 54.53 484 GLY A CA 1
ATOM 3680 C C . GLY A 1 484 ? -18.266 15.156 9.633 1 54.53 484 GLY A C 1
ATOM 3681 O O . GLY A 1 484 ? -17.047 15.234 9.492 1 54.53 484 GLY A O 1
ATOM 3682 N N . THR A 1 485 ? -18.812 14.07 10.25 1 46.12 485 THR A N 1
ATOM 3683 C CA . THR A 1 485 ? -18.172 12.773 10.414 1 46.12 485 THR A CA 1
ATOM 3684 C C . THR A 1 485 ? -17.875 12.133 9.062 1 46.12 485 THR A C 1
ATOM 3686 O O . THR A 1 485 ? -18.672 12.266 8.125 1 46.12 485 THR A O 1
ATOM 3689 N N . TYR A 1 486 ? -16.594 11.945 8.758 1 45 486 TYR A N 1
ATOM 3690 C CA . TYR A 1 486 ? -16.312 11.227 7.52 1 45 486 TYR A CA 1
ATOM 3691 C C . TYR A 1 486 ? -16.438 9.719 7.727 1 45 486 TYR A C 1
ATOM 3693 O O . TYR A 1 486 ? -15.961 9.18 8.734 1 45 486 TYR A O 1
ATOM 3701 N N . SER A 1 487 ? -17.625 9.008 7.379 1 40.09 487 SER A N 1
ATOM 3702 C CA . SER A 1 487 ? -17.75 7.555 7.477 1 40.09 487 SER A CA 1
ATOM 3703 C C . SER A 1 487 ? -16.969 6.859 6.359 1 40.09 487 SER A C 1
ATOM 3705 O O . SER A 1 487 ? -17.078 7.254 5.195 1 40.09 487 SER A O 1
ATOM 3707 N N . ILE A 1 488 ? -15.781 6.344 6.727 1 35.62 488 ILE A N 1
ATOM 3708 C CA . ILE A 1 488 ? -15.156 5.48 5.734 1 35.62 488 ILE A CA 1
ATOM 3709 C C . ILE A 1 488 ? -16.062 4.289 5.441 1 35.62 488 ILE A C 1
ATOM 3711 O O . ILE A 1 488 ? -16.641 3.691 6.359 1 35.62 488 ILE A O 1
ATOM 3715 N N . MET B 1 1 ? -22.25 49.156 -3.375 1 71.94 1 MET B N 1
ATOM 3716 C CA . MET B 1 1 ? -21.047 48.5 -3.861 1 71.94 1 MET B CA 1
ATOM 3717 C C . MET B 1 1 ? -21.047 47.031 -3.516 1 71.94 1 MET B C 1
ATOM 3719 O O . MET B 1 1 ? -21.594 46.625 -2.482 1 71.94 1 MET B O 1
ATOM 3723 N N . GLY B 1 2 ? -20.906 46.125 -4.551 1 92.88 2 GLY B N 1
ATOM 3724 C CA . GLY B 1 2 ? -21.109 44.688 -4.352 1 92.88 2 GLY B CA 1
ATOM 3725 C C . GLY B 1 2 ? -19.984 44.031 -3.562 1 92.88 2 GLY B C 1
ATOM 3726 O O . GLY B 1 2 ? -18.906 44.594 -3.445 1 92.88 2 GLY B O 1
ATOM 3727 N N . ALA B 1 3 ? -20.328 43 -2.914 1 97.88 3 ALA B N 1
ATOM 3728 C CA . ALA B 1 3 ? -19.344 42.25 -2.141 1 97.88 3 ALA B CA 1
ATOM 3729 C C . ALA B 1 3 ? -18.172 41.844 -3.02 1 97.88 3 ALA B C 1
ATOM 3731 O O . ALA B 1 3 ? -18.344 41.562 -4.211 1 97.88 3 ALA B O 1
ATOM 3732 N N . ASP B 1 4 ? -16.984 41.812 -2.488 1 98.25 4 ASP B N 1
ATOM 3733 C CA . ASP B 1 4 ? -15.758 41.469 -3.207 1 98.25 4 ASP B CA 1
ATOM 3734 C C . ASP B 1 4 ? -15.766 40.031 -3.641 1 98.25 4 ASP B C 1
ATOM 3736 O O . ASP B 1 4 ? -15.148 39.656 -4.648 1 98.25 4 ASP B O 1
ATOM 3740 N N . ILE B 1 5 ? -16.375 39.156 -2.877 1 98.69 5 ILE B N 1
ATOM 3741 C CA . ILE B 1 5 ? -16.391 37.719 -3.168 1 98.69 5 ILE B CA 1
ATOM 3742 C C . ILE B 1 5 ? -17.609 37.062 -2.518 1 98.69 5 ILE B C 1
ATOM 3744 O O . ILE B 1 5 ? -18.062 37.5 -1.459 1 98.69 5 ILE B O 1
ATOM 3748 N N . GLY B 1 6 ? -18.156 36.094 -3.213 1 98.69 6 GLY B N 1
ATOM 3749 C CA . GLY B 1 6 ? -19.234 35.281 -2.67 1 98.69 6 GLY B CA 1
ATOM 3750 C C . GLY B 1 6 ? -18.766 33.938 -2.182 1 98.69 6 GLY B C 1
ATOM 3751 O O . GLY B 1 6 ? -17.844 33.344 -2.762 1 98.69 6 GLY B O 1
ATOM 3752 N N . PHE B 1 7 ? -19.391 33.438 -1.086 1 98.5 7 PHE B N 1
ATOM 3753 C CA . PHE B 1 7 ? -19.062 32.125 -0.521 1 98.5 7 PHE B CA 1
ATOM 3754 C C . PHE B 1 7 ? -20.297 31.25 -0.45 1 98.5 7 PHE B C 1
ATOM 3756 O O . PHE B 1 7 ? -21.359 31.688 0.008 1 98.5 7 PHE B O 1
ATOM 3763 N N . ILE B 1 8 ? -20.141 30.078 -0.962 1 98.44 8 ILE B N 1
ATOM 3764 C CA . ILE B 1 8 ? -21.172 29.062 -0.804 1 98.44 8 ILE B CA 1
ATOM 3765 C C . ILE B 1 8 ? -20.641 27.922 0.071 1 98.44 8 ILE B C 1
ATOM 3767 O O . ILE B 1 8 ? -19.734 27.203 -0.323 1 98.44 8 ILE B O 1
ATOM 3771 N N . GLY B 1 9 ? -21.25 27.672 1.214 1 96.88 9 GLY B N 1
ATOM 3772 C CA . GLY B 1 9 ? -20.812 26.688 2.193 1 96.88 9 GLY B CA 1
ATOM 3773 C C . GLY B 1 9 ? -20.219 27.312 3.445 1 96.88 9 GLY B C 1
ATOM 3774 O O . GLY B 1 9 ? -19.172 27.938 3.395 1 96.88 9 GLY B O 1
ATOM 3775 N N . LEU B 1 10 ? -20.922 27.078 4.625 1 95.62 10 LEU B N 1
ATOM 3776 C CA . LEU B 1 10 ? -20.531 27.75 5.863 1 95.62 10 LEU B CA 1
ATOM 3777 C C . LEU B 1 10 ? -20.297 26.734 6.977 1 95.62 10 LEU B C 1
ATOM 3779 O O . LEU B 1 10 ? -20.688 26.953 8.125 1 95.62 10 LEU B O 1
ATOM 3783 N N . ALA B 1 11 ? -19.688 25.609 6.531 1 89.69 11 ALA B N 1
ATOM 3784 C CA . ALA B 1 11 ? -19.203 24.703 7.578 1 89.69 11 ALA B CA 1
ATOM 3785 C C . ALA B 1 11 ? -17.938 25.25 8.234 1 89.69 11 ALA B C 1
ATOM 3787 O O . ALA B 1 11 ? -17.656 26.453 8.141 1 89.69 11 ALA B O 1
ATOM 3788 N N . VAL B 1 12 ? -17.203 24.469 8.906 1 86.19 12 VAL B N 1
ATOM 3789 C CA . VAL B 1 12 ? -16.078 24.891 9.734 1 86.19 12 VAL B CA 1
ATOM 3790 C C . VAL B 1 12 ? -15.078 25.672 8.875 1 86.19 12 VAL B C 1
ATOM 3792 O O . VAL B 1 12 ? -14.648 26.766 9.25 1 86.19 12 VAL B O 1
ATOM 3795 N N . MET B 1 13 ? -14.727 25.141 7.73 1 91.5 13 MET B N 1
ATOM 3796 C CA . MET B 1 13 ? -13.734 25.781 6.867 1 91.5 13 MET B CA 1
ATOM 3797 C C . MET B 1 13 ? -14.305 27.047 6.238 1 91.5 13 MET B C 1
ATOM 3799 O O . MET B 1 13 ? -13.633 28.094 6.207 1 91.5 13 MET B O 1
ATOM 3803 N N . GLY B 1 14 ? -15.516 26.969 5.785 1 94.88 14 GLY B N 1
ATOM 3804 C CA . GLY B 1 14 ? -16.141 28.094 5.113 1 94.88 14 GLY B CA 1
ATOM 3805 C C . GLY B 1 14 ? -16.297 29.312 6.008 1 94.88 14 GLY B C 1
ATOM 3806 O O . GLY B 1 14 ? -15.891 30.422 5.637 1 94.88 14 GLY B O 1
ATOM 3807 N N . GLU B 1 15 ? -16.828 29.109 7.18 1 95.25 15 GLU B N 1
ATOM 3808 C CA . GLU B 1 15 ? -17.031 30.203 8.117 1 95.25 15 GLU B CA 1
ATOM 3809 C C . GLU B 1 15 ? -15.711 30.891 8.461 1 95.25 15 GLU B C 1
ATOM 3811 O O . GLU B 1 15 ? -15.648 32.125 8.508 1 95.25 15 GLU B O 1
ATOM 3816 N N . ASN B 1 16 ? -14.742 30.094 8.688 1 94.94 16 ASN B N 1
ATOM 3817 C CA . ASN B 1 16 ? -13.453 30.641 9.109 1 94.94 16 ASN B CA 1
ATOM 3818 C C . ASN B 1 16 ? -12.766 31.406 7.973 1 94.94 16 ASN B C 1
ATOM 3820 O O . ASN B 1 16 ? -12.156 32.438 8.203 1 94.94 16 ASN B O 1
ATOM 3824 N N . LEU B 1 17 ? -12.898 30.922 6.766 1 97.56 17 LEU B N 1
ATOM 3825 C CA . LEU B 1 17 ? -12.328 31.625 5.621 1 97.56 17 LEU B CA 1
ATOM 3826 C C . LEU B 1 17 ? -13.023 32.969 5.391 1 97.56 17 LEU B C 1
ATOM 3828 O O . LEU B 1 17 ? -12.375 33.969 5.074 1 97.56 17 LEU B O 1
ATOM 3832 N N . VAL B 1 18 ? -14.336 32.969 5.566 1 98.38 18 VAL B N 1
ATOM 3833 C CA . VAL B 1 18 ? -15.117 34.156 5.395 1 98.38 18 VAL B CA 1
ATOM 3834 C C . VAL B 1 18 ? -14.656 35.219 6.395 1 98.38 18 VAL B C 1
ATOM 3836 O O . VAL B 1 18 ? -14.438 36.375 6.027 1 98.38 18 VAL B O 1
ATOM 3839 N N . LEU B 1 19 ? -14.523 34.812 7.633 1 98 19 LEU B N 1
ATOM 3840 C CA . LEU B 1 19 ? -14.078 35.75 8.68 1 98 19 LEU B CA 1
ATOM 3841 C C . LEU B 1 19 ? -12.68 36.25 8.391 1 98 19 LEU B C 1
ATOM 3843 O O . LEU B 1 19 ? -12.383 37.438 8.633 1 98 19 LEU B O 1
ATOM 3847 N N . ASN B 1 20 ? -11.812 35.375 7.918 1 98.25 20 ASN B N 1
ATOM 3848 C CA . ASN B 1 20 ? -10.453 35.75 7.547 1 98.25 20 ASN B CA 1
ATOM 3849 C C . ASN B 1 20 ? -10.445 36.812 6.43 1 98.25 20 ASN B C 1
ATOM 3851 O O . ASN B 1 20 ? -9.734 37.812 6.516 1 98.25 20 ASN B O 1
ATOM 3855 N N . ILE B 1 21 ? -11.242 36.594 5.434 1 98.62 21 ILE B N 1
ATOM 3856 C CA . ILE B 1 21 ? -11.32 37.5 4.293 1 98.62 21 ILE B CA 1
ATOM 3857 C C . ILE B 1 21 ? -11.828 38.875 4.758 1 98.62 21 ILE B C 1
ATOM 3859 O O . ILE B 1 21 ? -11.266 39.906 4.395 1 98.62 21 ILE B O 1
ATOM 3863 N N . GLU B 1 22 ? -12.836 38.812 5.555 1 98.5 22 GLU B N 1
ATOM 3864 C CA . GLU B 1 22 ? -13.406 40.062 6.082 1 98.5 22 GLU B CA 1
ATOM 3865 C C . GLU B 1 22 ? -12.391 40.812 6.934 1 98.5 22 GLU B C 1
ATOM 3867 O O . GLU B 1 22 ? -12.234 42.031 6.797 1 98.5 22 GLU B O 1
ATOM 3872 N N . ARG B 1 23 ? -11.719 40.125 7.754 1 97.94 23 ARG B N 1
ATOM 3873 C CA . ARG B 1 23 ? -10.719 40.719 8.633 1 97.94 23 ARG B CA 1
ATOM 3874 C C . ARG B 1 23 ? -9.617 41.375 7.824 1 97.94 23 ARG B C 1
ATOM 3876 O O . ARG B 1 23 ? -9.023 42.375 8.273 1 97.94 23 ARG B O 1
ATOM 3883 N N . ASN B 1 24 ? -9.375 40.906 6.676 1 98.06 24 ASN B N 1
ATOM 3884 C CA . ASN B 1 24 ? -8.312 41.438 5.836 1 98.06 24 ASN B CA 1
ATOM 3885 C C . ASN B 1 24 ? -8.828 42.531 4.898 1 98.06 24 ASN B C 1
ATOM 3887 O O . ASN B 1 24 ? -8.188 42.844 3.895 1 98.06 24 ASN B O 1
ATOM 3891 N N . GLY B 1 25 ? -10.016 42.969 5.125 1 97.69 25 GLY B N 1
ATOM 3892 C CA . GLY B 1 25 ? -10.453 44.219 4.516 1 97.69 25 GLY B CA 1
ATOM 3893 C C . GLY B 1 25 ? -11.375 44 3.326 1 97.69 25 GLY B C 1
ATOM 3894 O O . GLY B 1 25 ? -11.703 44.938 2.621 1 97.69 25 GLY B O 1
ATOM 3895 N N . PHE B 1 26 ? -11.844 42.781 3.109 1 98.25 26 PHE B N 1
ATOM 3896 C CA . PHE B 1 26 ? -12.703 42.5 1.966 1 98.25 26 PHE B CA 1
ATOM 3897 C C . PHE B 1 26 ? -14.125 42.219 2.422 1 98.25 26 PHE B C 1
ATOM 3899 O O . PHE B 1 26 ? -14.336 41.625 3.492 1 98.25 26 PHE B O 1
ATOM 3906 N N . SER B 1 27 ? -15.062 42.594 1.62 1 98.31 27 SER B N 1
ATOM 3907 C CA . SER B 1 27 ? -16.453 42.281 1.91 1 98.31 27 SER B CA 1
ATOM 3908 C C . SER B 1 27 ? -16.859 40.938 1.312 1 98.31 27 SER B C 1
ATOM 3910 O O . SER B 1 27 ? -16.406 40.562 0.231 1 98.31 27 SER B O 1
ATOM 3912 N N . VAL B 1 28 ? -17.766 40.219 2.057 1 98.69 28 VAL B N 1
ATOM 3913 C CA . VAL B 1 28 ? -18.109 38.875 1.641 1 98.69 28 VAL B CA 1
ATOM 3914 C C . VAL B 1 28 ? -19.625 38.688 1.661 1 98.69 28 VAL B C 1
ATOM 3916 O O . VAL B 1 28 ? -20.297 39.156 2.582 1 98.69 28 VAL B O 1
ATOM 3919 N N . ALA B 1 29 ? -20.156 38.156 0.609 1 98.81 29 ALA B N 1
ATOM 3920 C CA . ALA B 1 29 ? -21.531 37.656 0.613 1 98.81 29 ALA B CA 1
ATOM 3921 C C . ALA B 1 29 ? -21.562 36.125 0.806 1 98.81 29 ALA B C 1
ATOM 3923 O O . ALA B 1 29 ? -20.766 35.406 0.211 1 98.81 29 ALA B O 1
ATOM 3924 N N . VAL B 1 30 ? -22.5 35.656 1.706 1 98.75 30 VAL B N 1
ATOM 3925 C CA . VAL B 1 30 ? -22.438 34.25 2.045 1 98.75 30 VAL B CA 1
ATOM 3926 C C . VAL B 1 30 ? -23.797 33.594 1.804 1 98.75 30 VAL B C 1
ATOM 3928 O O . VAL B 1 30 ? -24.844 34.219 1.948 1 98.75 30 VAL B O 1
ATOM 3931 N N . PHE B 1 31 ? -23.734 32.344 1.412 1 98.5 31 PHE B N 1
ATOM 3932 C CA . PHE B 1 31 ? -24.906 31.484 1.246 1 98.5 31 PHE B CA 1
ATOM 3933 C C . PHE B 1 31 ? -24.609 30.062 1.722 1 98.5 31 PHE B C 1
ATOM 3935 O O . PHE B 1 31 ? -23.469 29.594 1.63 1 98.5 31 PHE B O 1
ATOM 3942 N N . ASN B 1 32 ? -25.625 29.422 2.27 1 97.88 32 ASN B N 1
ATOM 3943 C CA . ASN B 1 32 ? -25.641 28.016 2.625 1 97.88 32 ASN B CA 1
ATOM 3944 C C . ASN B 1 32 ? -26.969 27.359 2.291 1 97.88 32 ASN B C 1
ATOM 3946 O O . ASN B 1 32 ? -28.031 27.984 2.422 1 97.88 32 ASN B O 1
ATOM 3950 N N . ARG B 1 33 ? -26.891 26.141 1.776 1 95.19 33 ARG B N 1
ATOM 3951 C CA . ARG B 1 33 ? -28.094 25.438 1.365 1 95.19 33 ARG B CA 1
ATOM 3952 C C . ARG B 1 33 ? -29.172 25.516 2.455 1 95.19 33 ARG B C 1
ATOM 3954 O O . ARG B 1 33 ? -30.344 25.766 2.172 1 95.19 33 ARG B O 1
ATOM 3961 N N . THR B 1 34 ? -28.734 25.188 3.723 1 95.69 34 THR B N 1
ATOM 3962 C CA . THR B 1 34 ? -29.594 25.422 4.875 1 95.69 34 THR B CA 1
ATOM 3963 C C . THR B 1 34 ? -29.484 26.859 5.352 1 95.69 34 THR B C 1
ATOM 3965 O O . THR B 1 34 ? -28.547 27.203 6.094 1 95.69 34 THR B O 1
ATOM 3968 N N . THR B 1 35 ? -30.453 27.625 5.094 1 96.06 35 THR B N 1
ATOM 3969 C CA . THR B 1 35 ? -30.344 29.078 5.234 1 96.06 35 THR B CA 1
ATOM 3970 C C . THR B 1 35 ? -30.297 29.469 6.703 1 96.06 35 THR B C 1
ATOM 3972 O O . THR B 1 35 ? -29.859 30.578 7.043 1 96.06 35 THR B O 1
ATOM 3975 N N . THR B 1 36 ? -30.781 28.594 7.582 1 96.75 36 THR B N 1
ATOM 3976 C CA . THR B 1 36 ? -30.703 28.891 9.008 1 96.75 36 THR B CA 1
ATOM 3977 C C . THR B 1 36 ? -29.266 29.016 9.461 1 96.75 36 THR B C 1
ATOM 3979 O O . THR B 1 36 ? -28.969 29.719 10.43 1 96.75 36 THR B O 1
ATOM 3982 N N . VAL B 1 37 ? -28.391 28.344 8.734 1 95.69 37 VAL B N 1
ATOM 3983 C CA . VAL B 1 37 ? -26.953 28.422 9.031 1 95.69 37 VAL B CA 1
ATOM 3984 C C . VAL B 1 37 ? -26.453 29.844 8.742 1 95.69 37 VAL B C 1
ATOM 3986 O O . VAL B 1 37 ? -25.609 30.359 9.469 1 95.69 37 VAL B O 1
ATOM 3989 N N . VAL B 1 38 ? -26.984 30.453 7.688 1 97.38 38 VAL B N 1
ATOM 3990 C CA . VAL B 1 38 ? -26.609 31.812 7.324 1 97.38 38 VAL B CA 1
ATOM 3991 C C . VAL B 1 38 ? -27.047 32.781 8.438 1 97.38 38 VAL B C 1
ATOM 3993 O O . VAL B 1 38 ? -26.25 33.594 8.883 1 97.38 38 VAL B O 1
ATOM 3996 N N . ASP B 1 39 ? -28.25 32.531 8.914 1 97.5 39 ASP B N 1
ATOM 3997 C CA . ASP B 1 39 ? -28.797 33.406 9.953 1 97.5 39 ASP B CA 1
ATOM 3998 C C . ASP B 1 39 ? -28 33.281 11.25 1 97.5 39 ASP B C 1
ATOM 4000 O O . ASP B 1 39 ? -27.703 34.281 11.891 1 97.5 39 ASP B O 1
ATOM 4004 N N . ARG B 1 40 ? -27.734 32.094 11.586 1 96.19 40 ARG B N 1
ATOM 4005 C CA . ARG B 1 40 ? -26.969 31.859 12.805 1 96.19 40 ARG B CA 1
ATOM 4006 C C . ARG B 1 40 ? -25.578 32.5 12.719 1 96.19 40 ARG B C 1
ATOM 4008 O O . ARG B 1 40 ? -25.094 33.094 13.68 1 96.19 40 ARG B O 1
ATOM 4015 N N . PHE B 1 41 ? -24.969 32.375 11.578 1 96.19 41 PHE B N 1
ATOM 4016 C CA . PHE B 1 41 ? -23.641 32.938 11.367 1 96.19 41 PHE B CA 1
ATOM 4017 C C . PHE B 1 41 ? -23.656 34.438 11.445 1 96.19 41 PHE B C 1
ATOM 4019 O O . PHE B 1 41 ? -22.797 35.062 12.102 1 96.19 41 PHE B O 1
ATOM 4026 N N . LEU B 1 42 ? -24.656 35.062 10.883 1 97.19 42 LEU B N 1
ATOM 4027 C CA . LEU B 1 42 ? -24.766 36.531 10.844 1 97.19 42 LEU B CA 1
ATOM 4028 C C . LEU B 1 42 ? -25.078 37.094 12.227 1 97.19 42 LEU B C 1
ATOM 4030 O O . LEU B 1 42 ? -24.641 38.188 12.578 1 97.19 42 LEU B O 1
ATOM 4034 N N . ALA B 1 43 ? -25.797 36.25 12.992 1 97 43 ALA B N 1
ATOM 4035 C CA . ALA B 1 43 ? -26.188 36.688 14.336 1 97 43 ALA B CA 1
ATOM 4036 C C . ALA B 1 43 ? -25.062 36.406 15.336 1 97 43 ALA B C 1
ATOM 4038 O O . ALA B 1 43 ? -25.047 36.969 16.438 1 97 43 ALA B O 1
ATOM 4039 N N . GLY B 1 44 ? -24.25 35.594 14.977 1 95.62 44 GLY B N 1
ATOM 4040 C CA . GLY B 1 44 ? -23.188 35.156 15.867 1 95.62 44 GLY B CA 1
ATOM 4041 C C . GLY B 1 44 ? -21.828 35.719 15.492 1 95.62 44 GLY B C 1
ATOM 4042 O O . GLY B 1 44 ? -21.609 36.938 15.617 1 95.62 44 GLY B O 1
ATOM 4043 N N . ARG B 1 45 ? -20.984 34.938 14.914 1 94.38 45 ARG B N 1
ATOM 4044 C CA . ARG B 1 45 ? -19.578 35.219 14.695 1 94.38 45 ARG B CA 1
ATOM 4045 C C . ARG B 1 45 ? -19.406 36.344 13.672 1 94.38 45 ARG B C 1
ATOM 4047 O O . ARG B 1 45 ? -18.406 37.062 13.695 1 94.38 45 ARG B O 1
ATOM 4054 N N . ALA B 1 46 ? -20.344 36.5 12.773 1 96.06 46 ALA B N 1
ATOM 4055 C CA . ALA B 1 46 ? -20.234 37.5 11.703 1 96.06 46 ALA B CA 1
ATOM 4056 C C . ALA B 1 46 ? -20.938 38.781 12.078 1 96.06 46 ALA B C 1
ATOM 4058 O O . ALA B 1 46 ? -20.938 39.75 11.297 1 96.06 46 ALA B O 1
ATOM 4059 N N . HIS B 1 47 ? -21.516 38.875 13.234 1 96.12 47 HIS B N 1
ATOM 4060 C CA . HIS B 1 47 ? -22.297 40.031 13.641 1 96.12 47 HIS B CA 1
ATOM 4061 C C . HIS B 1 47 ? -21.453 41.312 13.586 1 96.12 47 HIS B C 1
ATOM 4063 O O . HIS B 1 47 ? -20.344 41.344 14.102 1 96.12 47 HIS B O 1
ATOM 4069 N N . GLY B 1 48 ? -22.016 42.281 12.914 1 96.12 48 GLY B N 1
ATOM 4070 C CA . GLY B 1 48 ? -21.391 43.594 12.867 1 96.12 48 GLY B CA 1
ATOM 4071 C C . GLY B 1 48 ? -20.25 43.656 11.867 1 96.12 48 GLY B C 1
ATOM 4072 O O . GLY B 1 48 ? -19.594 44.688 11.758 1 96.12 48 GLY B O 1
ATOM 4073 N N . LYS B 1 49 ? -20 42.688 11.102 1 97.31 49 LYS B N 1
ATOM 4074 C CA . LYS B 1 49 ? -18.891 42.656 10.141 1 97.31 49 LYS B CA 1
ATOM 4075 C C . LYS B 1 49 ? -19.391 42.906 8.727 1 97.31 49 LYS B C 1
ATOM 4077 O O . LYS B 1 49 ? -20.609 43.031 8.492 1 97.31 49 LYS B O 1
ATOM 4082 N N . ARG B 1 50 ? -18.406 43.125 7.77 1 96.75 50 ARG B N 1
ATOM 4083 C CA . ARG B 1 50 ? -18.75 43.406 6.375 1 96.75 50 ARG B CA 1
ATOM 4084 C C . ARG B 1 50 ? -19.109 42.125 5.645 1 96.75 50 ARG B C 1
ATOM 4086 O O . ARG B 1 50 ? -18.562 41.812 4.582 1 96.75 50 ARG B O 1
ATOM 4093 N N . ILE B 1 51 ? -20.031 41.344 6.258 1 98.44 51 ILE B N 1
ATOM 4094 C CA . ILE B 1 51 ? -20.531 40.094 5.734 1 98.44 51 ILE B CA 1
ATOM 4095 C C . ILE B 1 51 ? -22.047 40.156 5.539 1 98.44 51 ILE B C 1
ATOM 4097 O O . ILE B 1 51 ? -22.781 40.531 6.469 1 98.44 51 ILE B O 1
ATOM 4101 N N . THR B 1 52 ? -22.5 39.969 4.359 1 98.31 52 THR B N 1
ATOM 4102 C CA . THR B 1 52 ? -23.922 40 4.047 1 98.31 52 THR B CA 1
ATOM 4103 C C . THR B 1 52 ? -24.422 38.594 3.715 1 98.31 52 THR B C 1
ATOM 4105 O O . THR B 1 52 ? -23.734 37.844 3.037 1 98.31 52 THR B O 1
ATOM 4108 N N . GLY B 1 53 ? -25.578 38.281 4.211 1 98.19 53 GLY B N 1
ATOM 4109 C CA . GLY B 1 53 ? -26.141 36.938 3.984 1 98.19 53 GLY B CA 1
ATOM 4110 C C . GLY B 1 53 ? -27.188 36.938 2.889 1 98.19 53 GLY B C 1
ATOM 4111 O O . GLY B 1 53 ? -27.938 37.906 2.721 1 98.19 53 GLY B O 1
ATOM 4112 N N . ALA B 1 54 ? -27.109 35.875 2.137 1 98.31 54 ALA B N 1
ATOM 4113 C CA . ALA B 1 54 ? -28.125 35.625 1.126 1 98.31 54 ALA B CA 1
ATOM 4114 C C . ALA B 1 54 ? -28.953 34.375 1.475 1 98.31 54 ALA B C 1
ATOM 4116 O O . ALA B 1 54 ? -28.453 33.469 2.129 1 98.31 54 ALA B O 1
ATOM 4117 N N . HIS B 1 55 ? -30.188 34.344 1.019 1 98 55 HIS B N 1
ATOM 4118 C CA . HIS B 1 55 ? -31.062 33.219 1.314 1 98 55 HIS B CA 1
ATOM 4119 C C . HIS B 1 55 ? -31.406 32.438 0.05 1 98 55 HIS B C 1
ATOM 4121 O O . HIS B 1 55 ? -32.25 31.547 0.078 1 98 55 HIS B O 1
ATOM 4127 N N . SER B 1 56 ? -30.797 32.812 -1.008 1 97.75 56 SER B N 1
ATOM 4128 C CA . SER B 1 56 ? -30.828 32.094 -2.271 1 97.75 56 SER B CA 1
ATOM 4129 C C . SER B 1 56 ? -29.562 32.344 -3.088 1 97.75 56 SER B C 1
ATOM 4131 O O . SER B 1 56 ? -28.859 33.312 -2.855 1 97.75 56 SER B O 1
ATOM 4133 N N . ILE B 1 57 ? -29.328 31.438 -4.039 1 97.94 57 ILE B N 1
ATOM 4134 C CA . ILE B 1 57 ? -28.156 31.578 -4.898 1 97.94 57 ILE B CA 1
ATOM 4135 C C . ILE B 1 57 ? -28.312 32.844 -5.77 1 97.94 57 ILE B C 1
ATOM 4137 O O . ILE B 1 57 ? -27.344 33.562 -5.984 1 97.94 57 ILE B O 1
ATOM 4141 N N . ALA B 1 58 ? -29.5 33.062 -6.273 1 98.06 58 ALA B N 1
ATOM 4142 C CA . ALA B 1 58 ? -29.766 34.25 -7.062 1 98.06 58 ALA B CA 1
ATOM 4143 C C . ALA B 1 58 ? -29.484 35.531 -6.254 1 98.06 58 ALA B C 1
ATOM 4145 O O . ALA B 1 58 ? -28.906 36.5 -6.773 1 98.06 58 ALA B O 1
ATOM 4146 N N . GLU B 1 59 ? -29.922 35.469 -5.043 1 98.25 59 GLU B N 1
ATOM 4147 C CA . GLU B 1 59 ? -29.656 36.594 -4.156 1 98.25 59 GLU B CA 1
ATOM 4148 C C . GLU B 1 59 ? -28.172 36.781 -3.934 1 98.25 59 GLU B C 1
ATOM 4150 O O . GLU B 1 59 ? -27.656 37.906 -3.977 1 98.25 59 GLU B O 1
ATOM 4155 N N . LEU B 1 60 ? -27.469 35.75 -3.684 1 98.56 60 LEU B N 1
ATOM 4156 C CA . LEU B 1 60 ? -26.016 35.812 -3.502 1 98.56 60 LEU B CA 1
ATOM 4157 C C . LEU B 1 60 ? -25.359 36.469 -4.695 1 98.56 60 LEU B C 1
ATOM 4159 O O . LEU B 1 60 ? -24.531 37.375 -4.523 1 98.56 60 LEU B O 1
ATOM 4163 N N . VAL B 1 61 ? -25.688 36.031 -5.871 1 98.31 61 VAL B N 1
ATOM 4164 C CA . VAL B 1 61 ? -25.078 36.5 -7.102 1 98.31 61 VAL B CA 1
ATOM 4165 C C . VAL B 1 61 ? -25.359 38 -7.262 1 98.31 61 VAL B C 1
ATOM 4167 O O . VAL B 1 61 ? -24.5 38.75 -7.703 1 98.31 61 VAL B O 1
ATOM 4170 N N . SER B 1 62 ? -26.547 38.438 -6.883 1 97.88 62 SER B N 1
ATOM 4171 C CA . SER B 1 62 ? -26.953 39.844 -7.039 1 97.88 62 SER B CA 1
ATOM 4172 C C . SER B 1 62 ? -26.188 40.75 -6.086 1 97.88 62 SER B C 1
ATOM 4174 O O . SER B 1 62 ? -26.109 41.969 -6.301 1 97.88 62 SER B O 1
ATOM 4176 N N . LEU B 1 63 ? -25.578 40.156 -5.109 1 98.31 63 LEU B N 1
ATOM 4177 C CA . LEU B 1 63 ? -24.875 40.938 -4.082 1 98.31 63 LEU B CA 1
ATOM 4178 C C . LEU B 1 63 ? -23.422 41.156 -4.461 1 98.31 63 LEU B C 1
ATOM 4180 O O . LEU B 1 63 ? -22.703 41.906 -3.781 1 98.31 63 LEU B O 1
ATOM 4184 N N . LEU B 1 64 ? -22.953 40.625 -5.59 1 98.38 64 LEU B N 1
ATOM 4185 C CA . LEU B 1 64 ? -21.531 40.594 -5.871 1 98.38 64 LEU B CA 1
ATOM 4186 C C . LEU B 1 64 ? -21.125 41.656 -6.859 1 98.38 64 LEU B C 1
ATOM 4188 O O . LEU B 1 64 ? -21.875 41.969 -7.789 1 98.38 64 LEU B O 1
ATOM 4192 N N . ALA B 1 65 ? -19.938 42.188 -6.656 1 97.5 65 ALA B N 1
ATOM 4193 C CA . ALA B 1 65 ? -19.312 43.062 -7.633 1 97.5 65 ALA B CA 1
ATOM 4194 C C . ALA B 1 65 ? -18.828 42.312 -8.852 1 97.5 65 ALA B C 1
ATOM 4196 O O . ALA B 1 65 ? -18.375 41.156 -8.734 1 97.5 65 ALA B O 1
ATOM 4197 N N . ARG B 1 66 ? -18.781 42.906 -10.016 1 96.25 66 ARG B N 1
ATOM 4198 C CA . ARG B 1 66 ? -18.328 42.312 -11.258 1 96.25 66 ARG B CA 1
ATOM 4199 C C . ARG B 1 66 ? -16.859 42.625 -11.508 1 96.25 66 ARG B C 1
ATOM 4201 O O . ARG B 1 66 ? -16.391 43.719 -11.211 1 96.25 66 ARG B O 1
ATOM 4208 N N . PRO B 1 67 ? -16.141 41.844 -12.102 1 97.31 67 PRO B N 1
ATOM 4209 C CA . PRO B 1 67 ? -16.516 40.438 -12.344 1 97.31 67 PRO B CA 1
ATOM 4210 C C . PRO B 1 67 ? -16.734 39.656 -11.047 1 97.31 67 PRO B C 1
ATOM 4212 O O . PRO B 1 67 ? -15.977 39.844 -10.086 1 97.31 67 PRO B O 1
ATOM 4215 N N . ARG B 1 68 ? -17.719 38.844 -11.047 1 98.44 68 ARG B N 1
ATOM 4216 C CA . ARG B 1 68 ? -18.125 38.125 -9.844 1 98.44 68 ARG B CA 1
ATOM 4217 C C . ARG B 1 68 ? -17.141 37 -9.523 1 98.44 68 ARG B C 1
ATOM 4219 O O . ARG B 1 68 ? -16.609 36.344 -10.43 1 98.44 68 ARG B O 1
ATOM 4226 N N . LYS B 1 69 ? -16.859 36.844 -8.32 1 98.62 69 LYS B N 1
ATOM 4227 C CA . LYS B 1 69 ? -16.062 35.75 -7.785 1 98.62 69 LYS B CA 1
ATOM 4228 C C . LYS B 1 69 ? -16.859 34.938 -6.762 1 98.62 69 LYS B C 1
ATOM 4230 O O . LYS B 1 69 ? -17.328 35.5 -5.766 1 98.62 69 LYS B O 1
ATOM 4235 N N . ILE B 1 70 ? -16.984 33.656 -7.012 1 98.75 70 ILE B N 1
ATOM 4236 C CA . ILE B 1 70 ? -17.75 32.812 -6.09 1 98.75 70 ILE B CA 1
ATOM 4237 C C . ILE B 1 70 ? -16.906 31.625 -5.676 1 98.75 70 ILE B C 1
ATOM 4239 O O . ILE B 1 70 ? -16.469 30.844 -6.523 1 98.75 70 ILE B O 1
ATOM 4243 N N . MET B 1 71 ? -16.672 31.484 -4.406 1 98.69 71 MET B N 1
ATOM 4244 C CA . MET B 1 71 ? -15.93 30.359 -3.857 1 98.69 71 MET B CA 1
ATOM 4245 C C . MET B 1 71 ? -16.859 29.312 -3.26 1 98.69 71 MET B C 1
ATOM 4247 O O . MET B 1 71 ? -17.719 29.641 -2.43 1 98.69 71 MET B O 1
ATOM 4251 N N . LEU B 1 72 ? -16.719 28.094 -3.754 1 98.62 72 LEU B N 1
ATOM 4252 C CA . LEU B 1 72 ? -17.484 26.969 -3.26 1 98.62 72 LEU B CA 1
ATOM 4253 C C . LEU B 1 72 ? -16.703 26.203 -2.197 1 98.62 72 LEU B C 1
ATOM 4255 O O . LEU B 1 72 ? -15.57 25.766 -2.439 1 98.62 72 LEU B O 1
ATOM 4259 N N . MET B 1 73 ? -17.25 26.094 -1.03 1 97.06 73 MET B N 1
ATOM 4260 C CA . MET B 1 73 ? -16.734 25.234 0.039 1 97.06 73 MET B CA 1
ATOM 4261 C C . MET B 1 73 ? -17.734 24.141 0.388 1 97.06 73 MET B C 1
ATOM 4263 O O . MET B 1 73 ? -18.266 24.109 1.499 1 97.06 73 MET B O 1
ATOM 4267 N N . VAL B 1 74 ? -17.938 23.234 -0.62 1 95.31 74 VAL B N 1
ATOM 4268 C CA . VAL B 1 74 ? -18.922 22.172 -0.481 1 95.31 74 VAL B CA 1
ATOM 4269 C C . VAL B 1 74 ? -18.25 20.812 -0.699 1 95.31 74 VAL B C 1
ATOM 4271 O O . VAL B 1 74 ? -17.078 20.75 -1.1 1 95.31 74 VAL B O 1
ATOM 4274 N N . LYS B 1 75 ? -18.938 19.766 -0.333 1 92.69 75 LYS B N 1
ATOM 4275 C CA . LYS B 1 75 ? -18.406 18.422 -0.444 1 92.69 75 LYS B CA 1
ATOM 4276 C C . LYS B 1 75 ? -17.984 18.109 -1.877 1 92.69 75 LYS B C 1
ATOM 4278 O O . LYS B 1 75 ? -18.688 18.469 -2.828 1 92.69 75 LYS B O 1
ATOM 4283 N N . ALA B 1 76 ? -16.891 17.422 -2.053 1 93.88 76 ALA B N 1
ATOM 4284 C CA . ALA B 1 76 ? -16.359 17.094 -3.373 1 93.88 76 ALA B CA 1
ATOM 4285 C C . ALA B 1 76 ? -17.328 16.219 -4.148 1 93.88 76 ALA B C 1
ATOM 4287 O O . ALA B 1 76 ? -18.172 15.531 -3.555 1 93.88 76 ALA B O 1
ATOM 4288 N N . GLY B 1 77 ? -17.156 16.219 -5.461 1 94.31 77 GLY B N 1
ATOM 4289 C CA . GLY B 1 77 ? -17.953 15.344 -6.309 1 94.31 77 GLY B CA 1
ATOM 4290 C C . GLY B 1 77 ? -19.172 16.016 -6.879 1 94.31 77 GLY B C 1
ATOM 4291 O O . GLY B 1 77 ? -19.109 17.141 -7.371 1 94.31 77 GLY B O 1
ATOM 4292 N N . SER B 1 78 ? -20.297 15.281 -6.758 1 95.75 78 SER B N 1
ATOM 4293 C CA . SER B 1 78 ? -21.516 15.703 -7.441 1 95.75 78 SER B CA 1
ATOM 4294 C C . SER B 1 78 ? -22.094 16.953 -6.805 1 95.75 78 SER B C 1
ATOM 4296 O O . SER B 1 78 ? -22.797 17.734 -7.469 1 95.75 78 SER B O 1
ATOM 4298 N N . ALA B 1 79 ? -21.797 17.172 -5.559 1 96.19 79 ALA B N 1
ATOM 4299 C CA . ALA B 1 79 ? -22.281 18.375 -4.891 1 96.19 79 ALA B CA 1
ATOM 4300 C C . ALA B 1 79 ? -21.734 19.625 -5.551 1 96.19 79 ALA B C 1
ATOM 4302 O O . ALA B 1 79 ? -22.438 20.625 -5.695 1 96.19 79 ALA B O 1
ATOM 4303 N N . VAL B 1 80 ? -20.5 19.625 -5.988 1 97.81 80 VAL B N 1
ATOM 4304 C CA . VAL B 1 80 ? -19.859 20.75 -6.664 1 97.81 80 VAL B CA 1
ATOM 4305 C C . VAL B 1 80 ? -20.531 20.984 -8.016 1 97.81 80 VAL B C 1
ATOM 4307 O O . VAL B 1 80 ? -20.844 22.125 -8.375 1 97.81 80 VAL B O 1
ATOM 4310 N N . ASP B 1 81 ? -20.734 19.891 -8.695 1 98.12 81 ASP B N 1
ATOM 4311 C CA . ASP B 1 81 ? -21.406 19.984 -9.992 1 98.12 81 ASP B CA 1
ATOM 4312 C C . ASP B 1 81 ? -22.797 20.594 -9.859 1 98.12 81 ASP B C 1
ATOM 4314 O O . ASP B 1 81 ? -23.188 21.438 -10.672 1 98.12 81 ASP B O 1
ATOM 4318 N N . ALA B 1 82 ? -23.5 20.156 -8.883 1 97.75 82 ALA B N 1
ATOM 4319 C CA . ALA B 1 82 ? -24.875 20.641 -8.664 1 97.75 82 ALA B CA 1
ATOM 4320 C C . ALA B 1 82 ? -24.891 22.141 -8.406 1 97.75 82 ALA B C 1
ATOM 4322 O O . ALA B 1 82 ? -25.75 22.859 -8.922 1 97.75 82 ALA B O 1
ATOM 4323 N N . VAL B 1 83 ? -24 22.625 -7.609 1 98 83 VAL B N 1
ATOM 4324 C CA . VAL B 1 83 ? -23.938 24.047 -7.289 1 98 83 VAL B CA 1
ATOM 4325 C C . VAL B 1 83 ? -23.547 24.844 -8.539 1 98 83 VAL B C 1
ATOM 4327 O O . VAL B 1 83 ? -24.109 25.906 -8.812 1 98 83 VAL B O 1
ATOM 4330 N N . ILE B 1 84 ? -22.578 24.344 -9.289 1 98.31 84 ILE B N 1
ATOM 4331 C CA . ILE B 1 84 ? -22.141 25.016 -10.508 1 98.31 84 ILE B CA 1
ATOM 4332 C C . ILE B 1 84 ? -23.297 25.141 -11.484 1 98.31 84 ILE B C 1
ATOM 4334 O O . ILE B 1 84 ? -23.5 26.203 -12.086 1 98.31 84 ILE B O 1
ATOM 4338 N N . ASP B 1 85 ? -24.047 24.109 -11.555 1 97.75 85 ASP B N 1
ATOM 4339 C CA . ASP B 1 85 ? -25.203 24.109 -12.453 1 97.75 85 ASP B CA 1
ATOM 4340 C C . ASP B 1 85 ? -26.188 25.203 -12.062 1 97.75 85 ASP B C 1
ATOM 4342 O O . ASP B 1 85 ? -26.844 25.797 -12.922 1 97.75 85 ASP B O 1
ATOM 4346 N N . GLN B 1 86 ? -26.328 25.438 -10.828 1 97.5 86 GLN B N 1
ATOM 4347 C CA . GLN B 1 86 ? -27.266 26.422 -10.32 1 97.5 86 GLN B CA 1
ATOM 4348 C C . GLN B 1 86 ? -26.766 27.844 -10.547 1 97.5 86 GLN B C 1
ATOM 4350 O O . GLN B 1 86 ? -27.547 28.75 -10.781 1 97.5 86 GLN B O 1
ATOM 4355 N N . ILE B 1 87 ? -25.484 28.094 -10.469 1 97.38 87 ILE B N 1
ATOM 4356 C CA . ILE B 1 87 ? -24.969 29.453 -10.5 1 97.38 87 ILE B CA 1
ATOM 4357 C C . ILE B 1 87 ? -24.688 29.875 -11.938 1 97.38 87 ILE B C 1
ATOM 4359 O O . ILE B 1 87 ? -24.703 31.062 -12.266 1 97.38 87 ILE B O 1
ATOM 4363 N N . LEU B 1 88 ? -24.422 28.891 -12.789 1 97.81 88 LEU B N 1
ATOM 4364 C CA . LEU B 1 88 ? -23.922 29.141 -14.141 1 97.81 88 LEU B CA 1
ATOM 4365 C C . LEU B 1 88 ? -24.891 30.031 -14.906 1 97.81 88 LEU B C 1
ATOM 4367 O O . LEU B 1 88 ? -24.484 31.016 -15.531 1 97.81 88 LEU B O 1
ATOM 4371 N N . PRO B 1 89 ? -26.266 29.781 -14.797 1 97.81 89 PRO B N 1
ATOM 4372 C CA . PRO B 1 89 ? -27.188 30.609 -15.562 1 97.81 89 PRO B CA 1
ATOM 4373 C C . PRO B 1 89 ? -27.234 32.062 -15.07 1 97.81 89 PRO B C 1
ATOM 4375 O O . PRO B 1 89 ? -27.797 32.938 -15.742 1 97.81 89 PRO B O 1
ATOM 4378 N N . LEU B 1 90 ? -26.703 32.312 -13.938 1 98.31 90 LEU B N 1
ATOM 4379 C CA . LEU B 1 90 ? -26.781 33.625 -13.312 1 98.31 90 LEU B CA 1
ATOM 4380 C C . LEU B 1 90 ? -25.5 34.406 -13.547 1 98.31 90 LEU B C 1
ATOM 4382 O O . LEU B 1 90 ? -25.406 35.594 -13.18 1 98.31 90 LEU B O 1
ATOM 4386 N N . LEU B 1 91 ? -24.453 33.781 -14.18 1 98.25 91 LEU B N 1
ATOM 4387 C CA . LEU B 1 91 ? -23.125 34.406 -14.336 1 98.25 91 LEU B CA 1
ATOM 4388 C C . LEU B 1 91 ? -22.969 35 -15.734 1 98.25 91 LEU B C 1
ATOM 4390 O O . LEU B 1 91 ? -23.797 34.75 -16.609 1 98.25 91 LEU B O 1
ATOM 4394 N N . GLU B 1 92 ? -21.984 35.844 -15.875 1 97.88 92 GLU B N 1
ATOM 4395 C CA . GLU B 1 92 ? -21.609 36.469 -17.141 1 97.88 92 GLU B CA 1
ATOM 4396 C C . GLU B 1 92 ? -20.156 36.156 -17.5 1 97.88 92 GLU B C 1
ATOM 4398 O O . GLU B 1 92 ? -19.375 35.75 -16.641 1 97.88 92 GLU B O 1
ATOM 4403 N N . LYS B 1 93 ? -19.844 36.375 -18.734 1 97.88 93 LYS B N 1
ATOM 4404 C CA . LYS B 1 93 ? -18.484 36.156 -19.219 1 97.88 93 LYS B CA 1
ATOM 4405 C C . LYS B 1 93 ? -17.484 36.938 -18.375 1 97.88 93 LYS B C 1
ATOM 4407 O O . LYS B 1 93 ? -17.688 38.125 -18.094 1 97.88 93 LYS B O 1
ATOM 4412 N N . GLY B 1 94 ? -16.469 36.219 -18 1 97.69 94 GLY B N 1
ATOM 4413 C CA . GLY B 1 94 ? -15.422 36.844 -17.219 1 97.69 94 GLY B CA 1
ATOM 4414 C C . GLY B 1 94 ? -15.562 36.625 -15.734 1 97.69 94 GLY B C 1
ATOM 4415 O O . GLY B 1 94 ? -14.617 36.812 -14.969 1 97.69 94 GLY B O 1
ATOM 4416 N N . ASP B 1 95 ? -16.75 36.125 -15.219 1 98.56 95 ASP B N 1
ATOM 4417 C CA . ASP B 1 95 ? -16.922 35.75 -13.82 1 98.56 95 ASP B CA 1
ATOM 4418 C C . ASP B 1 95 ? -16.062 34.562 -13.445 1 98.56 95 ASP B C 1
ATOM 4420 O O . ASP B 1 95 ? -15.555 33.844 -14.32 1 98.56 95 ASP B O 1
ATOM 4424 N N . LEU B 1 96 ? -15.859 34.406 -12.164 1 98.62 96 LEU B N 1
ATOM 4425 C CA . LEU B 1 96 ? -14.945 33.375 -11.656 1 98.62 96 LEU B CA 1
ATOM 4426 C C . LEU B 1 96 ? -15.641 32.5 -10.625 1 98.62 96 LEU B C 1
ATOM 4428 O O . LEU B 1 96 ? -16.25 33 -9.68 1 98.62 96 LEU B O 1
ATOM 4432 N N . VAL B 1 97 ? -15.547 31.188 -10.906 1 98.81 97 VAL B N 1
ATOM 4433 C CA . VAL B 1 97 ? -15.953 30.203 -9.914 1 98.81 97 VAL B CA 1
ATOM 4434 C C . VAL B 1 97 ? -14.727 29.5 -9.328 1 98.81 97 VAL B C 1
ATOM 4436 O O . VAL B 1 97 ? -13.836 29.094 -10.07 1 98.81 97 VAL B O 1
ATOM 4439 N N . ILE B 1 98 ? -14.664 29.453 -8.008 1 98.81 98 ILE B N 1
ATOM 4440 C CA . ILE B 1 98 ? -13.539 28.859 -7.301 1 98.81 98 ILE B CA 1
ATOM 4441 C C . ILE B 1 98 ? -14.016 27.641 -6.512 1 98.81 98 ILE B C 1
ATOM 4443 O O . ILE B 1 98 ? -14.938 27.734 -5.703 1 98.81 98 ILE B O 1
ATOM 4447 N N . ASP B 1 99 ? -13.453 26.469 -6.812 1 98.69 99 ASP B N 1
ATOM 4448 C CA . ASP B 1 99 ? -13.664 25.281 -5.988 1 98.69 99 ASP B CA 1
ATOM 4449 C C . ASP B 1 99 ? -12.594 25.156 -4.906 1 98.69 99 ASP B C 1
ATOM 4451 O O . ASP B 1 99 ? -11.461 24.766 -5.188 1 98.69 99 ASP B O 1
ATOM 4455 N N . GLY B 1 100 ? -13 25.438 -3.699 1 97.94 100 GLY B N 1
ATOM 4456 C CA . GLY B 1 100 ? -12.039 25.438 -2.607 1 97.94 100 GLY B CA 1
ATOM 4457 C C . GLY B 1 100 ? -12.078 24.156 -1.783 1 97.94 100 GLY B C 1
ATOM 4458 O O . GLY B 1 100 ? -11.406 24.062 -0.757 1 97.94 100 GLY B O 1
ATOM 4459 N N . GLY B 1 101 ? -12.938 23.234 -2.238 1 95 101 GLY B N 1
ATOM 4460 C CA . GLY B 1 101 ? -13 21.953 -1.552 1 95 101 GLY B CA 1
ATOM 4461 C C . GLY B 1 101 ? -11.867 21.016 -1.933 1 95 101 GLY B C 1
ATOM 4462 O O . GLY B 1 101 ? -11 21.375 -2.734 1 95 101 GLY B O 1
ATOM 4463 N N . ASN B 1 102 ? -11.852 19.812 -1.292 1 93.44 102 ASN B N 1
ATOM 4464 C CA . ASN B 1 102 ? -10.883 18.781 -1.625 1 93.44 102 ASN B CA 1
ATOM 4465 C C . ASN B 1 102 ? -11.352 17.922 -2.795 1 93.44 102 ASN B C 1
ATOM 4467 O O . ASN B 1 102 ? -11.523 16.719 -2.652 1 93.44 102 ASN B O 1
ATOM 4471 N N . SER B 1 103 ? -11.391 18.594 -3.959 1 96.94 103 SER B N 1
ATOM 4472 C CA . SER B 1 103 ? -11.945 17.922 -5.133 1 96.94 103 SER B CA 1
ATOM 4473 C C . SER B 1 103 ? -10.898 17.078 -5.84 1 96.94 103 SER B C 1
ATOM 4475 O O . SER B 1 103 ? -9.703 17.375 -5.766 1 96.94 103 SER B O 1
ATOM 4477 N N . HIS B 1 104 ? -11.367 15.977 -6.449 1 97.25 104 HIS B N 1
ATOM 4478 C CA . HIS B 1 104 ? -10.492 15.195 -7.312 1 97.25 104 HIS B CA 1
ATOM 4479 C C . HIS B 1 104 ? -10.031 16.016 -8.516 1 97.25 104 HIS B C 1
ATOM 4481 O O . HIS B 1 104 ? -10.844 16.641 -9.195 1 97.25 104 HIS B O 1
ATOM 4487 N N . TYR B 1 105 ? -8.773 16.016 -8.852 1 98.06 105 TYR B N 1
ATOM 4488 C CA . TYR B 1 105 ? -8.18 16.906 -9.844 1 98.06 105 TYR B CA 1
ATOM 4489 C C . TYR B 1 105 ? -8.75 16.641 -11.234 1 98.06 105 TYR B C 1
ATOM 4491 O O . TYR B 1 105 ? -8.828 17.547 -12.062 1 98.06 105 TYR B O 1
ATOM 4499 N N . GLN B 1 106 ? -9.164 15.422 -11.516 1 97.69 106 GLN B N 1
ATOM 4500 C CA . GLN B 1 106 ? -9.75 15.117 -12.82 1 97.69 106 GLN B CA 1
ATOM 4501 C C . GLN B 1 106 ? -11.117 15.773 -12.977 1 97.69 106 GLN B C 1
ATOM 4503 O O . GLN B 1 106 ? -11.492 16.172 -14.078 1 97.69 106 GLN B O 1
ATOM 4508 N N . ASP B 1 107 ? -11.875 15.82 -11.875 1 97.88 107 ASP B N 1
ATOM 4509 C CA . ASP B 1 107 ? -13.125 16.578 -11.883 1 97.88 107 ASP B CA 1
ATOM 4510 C C . ASP B 1 107 ? -12.859 18.062 -12.133 1 97.88 107 ASP B C 1
ATOM 4512 O O . ASP B 1 107 ? -13.602 18.719 -12.859 1 97.88 107 ASP B O 1
ATOM 4516 N N . THR B 1 108 ? -11.82 18.531 -11.508 1 98.31 108 THR B N 1
ATOM 4517 C CA . THR B 1 108 ? -11.438 19.922 -11.688 1 98.31 108 THR B CA 1
ATOM 4518 C C . THR B 1 108 ? -11.133 20.219 -13.156 1 98.31 108 THR B C 1
ATOM 4520 O O . THR B 1 108 ? -11.562 21.25 -13.688 1 98.31 108 THR B O 1
ATOM 4523 N N . ILE B 1 109 ? -10.383 19.344 -13.805 1 98.31 109 ILE B N 1
ATOM 4524 C CA . ILE B 1 109 ? -10.031 19.5 -15.211 1 98.31 109 ILE B CA 1
ATOM 4525 C C . ILE B 1 109 ? -11.305 19.547 -16.062 1 98.31 109 ILE B C 1
ATOM 4527 O O . ILE B 1 109 ? -11.477 20.453 -16.891 1 98.31 109 ILE B O 1
ATOM 4531 N N . ARG B 1 110 ? -12.172 18.562 -15.781 1 98.19 110 ARG B N 1
ATOM 4532 C CA . ARG B 1 110 ? -13.43 18.484 -16.516 1 98.19 110 ARG B CA 1
ATOM 4533 C C . ARG B 1 110 ? -14.258 19.766 -16.344 1 98.19 110 ARG B C 1
ATOM 4535 O O . ARG B 1 110 ? -14.758 20.328 -17.312 1 98.19 110 ARG B O 1
ATOM 4542 N N . ARG B 1 111 ? -14.391 20.219 -15.133 1 98.5 111 ARG B N 1
ATOM 4543 C CA . ARG B 1 111 ? -15.18 21.406 -14.797 1 98.5 111 ARG B CA 1
ATOM 4544 C C . ARG B 1 111 ? -14.578 22.656 -15.445 1 98.5 111 ARG B C 1
ATOM 4546 O O . ARG B 1 111 ? -15.312 23.5 -15.969 1 98.5 111 ARG B O 1
ATOM 4553 N N . MET B 1 112 ? -13.273 22.781 -15.383 1 98.19 112 MET B N 1
ATOM 4554 C CA . MET B 1 112 ? -12.602 23.953 -15.945 1 98.19 112 MET B CA 1
ATOM 4555 C C . MET B 1 112 ? -12.883 24.078 -17.438 1 98.19 112 MET B C 1
ATOM 4557 O O . MET B 1 112 ? -13.242 25.156 -17.922 1 98.19 112 MET B O 1
ATOM 4561 N N . HIS B 1 113 ? -12.742 22.984 -18.125 1 97.75 113 HIS B N 1
ATOM 4562 C CA . HIS B 1 113 ? -12.977 23.016 -19.562 1 97.75 113 HIS B CA 1
ATOM 4563 C C . HIS B 1 113 ? -14.422 23.359 -19.891 1 97.75 113 HIS B C 1
ATOM 4565 O O . HIS B 1 113 ? -14.688 24.141 -20.797 1 97.75 113 HIS B O 1
ATOM 4571 N N . ALA B 1 114 ? -15.32 22.828 -19.125 1 97.75 114 ALA B N 1
ATOM 4572 C CA . ALA B 1 114 ? -16.75 23.094 -19.344 1 97.75 114 ALA B CA 1
ATOM 4573 C C . ALA B 1 114 ? -17.062 24.562 -19.094 1 97.75 114 ALA B C 1
ATOM 4575 O O . ALA B 1 114 ? -17.781 25.188 -19.875 1 97.75 114 ALA B O 1
ATOM 4576 N N . LEU B 1 115 ? -16.594 25.141 -18.062 1 98.25 115 LEU B N 1
ATOM 4577 C CA . LEU B 1 115 ? -16.891 26.516 -17.688 1 98.25 115 LEU B CA 1
ATOM 4578 C C . LEU B 1 115 ? -16.188 27.5 -18.625 1 98.25 115 LEU B C 1
ATOM 4580 O O . LEU B 1 115 ? -16.75 28.531 -18.984 1 98.25 115 LEU B O 1
ATOM 4584 N N . GLU B 1 116 ? -14.961 27.156 -18.969 1 97.12 116 GLU B N 1
ATOM 4585 C CA . GLU B 1 116 ? -14.25 28 -19.922 1 97.12 116 GLU B CA 1
ATOM 4586 C C . GLU B 1 116 ? -15 28.078 -21.25 1 97.12 116 GLU B C 1
ATOM 4588 O O . GLU B 1 116 ? -15.008 29.125 -21.891 1 97.12 116 GLU B O 1
ATOM 4593 N N . ALA B 1 117 ? -15.539 26.953 -21.625 1 97.25 117 ALA B N 1
ATOM 4594 C CA . ALA B 1 117 ? -16.344 26.938 -22.859 1 97.25 117 ALA B CA 1
ATOM 4595 C C . ALA B 1 117 ? -17.531 27.891 -22.75 1 97.25 117 ALA B C 1
ATOM 4597 O O . ALA B 1 117 ? -18 28.422 -23.75 1 97.25 117 ALA B O 1
ATOM 4598 N N . ALA B 1 118 ? -17.969 28.156 -21.562 1 97.44 118 ALA B N 1
ATOM 4599 C CA . ALA B 1 118 ? -19.094 29.062 -21.328 1 97.44 118 ALA B CA 1
ATOM 4600 C C . ALA B 1 118 ? -18.609 30.484 -21.031 1 97.44 118 ALA B C 1
ATOM 4602 O O . ALA B 1 118 ? -19.406 31.359 -20.719 1 97.44 118 ALA B O 1
ATOM 4603 N N . GLY B 1 119 ? -17.312 30.703 -21.078 1 97.62 119 GLY B N 1
ATOM 4604 C CA . GLY B 1 119 ? -16.734 32.031 -20.875 1 97.62 119 GLY B CA 1
ATOM 4605 C C . GLY B 1 119 ? -16.547 32.375 -19.406 1 97.62 119 GLY B C 1
ATOM 4606 O O . GLY B 1 119 ? -16.312 33.531 -19.047 1 97.62 119 GLY B O 1
ATOM 4607 N N . ILE B 1 120 ? -16.656 31.391 -18.562 1 98.56 120 ILE B N 1
ATOM 4608 C CA . ILE B 1 120 ? -16.484 31.562 -17.125 1 98.56 120 ILE B CA 1
ATOM 4609 C C . ILE B 1 120 ? -15.141 31 -16.703 1 98.56 120 ILE B C 1
ATOM 4611 O O . ILE B 1 120 ? -14.758 29.906 -17.109 1 98.56 120 ILE B O 1
ATOM 4615 N N . HIS B 1 121 ? -14.383 31.734 -15.891 1 98.44 121 HIS B N 1
ATOM 4616 C CA . HIS B 1 121 ? -13.133 31.219 -15.344 1 98.44 121 HIS B CA 1
ATOM 4617 C C . HIS B 1 121 ? -13.398 30.25 -14.203 1 98.44 121 HIS B C 1
ATOM 4619 O O . HIS B 1 121 ? -14.336 30.438 -13.43 1 98.44 121 HIS B O 1
ATOM 4625 N N . PHE B 1 122 ? -12.562 29.203 -14.172 1 98.75 122 PHE B N 1
ATOM 4626 C CA . PHE B 1 122 ? -12.68 28.219 -13.102 1 98.75 122 PHE B CA 1
ATOM 4627 C C . PHE B 1 122 ? -11.312 27.859 -12.531 1 98.75 122 PHE B C 1
ATOM 4629 O O . PHE B 1 122 ? -10.383 27.562 -13.289 1 98.75 122 PHE B O 1
ATOM 4636 N N . ILE B 1 123 ? -11.203 27.922 -11.203 1 98.38 123 ILE B N 1
ATOM 4637 C CA . ILE B 1 123 ? -9.961 27.484 -10.578 1 98.38 123 ILE B CA 1
ATOM 4638 C C . ILE B 1 123 ? -10.266 26.516 -9.438 1 98.38 123 ILE B C 1
ATOM 4640 O O . ILE B 1 123 ? -11.25 26.703 -8.711 1 98.38 123 ILE B O 1
ATOM 4644 N N . GLY B 1 124 ? -9.539 25.359 -9.43 1 98.62 124 GLY B N 1
ATOM 4645 C CA . GLY B 1 124 ? -9.438 24.547 -8.234 1 98.62 124 GLY B CA 1
ATOM 4646 C C . GLY B 1 124 ? -8.367 25.016 -7.27 1 98.62 124 GLY B C 1
ATOM 4647 O O . GLY B 1 124 ? -7.203 25.156 -7.645 1 98.62 124 GLY B O 1
ATOM 4648 N N . THR B 1 125 ? -8.805 25.297 -6.02 1 98.56 125 THR B N 1
ATOM 4649 C CA . THR B 1 125 ? -7.879 25.859 -5.047 1 98.56 125 THR B CA 1
ATOM 4650 C C . THR B 1 125 ? -7.742 24.953 -3.834 1 98.56 125 THR B C 1
ATOM 4652 O O . THR B 1 125 ? -8.695 24.781 -3.07 1 98.56 125 THR B O 1
ATOM 4655 N N . GLY B 1 126 ? -6.531 24.375 -3.73 1 97.75 126 GLY B N 1
ATOM 4656 C CA . GLY B 1 126 ? -6.266 23.656 -2.492 1 97.75 126 GLY B CA 1
ATOM 4657 C C . GLY B 1 126 ? -6.176 24.578 -1.285 1 97.75 126 GLY B C 1
ATOM 4658 O O . GLY B 1 126 ? -5.52 25.609 -1.337 1 97.75 126 GLY B O 1
ATOM 4659 N N . VAL B 1 127 ? -6.848 24.234 -0.266 1 97.38 127 VAL B N 1
ATOM 4660 C CA . VAL B 1 127 ? -6.816 24.984 0.988 1 97.38 127 VAL B CA 1
ATOM 4661 C C . VAL B 1 127 ? -6.355 24.078 2.121 1 97.38 127 VAL B C 1
ATOM 4663 O O . VAL B 1 127 ? -6.938 23.016 2.352 1 97.38 127 VAL B O 1
ATOM 4666 N N . SER B 1 128 ? -5.301 24.469 2.746 1 96.12 128 SER B N 1
ATOM 4667 C CA . SER B 1 128 ? -4.816 23.672 3.879 1 96.12 128 SER B CA 1
ATOM 4668 C C . SER B 1 128 ? -4.598 24.562 5.105 1 96.12 128 SER B C 1
ATOM 4670 O O . SER B 1 128 ? -4.152 25.703 4.988 1 96.12 128 SER B O 1
ATOM 4672 N N . GLY B 1 129 ? -4.895 24.062 6.324 1 93.94 129 GLY B N 1
ATOM 4673 C CA . GLY B 1 129 ? -4.594 24.766 7.559 1 93.94 129 GLY B CA 1
ATOM 4674 C C . GLY B 1 129 ? -5.539 24.422 8.695 1 93.94 129 GLY B C 1
ATOM 4675 O O . GLY B 1 129 ? -5.336 24.859 9.828 1 93.94 129 GLY B O 1
ATOM 4676 N N . GLY B 1 130 ? -6.539 23.609 8.359 1 90.56 130 GLY B N 1
ATOM 4677 C CA . GLY B 1 130 ? -7.527 23.297 9.375 1 90.56 130 GLY B CA 1
ATOM 4678 C C . GLY B 1 130 ? -8.367 24.5 9.773 1 90.56 130 GLY B C 1
ATOM 4679 O O . GLY B 1 130 ? -8.398 25.5 9.062 1 90.56 130 GLY B O 1
ATOM 4680 N N . GLU B 1 131 ? -8.969 24.328 10.867 1 89 131 GLU B N 1
ATOM 4681 C CA . GLU B 1 131 ? -9.867 25.359 11.367 1 89 131 GLU B CA 1
ATOM 4682 C C . GLU B 1 131 ? -9.109 26.656 11.672 1 89 131 GLU B C 1
ATOM 4684 O O . GLU B 1 131 ? -9.492 27.719 11.195 1 89 131 GLU B O 1
ATOM 4689 N N . GLU B 1 132 ? -8.086 26.531 12.352 1 90.69 132 GLU B N 1
ATOM 4690 C CA . GLU B 1 132 ? -7.309 27.703 12.75 1 90.69 132 GLU B CA 1
ATOM 4691 C C . GLU B 1 132 ? -6.613 28.344 11.547 1 90.69 132 GLU B C 1
ATOM 4693 O O . GLU B 1 132 ? -6.5 29.562 11.469 1 90.69 132 GLU B O 1
ATOM 4698 N N . GLY B 1 133 ? -6.094 27.469 10.703 1 92.88 133 GLY B N 1
ATOM 4699 C CA . GLY B 1 133 ? -5.473 27.969 9.492 1 92.88 133 GLY B CA 1
ATOM 4700 C C . GLY B 1 133 ? -6.434 28.75 8.609 1 92.88 133 GLY B C 1
ATOM 4701 O O . GLY B 1 133 ? -6.078 29.797 8.062 1 92.88 133 GLY B O 1
ATOM 4702 N N . ALA B 1 134 ? -7.578 28.25 8.531 1 94.19 134 ALA B N 1
ATOM 4703 C CA . ALA B 1 134 ? -8.594 28.938 7.738 1 94.19 134 ALA B CA 1
ATOM 4704 C C . ALA B 1 134 ? -8.898 30.312 8.312 1 94.19 134 ALA B C 1
ATOM 4706 O O . ALA B 1 134 ? -9.109 31.281 7.566 1 94.19 134 ALA B O 1
ATOM 4707 N N . LEU B 1 135 ? -8.891 30.422 9.594 1 94.88 135 LEU B N 1
ATOM 4708 C CA . LEU B 1 135 ? -9.25 31.656 10.289 1 94.88 135 LEU B CA 1
ATOM 4709 C C . LEU B 1 135 ? -8.086 32.625 10.273 1 94.88 135 LEU B C 1
ATOM 4711 O O . LEU B 1 135 ? -8.297 33.844 10.117 1 94.88 135 LEU B O 1
ATOM 4715 N N . ARG B 1 136 ? -6.859 32.125 10.391 1 94.88 136 ARG B N 1
ATOM 4716 C CA . ARG B 1 136 ? -5.738 33.031 10.664 1 94.88 136 ARG B CA 1
ATOM 4717 C C . ARG B 1 136 ? -4.801 33.125 9.469 1 94.88 136 ARG B C 1
ATOM 4719 O O . ARG B 1 136 ? -4.043 34.094 9.336 1 94.88 136 ARG B O 1
ATOM 4726 N N . GLY B 1 137 ? -4.805 32.156 8.688 1 97.44 137 GLY B N 1
ATOM 4727 C CA . GLY B 1 137 ? -3.934 32.156 7.52 1 97.44 137 GLY B CA 1
ATOM 4728 C C . GLY B 1 137 ? -3.691 30.75 6.969 1 97.44 137 GLY B C 1
ATOM 4729 O O . GLY B 1 137 ? -2.758 30.078 7.391 1 97.44 137 GLY B O 1
ATOM 4730 N N . PRO B 1 138 ? -4.43 30.359 5.945 1 97.69 138 PRO B N 1
ATOM 4731 C CA . PRO B 1 138 ? -4.234 29.047 5.309 1 97.69 138 PRO B CA 1
ATOM 4732 C C . PRO B 1 138 ? -3.141 29.078 4.242 1 97.69 138 PRO B C 1
ATOM 4734 O O . PRO B 1 138 ? -2.627 30.141 3.902 1 97.69 138 PRO B O 1
ATOM 4737 N N . SER B 1 139 ? -2.664 27.922 3.871 1 98.06 139 SER B N 1
ATOM 4738 C CA . SER B 1 139 ? -1.966 27.781 2.598 1 98.06 139 SER B CA 1
ATOM 4739 C C . SER B 1 139 ? -2.949 27.594 1.444 1 98.06 139 SER B C 1
ATOM 4741 O O . SER B 1 139 ? -3.902 26.828 1.548 1 98.06 139 SER B O 1
ATOM 4743 N N . LEU B 1 140 ? -2.785 28.359 0.397 1 98.5 140 LEU B N 1
ATOM 4744 C CA . LEU B 1 140 ? -3.693 28.328 -0.743 1 98.5 140 LEU B CA 1
ATOM 4745 C C . LEU B 1 140 ? -2.953 27.938 -2.02 1 98.5 140 LEU B C 1
ATOM 4747 O O . LEU B 1 140 ? -1.895 28.5 -2.318 1 98.5 140 LEU B O 1
ATOM 4751 N N . MET B 1 141 ? -3.48 26.953 -2.742 1 98.31 141 MET B N 1
ATOM 4752 C CA . MET B 1 141 ? -2.854 26.391 -3.938 1 98.31 141 MET B CA 1
ATOM 4753 C C . MET B 1 141 ? -3.801 26.453 -5.129 1 98.31 141 MET B C 1
ATOM 4755 O O . MET B 1 141 ? -4.352 25.438 -5.547 1 98.31 141 MET B O 1
ATOM 4759 N N . PRO B 1 142 ? -3.912 27.641 -5.742 1 98.44 142 PRO B N 1
ATOM 4760 C CA . PRO B 1 142 ? -4.832 27.781 -6.875 1 98.44 142 PRO B CA 1
ATOM 4761 C C . PRO B 1 142 ? -4.227 27.281 -8.188 1 98.44 142 PRO B C 1
ATOM 4763 O O . PRO B 1 142 ? -3.029 27.469 -8.43 1 98.44 142 PRO B O 1
ATOM 4766 N N . GLY B 1 143 ? -5 26.609 -9 1 98 143 GLY B N 1
ATOM 4767 C CA . GLY B 1 143 ? -4.691 26.219 -10.359 1 98 143 GLY B CA 1
ATOM 4768 C C . GLY B 1 143 ? -5.918 26.109 -11.242 1 98 143 GLY B C 1
ATOM 4769 O O . GLY B 1 143 ? -7.02 25.859 -10.758 1 98 143 GLY B O 1
ATOM 4770 N N . GLY B 1 144 ? -5.785 26.328 -12.484 1 97.5 144 GLY B N 1
ATOM 4771 C CA . GLY B 1 144 ? -6.902 26.312 -13.414 1 97.5 144 GLY B CA 1
ATOM 4772 C C . GLY B 1 144 ? -6.75 27.312 -14.547 1 97.5 144 GLY B C 1
ATOM 4773 O O . GLY B 1 144 ? -5.719 27.344 -15.219 1 97.5 144 GLY B O 1
ATOM 4774 N N . SER B 1 145 ? -7.789 28.141 -14.719 1 96.5 145 SER B N 1
ATOM 4775 C CA . SER B 1 145 ? -7.754 29.203 -15.719 1 96.5 145 SER B CA 1
ATOM 4776 C C . SER B 1 145 ? -6.766 30.297 -15.328 1 96.5 145 SER B C 1
ATOM 4778 O O . SER B 1 145 ? -7 31.031 -14.367 1 96.5 145 SER B O 1
ATOM 4780 N N . ALA B 1 146 ? -5.781 30.453 -16.156 1 95.19 146 ALA B N 1
ATOM 4781 C CA . ALA B 1 146 ? -4.707 31.391 -15.82 1 95.19 146 ALA B CA 1
ATOM 4782 C C . ALA B 1 146 ? -5.242 32.812 -15.664 1 95.19 146 ALA B C 1
ATOM 4784 O O . ALA B 1 146 ? -4.742 33.562 -14.844 1 95.19 146 ALA B O 1
ATOM 4785 N N . GLN B 1 147 ? -6.266 33.062 -16.375 1 96.44 147 GLN B N 1
ATOM 4786 C CA . GLN B 1 147 ? -6.82 34.438 -16.359 1 96.44 147 GLN B CA 1
ATOM 4787 C C . GLN B 1 147 ? -7.504 34.719 -15.039 1 96.44 147 GLN B C 1
ATOM 4789 O O . GLN B 1 147 ? -7.789 35.906 -14.734 1 96.44 147 GLN B O 1
ATOM 4794 N N . ALA B 1 148 ? -7.742 33.75 -14.312 1 97 148 ALA B N 1
ATOM 4795 C CA . ALA B 1 148 ? -8.438 33.906 -13.039 1 97 148 ALA B CA 1
ATOM 4796 C C . ALA B 1 148 ? -7.492 34.469 -11.969 1 97 148 ALA B C 1
ATOM 4798 O O . ALA B 1 148 ? -7.934 35.094 -11.016 1 97 148 ALA B O 1
ATOM 4799 N N . TRP B 1 149 ? -6.227 34.25 -12.102 1 97.5 149 TRP B N 1
ATOM 4800 C CA . TRP B 1 149 ? -5.266 34.5 -11.023 1 97.5 149 TRP B CA 1
ATOM 4801 C C . TRP B 1 149 ? -5.223 35.969 -10.672 1 97.5 149 TRP B C 1
ATOM 4803 O O . TRP B 1 149 ? -5.359 36.344 -9.5 1 97.5 149 TRP B O 1
ATOM 4813 N N . PRO B 1 150 ? -5.172 36.844 -11.633 1 97.5 150 PRO B N 1
ATOM 4814 C CA . PRO B 1 150 ? -5.148 38.25 -11.281 1 97.5 150 PRO B CA 1
ATOM 4815 C C . PRO B 1 150 ? -6.426 38.719 -10.578 1 97.5 150 PRO B C 1
ATOM 4817 O O . PRO B 1 150 ? -6.398 39.688 -9.812 1 97.5 150 PRO B O 1
ATOM 4820 N N . LEU B 1 151 ? -7.516 38.031 -10.797 1 97.19 151 LEU B N 1
ATOM 4821 C CA . LEU B 1 151 ? -8.797 38.406 -10.195 1 97.19 151 LEU B CA 1
ATOM 4822 C C . LEU B 1 151 ? -8.812 38.062 -8.711 1 97.19 151 LEU B C 1
ATOM 4824 O O . LEU B 1 151 ? -9.391 38.812 -7.91 1 97.19 151 LEU B O 1
ATOM 4828 N N . VAL B 1 152 ? -8.156 37.031 -8.359 1 97.31 152 VAL B N 1
ATOM 4829 C CA . VAL B 1 152 ? -8.391 36.531 -7.008 1 97.31 152 VAL B CA 1
ATOM 4830 C C . VAL B 1 152 ? -7.117 36.656 -6.176 1 97.31 152 VAL B C 1
ATOM 4832 O O . VAL B 1 152 ? -7.168 36.656 -4.945 1 97.31 152 VAL B O 1
ATOM 4835 N N . SER B 1 153 ? -5.953 36.875 -6.766 1 98.06 153 SER B N 1
ATOM 4836 C CA . SER B 1 153 ? -4.66 36.906 -6.098 1 98.06 153 SER B CA 1
ATOM 4837 C C . SER B 1 153 ? -4.641 37.938 -4.961 1 98.06 153 SER B C 1
ATOM 4839 O O . SER B 1 153 ? -4.094 37.656 -3.891 1 98.06 153 SER B O 1
ATOM 4841 N N . PRO B 1 154 ? -5.234 39.125 -5.105 1 98.06 154 PRO B N 1
ATOM 4842 C CA . PRO B 1 154 ? -5.195 40.094 -4 1 98.06 154 PRO B CA 1
ATOM 4843 C C . PRO B 1 154 ? -5.895 39.562 -2.744 1 98.06 154 PRO B C 1
ATOM 4845 O O . PRO B 1 154 ? -5.387 39.75 -1.634 1 98.06 154 PRO B O 1
ATOM 4848 N N . ILE B 1 155 ? -6.98 38.906 -2.934 1 98.44 155 ILE B N 1
ATOM 4849 C CA . ILE B 1 155 ? -7.723 38.375 -1.796 1 98.44 155 ILE B CA 1
ATOM 4850 C C . ILE B 1 155 ? -6.965 37.188 -1.198 1 98.44 155 ILE B C 1
ATOM 4852 O O . ILE B 1 155 ? -6.715 37.156 0.01 1 98.44 155 ILE B O 1
ATOM 4856 N N . PHE B 1 156 ? -6.543 36.219 -2.074 1 98.56 156 PHE B N 1
ATOM 4857 C CA . PHE B 1 156 ? -5.914 35 -1.619 1 98.56 156 PHE B CA 1
ATOM 4858 C C . PHE B 1 156 ? -4.586 35.281 -0.927 1 98.56 156 PHE B C 1
ATOM 4860 O O . PHE B 1 156 ? -4.293 34.719 0.126 1 98.56 156 PHE B O 1
ATOM 4867 N N . CYS B 1 157 ? -3.812 36.188 -1.439 1 98 157 CYS B N 1
ATOM 4868 C CA . CYS B 1 157 ? -2.518 36.5 -0.85 1 98 157 CYS B CA 1
ATOM 4869 C C . CYS B 1 157 ? -2.688 37.25 0.462 1 98 157 CYS B C 1
ATOM 4871 O O . CYS B 1 157 ? -1.886 37.094 1.385 1 98 157 CYS B O 1
ATOM 4873 N N . ALA B 1 158 ? -3.73 38.031 0.549 1 98.06 158 ALA B N 1
ATOM 4874 C CA . ALA B 1 158 ? -3.984 38.781 1.771 1 98.06 158 ALA B CA 1
ATOM 4875 C C . ALA B 1 158 ? -4.344 37.844 2.928 1 98.06 158 ALA B C 1
ATOM 4877 O O . ALA B 1 158 ? -3.939 38.094 4.07 1 98.06 158 ALA B O 1
ATOM 4878 N N . ILE B 1 159 ? -5.047 36.844 2.637 1 98.12 159 ILE B N 1
ATOM 4879 C CA . ILE B 1 159 ? -5.598 36.031 3.723 1 98.12 159 ILE B CA 1
ATOM 4880 C C . ILE B 1 159 ? -4.656 34.844 4.023 1 98.12 159 ILE B C 1
ATOM 4882 O O . ILE B 1 159 ? -4.812 34.188 5.039 1 98.12 159 ILE B O 1
ATOM 4886 N N . ALA B 1 160 ? -3.689 34.562 3.141 1 98.38 160 ALA B N 1
ATOM 4887 C CA . ALA B 1 160 ? -2.795 33.406 3.281 1 98.38 160 ALA B CA 1
ATOM 4888 C C . ALA B 1 160 ? -1.835 33.594 4.449 1 98.38 160 ALA B C 1
ATOM 4890 O O . ALA B 1 160 ? -1.533 34.75 4.836 1 98.38 160 ALA B O 1
ATOM 4891 N N . ALA B 1 161 ? -1.452 32.5 5.016 1 97.44 161 ALA B N 1
ATOM 4892 C CA . ALA B 1 161 ? -0.358 32.562 5.98 1 97.44 161 ALA B CA 1
ATOM 4893 C C . ALA B 1 161 ? 0.888 33.188 5.367 1 97.44 161 ALA B C 1
ATOM 4895 O O . ALA B 1 161 ? 1.06 33.156 4.145 1 97.44 161 ALA B O 1
ATOM 4896 N N . LYS B 1 162 ? 1.636 33.812 6.215 1 95.56 162 LYS B N 1
ATOM 4897 C CA . LYS B 1 162 ? 2.912 34.375 5.781 1 95.56 162 LYS B CA 1
ATOM 4898 C C . LYS B 1 162 ? 4.082 33.562 6.336 1 95.56 162 LYS B C 1
ATOM 4900 O O . LYS B 1 162 ? 4.098 33.219 7.516 1 95.56 162 LYS B O 1
ATOM 4905 N N . ALA B 1 163 ? 4.996 33.219 5.449 1 90 163 ALA B N 1
ATOM 4906 C CA . ALA B 1 163 ? 6.219 32.562 5.914 1 90 163 ALA B CA 1
ATOM 4907 C C . ALA B 1 163 ? 7.07 33.5 6.746 1 90 163 ALA B C 1
ATOM 4909 O O . ALA B 1 163 ? 6.73 34.688 6.895 1 90 163 ALA B O 1
ATOM 4910 N N . ASP B 1 164 ? 8.141 33 7.277 1 85.38 164 ASP B N 1
ATOM 4911 C CA . ASP B 1 164 ? 9 33.781 8.156 1 85.38 164 ASP B CA 1
ATOM 4912 C C . ASP B 1 164 ? 9.57 35 7.426 1 85.38 164 ASP B C 1
ATOM 4914 O O . ASP B 1 164 ? 9.812 36.031 8.039 1 85.38 164 ASP B O 1
ATOM 4918 N N . ASP B 1 165 ? 9.695 34.875 6.137 1 86.44 165 ASP B N 1
ATOM 4919 C CA . ASP B 1 165 ? 10.266 35.938 5.352 1 86.44 165 ASP B CA 1
ATOM 4920 C C . ASP B 1 165 ? 9.188 36.906 4.859 1 86.44 165 ASP B C 1
ATOM 4922 O O . ASP B 1 165 ? 9.453 37.781 4.043 1 86.44 165 ASP B O 1
ATOM 4926 N N . GLY B 1 166 ? 7.969 36.656 5.238 1 90.56 166 GLY B N 1
ATOM 4927 C CA . GLY B 1 166 ? 6.871 37.531 4.902 1 90.56 166 GLY B CA 1
ATOM 4928 C C . GLY B 1 166 ? 6.148 37.125 3.627 1 90.56 166 GLY B C 1
ATOM 4929 O O . GLY B 1 166 ? 5.105 37.719 3.291 1 90.56 166 GLY B O 1
ATOM 4930 N N . THR B 1 167 ? 6.641 36.156 2.973 1 92.56 167 THR B N 1
ATOM 4931 C CA . THR B 1 167 ? 6.039 35.719 1.72 1 92.56 167 THR B CA 1
ATOM 4932 C C . THR B 1 167 ? 4.738 34.969 1.979 1 92.56 167 THR B C 1
ATOM 4934 O O . THR B 1 167 ? 4.691 34.062 2.809 1 92.56 167 THR B O 1
ATOM 4937 N N . PRO B 1 168 ? 3.703 35.375 1.279 1 96.56 168 PRO B N 1
ATOM 4938 C CA . PRO B 1 168 ? 2.443 34.656 1.46 1 96.56 168 PRO B CA 1
ATOM 4939 C C . PRO B 1 168 ? 2.527 33.188 1 1 96.56 168 PRO B C 1
ATOM 4941 O O . PRO B 1 168 ? 3.162 32.906 -0.016 1 96.56 168 PRO B O 1
ATOM 4944 N N . CYS B 1 169 ? 1.93 32.312 1.753 1 97.56 169 CYS B N 1
ATOM 4945 C CA . CYS B 1 169 ? 1.82 30.922 1.37 1 97.56 169 CYS B CA 1
ATOM 4946 C C . CYS B 1 169 ? 0.656 30.703 0.411 1 97.56 169 CYS B C 1
ATOM 4948 O O . CYS B 1 169 ? -0.201 29.859 0.648 1 97.56 169 CYS B O 1
ATOM 4950 N N . CYS B 1 170 ? 0.692 31.438 -0.628 1 98.12 170 CYS B N 1
ATOM 4951 C CA . CYS B 1 170 ? -0.28 31.422 -1.716 1 98.12 170 CYS B CA 1
ATOM 4952 C C . CYS B 1 170 ? 0.374 31.812 -3.035 1 98.12 170 CYS B C 1
ATOM 4954 O O . CYS B 1 170 ? 1.032 32.844 -3.125 1 98.12 170 CYS B O 1
ATOM 4956 N N . ASP B 1 171 ? 0.215 30.938 -3.99 1 96.88 171 ASP B N 1
ATOM 4957 C CA . ASP B 1 171 ? 0.713 31.234 -5.328 1 96.88 171 ASP B CA 1
ATOM 4958 C C . ASP B 1 171 ? 0.002 30.391 -6.383 1 96.88 171 ASP B C 1
ATOM 4960 O O . ASP B 1 171 ? -0.663 29.406 -6.051 1 96.88 171 ASP B O 1
ATOM 4964 N N . TRP B 1 172 ? 0.138 30.906 -7.594 1 97.75 172 TRP B N 1
ATOM 4965 C CA . TRP B 1 172 ? -0.386 30.156 -8.727 1 97.75 172 TRP B CA 1
ATOM 4966 C C . TRP B 1 172 ? 0.4 28.859 -8.93 1 97.75 172 TRP B C 1
ATOM 4968 O O . TRP B 1 172 ? 1.622 28.891 -9.086 1 97.75 172 TRP B O 1
ATOM 4978 N N . VAL B 1 173 ? -0.338 27.703 -8.906 1 97.69 173 VAL B N 1
ATOM 4979 C CA . VAL B 1 173 ? 0.335 26.406 -8.953 1 97.69 173 VAL B CA 1
ATOM 4980 C C . VAL B 1 173 ? 0.498 25.953 -10.406 1 97.69 173 VAL B C 1
ATOM 4982 O O . VAL B 1 173 ? 1.533 25.406 -10.773 1 97.69 173 VAL B O 1
ATOM 4985 N N . GLY B 1 174 ? -0.611 26.109 -11.125 1 96.5 174 GLY B N 1
ATOM 4986 C CA . GLY B 1 174 ? -0.499 25.672 -12.508 1 96.5 174 GLY B CA 1
ATOM 4987 C C . GLY B 1 174 ? -1.841 25.531 -13.195 1 96.5 174 GLY B C 1
ATOM 4988 O O . GLY B 1 174 ? -2.854 26.031 -12.703 1 96.5 174 GLY B O 1
ATOM 4989 N N . SER B 1 175 ? -1.796 24.891 -14.391 1 95.38 175 SER B N 1
ATOM 4990 C CA . SER B 1 175 ? -2.963 24.812 -15.266 1 95.38 175 SER B CA 1
ATOM 4991 C C . SER B 1 175 ? -3.875 23.656 -14.859 1 95.38 175 SER B C 1
ATOM 4993 O O . SER B 1 175 ? -3.475 22.781 -14.094 1 95.38 175 SER B O 1
ATOM 4995 N N . ASP B 1 176 ? -5.094 23.719 -15.32 1 94.62 176 ASP B N 1
ATOM 4996 C CA . ASP B 1 176 ? -6.121 22.688 -15.242 1 94.62 176 ASP B CA 1
ATOM 4997 C C . ASP B 1 176 ? -6.316 22.219 -13.797 1 94.62 176 ASP B C 1
ATOM 4999 O O . ASP B 1 176 ? -6.738 22.984 -12.938 1 94.62 176 ASP B O 1
ATOM 5003 N N . GLY B 1 177 ? -5.969 20.969 -13.539 1 97.56 177 GLY B N 1
ATOM 5004 C CA . GLY B 1 177 ? -6.238 20.391 -12.227 1 97.56 177 GLY B CA 1
ATOM 5005 C C . GLY B 1 177 ? -5.051 20.469 -11.289 1 97.56 177 GLY B C 1
ATOM 5006 O O . GLY B 1 177 ? -5.074 19.891 -10.203 1 97.56 177 GLY B O 1
ATOM 5007 N N . ALA B 1 178 ? -4.055 21.281 -11.57 1 98.44 178 ALA B N 1
ATOM 5008 C CA . ALA B 1 178 ? -2.785 21.281 -10.852 1 98.44 178 ALA B CA 1
ATOM 5009 C C . ALA B 1 178 ? -2.977 21.703 -9.398 1 98.44 178 ALA B C 1
ATOM 5011 O O . ALA B 1 178 ? -2.35 21.141 -8.492 1 98.44 178 ALA B O 1
ATOM 5012 N N . GLY B 1 179 ? -3.789 22.688 -9.172 1 98.38 179 GLY B N 1
ATOM 5013 C CA . GLY B 1 179 ? -4.02 23.141 -7.812 1 98.38 179 GLY B CA 1
ATOM 5014 C C . GLY B 1 179 ? -4.531 22.047 -6.895 1 98.38 179 GLY B C 1
ATOM 5015 O O . GLY B 1 179 ? -3.949 21.797 -5.84 1 98.38 179 GLY B O 1
ATOM 5016 N N . HIS B 1 180 ? -5.605 21.438 -7.359 1 98.5 180 HIS B N 1
ATOM 5017 C CA . HIS B 1 180 ? -6.18 20.359 -6.566 1 98.5 180 HIS B CA 1
ATOM 5018 C C . HIS B 1 180 ? -5.23 19.156 -6.5 1 98.5 180 HIS B C 1
ATOM 5020 O O . HIS B 1 180 ? -5.176 18.469 -5.484 1 98.5 180 HIS B O 1
ATOM 5026 N N . TYR B 1 181 ? -4.422 18.922 -7.57 1 98.62 181 TYR B N 1
ATOM 5027 C CA . TYR B 1 181 ? -3.49 17.797 -7.555 1 98.62 181 TYR B CA 1
ATOM 5028 C C . TYR B 1 181 ? -2.398 18 -6.516 1 98.62 181 TYR B C 1
ATOM 5030 O O . TYR B 1 181 ? -2.078 17.094 -5.75 1 98.62 181 TYR B O 1
ATOM 5038 N N . VAL B 1 182 ? -1.841 19.188 -6.461 1 98.69 182 VAL B N 1
ATOM 5039 C CA . VAL B 1 182 ? -0.796 19.5 -5.492 1 98.69 182 VAL B CA 1
ATOM 5040 C C . VAL B 1 182 ? -1.354 19.391 -4.074 1 98.69 182 VAL B C 1
ATOM 5042 O O . VAL B 1 182 ? -0.694 18.859 -3.18 1 98.69 182 VAL B O 1
ATOM 5045 N N . LYS B 1 183 ? -2.559 19.844 -3.873 1 98.19 183 LYS B N 1
ATOM 5046 C CA . LYS B 1 183 ? -3.227 19.703 -2.582 1 98.19 183 LYS B CA 1
ATOM 5047 C C . LYS B 1 183 ? -3.436 18.234 -2.232 1 98.19 183 LYS B C 1
ATOM 5049 O O . LYS B 1 183 ? -3.293 17.844 -1.071 1 98.19 183 LYS B O 1
ATOM 5054 N N . MET B 1 184 ? -3.82 17.469 -3.199 1 98.06 184 MET B N 1
ATOM 5055 C CA . MET B 1 184 ? -4.02 16.031 -2.99 1 98.06 184 MET B CA 1
ATOM 5056 C C . MET B 1 184 ? -2.734 15.367 -2.502 1 98.06 184 MET B C 1
ATOM 5058 O O . MET B 1 184 ? -2.758 14.594 -1.547 1 98.06 184 MET B O 1
ATOM 5062 N N . ILE B 1 185 ? -1.619 15.672 -3.145 1 98.62 185 ILE B N 1
ATOM 5063 C CA . ILE B 1 185 ? -0.332 15.109 -2.754 1 98.62 185 ILE B CA 1
ATOM 5064 C C . ILE B 1 185 ? 0.054 15.617 -1.365 1 98.62 185 ILE B C 1
ATOM 5066 O O . ILE B 1 185 ? 0.558 14.859 -0.538 1 98.62 185 ILE B O 1
ATOM 5070 N N . HIS B 1 186 ? -0.184 16.953 -1.156 1 98.25 186 HIS B N 1
ATOM 5071 C CA . HIS B 1 186 ? -0.006 17.516 0.178 1 98.25 186 HIS B CA 1
ATOM 5072 C C . HIS B 1 186 ? -0.734 16.672 1.229 1 98.25 186 HIS B C 1
ATOM 5074 O O . HIS B 1 186 ? -0.158 16.328 2.262 1 98.25 186 HIS B O 1
ATOM 5080 N N . ASN B 1 187 ? -2 16.344 0.993 1 97.44 187 ASN B N 1
ATOM 5081 C CA . ASN B 1 187 ? -2.785 15.531 1.919 1 97.44 187 ASN B CA 1
ATOM 5082 C C . ASN B 1 187 ? -2.205 14.133 2.07 1 97.44 187 ASN B C 1
ATOM 5084 O O . ASN B 1 187 ? -2.223 13.562 3.164 1 97.44 187 ASN B O 1
ATOM 5088 N N . GLY B 1 188 ? -1.761 13.531 0.935 1 98.06 188 GLY B N 1
ATOM 5089 C CA . GLY B 1 188 ? -1.083 12.25 1.036 1 98.06 188 GLY B CA 1
ATOM 5090 C C . GLY B 1 188 ? 0.1 12.273 1.985 1 98.06 188 GLY B C 1
ATOM 5091 O O . GLY B 1 188 ? 0.249 11.383 2.822 1 98.06 188 GLY B O 1
ATOM 5092 N N . ILE B 1 189 ? 0.917 13.289 1.856 1 98.56 189 ILE B N 1
ATOM 5093 C CA . ILE B 1 189 ? 2.08 13.438 2.723 1 98.56 189 ILE B CA 1
ATOM 5094 C C . ILE B 1 189 ? 1.627 13.625 4.168 1 98.56 189 ILE B C 1
ATOM 5096 O O . ILE B 1 189 ? 2.248 13.102 5.094 1 98.56 189 ILE B O 1
ATOM 5100 N N . GLU B 1 190 ? 0.541 14.383 4.344 1 97.69 190 GLU B N 1
ATOM 5101 C CA . GLU B 1 190 ? -0.055 14.547 5.668 1 97.69 190 GLU B CA 1
ATOM 5102 C C . GLU B 1 190 ? -0.424 13.195 6.277 1 97.69 190 GLU B C 1
ATOM 5104 O O . GLU B 1 190 ? -0.135 12.938 7.445 1 97.69 190 GLU B O 1
ATOM 5109 N N . TYR B 1 191 ? -1.055 12.305 5.488 1 97.56 191 TYR B N 1
ATOM 5110 C CA . TYR B 1 191 ? -1.371 10.953 5.949 1 97.56 191 TYR B CA 1
ATOM 5111 C C . TYR B 1 191 ? -0.115 10.234 6.418 1 97.56 191 TYR B C 1
ATOM 5113 O O . TYR B 1 191 ? -0.113 9.602 7.48 1 97.56 191 TYR B O 1
ATOM 5121 N N . GLY B 1 192 ? 0.918 10.32 5.586 1 98.31 192 GLY B N 1
ATOM 5122 C CA . GLY B 1 192 ? 2.182 9.688 5.934 1 98.31 192 GLY B CA 1
ATOM 5123 C C . GLY B 1 192 ? 2.775 10.211 7.227 1 98.31 192 GLY B C 1
ATOM 5124 O O . GLY B 1 192 ? 3.193 9.43 8.086 1 98.31 192 GLY B O 1
ATOM 5125 N N . ASP B 1 193 ? 2.799 11.547 7.387 1 98.38 193 ASP B N 1
ATOM 5126 C CA . ASP B 1 193 ? 3.365 12.18 8.57 1 98.38 193 ASP B CA 1
ATOM 5127 C C . ASP B 1 193 ? 2.617 11.758 9.836 1 98.38 193 ASP B C 1
ATOM 5129 O O . ASP B 1 193 ? 3.234 11.406 10.844 1 98.38 193 ASP B O 1
ATOM 5133 N N . MET B 1 194 ? 1.327 11.781 9.75 1 98.12 194 MET B N 1
ATOM 5134 C CA . MET B 1 194 ? 0.515 11.398 10.898 1 98.12 194 MET B CA 1
ATOM 5135 C C . MET B 1 194 ? 0.766 9.945 11.289 1 98.12 194 MET B C 1
ATOM 5137 O O . MET B 1 194 ? 0.861 9.625 12.477 1 98.12 194 MET B O 1
ATOM 5141 N N . GLN B 1 195 ? 0.901 9.109 10.297 1 98.5 195 GLN B N 1
ATOM 5142 C CA . GLN B 1 195 ? 1.095 7.691 10.57 1 98.5 195 GLN B CA 1
ATOM 5143 C C . GLN B 1 195 ? 2.449 7.438 11.227 1 98.5 195 GLN B C 1
ATOM 5145 O O . GLN B 1 195 ? 2.545 6.684 12.195 1 98.5 195 GLN B O 1
ATOM 5150 N N . ILE B 1 196 ? 3.553 8.008 10.68 1 98.88 196 ILE B N 1
ATOM 5151 C CA . ILE B 1 196 ? 4.867 7.727 11.25 1 98.88 196 ILE B CA 1
ATOM 5152 C C . ILE B 1 196 ? 4.953 8.305 12.656 1 98.88 196 ILE B C 1
ATOM 5154 O O . ILE B 1 196 ? 5.609 7.73 13.531 1 98.88 196 ILE B O 1
ATOM 5158 N N . ILE B 1 197 ? 4.301 9.43 12.945 1 98.88 197 ILE B N 1
ATOM 5159 C CA . ILE B 1 197 ? 4.246 9.992 14.297 1 98.88 197 ILE B CA 1
ATOM 5160 C C . ILE B 1 197 ? 3.49 9.039 15.219 1 98.88 197 ILE B C 1
ATOM 5162 O O . ILE B 1 197 ? 3.928 8.773 16.344 1 98.88 197 ILE B O 1
ATOM 5166 N N . ALA B 1 198 ? 2.365 8.508 14.727 1 98.75 198 ALA B N 1
ATOM 5167 C CA . ALA B 1 198 ? 1.592 7.547 15.516 1 98.75 198 ALA B CA 1
ATOM 5168 C C . ALA B 1 198 ? 2.416 6.305 15.828 1 98.75 198 ALA B C 1
ATOM 5170 O O . ALA B 1 198 ? 2.334 5.754 16.922 1 98.75 198 ALA B O 1
ATOM 5171 N N . GLU B 1 199 ? 3.18 5.824 14.852 1 98.81 199 GLU B N 1
ATOM 5172 C CA . GLU B 1 199 ? 4.055 4.676 15.078 1 98.81 199 GLU B CA 1
ATOM 5173 C C . GLU B 1 199 ? 5.133 4.992 16.109 1 98.81 199 GLU B C 1
ATOM 5175 O O . GLU B 1 199 ? 5.496 4.137 16.922 1 98.81 199 GLU B O 1
ATOM 5180 N N . GLY B 1 200 ? 5.664 6.258 16.062 1 98.75 200 GLY B N 1
ATOM 5181 C CA . GLY B 1 200 ? 6.613 6.688 17.078 1 98.75 200 GLY B CA 1
ATOM 5182 C C . GLY B 1 200 ? 6.031 6.68 18.484 1 98.75 200 GLY B C 1
ATOM 5183 O O . GLY B 1 200 ? 6.656 6.184 19.422 1 98.75 200 GLY B O 1
ATOM 5184 N N . TYR B 1 201 ? 4.773 7.18 18.625 1 98.56 201 TYR B N 1
ATOM 5185 C CA . TYR B 1 201 ? 4.027 7.145 19.891 1 98.56 201 TYR B CA 1
ATOM 5186 C C . TYR B 1 201 ? 3.871 5.711 20.375 1 98.56 201 TYR B C 1
ATOM 5188 O O . TYR B 1 201 ? 4.102 5.426 21.562 1 98.56 201 TYR B O 1
ATOM 5196 N N . TRP B 1 202 ? 3.592 4.867 19.5 1 97.62 202 TRP B N 1
ATOM 5197 C CA . TRP B 1 202 ? 3.33 3.473 19.828 1 97.62 202 TRP B CA 1
ATOM 5198 C C . TRP B 1 202 ? 4.598 2.783 20.328 1 97.62 202 TRP B C 1
ATOM 5200 O O . TRP B 1 202 ? 4.559 2.008 21.281 1 97.62 202 TRP B O 1
ATOM 5210 N N . PHE B 1 203 ? 5.707 3.074 19.672 1 97.81 203 PHE B N 1
ATOM 5211 C CA . PHE B 1 203 ? 6.996 2.533 20.078 1 97.81 203 PHE B CA 1
ATOM 5212 C C . PHE B 1 203 ? 7.375 3.029 21.469 1 97.81 203 PHE B C 1
ATOM 5214 O O . PHE B 1 203 ? 7.82 2.248 22.312 1 97.81 203 PHE B O 1
ATOM 5221 N N . MET B 1 204 ? 7.207 4.324 21.719 1 97.81 204 MET B N 1
ATOM 5222 C CA . MET B 1 204 ? 7.539 4.891 23.016 1 97.81 204 MET B CA 1
ATOM 5223 C C . MET B 1 204 ? 6.699 4.246 24.125 1 97.81 204 MET B C 1
ATOM 5225 O O . MET B 1 204 ? 7.215 3.918 25.188 1 97.81 204 MET B O 1
ATOM 5229 N N . LYS B 1 205 ? 5.445 4.078 23.844 1 96.5 205 LYS B N 1
ATOM 5230 C CA . LYS B 1 205 ? 4.512 3.559 24.844 1 96.5 205 LYS B CA 1
ATOM 5231 C C . LYS B 1 205 ? 4.785 2.086 25.141 1 96.5 205 LYS B C 1
ATOM 5233 O O . LYS B 1 205 ? 4.875 1.686 26.297 1 96.5 205 LYS B O 1
ATOM 5238 N N . HIS B 1 206 ? 5.02 1.269 24.109 1 94.75 206 HIS B N 1
ATOM 5239 C CA . HIS B 1 206 ? 4.973 -0.176 24.297 1 94.75 206 HIS B CA 1
ATOM 5240 C C . HIS B 1 206 ? 6.379 -0.771 24.328 1 94.75 206 HIS B C 1
ATOM 5242 O O . HIS B 1 206 ? 6.637 -1.728 25.062 1 94.75 206 HIS B O 1
ATOM 5248 N N . ALA B 1 207 ? 7.262 -0.261 23.5 1 94.75 207 ALA B N 1
ATOM 5249 C CA . ALA B 1 207 ? 8.617 -0.803 23.469 1 94.75 207 ALA B CA 1
ATOM 5250 C C . ALA B 1 207 ? 9.469 -0.19 24.578 1 94.75 207 ALA B C 1
ATOM 5252 O O . ALA B 1 207 ? 10.328 -0.863 25.141 1 94.75 207 ALA B O 1
ATOM 5253 N N . LEU B 1 208 ? 9.234 1.104 24.875 1 95.62 208 LEU B N 1
ATOM 5254 C CA . LEU B 1 208 ? 10.078 1.805 25.828 1 95.62 208 LEU B CA 1
ATOM 5255 C C . LEU B 1 208 ? 9.375 1.943 27.172 1 95.62 208 LEU B C 1
ATOM 5257 O O . LEU B 1 208 ? 10.008 2.268 28.188 1 95.62 208 LEU B O 1
ATOM 5261 N N . GLY B 1 209 ? 8.039 1.739 27.234 1 94.38 209 GLY B N 1
ATOM 5262 C CA . GLY B 1 209 ? 7.281 1.83 28.469 1 94.38 209 GLY B CA 1
ATOM 5263 C C . GLY B 1 209 ? 7.211 3.24 29.016 1 94.38 209 GLY B C 1
ATOM 5264 O O . GLY B 1 209 ? 7.191 3.434 30.234 1 94.38 209 GLY B O 1
ATOM 5265 N N . MET B 1 210 ? 7.184 4.207 28.219 1 96 210 MET B N 1
ATOM 5266 C CA . MET B 1 210 ? 7.223 5.602 28.641 1 96 210 MET B CA 1
ATOM 5267 C C . MET B 1 210 ? 5.848 6.055 29.125 1 96 210 MET B C 1
ATOM 5269 O O . MET B 1 210 ? 4.824 5.656 28.578 1 96 210 MET B O 1
ATOM 5273 N N . SER B 1 211 ? 5.895 6.922 30.156 1 96.38 211 SER B N 1
ATOM 5274 C CA . SER B 1 211 ? 4.668 7.566 30.609 1 96.38 211 SER B CA 1
ATOM 5275 C C . SER B 1 211 ? 4.23 8.664 29.641 1 96.38 211 SER B C 1
ATOM 5277 O O . SER B 1 211 ? 5.02 9.102 28.797 1 96.38 211 SER B O 1
ATOM 5279 N N . TYR B 1 212 ? 3.002 9.023 29.734 1 98.06 212 TYR B N 1
ATOM 5280 C CA . TYR B 1 212 ? 2.482 10.094 28.891 1 98.06 212 TYR B CA 1
ATOM 5281 C C . TYR B 1 212 ? 3.25 11.391 29.109 1 98.06 212 TYR B C 1
ATOM 5283 O O . TYR B 1 212 ? 3.48 12.148 28.172 1 98.06 212 TYR B O 1
ATOM 5291 N N . GLU B 1 213 ? 3.637 11.641 30.312 1 97.62 213 GLU B N 1
ATOM 5292 C CA . GLU B 1 213 ? 4.434 12.828 30.641 1 97.62 213 GLU B CA 1
ATOM 5293 C C . GLU B 1 213 ? 5.777 12.797 29.922 1 97.62 213 GLU B C 1
ATOM 5295 O O . GLU B 1 213 ? 6.195 13.805 29.344 1 97.62 213 GLU B O 1
ATOM 5300 N N . HIS B 1 214 ? 6.449 11.656 29.953 1 97.62 214 HIS B N 1
ATOM 5301 C CA . HIS B 1 214 ? 7.75 11.531 29.297 1 97.62 214 HIS B CA 1
ATOM 5302 C C . HIS B 1 214 ? 7.617 11.648 27.781 1 97.62 214 HIS B C 1
ATOM 5304 O O . HIS B 1 214 ? 8.484 12.234 27.125 1 97.62 214 HIS B O 1
ATOM 5310 N N . MET B 1 215 ? 6.527 11.094 27.266 1 98.62 215 MET B N 1
ATOM 5311 C CA . MET B 1 215 ? 6.297 11.203 25.828 1 98.62 215 MET B CA 1
ATOM 5312 C C . MET B 1 215 ? 6.023 12.648 25.438 1 98.62 215 MET B C 1
ATOM 5314 O O . MET B 1 215 ? 6.535 13.133 24.422 1 98.62 215 MET B O 1
ATOM 5318 N N . HIS B 1 216 ? 5.203 13.344 26.25 1 98.62 216 HIS B N 1
ATOM 5319 C CA . HIS B 1 216 ? 4.949 14.766 26.047 1 98.62 216 HIS B CA 1
ATOM 5320 C C . HIS B 1 216 ? 6.246 15.562 26.016 1 98.62 216 HIS B C 1
ATOM 5322 O O . HIS B 1 216 ? 6.469 16.359 25.094 1 98.62 216 HIS B O 1
ATOM 5328 N N . HIS B 1 217 ? 7.129 15.336 26.906 1 98.5 217 HIS B N 1
ATOM 5329 C CA . HIS B 1 217 ? 8.398 16.047 26.984 1 98.5 217 HIS B CA 1
ATOM 5330 C C . HIS B 1 217 ? 9.281 15.734 25.781 1 98.5 217 HIS B C 1
ATOM 5332 O O . HIS B 1 217 ? 9.977 16.625 25.266 1 98.5 217 HIS B O 1
ATOM 5338 N N . THR B 1 218 ? 9.281 14.445 25.391 1 98.69 218 THR B N 1
ATOM 5339 C CA . THR B 1 218 ? 10.078 14.023 24.25 1 98.69 218 THR B CA 1
ATOM 5340 C C . THR B 1 218 ? 9.625 14.742 22.984 1 98.69 218 THR B C 1
ATOM 5342 O O . THR B 1 218 ? 10.438 15.305 22.25 1 98.69 218 THR B O 1
ATOM 5345 N N . PHE B 1 219 ? 8.32 14.789 22.734 1 98.81 219 PHE B N 1
ATOM 5346 C CA . PHE B 1 219 ? 7.797 15.453 21.547 1 98.81 219 PHE B CA 1
ATOM 5347 C C . PHE B 1 219 ? 8.031 16.953 21.625 1 98.81 219 PHE B C 1
ATOM 5349 O O . PHE B 1 219 ? 8.281 17.609 20.609 1 98.81 219 PHE B O 1
ATOM 5356 N N . THR B 1 220 ? 7.934 17.531 22.797 1 98.62 220 THR B N 1
ATOM 5357 C CA . THR B 1 220 ? 8.227 18.953 23 1 98.62 220 THR B CA 1
ATOM 5358 C C . THR B 1 220 ? 9.672 19.266 22.609 1 98.62 220 THR B C 1
ATOM 5360 O O . THR B 1 220 ? 9.945 20.25 21.922 1 98.62 220 THR B O 1
ATOM 5363 N N . ARG B 1 221 ? 10.539 18.406 23.062 1 98.44 221 ARG B N 1
ATOM 5364 C CA . ARG B 1 221 ? 11.953 18.562 22.734 1 98.44 221 ARG B CA 1
ATOM 5365 C C . ARG B 1 221 ? 12.18 18.422 21.234 1 98.44 221 ARG B C 1
ATOM 5367 O O . ARG B 1 221 ? 12.898 19.219 20.625 1 98.44 221 ARG B O 1
ATOM 5374 N N . TRP B 1 222 ? 11.578 17.359 20.625 1 98.31 222 TRP B N 1
ATOM 5375 C CA . TRP B 1 222 ? 11.734 17.141 19.188 1 98.31 222 TRP B CA 1
ATOM 5376 C C . TRP B 1 222 ? 11.227 18.344 18.391 1 98.31 222 TRP B C 1
ATOM 5378 O O . TRP B 1 222 ? 11.766 18.656 17.328 1 98.31 222 TRP B O 1
ATOM 5388 N N . ASN B 1 223 ? 10.227 19.062 18.891 1 98.12 223 ASN B N 1
ATOM 5389 C CA . ASN B 1 223 ? 9.625 20.188 18.188 1 98.12 223 ASN B CA 1
ATOM 5390 C C . ASN B 1 223 ? 10.539 21.406 18.203 1 98.12 223 ASN B C 1
ATOM 5392 O O . ASN B 1 223 ? 10.297 22.391 17.484 1 98.12 223 ASN B O 1
ATOM 5396 N N . THR B 1 224 ? 11.562 21.453 18.953 1 97.25 224 THR B N 1
ATOM 5397 C CA . THR B 1 224 ? 12.531 22.547 18.969 1 97.25 224 THR B CA 1
ATOM 5398 C C . THR B 1 224 ? 13.727 22.234 18.062 1 97.25 224 THR B C 1
ATOM 5400 O O . THR B 1 224 ? 14.625 23.062 17.906 1 97.25 224 THR B O 1
ATOM 5403 N N . GLY B 1 225 ? 13.742 21.047 17.5 1 96.81 225 GLY B N 1
ATOM 5404 C CA . GLY B 1 225 ? 14.852 20.594 16.688 1 96.81 225 GLY B CA 1
ATOM 5405 C C . GLY B 1 225 ? 14.461 20.328 15.242 1 96.81 225 GLY B C 1
ATOM 5406 O O . GLY B 1 225 ? 13.711 21.109 14.648 1 96.81 225 GLY B O 1
ATOM 5407 N N . ARG B 1 226 ? 15.039 19.344 14.633 1 96.06 226 ARG B N 1
ATOM 5408 C CA . ARG B 1 226 ? 14.922 19.078 13.203 1 96.06 226 ARG B CA 1
ATOM 5409 C C . ARG B 1 226 ? 13.523 18.578 12.852 1 96.06 226 ARG B C 1
ATOM 5411 O O . ARG B 1 226 ? 13.133 18.594 11.68 1 96.06 226 ARG B O 1
ATOM 5418 N N . LEU B 1 227 ? 12.734 18.109 13.844 1 97.75 227 LEU B N 1
ATOM 5419 C CA . LEU B 1 227 ? 11.383 17.625 13.594 1 97.75 227 LEU B CA 1
ATOM 5420 C C . LEU B 1 227 ? 10.359 18.734 13.836 1 97.75 227 LEU B C 1
ATOM 5422 O O . LEU B 1 227 ? 9.148 18.469 13.852 1 97.75 227 LEU B O 1
ATOM 5426 N N . HIS B 1 228 ? 10.828 19.984 13.984 1 96.94 228 HIS B N 1
ATOM 5427 C CA . HIS B 1 228 ? 9.93 21.109 14.227 1 96.94 228 HIS B CA 1
ATOM 5428 C C . HIS B 1 228 ? 8.836 21.188 13.172 1 96.94 228 HIS B C 1
ATOM 5430 O O . HIS B 1 228 ? 9.125 21.359 11.984 1 96.94 228 HIS B O 1
ATOM 5436 N N . SER B 1 229 ? 7.594 21.047 13.617 1 97.06 229 SER B N 1
ATOM 5437 C CA . SER B 1 229 ? 6.438 21.047 12.734 1 97.06 229 SER B CA 1
ATOM 5438 C C . SER B 1 229 ? 5.137 21.141 13.523 1 97.06 229 SER B C 1
ATOM 5440 O O . SER B 1 229 ? 5.117 20.906 14.727 1 97.06 229 SER B O 1
ATOM 5442 N N . TYR B 1 230 ? 4.121 21.516 12.883 1 96.75 230 TYR B N 1
ATOM 5443 C CA . TYR B 1 230 ? 2.812 21.672 13.508 1 96.75 230 TYR B CA 1
ATOM 5444 C C . TYR B 1 230 ? 2.328 20.328 14.078 1 96.75 230 TYR B C 1
ATOM 5446 O O . TYR B 1 230 ? 1.812 20.281 15.195 1 96.75 230 TYR B O 1
ATOM 5454 N N . LEU B 1 231 ? 2.432 19.172 13.352 1 98.38 231 LEU B N 1
ATOM 5455 C CA . LEU B 1 231 ? 1.922 17.859 13.773 1 98.38 231 LEU B CA 1
ATOM 5456 C C . LEU B 1 231 ? 2.695 17.344 14.984 1 98.38 231 LEU B C 1
ATOM 5458 O O . LEU B 1 231 ? 2.131 16.672 15.844 1 98.38 231 LEU B O 1
ATOM 5462 N N . ILE B 1 232 ? 4.02 17.656 15.031 1 98.62 232 ILE B N 1
ATOM 5463 C CA . ILE B 1 232 ? 4.793 17.312 16.219 1 98.62 232 ILE B CA 1
ATOM 5464 C C . ILE B 1 232 ? 4.309 18.141 17.406 1 98.62 232 ILE B C 1
ATOM 5466 O O . ILE B 1 232 ? 4.133 17.609 18.516 1 98.62 232 ILE B O 1
ATOM 5470 N N . GLU B 1 233 ? 4.059 19.391 17.172 1 97.88 233 GLU B N 1
ATOM 5471 C CA . GLU B 1 233 ? 3.582 20.312 18.203 1 97.88 233 GLU B CA 1
ATOM 5472 C C . GLU B 1 233 ? 2.262 19.844 18.797 1 97.88 233 GLU B C 1
ATOM 5474 O O . GLU B 1 233 ? 2.135 19.719 20.016 1 97.88 233 GLU B O 1
ATOM 5479 N N . ILE B 1 234 ? 1.307 19.562 17.969 1 97.75 234 ILE B N 1
ATOM 5480 C CA . ILE B 1 234 ? -0.012 19.234 18.484 1 97.75 234 ILE B CA 1
ATOM 5481 C C . ILE B 1 234 ? 0.031 17.844 19.125 1 97.75 234 ILE B C 1
ATOM 5483 O O . ILE B 1 234 ? -0.728 17.562 20.062 1 97.75 234 ILE B O 1
ATOM 5487 N N . THR B 1 235 ? 0.899 16.922 18.641 1 98.75 235 THR B N 1
ATOM 5488 C CA . THR B 1 235 ? 1.045 15.617 19.281 1 98.75 235 THR B CA 1
ATOM 5489 C C . THR B 1 235 ? 1.522 15.773 20.719 1 98.75 235 THR B C 1
ATOM 5491 O O . THR B 1 235 ? 1.026 15.094 21.625 1 98.75 235 THR B O 1
ATOM 5494 N N . ALA B 1 236 ? 2.535 16.703 20.922 1 98.69 236 ALA B N 1
ATOM 5495 C CA . ALA B 1 236 ? 2.975 16.984 22.297 1 98.69 236 ALA B CA 1
ATOM 5496 C C . ALA B 1 236 ? 1.803 17.422 23.156 1 98.69 236 ALA B C 1
ATOM 5498 O O . ALA B 1 236 ? 1.643 16.938 24.281 1 98.69 236 ALA B O 1
ATOM 5499 N N . ALA B 1 237 ? 0.959 18.281 22.641 1 98.06 237 ALA B N 1
ATOM 5500 C CA . ALA B 1 237 ? -0.193 18.797 23.375 1 98.06 237 ALA B CA 1
ATOM 5501 C C . ALA B 1 237 ? -1.197 17.672 23.672 1 98.06 237 ALA B C 1
ATOM 5503 O O . ALA B 1 237 ? -1.743 17.594 24.766 1 98.06 237 ALA B O 1
ATOM 5504 N N . ILE B 1 238 ? -1.46 16.828 22.688 1 98.44 238 ILE B N 1
ATOM 5505 C CA . ILE B 1 238 ? -2.422 15.742 22.812 1 98.44 238 ILE B CA 1
ATOM 5506 C C . ILE B 1 238 ? -1.979 14.781 23.906 1 98.44 238 ILE B C 1
ATOM 5508 O O . ILE B 1 238 ? -2.795 14.328 24.719 1 98.44 238 ILE B O 1
ATOM 5512 N N . LEU B 1 239 ? -0.661 14.477 23.938 1 98.62 239 LEU B N 1
ATOM 5513 C CA . LEU B 1 239 ? -0.112 13.531 24.906 1 98.62 239 LEU B CA 1
ATOM 5514 C C . LEU B 1 239 ? -0.253 14.062 26.328 1 98.62 239 LEU B C 1
ATOM 5516 O O . LEU B 1 239 ? -0.315 13.281 27.281 1 98.62 239 LEU B O 1
ATOM 5520 N N . ALA B 1 240 ? -0.357 15.375 26.484 1 97.5 240 ALA B N 1
ATOM 5521 C CA . ALA B 1 240 ? -0.441 15.992 27.797 1 97.5 240 ALA B CA 1
ATOM 5522 C C . ALA B 1 240 ? -1.895 16.156 28.234 1 97.5 240 ALA B C 1
ATOM 5524 O O . ALA B 1 240 ? -2.172 16.422 29.406 1 97.5 240 ALA B O 1
ATOM 5525 N N . HIS B 1 241 ? -2.809 16 27.328 1 97.5 241 HIS B N 1
ATOM 5526 C CA . HIS B 1 241 ? -4.207 16.297 27.609 1 97.5 241 HIS B CA 1
ATOM 5527 C C . HIS B 1 241 ? -4.852 15.203 28.453 1 97.5 241 HIS B C 1
ATOM 5529 O O . HIS B 1 241 ? -4.715 14.016 28.141 1 97.5 241 HIS B O 1
ATOM 5535 N N . GLN B 1 242 ? -5.508 15.586 29.469 1 96.5 242 GLN B N 1
ATOM 5536 C CA . GLN B 1 242 ? -6.184 14.648 30.359 1 96.5 242 GLN B CA 1
ATOM 5537 C C . GLN B 1 242 ? -7.699 14.727 30.203 1 96.5 242 GLN B C 1
ATOM 5539 O O . GLN B 1 242 ? -8.234 15.781 29.844 1 96.5 242 GLN B O 1
ATOM 5544 N N . ASP B 1 243 ? -8.289 13.633 30.391 1 95.69 243 ASP B N 1
ATOM 5545 C CA . ASP B 1 243 ? -9.742 13.609 30.453 1 95.69 243 ASP B CA 1
ATOM 5546 C C . ASP B 1 243 ? -10.25 14.141 31.797 1 95.69 243 ASP B C 1
ATOM 5548 O O . ASP B 1 243 ? -9.461 14.508 32.656 1 95.69 243 ASP B O 1
ATOM 5552 N N . THR B 1 244 ? -11.586 14.172 31.891 1 93.81 244 THR B N 1
ATOM 5553 C CA . THR B 1 244 ? -12.211 14.75 33.062 1 93.81 244 THR B CA 1
ATOM 5554 C C . THR B 1 244 ? -11.852 13.953 34.312 1 93.81 244 THR B C 1
ATOM 5556 O O . THR B 1 244 ? -11.836 14.5 35.438 1 93.81 244 THR B O 1
ATOM 5559 N N . ASP B 1 245 ? -11.516 12.711 34.188 1 95.25 245 ASP B N 1
ATOM 5560 C CA . ASP B 1 245 ? -11.203 11.867 35.344 1 95.25 245 ASP B CA 1
ATOM 5561 C C . ASP B 1 245 ? -9.711 11.898 35.656 1 95.25 245 ASP B C 1
ATOM 5563 O O . ASP B 1 245 ? -9.242 11.141 36.5 1 95.25 245 ASP B O 1
ATOM 5567 N N . GLY B 1 246 ? -8.953 12.641 34.938 1 95.19 246 GLY B N 1
ATOM 5568 C CA . GLY B 1 246 ? -7.539 12.828 35.25 1 95.19 246 GLY B CA 1
ATOM 5569 C C . GLY B 1 246 ? -6.637 11.844 34.531 1 95.19 246 GLY B C 1
ATOM 5570 O O . GLY B 1 246 ? -5.414 11.875 34.688 1 95.19 246 GLY B O 1
ATOM 5571 N N . THR B 1 247 ? -7.203 10.992 33.75 1 96.38 247 THR B N 1
ATOM 5572 C CA . THR B 1 247 ? -6.402 10.055 32.969 1 96.38 247 THR B CA 1
ATOM 5573 C C . THR B 1 247 ? -6.164 10.594 31.562 1 96.38 247 THR B C 1
ATOM 5575 O O . THR B 1 247 ? -6.906 11.453 31.094 1 96.38 247 THR B O 1
ATOM 5578 N N . PRO B 1 248 ? -5.121 10.109 30.906 1 97.44 248 PRO B N 1
ATOM 5579 C CA . PRO B 1 248 ? -4.875 10.578 29.531 1 97.44 248 PRO B CA 1
ATOM 5580 C C . PRO B 1 248 ? -6.047 10.289 28.594 1 97.44 248 PRO B C 1
ATOM 5582 O O . PRO B 1 248 ? -6.445 9.133 28.438 1 97.44 248 PRO B O 1
ATOM 5585 N N . LEU B 1 249 ? -6.574 11.32 27.969 1 98 249 LEU B N 1
ATOM 5586 C CA . LEU B 1 249 ? -7.723 11.195 27.078 1 98 249 LEU B CA 1
ATOM 5587 C C . LEU B 1 249 ? -7.414 10.258 25.922 1 98 249 LEU B C 1
ATOM 5589 O O . LEU B 1 249 ? -8.289 9.523 25.453 1 98 249 LEU B O 1
ATOM 5593 N N . LEU B 1 250 ? -6.219 10.266 25.438 1 98.19 250 LEU B N 1
ATOM 5594 C CA . LEU B 1 250 ? -5.797 9.484 24.281 1 98.19 250 LEU B CA 1
ATOM 5595 C C . LEU B 1 250 ? -6.109 8 24.5 1 98.19 250 LEU B C 1
ATOM 5597 O O . LEU B 1 250 ? -6.41 7.289 23.531 1 98.19 250 LEU B O 1
ATOM 5601 N N . GLU B 1 251 ? -6.086 7.551 25.719 1 97.19 251 GLU B N 1
ATOM 5602 C CA . GLU B 1 251 ? -6.355 6.148 26.047 1 97.19 251 GLU B CA 1
ATOM 5603 C C . GLU B 1 251 ? -7.82 5.801 25.797 1 97.19 251 GLU B C 1
ATOM 5605 O O . GLU B 1 251 ? -8.172 4.629 25.672 1 97.19 251 GLU B O 1
ATOM 5610 N N . LYS B 1 252 ? -8.625 6.809 25.766 1 97.75 252 LYS B N 1
ATOM 5611 C CA . LYS B 1 252 ? -10.062 6.594 25.656 1 97.75 252 LYS B CA 1
ATOM 5612 C C . LYS B 1 252 ? -10.547 6.852 24.234 1 97.75 252 LYS B C 1
ATOM 5614 O O . LYS B 1 252 ? -11.75 6.766 23.953 1 97.75 252 LYS B O 1
ATOM 5619 N N . ILE B 1 253 ? -9.688 7.211 23.344 1 97.88 253 ILE B N 1
ATOM 5620 C CA . ILE B 1 253 ? -10.031 7.414 21.938 1 97.88 253 ILE B CA 1
ATOM 5621 C C . ILE B 1 253 ? -9.938 6.09 21.188 1 97.88 253 ILE B C 1
ATOM 5623 O O . ILE B 1 253 ? -8.914 5.402 21.25 1 97.88 253 ILE B O 1
ATOM 5627 N N . LEU B 1 254 ? -11.047 5.691 20.484 1 97.62 254 LEU B N 1
ATOM 5628 C CA . LEU B 1 254 ? -11.086 4.449 19.734 1 97.62 254 LEU B CA 1
ATOM 5629 C C . LEU B 1 254 ? -10.148 4.516 18.531 1 97.62 254 LEU B C 1
ATOM 5631 O O . LEU B 1 254 ? -10.117 5.516 17.812 1 97.62 254 LEU B O 1
ATOM 5635 N N . ASP B 1 255 ? -9.336 3.465 18.344 1 97 255 ASP B N 1
ATOM 5636 C CA . ASP B 1 255 ? -8.352 3.416 17.266 1 97 255 ASP B CA 1
ATOM 5637 C C . ASP B 1 255 ? -8.992 2.967 15.953 1 97 255 ASP B C 1
ATOM 5639 O O . ASP B 1 255 ? -8.484 2.072 15.273 1 97 255 ASP B O 1
ATOM 5643 N N . ALA B 1 256 ? -10.117 3.492 15.57 1 93.38 256 ALA B N 1
ATOM 5644 C CA . ALA B 1 256 ? -10.789 3.262 14.289 1 93.38 256 ALA B CA 1
ATOM 5645 C C . ALA B 1 256 ? -10.852 4.543 13.469 1 93.38 256 ALA B C 1
ATOM 5647 O O . ALA B 1 256 ? -11.742 5.375 13.664 1 93.38 256 ALA B O 1
ATOM 5648 N N . ALA B 1 257 ? -9.953 4.629 12.578 1 83.19 257 ALA B N 1
ATOM 5649 C CA . ALA B 1 257 ? -9.82 5.875 11.82 1 83.19 257 ALA B CA 1
ATOM 5650 C C . ALA B 1 257 ? -10.547 5.785 10.484 1 83.19 257 ALA B C 1
ATOM 5652 O O . ALA B 1 257 ? -10.5 4.746 9.812 1 83.19 257 ALA B O 1
ATOM 5653 N N . GLY B 1 258 ? -11.266 6.762 10.18 1 76.31 258 GLY B N 1
ATOM 5654 C CA . GLY B 1 258 ? -11.859 6.887 8.852 1 76.31 258 GLY B CA 1
ATOM 5655 C C . GLY B 1 258 ? -10.93 7.535 7.848 1 76.31 258 GLY B C 1
ATOM 5656 O O . GLY B 1 258 ? -9.75 7.746 8.125 1 76.31 258 GLY B O 1
ATOM 5657 N N . GLN B 1 259 ? -11.375 7.586 6.633 1 72.38 259 GLN B N 1
ATOM 5658 C CA . GLN B 1 259 ? -10.617 8.312 5.617 1 72.38 259 GLN B CA 1
ATOM 5659 C C . GLN B 1 259 ? -11.547 9.125 4.719 1 72.38 259 GLN B C 1
ATOM 5661 O O . GLN B 1 259 ? -12.688 8.734 4.48 1 72.38 259 GLN B O 1
ATOM 5666 N N . LYS B 1 260 ? -11.086 10.398 4.359 1 66.69 260 LYS B N 1
ATOM 5667 C CA . LYS B 1 260 ? -11.859 11.328 3.537 1 66.69 260 LYS B CA 1
ATOM 5668 C C . LYS B 1 260 ? -11.68 11.023 2.051 1 66.69 260 LYS B C 1
ATOM 5670 O O . LYS B 1 260 ? -12.352 11.617 1.206 1 66.69 260 LYS B O 1
ATOM 5675 N N . GLY B 1 261 ? -10.734 10.352 1.672 1 85.94 261 GLY B N 1
ATOM 5676 C CA . GLY B 1 261 ? -10.625 9.945 0.279 1 85.94 261 GLY B CA 1
ATOM 5677 C C . GLY B 1 261 ? -9.359 10.445 -0.391 1 85.94 261 GLY B C 1
ATOM 5678 O O . GLY B 1 261 ? -8.852 9.812 -1.313 1 85.94 261 GLY B O 1
ATOM 5679 N N . THR B 1 262 ? -8.836 11.602 0.022 1 93.44 262 THR B N 1
ATOM 5680 C CA . THR B 1 262 ? -7.691 12.195 -0.663 1 93.44 262 THR B CA 1
ATOM 5681 C C . THR B 1 262 ? -6.469 11.289 -0.551 1 93.44 262 THR B C 1
ATOM 5683 O O . THR B 1 262 ? -5.656 11.219 -1.476 1 93.44 262 THR B O 1
ATOM 5686 N N . GLY B 1 263 ? -6.32 10.672 0.645 1 95.94 263 GLY B N 1
ATOM 5687 C CA . GLY B 1 263 ? -5.254 9.688 0.754 1 95.94 263 GLY B CA 1
ATOM 5688 C C . GLY B 1 263 ? -5.367 8.57 -0.266 1 95.94 263 GLY B C 1
ATOM 5689 O O . GLY B 1 263 ? -4.391 8.242 -0.942 1 95.94 263 GLY B O 1
ATOM 5690 N N . ARG B 1 264 ? -6.566 8.07 -0.404 1 96.56 264 ARG B N 1
ATOM 5691 C CA . ARG B 1 264 ? -6.844 7.02 -1.381 1 96.56 264 ARG B CA 1
ATOM 5692 C C . ARG B 1 264 ? -6.547 7.5 -2.797 1 96.56 264 ARG B C 1
ATOM 5694 O O . ARG B 1 264 ? -5.906 6.793 -3.576 1 96.56 264 ARG B O 1
ATOM 5701 N N . TRP B 1 265 ? -7 8.727 -3.123 1 97.75 265 TRP B N 1
ATOM 5702 C CA . TRP B 1 265 ? -6.785 9.281 -4.457 1 97.75 265 TRP B CA 1
ATOM 5703 C C . TRP B 1 265 ? -5.297 9.398 -4.762 1 97.75 265 TRP B C 1
ATOM 5705 O O . TRP B 1 265 ? -4.863 9.148 -5.891 1 97.75 265 TRP B O 1
ATOM 5715 N N . THR B 1 266 ? -4.539 9.789 -3.75 1 98.44 266 THR B N 1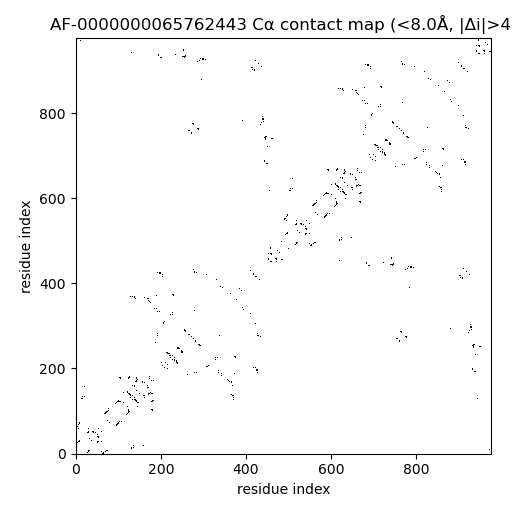
ATOM 5716 C CA . THR B 1 266 ? -3.096 9.914 -3.916 1 98.44 266 THR B CA 1
ATOM 5717 C C . THR B 1 266 ? -2.465 8.57 -4.25 1 98.44 266 THR B C 1
ATOM 5719 O O . THR B 1 266 ? -1.636 8.477 -5.156 1 98.44 266 THR B O 1
ATOM 5722 N N . CYS B 1 267 ? -2.881 7.547 -3.523 1 98.44 267 CYS B N 1
ATOM 5723 C CA . CYS B 1 267 ? -2.354 6.203 -3.738 1 98.44 267 CYS B CA 1
ATOM 5724 C C . CYS B 1 267 ? -2.721 5.688 -5.125 1 98.44 267 CYS B C 1
ATOM 5726 O O . CYS B 1 267 ? -1.893 5.082 -5.809 1 98.44 267 CYS B O 1
ATOM 5728 N N . VAL B 1 268 ? -3.93 5.902 -5.523 1 97.88 268 VAL B N 1
ATOM 5729 C CA . VAL B 1 268 ? -4.391 5.461 -6.836 1 97.88 268 VAL B CA 1
ATOM 5730 C C . VAL B 1 268 ? -3.59 6.164 -7.926 1 97.88 268 VAL B C 1
ATOM 5732 O O . VAL B 1 268 ? -3.166 5.535 -8.898 1 97.88 268 VAL B O 1
ATOM 5735 N N . ALA B 1 269 ? -3.361 7.469 -7.777 1 98 269 ALA B N 1
ATOM 5736 C CA . ALA B 1 269 ? -2.561 8.219 -8.742 1 98 269 ALA B CA 1
ATOM 5737 C C . ALA B 1 269 ? -1.152 7.645 -8.852 1 98 269 ALA B C 1
ATOM 5739 O O . ALA B 1 269 ? -0.593 7.559 -9.945 1 98 269 ALA B O 1
ATOM 5740 N N . ALA B 1 270 ? -0.608 7.25 -7.727 1 98.38 270 ALA B N 1
ATOM 5741 C CA . ALA B 1 270 ? 0.737 6.68 -7.711 1 98.38 270 ALA B CA 1
ATOM 5742 C C . ALA B 1 270 ? 0.787 5.371 -8.492 1 98.38 270 ALA B C 1
ATOM 5744 O O . ALA B 1 270 ? 1.722 5.133 -9.258 1 98.38 270 ALA B O 1
ATOM 5745 N N . LEU B 1 271 ? -0.19 4.559 -8.273 1 97.31 271 LEU B N 1
ATOM 5746 C CA . LEU B 1 271 ? -0.275 3.287 -8.984 1 97.31 271 LEU B CA 1
ATOM 5747 C C . LEU B 1 271 ? -0.427 3.514 -10.484 1 97.31 271 LEU B C 1
ATOM 5749 O O . LEU B 1 271 ? 0.209 2.826 -11.289 1 97.31 271 LEU B O 1
ATOM 5753 N N . GLU B 1 272 ? -1.173 4.473 -10.844 1 95.25 272 GLU B N 1
ATOM 5754 C CA . GLU B 1 272 ? -1.394 4.785 -12.25 1 95.25 272 GLU B CA 1
ATOM 5755 C C . GLU B 1 272 ? -0.12 5.312 -12.906 1 95.25 272 GLU B C 1
ATOM 5757 O O . GLU B 1 272 ? 0.149 5.027 -14.07 1 95.25 272 GLU B O 1
ATOM 5762 N N . GLU B 1 273 ? 0.657 6.031 -12.148 1 95.94 273 GLU B N 1
ATOM 5763 C CA . GLU B 1 273 ? 1.879 6.629 -12.672 1 95.94 273 GLU B CA 1
ATOM 5764 C C . GLU B 1 273 ? 3.057 5.664 -12.57 1 95.94 273 GLU B C 1
ATOM 5766 O O . GLU B 1 273 ? 4.125 5.918 -13.133 1 95.94 273 GLU B O 1
ATOM 5771 N N . GLY B 1 274 ? 2.842 4.543 -11.945 1 95.06 274 GLY B N 1
ATOM 5772 C CA . GLY B 1 274 ? 3.967 3.66 -11.68 1 95.06 274 GLY B CA 1
ATOM 5773 C C . GLY B 1 274 ? 4.992 4.266 -10.742 1 95.06 274 GLY B C 1
ATOM 5774 O O . GLY B 1 274 ? 6.195 4.031 -10.891 1 95.06 274 GLY B O 1
ATOM 5775 N N . SER B 1 275 ? 4.559 5.148 -9.859 1 96.56 275 SER B N 1
ATOM 5776 C CA . SER B 1 275 ? 5.426 5.75 -8.852 1 96.56 275 SER B CA 1
ATOM 5777 C C . SER B 1 275 ? 5.375 4.973 -7.539 1 96.56 275 SER B C 1
ATOM 5779 O O . SER B 1 275 ? 4.293 4.73 -6.996 1 96.56 275 SER B O 1
ATOM 5781 N N . PRO B 1 276 ? 6.508 4.562 -7.023 1 97.81 276 PRO B N 1
ATOM 5782 C CA . PRO B 1 276 ? 6.523 3.754 -5.801 1 97.81 276 PRO B CA 1
ATOM 5783 C C . PRO B 1 276 ? 6.273 4.582 -4.543 1 97.81 276 PRO B C 1
ATOM 5785 O O . PRO B 1 276 ? 7.18 4.762 -3.725 1 97.81 276 PRO B O 1
ATOM 5788 N N . LEU B 1 277 ? 5.062 5.016 -4.312 1 98.69 277 LEU B N 1
ATOM 5789 C CA . LEU B 1 277 ? 4.605 5.805 -3.172 1 98.69 277 LEU B CA 1
ATOM 5790 C C . LEU B 1 277 ? 4.258 4.906 -1.991 1 98.69 277 LEU B C 1
ATOM 5792 O O . LEU B 1 277 ? 3.102 4.852 -1.568 1 98.69 277 LEU B O 1
ATOM 5796 N N . THR B 1 278 ? 5.254 4.254 -1.43 1 98.81 278 THR B N 1
ATOM 5797 C CA . THR B 1 278 ? 5.051 3.125 -0.527 1 98.81 278 THR B CA 1
ATOM 5798 C C . THR B 1 278 ? 4.637 3.609 0.859 1 98.81 278 THR B C 1
ATOM 5800 O O . THR B 1 278 ? 3.729 3.049 1.474 1 98.81 278 THR B O 1
ATOM 5803 N N . LEU B 1 279 ? 5.301 4.707 1.414 1 98.88 279 LEU B N 1
ATOM 5804 C CA . LEU B 1 279 ? 5.027 5.16 2.773 1 98.88 279 LEU B CA 1
ATOM 5805 C C . LEU B 1 279 ? 3.58 5.625 2.91 1 98.88 279 LEU B C 1
ATOM 5807 O O . LEU B 1 279 ? 2.861 5.176 3.805 1 98.88 279 LEU B O 1
ATOM 5811 N N . ILE B 1 280 ? 3.125 6.484 1.996 1 98.69 280 ILE B N 1
ATOM 5812 C CA . ILE B 1 280 ? 1.773 7.031 2.061 1 98.69 280 ILE B CA 1
ATOM 5813 C C . ILE B 1 280 ? 0.756 5.914 1.837 1 98.69 280 ILE B C 1
ATOM 5815 O O . ILE B 1 280 ? -0.276 5.863 2.51 1 98.69 280 ILE B O 1
ATOM 5819 N N . THR B 1 281 ? 1.064 4.988 0.892 1 98.69 281 THR B N 1
ATOM 5820 C CA . THR B 1 281 ? 0.137 3.893 0.629 1 98.69 281 THR B CA 1
ATOM 5821 C C . THR B 1 281 ? -0.038 3.023 1.87 1 98.69 281 THR B C 1
ATOM 5823 O O . THR B 1 281 ? -1.16 2.654 2.223 1 98.69 281 THR B O 1
ATOM 5826 N N . GLU B 1 282 ? 1.021 2.727 2.539 1 98.69 282 GLU B N 1
ATOM 5827 C CA . GLU B 1 282 ? 0.928 1.931 3.76 1 98.69 282 GLU B CA 1
ATOM 5828 C C . GLU B 1 282 ? 0.174 2.684 4.852 1 98.69 282 GLU B C 1
ATOM 5830 O O . GLU B 1 282 ? -0.518 2.072 5.668 1 98.69 282 GLU B O 1
ATOM 5835 N N . SER B 1 283 ? 0.365 4.02 4.875 1 98.19 283 SER B N 1
ATOM 5836 C CA . SER B 1 283 ? -0.374 4.824 5.84 1 98.19 283 SER B CA 1
ATOM 5837 C C . SER B 1 283 ? -1.878 4.719 5.613 1 98.19 283 SER B C 1
ATOM 5839 O O . SER B 1 283 ? -2.648 4.613 6.57 1 98.19 283 SER B O 1
ATOM 5841 N N . VAL B 1 284 ? -2.311 4.742 4.371 1 98.06 284 VAL B N 1
ATOM 5842 C CA . VAL B 1 284 ? -3.725 4.629 4.027 1 98.06 284 VAL B CA 1
ATOM 5843 C C . VAL B 1 284 ? -4.227 3.229 4.379 1 98.06 284 VAL B C 1
ATOM 5845 O O . VAL B 1 284 ? -5.297 3.078 4.969 1 98.06 284 VAL B O 1
ATOM 5848 N N . MET B 1 285 ? -3.439 2.205 4.094 1 97.94 285 MET B N 1
ATOM 5849 C CA . MET B 1 285 ? -3.832 0.829 4.383 1 97.94 285 MET B CA 1
ATOM 5850 C C . MET B 1 285 ? -3.891 0.585 5.891 1 97.94 285 MET B C 1
ATOM 5852 O O . MET B 1 285 ? -4.715 -0.197 6.363 1 97.94 285 MET B O 1
ATOM 5856 N N . ALA B 1 286 ? -2.969 1.251 6.594 1 97.69 286 ALA B N 1
ATOM 5857 C CA . ALA B 1 286 ? -2.977 1.106 8.047 1 97.69 286 ALA B CA 1
ATOM 5858 C C . ALA B 1 286 ? -4.273 1.646 8.648 1 97.69 286 ALA B C 1
ATOM 5860 O O . ALA B 1 286 ? -4.777 1.11 9.633 1 97.69 286 ALA B O 1
ATOM 5861 N N . ARG B 1 287 ? -4.824 2.707 8.133 1 96.75 287 ARG B N 1
ATOM 5862 C CA . ARG B 1 287 ? -6.109 3.23 8.578 1 96.75 287 ARG B CA 1
ATOM 5863 C C . ARG B 1 287 ? -7.234 2.236 8.305 1 96.75 287 ARG B C 1
ATOM 5865 O O . ARG B 1 287 ? -8.109 2.035 9.148 1 96.75 287 ARG B O 1
ATOM 5872 N N . SER B 1 288 ? -7.172 1.642 7.121 1 96.62 288 SER B N 1
ATOM 5873 C CA . SER B 1 288 ? -8.164 0.631 6.781 1 96.62 288 SER B CA 1
ATOM 5874 C C . SER B 1 288 ? -8.117 -0.542 7.754 1 96.62 288 SER B C 1
ATOM 5876 O O . SER B 1 288 ? -9.164 -1.047 8.18 1 96.62 288 SER B O 1
ATOM 5878 N N . LEU B 1 289 ? -6.953 -0.943 8.062 1 97.25 289 LEU B N 1
ATOM 5879 C CA . LEU B 1 289 ? -6.781 -2.061 8.984 1 97.25 289 LEU B CA 1
ATOM 5880 C C . LEU B 1 289 ? -7.273 -1.698 10.383 1 97.25 289 LEU B C 1
ATOM 5882 O O . LEU B 1 289 ? -7.938 -2.502 11.039 1 97.25 289 LEU B O 1
ATOM 5886 N N . SER B 1 290 ? -6.902 -0.496 10.82 1 96.81 290 SER B N 1
ATOM 5887 C CA . SER B 1 290 ? -7.285 -0.075 12.164 1 96.81 290 SER B CA 1
ATOM 5888 C C . SER B 1 290 ? -8.805 -0.034 12.32 1 96.81 290 SER B C 1
ATOM 5890 O O . SER B 1 290 ? -9.328 -0.274 13.406 1 96.81 290 SER B O 1
ATOM 5892 N N . ALA B 1 291 ? -9.5 0.222 11.273 1 95.44 291 ALA B N 1
ATOM 5893 C CA . ALA B 1 291 ? -10.953 0.366 11.289 1 95.44 291 ALA B CA 1
ATOM 5894 C C . ALA B 1 291 ? -11.641 -0.991 11.43 1 95.44 291 ALA B C 1
ATOM 5896 O O . ALA B 1 291 ? -12.82 -1.063 11.766 1 95.44 291 ALA B O 1
ATOM 5897 N N . GLN B 1 292 ? -10.898 -2.078 11.156 1 95.75 292 GLN B N 1
ATOM 5898 C CA . GLN B 1 292 ? -11.461 -3.416 11.312 1 95.75 292 GLN B CA 1
ATOM 5899 C C . GLN B 1 292 ? -11.375 -3.887 12.758 1 95.75 292 GLN B C 1
ATOM 5901 O O . GLN B 1 292 ? -10.883 -4.98 13.031 1 95.75 292 GLN B O 1
ATOM 5906 N N . LYS B 1 293 ? -12 -3.129 13.648 1 95.88 293 LYS B N 1
ATOM 5907 C CA . LYS B 1 293 ? -11.812 -3.293 15.094 1 95.88 293 LYS B CA 1
ATOM 5908 C C . LYS B 1 293 ? -12.32 -4.652 15.562 1 95.88 293 LYS B C 1
ATOM 5910 O O . LYS B 1 293 ? -11.625 -5.367 16.281 1 95.88 293 LYS B O 1
ATOM 5915 N N . GLN B 1 294 ? -13.523 -5.07 15.133 1 95.31 294 GLN B N 1
ATOM 5916 C CA . GLN B 1 294 ? -14.109 -6.332 15.578 1 95.31 294 GLN B CA 1
ATOM 5917 C C . GLN B 1 294 ? -13.266 -7.52 15.117 1 95.31 294 GLN B C 1
ATOM 5919 O O . GLN B 1 294 ? -13.016 -8.445 15.891 1 95.31 294 GLN B O 1
ATOM 5924 N N . ALA B 1 295 ? -12.867 -7.465 13.875 1 96.06 295 ALA B N 1
ATOM 5925 C CA . ALA B 1 295 ? -12.039 -8.539 13.336 1 96.06 295 ALA B CA 1
ATOM 5926 C C . ALA B 1 295 ? -10.703 -8.625 14.062 1 96.06 295 ALA B C 1
ATOM 5928 O O . ALA B 1 295 ? -10.203 -9.719 14.336 1 96.06 295 ALA B O 1
ATOM 5929 N N . ARG B 1 296 ? -10.117 -7.492 14.367 1 96.5 296 ARG B N 1
ATOM 5930 C CA . ARG B 1 296 ? -8.836 -7.453 15.07 1 96.5 296 ARG B CA 1
ATOM 5931 C C . ARG B 1 296 ? -8.969 -8.039 16.469 1 96.5 296 ARG B C 1
ATOM 5933 O O . ARG B 1 296 ? -8.086 -8.766 16.938 1 96.5 296 ARG B O 1
ATOM 5940 N N . CYS B 1 297 ? -10.031 -7.695 17.141 1 96.44 297 CYS B N 1
ATOM 5941 C CA . CYS B 1 297 ? -10.258 -8.227 18.469 1 96.44 297 CYS B CA 1
ATOM 5942 C C . CYS B 1 297 ? -10.414 -9.742 18.438 1 96.44 297 CYS B C 1
ATOM 5944 O O . CYS B 1 297 ? -9.898 -10.445 19.312 1 96.44 297 CYS B O 1
ATOM 5946 N N . LYS B 1 298 ? -11.148 -10.289 17.422 1 96.75 298 LYS B N 1
ATOM 5947 C CA . LYS B 1 298 ? -11.273 -11.734 17.25 1 96.75 298 LYS B CA 1
ATOM 5948 C C . LYS B 1 298 ? -9.906 -12.375 17.016 1 96.75 298 LYS B C 1
ATOM 5950 O O . LYS B 1 298 ? -9.594 -13.406 17.609 1 96.75 298 LYS B O 1
ATOM 5955 N N . ALA B 1 299 ? -9.133 -11.742 16.156 1 97.44 299 ALA B N 1
ATOM 5956 C CA . ALA B 1 299 ? -7.801 -12.258 15.859 1 97.44 299 ALA B CA 1
ATOM 5957 C C . ALA B 1 299 ? -6.914 -12.227 17.094 1 97.44 299 ALA B C 1
ATOM 5959 O O . ALA B 1 299 ? -6.125 -13.141 17.328 1 97.44 299 ALA B O 1
ATOM 5960 N N . HIS B 1 300 ? -7.027 -11.164 17.828 1 96.62 300 HIS B N 1
ATOM 5961 C CA . HIS B 1 300 ? -6.238 -11.031 19.047 1 96.62 300 HIS B CA 1
ATOM 5962 C C . HIS B 1 300 ? -6.531 -12.172 20.016 1 96.62 300 HIS B C 1
ATOM 5964 O O . HIS B 1 300 ? -5.629 -12.641 20.719 1 96.62 300 HIS B O 1
ATOM 5970 N N . ARG B 1 301 ? -7.742 -12.586 20.109 1 96.12 301 ARG B N 1
ATOM 5971 C CA . ARG B 1 301 ? -8.117 -13.688 20.984 1 96.12 301 ARG B CA 1
ATOM 5972 C C . ARG B 1 301 ? -7.488 -14.992 20.531 1 96.12 301 ARG B C 1
ATOM 5974 O O . ARG B 1 301 ? -7.117 -15.836 21.359 1 96.12 301 ARG B O 1
ATOM 5981 N N . VAL B 1 302 ? -7.34 -15.172 19.219 1 96.69 302 VAL B N 1
ATOM 5982 C CA . VAL B 1 302 ? -6.809 -16.406 18.656 1 96.69 302 VAL B CA 1
ATOM 5983 C C . VAL B 1 302 ? -5.293 -16.438 18.812 1 96.69 302 VAL B C 1
ATOM 5985 O O . VAL B 1 302 ? -4.715 -17.484 19.109 1 96.69 302 VAL B O 1
ATOM 5988 N N . PHE B 1 303 ? -4.625 -15.336 18.594 1 95.75 303 PHE B N 1
ATOM 5989 C CA . PHE B 1 303 ? -3.172 -15.328 18.484 1 95.75 303 PHE B CA 1
ATOM 5990 C C . PHE B 1 303 ? -2.533 -14.805 19.766 1 95.75 303 PHE B C 1
ATOM 5992 O O . PHE B 1 303 ? -1.354 -15.055 20.016 1 95.75 303 PHE B O 1
ATOM 5999 N N . GLY B 1 304 ? -3.279 -14.188 20.562 1 85.88 304 GLY B N 1
ATOM 6000 C CA . GLY B 1 304 ? -2.73 -13.57 21.75 1 85.88 304 GLY B CA 1
ATOM 6001 C C . GLY B 1 304 ? -1.876 -12.352 21.453 1 85.88 304 GLY B C 1
ATOM 6002 O O . GLY B 1 304 ? -1.781 -11.922 20.312 1 85.88 304 GLY B O 1
ATOM 6003 N N . SER B 1 305 ? -1.472 -11.695 22.5 1 65.88 305 SER B N 1
ATOM 6004 C CA . SER B 1 305 ? -0.71 -10.461 22.344 1 65.88 305 SER B CA 1
ATOM 6005 C C . SER B 1 305 ? 0.745 -10.758 21.984 1 65.88 305 SER B C 1
ATOM 6007 O O . SER B 1 305 ? 1.449 -11.43 22.75 1 65.88 305 SER B O 1
ATOM 6009 N N . PRO B 1 306 ? 1.036 -10.562 20.703 1 54.78 306 PRO B N 1
ATOM 6010 C CA . PRO B 1 306 ? 2.439 -10.797 20.359 1 54.78 306 PRO B CA 1
ATOM 6011 C C . PRO B 1 306 ? 3.402 -9.977 21.203 1 54.78 306 PRO B C 1
ATOM 6013 O O . PRO B 1 306 ? 4.586 -10.312 21.312 1 54.78 306 PRO B O 1
ATOM 6016 N N . VAL B 1 307 ? 2.971 -8.562 21.547 1 51.72 307 VAL B N 1
ATOM 6017 C CA . VAL B 1 307 ? 3.914 -7.633 22.172 1 51.72 307 VAL B CA 1
ATOM 6018 C C . VAL B 1 307 ? 4.281 -8.117 23.562 1 51.72 307 VAL B C 1
ATOM 6020 O O . VAL B 1 307 ? 3.412 -8.273 24.422 1 51.72 307 VAL B O 1
ATOM 6023 N N . LYS B 1 308 ? 5.363 -8.898 23.703 1 49.66 308 LYS B N 1
ATOM 6024 C CA . LYS B 1 308 ? 5.812 -9.234 25.047 1 49.66 308 LYS B CA 1
ATOM 6025 C C . LYS B 1 308 ? 6.246 -7.984 25.812 1 49.66 308 LYS B C 1
ATOM 6027 O O . LYS B 1 308 ? 7.23 -7.336 25.438 1 49.66 308 LYS B O 1
ATOM 6032 N N . VAL B 1 309 ? 5.395 -7.152 26.578 1 50.56 309 VAL B N 1
ATOM 6033 C CA . VAL B 1 309 ? 5.527 -6.02 27.484 1 50.56 309 VAL B CA 1
ATOM 6034 C C . VAL B 1 309 ? 6.859 -6.098 28.219 1 50.56 309 VAL B C 1
ATOM 6036 O O . VAL B 1 309 ? 7.488 -5.074 28.5 1 50.56 309 VAL B O 1
ATOM 6039 N N . SER B 1 310 ? 7.543 -7.199 28.234 1 60.12 310 SER B N 1
ATOM 6040 C CA . SER B 1 310 ? 8.57 -7.5 29.219 1 60.12 310 SER B CA 1
ATOM 6041 C C . SER B 1 310 ? 9.898 -6.848 28.859 1 60.12 310 SER B C 1
ATOM 6043 O O . SER B 1 310 ? 10.672 -6.457 29.734 1 60.12 310 SER B O 1
ATOM 6045 N N . LYS B 1 311 ? 10.102 -6.305 27.703 1 64.44 311 LYS B N 1
ATOM 6046 C CA . LYS B 1 311 ? 11.445 -5.848 27.359 1 64.44 311 LYS B CA 1
ATOM 6047 C C . LYS B 1 311 ? 11.656 -4.398 27.797 1 64.44 311 LYS B C 1
ATOM 6049 O O . LYS B 1 311 ? 12.773 -4 28.125 1 64.44 311 LYS B O 1
ATOM 6054 N N . ALA B 1 312 ? 10.625 -3.699 27.953 1 73.56 312 ALA B N 1
ATOM 6055 C CA . ALA B 1 312 ? 10.734 -2.303 28.359 1 73.56 312 ALA B CA 1
ATOM 6056 C C . ALA B 1 312 ? 11.289 -2.189 29.781 1 73.56 312 ALA B C 1
ATOM 6058 O O . ALA B 1 312 ? 12.047 -1.271 30.078 1 73.56 312 ALA B O 1
ATOM 6059 N N . GLU B 1 313 ? 10.977 -3.178 30.484 1 76.44 313 GLU B N 1
ATOM 6060 C CA . GLU B 1 313 ? 11.375 -3.141 31.891 1 76.44 313 GLU B CA 1
ATOM 6061 C C . GLU B 1 313 ? 12.859 -3.459 32.062 1 76.44 313 GLU B C 1
ATOM 6063 O O . GLU B 1 313 ? 13.469 -3.127 33.094 1 76.44 313 GLU B O 1
ATOM 6068 N N . THR B 1 314 ? 13.391 -3.979 31.047 1 82.56 314 THR B N 1
ATOM 6069 C CA . THR B 1 314 ? 14.773 -4.422 31.188 1 82.56 314 THR B CA 1
ATOM 6070 C C . THR B 1 314 ? 15.734 -3.4 30.578 1 82.56 314 THR B C 1
ATOM 6072 O O . THR B 1 314 ? 16.953 -3.531 30.719 1 82.56 314 THR B O 1
ATOM 6075 N N . LEU B 1 315 ? 15.211 -2.371 30.094 1 90.25 315 LEU B N 1
ATOM 6076 C CA . LEU B 1 315 ? 16.062 -1.381 29.438 1 90.25 315 LEU B CA 1
ATOM 6077 C C . LEU B 1 315 ? 16.703 -0.456 30.469 1 90.25 315 LEU B C 1
ATOM 6079 O O . LEU B 1 315 ? 16.031 0.018 31.391 1 90.25 315 LEU B O 1
ATOM 6083 N N . SER B 1 316 ? 18.016 -0.253 30.359 1 91.94 316 SER B N 1
ATOM 6084 C CA . SER B 1 316 ? 18.688 0.772 31.156 1 91.94 316 SER B CA 1
ATOM 6085 C C . SER B 1 316 ? 18.297 2.172 30.688 1 91.94 316 SER B C 1
ATOM 6087 O O . SER B 1 316 ? 17.734 2.34 29.594 1 91.94 316 SER B O 1
ATOM 6089 N N . ALA B 1 317 ? 18.547 3.139 31.516 1 91.5 317 ALA B N 1
ATOM 6090 C CA . ALA B 1 317 ? 18.281 4.531 31.172 1 91.5 317 ALA B CA 1
ATOM 6091 C C . ALA B 1 317 ? 19.047 4.934 29.906 1 91.5 317 ALA B C 1
ATOM 6093 O O . ALA B 1 317 ? 18.516 5.664 29.062 1 91.5 317 ALA B O 1
ATOM 6094 N N . GLN B 1 318 ? 20.203 4.438 29.812 1 94 318 GLN B N 1
ATOM 6095 C CA . GLN B 1 318 ? 21.047 4.746 28.672 1 94 318 GLN B CA 1
ATOM 6096 C C . GLN B 1 318 ? 20.484 4.113 27.391 1 94 318 GLN B C 1
ATOM 6098 O O . GLN B 1 318 ? 20.453 4.75 26.344 1 94 318 GLN B O 1
ATOM 6103 N N . GLN B 1 319 ? 20.062 2.91 27.531 1 94.31 319 GLN B N 1
ATOM 6104 C CA . GLN B 1 319 ? 19.484 2.211 26.391 1 94.31 319 GLN B CA 1
ATOM 6105 C C . GLN B 1 319 ? 18.203 2.896 25.922 1 94.31 319 GLN B C 1
ATOM 6107 O O . GLN B 1 319 ? 17.953 3.008 24.703 1 94.31 319 GLN B O 1
ATOM 6112 N N . ARG B 1 320 ? 17.422 3.326 26.844 1 95 320 ARG B N 1
ATOM 6113 C CA . ARG B 1 320 ? 16.188 4.035 26.516 1 95 320 ARG B CA 1
ATOM 6114 C C . ARG B 1 320 ? 16.484 5.324 25.75 1 95 320 ARG B C 1
ATOM 6116 O O . ARG B 1 320 ? 15.82 5.633 24.766 1 95 320 ARG B O 1
ATOM 6123 N N . GLU B 1 321 ? 17.438 6.062 26.234 1 95.88 321 GLU B N 1
ATOM 6124 C CA . GLU B 1 321 ? 17.812 7.316 25.578 1 95.88 321 GLU B CA 1
ATOM 6125 C C . GLU B 1 321 ? 18.328 7.07 24.172 1 95.88 321 GLU B C 1
ATOM 6127 O O . GLU B 1 321 ? 18.047 7.859 23.25 1 95.88 321 GLU B O 1
ATOM 6132 N N . GLU B 1 322 ? 19.109 6.008 24.016 1 97.31 322 GLU B N 1
ATOM 6133 C CA . GLU B 1 322 ? 19.641 5.648 22.688 1 97.31 322 GLU B CA 1
ATOM 6134 C C . GLU B 1 322 ? 18.5 5.293 21.734 1 97.31 322 GLU B C 1
ATOM 6136 O O . GLU B 1 322 ? 18.531 5.688 20.562 1 97.31 322 GLU B O 1
ATOM 6141 N N . LEU B 1 323 ? 17.531 4.578 22.266 1 97.81 323 LEU B N 1
ATOM 6142 C CA . LEU B 1 323 ? 16.406 4.18 21.438 1 97.81 323 LEU B CA 1
ATOM 6143 C C . LEU B 1 323 ? 15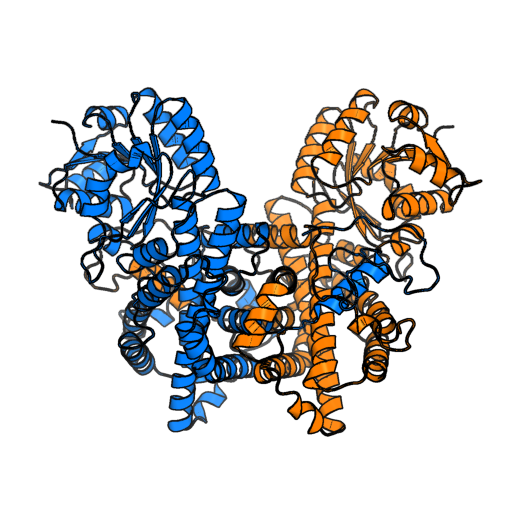.516 5.379 21.109 1 97.81 323 LEU B C 1
ATOM 6145 O O . LEU B 1 323 ? 14.945 5.457 20.016 1 97.81 323 LEU B O 1
ATOM 6149 N N . VAL B 1 324 ? 15.391 6.32 22.047 1 98.44 324 VAL B N 1
ATOM 6150 C CA . VAL B 1 324 ? 14.625 7.535 21.781 1 98.44 324 VAL B CA 1
ATOM 6151 C C . VAL B 1 324 ? 15.312 8.359 20.703 1 98.44 324 VAL B C 1
ATOM 6153 O O . VAL B 1 324 ? 14.656 8.891 19.797 1 98.44 324 VAL B O 1
ATOM 6156 N N . SER B 1 325 ? 16.656 8.461 20.781 1 98.5 325 SER B N 1
ATOM 6157 C CA . SER B 1 325 ? 17.422 9.156 19.75 1 98.5 325 SER B CA 1
ATOM 6158 C C . SER B 1 325 ? 17.281 8.469 18.391 1 98.5 325 SER B C 1
ATOM 6160 O O . SER B 1 325 ? 17.125 9.133 17.375 1 98.5 325 SER B O 1
ATOM 6162 N N . ALA B 1 326 ? 17.328 7.129 18.391 1 98.81 326 ALA B N 1
ATOM 6163 C CA . ALA B 1 326 ? 17.141 6.355 17.172 1 98.81 326 ALA B CA 1
ATOM 6164 C C . ALA B 1 326 ? 15.75 6.559 16.594 1 98.81 326 ALA B C 1
ATOM 6166 O O . ALA B 1 326 ? 15.57 6.582 15.375 1 98.81 326 ALA B O 1
ATOM 6167 N N . LEU B 1 327 ? 14.82 6.664 17.5 1 98.88 327 LEU B N 1
ATOM 6168 C CA . LEU B 1 327 ? 13.445 6.883 17.062 1 98.88 327 LEU B CA 1
ATOM 6169 C C . LEU B 1 327 ? 13.297 8.242 16.391 1 98.88 327 LEU B C 1
ATOM 6171 O O . LEU B 1 327 ? 12.57 8.375 15.398 1 98.88 327 LEU B O 1
ATOM 6175 N N . GLU B 1 328 ? 13.914 9.266 16.953 1 98.88 328 GLU B N 1
ATOM 6176 C CA . GLU B 1 328 ? 13.938 10.578 16.297 1 98.88 328 GLU B CA 1
ATOM 6177 C C . GLU B 1 328 ? 14.508 10.484 14.891 1 98.88 328 GLU B C 1
ATOM 6179 O O . GLU B 1 328 ? 13.969 11.07 13.953 1 98.88 328 GLU B O 1
ATOM 6184 N N . ASP B 1 329 ? 15.625 9.75 14.727 1 98.81 329 ASP B N 1
ATOM 6185 C CA . ASP B 1 329 ? 16.25 9.5 13.43 1 98.81 329 ASP B CA 1
ATOM 6186 C C . ASP B 1 329 ? 15.258 8.836 12.469 1 98.81 329 ASP B C 1
ATOM 6188 O O . ASP B 1 329 ? 15.18 9.203 11.297 1 98.81 329 ASP B O 1
ATOM 6192 N N . ALA B 1 330 ? 14.539 7.859 13.008 1 98.94 330 ALA B N 1
ATOM 6193 C CA . ALA B 1 330 ? 13.594 7.102 12.18 1 98.94 330 ALA B CA 1
ATOM 6194 C C . ALA B 1 330 ? 12.492 8.008 11.648 1 98.94 330 ALA B C 1
ATOM 6196 O O . ALA B 1 330 ? 12.172 7.965 10.453 1 98.94 330 ALA B O 1
ATOM 6197 N N . LEU B 1 331 ? 11.906 8.828 12.523 1 98.88 331 LEU B N 1
ATOM 6198 C CA . LEU B 1 331 ? 10.844 9.75 12.117 1 98.88 331 LEU B CA 1
ATOM 6199 C C . LEU B 1 331 ? 11.359 10.758 11.102 1 98.88 331 LEU B C 1
ATOM 6201 O O . LEU B 1 331 ? 10.68 11.047 10.109 1 98.88 331 LEU B O 1
ATOM 6205 N N . TYR B 1 332 ? 12.578 11.242 11.359 1 98.62 332 TYR B N 1
ATOM 6206 C CA . TYR B 1 332 ? 13.195 12.234 10.484 1 98.62 332 TYR B CA 1
ATOM 6207 C C . TYR B 1 332 ? 13.445 11.664 9.094 1 98.62 332 TYR B C 1
ATOM 6209 O O . TYR B 1 332 ? 13.086 12.273 8.086 1 98.62 332 TYR B O 1
ATOM 6217 N N . CYS B 1 333 ? 14.016 10.445 9 1 98.75 333 CYS B N 1
ATOM 6218 C CA . CYS B 1 333 ? 14.32 9.789 7.734 1 98.75 333 CYS B CA 1
ATOM 6219 C C . CYS B 1 333 ? 13.039 9.461 6.969 1 98.75 333 CYS B C 1
ATOM 6221 O O . CYS B 1 333 ? 12.961 9.695 5.762 1 98.75 333 CYS B O 1
ATOM 6223 N N . ALA B 1 334 ? 12.078 8.922 7.707 1 98.88 334 ALA B N 1
ATOM 6224 C CA . ALA B 1 334 ? 10.812 8.562 7.07 1 98.88 334 ALA B CA 1
ATOM 6225 C C . ALA B 1 334 ? 10.117 9.797 6.5 1 98.88 334 ALA B C 1
ATOM 6227 O O . ALA B 1 334 ? 9.5 9.734 5.438 1 98.88 334 ALA B O 1
ATOM 6228 N N . LYS B 1 335 ? 10.188 10.898 7.199 1 98.62 335 LYS B N 1
ATOM 6229 C CA . LYS B 1 335 ? 9.633 12.156 6.719 1 98.62 335 LYS B CA 1
ATOM 6230 C C . LYS B 1 335 ? 10.289 12.586 5.414 1 98.62 335 LYS B C 1
ATOM 6232 O O . LYS B 1 335 ? 9.609 12.984 4.465 1 98.62 335 LYS B O 1
ATOM 6237 N N . ILE B 1 336 ? 11.625 12.508 5.336 1 98.56 336 ILE B N 1
ATOM 6238 C CA . ILE B 1 336 ? 12.359 12.844 4.117 1 98.56 336 ILE B CA 1
ATOM 6239 C C . ILE B 1 336 ? 11.859 11.969 2.967 1 98.56 336 ILE B C 1
ATOM 6241 O O . ILE B 1 336 ? 11.586 12.469 1.875 1 98.56 336 ILE B O 1
ATOM 6245 N N . VAL B 1 337 ? 11.656 10.695 3.262 1 98.75 337 VAL B N 1
ATOM 6246 C CA . VAL B 1 337 ? 11.242 9.742 2.236 1 98.75 337 VAL B CA 1
ATOM 6247 C C . VAL B 1 337 ? 9.82 10.062 1.78 1 98.75 337 VAL B C 1
ATOM 6249 O O . VAL B 1 337 ? 9.508 9.953 0.593 1 98.75 337 VAL B O 1
ATOM 6252 N N . SER B 1 338 ? 8.969 10.398 2.707 1 98.56 338 SER B N 1
ATOM 6253 C CA . SER B 1 338 ? 7.598 10.75 2.355 1 98.56 338 SER B CA 1
ATOM 6254 C C . SER B 1 338 ? 7.562 11.891 1.341 1 98.56 338 SER B C 1
ATOM 6256 O O . SER B 1 338 ? 6.852 11.812 0.336 1 98.56 338 SER B O 1
ATOM 6258 N N . TYR B 1 339 ? 8.328 12.953 1.585 1 98.62 339 TYR B N 1
ATOM 6259 C CA . TYR B 1 339 ? 8.375 14.094 0.681 1 98.62 339 TYR B CA 1
ATOM 6260 C C . TYR B 1 339 ? 9.062 13.727 -0.63 1 98.62 339 TYR B C 1
ATOM 6262 O O . TYR B 1 339 ? 8.656 14.188 -1.7 1 98.62 339 TYR B O 1
ATOM 6270 N N . ALA B 1 340 ? 10.125 12.891 -0.549 1 98.75 340 ALA B N 1
ATOM 6271 C CA . ALA B 1 340 ? 10.805 12.445 -1.763 1 98.75 340 ALA B CA 1
ATOM 6272 C C . ALA B 1 340 ? 9.844 11.711 -2.691 1 98.75 340 ALA B C 1
ATOM 6274 O O . ALA B 1 340 ? 9.797 11.992 -3.893 1 98.75 340 ALA B O 1
ATOM 6275 N N . GLN B 1 341 ? 9.094 10.773 -2.123 1 98.75 341 GLN B N 1
ATOM 6276 C CA . GLN B 1 341 ? 8.109 10.023 -2.9 1 98.75 341 GLN B CA 1
ATOM 6277 C C . GLN B 1 341 ? 7.012 10.938 -3.436 1 98.75 341 GLN B C 1
ATOM 6279 O O . GLN B 1 341 ? 6.586 10.797 -4.586 1 98.75 341 GLN B O 1
ATOM 6284 N N . GLY B 1 342 ? 6.531 11.867 -2.604 1 98.62 342 GLY B N 1
ATOM 6285 C CA . GLY B 1 342 ? 5.496 12.805 -3.018 1 98.62 342 GLY B CA 1
ATOM 6286 C C . GLY B 1 342 ? 5.914 13.68 -4.184 1 98.62 342 GLY B C 1
ATOM 6287 O O . GLY B 1 342 ? 5.172 13.82 -5.16 1 98.62 342 GLY B O 1
ATOM 6288 N N . PHE B 1 343 ? 7.125 14.25 -4.121 1 98.56 343 PHE B N 1
ATOM 6289 C CA . PHE B 1 343 ? 7.598 15.141 -5.176 1 98.56 343 PHE B CA 1
ATOM 6290 C C . PHE B 1 343 ? 7.91 14.352 -6.445 1 98.56 343 PHE B C 1
ATOM 6292 O O . PHE B 1 343 ? 7.762 14.867 -7.555 1 98.56 343 PHE B O 1
ATOM 6299 N N . GLU B 1 344 ? 8.352 13.109 -6.27 1 98.25 344 GLU B N 1
ATOM 6300 C CA . GLU B 1 344 ? 8.508 12.258 -7.449 1 98.25 344 GLU B CA 1
ATOM 6301 C C . GLU B 1 344 ? 7.184 12.062 -8.172 1 98.25 344 GLU B C 1
ATOM 6303 O O . GLU B 1 344 ? 7.125 12.133 -9.406 1 98.25 344 GLU B O 1
ATOM 6308 N N . LEU B 1 345 ? 6.148 11.758 -7.41 1 98.5 345 LEU B N 1
ATOM 6309 C CA . LEU B 1 345 ? 4.824 11.586 -8 1 98.5 345 LEU B CA 1
ATOM 6310 C C . LEU B 1 345 ? 4.371 12.859 -8.703 1 98.5 345 LEU B C 1
ATOM 6312 O O . LEU B 1 345 ? 3.822 12.805 -9.805 1 98.5 345 LEU B O 1
ATOM 6316 N N . LEU B 1 346 ? 4.617 14.031 -8.055 1 98.44 346 LEU B N 1
ATOM 6317 C CA . LEU B 1 346 ? 4.316 15.305 -8.695 1 98.44 346 LEU B CA 1
ATOM 6318 C C . LEU B 1 346 ? 5.027 15.43 -10.039 1 98.44 346 LEU B C 1
ATOM 6320 O O . LEU B 1 346 ? 4.422 15.82 -11.031 1 98.44 346 LEU B O 1
ATOM 6324 N N . SER B 1 347 ? 6.266 15.086 -10.023 1 98 347 SER B N 1
ATOM 6325 C CA . SER B 1 347 ? 7.086 15.195 -11.219 1 98 347 SER B CA 1
ATOM 6326 C C . SER B 1 347 ? 6.57 14.289 -12.336 1 98 347 SER B C 1
ATOM 6328 O O . SER B 1 347 ? 6.453 14.719 -13.484 1 98 347 SER B O 1
ATOM 6330 N N . HIS B 1 348 ? 6.281 13.031 -12 1 97.06 348 HIS B N 1
ATOM 6331 C CA . HIS B 1 348 ? 5.777 12.078 -12.984 1 97.06 348 HIS B CA 1
ATOM 6332 C C . HIS B 1 348 ? 4.477 12.562 -13.609 1 97.06 348 HIS B C 1
ATOM 6334 O O . HIS B 1 348 ? 4.324 12.539 -14.836 1 97.06 348 HIS B O 1
ATOM 6340 N N . THR B 1 349 ? 3.57 13.023 -12.812 1 97.56 349 THR B N 1
ATOM 6341 C CA . THR B 1 349 ? 2.268 13.461 -13.305 1 97.56 349 THR B CA 1
ATOM 6342 C C . THR B 1 349 ? 2.402 14.742 -14.125 1 97.56 349 THR B C 1
ATOM 6344 O O . THR B 1 349 ? 1.732 14.906 -15.148 1 97.56 349 THR B O 1
ATOM 6347 N N . ALA B 1 350 ? 3.211 15.664 -13.617 1 97 350 ALA B N 1
ATOM 6348 C CA . ALA B 1 350 ? 3.439 16.906 -14.352 1 97 350 ALA B CA 1
ATOM 6349 C C . ALA B 1 350 ? 3.949 16.625 -15.758 1 97 350 ALA B C 1
ATOM 6351 O O . ALA B 1 350 ? 3.49 17.234 -16.719 1 97 350 ALA B O 1
ATOM 6352 N N . LYS B 1 351 ? 4.91 15.742 -15.875 1 96.19 351 LYS B N 1
ATOM 6353 C CA . LYS B 1 351 ? 5.465 15.375 -17.172 1 96.19 351 LYS B CA 1
ATOM 6354 C C . LYS B 1 351 ? 4.398 14.766 -18.078 1 96.19 351 LYS B C 1
ATOM 6356 O O . LYS B 1 351 ? 4.281 15.133 -19.25 1 96.19 351 LYS B O 1
ATOM 6361 N N . ARG B 1 352 ? 3.645 13.859 -17.562 1 96.12 352 ARG B N 1
ATOM 6362 C CA . ARG B 1 352 ? 2.623 13.172 -18.344 1 96.12 352 ARG B CA 1
ATOM 6363 C C . ARG B 1 352 ? 1.546 14.141 -18.812 1 96.12 352 ARG B C 1
ATOM 6365 O O . ARG B 1 352 ? 1.039 14.023 -19.922 1 96.12 352 ARG B O 1
ATOM 6372 N N . ARG B 1 353 ? 1.21 15.125 -17.969 1 96.31 353 ARG B N 1
ATOM 6373 C CA . ARG B 1 353 ? 0.089 16.016 -18.25 1 96.31 353 ARG B CA 1
ATOM 6374 C C . ARG B 1 353 ? 0.569 17.312 -18.891 1 96.31 353 ARG B C 1
ATOM 6376 O O . ARG B 1 353 ? -0.241 18.172 -19.266 1 96.31 353 ARG B O 1
ATOM 6383 N N . GLY B 1 354 ? 1.832 17.484 -18.969 1 96.19 354 GLY B N 1
ATOM 6384 C CA . GLY B 1 354 ? 2.398 18.703 -19.531 1 96.19 354 GLY B CA 1
ATOM 6385 C C . GLY B 1 354 ? 2.252 19.906 -18.625 1 96.19 354 GLY B C 1
ATOM 6386 O O . GLY B 1 354 ? 2.076 21.031 -19.109 1 96.19 354 GLY B O 1
ATOM 6387 N N . TRP B 1 355 ? 2.182 19.672 -17.266 1 96.38 355 TRP B N 1
ATOM 6388 C CA . TRP B 1 355 ? 2.111 20.766 -16.297 1 96.38 355 TRP B CA 1
ATOM 6389 C C . TRP B 1 355 ? 3.502 21.312 -15.992 1 96.38 355 TRP B C 1
ATOM 6391 O O . TRP B 1 355 ? 4.469 20.562 -15.891 1 96.38 355 TRP B O 1
ATOM 6401 N N . THR B 1 356 ? 3.59 22.609 -15.938 1 95.25 356 THR B N 1
ATOM 6402 C CA . THR B 1 356 ? 4.812 23.234 -15.445 1 95.25 356 THR B CA 1
ATOM 6403 C C . THR B 1 356 ? 4.695 23.562 -13.961 1 95.25 356 THR B C 1
ATOM 6405 O O . THR B 1 356 ? 4.098 24.562 -13.578 1 95.25 356 THR B O 1
ATOM 6408 N N . LEU B 1 357 ? 5.281 22.703 -13.164 1 97.12 357 LEU B N 1
ATOM 6409 C CA . LEU B 1 357 ? 5.227 22.875 -11.719 1 97.12 357 LEU B CA 1
ATOM 6410 C C . LEU B 1 357 ? 6.562 23.375 -11.18 1 97.12 357 LEU B C 1
ATOM 6412 O O . LEU B 1 357 ? 7.617 22.828 -11.523 1 97.12 357 LEU B O 1
ATOM 6416 N N . ASP B 1 358 ? 6.512 24.422 -10.461 1 97.56 358 ASP B N 1
ATOM 6417 C CA . ASP B 1 358 ? 7.68 24.922 -9.734 1 97.56 358 ASP B CA 1
ATOM 6418 C C . ASP B 1 358 ? 7.773 24.281 -8.352 1 97.56 358 ASP B C 1
ATOM 6420 O O . ASP B 1 358 ? 7.172 24.766 -7.391 1 97.56 358 ASP B O 1
ATOM 6424 N N . PHE B 1 359 ? 8.656 23.25 -8.289 1 98.06 359 PHE B N 1
ATOM 6425 C CA . PHE B 1 359 ? 8.703 22.453 -7.074 1 98.06 359 PHE B CA 1
ATOM 6426 C C . PHE B 1 359 ? 9.234 23.266 -5.906 1 98.06 359 PHE B C 1
ATOM 6428 O O . PHE B 1 359 ? 8.828 23.062 -4.762 1 98.06 359 PHE B O 1
ATOM 6435 N N . SER B 1 360 ? 10.18 24.172 -6.16 1 97.75 360 SER B N 1
ATOM 6436 C CA . SER B 1 360 ? 10.664 25.047 -5.105 1 97.75 360 SER B CA 1
ATOM 6437 C C . SER B 1 360 ? 9.539 25.906 -4.543 1 97.75 360 SER B C 1
ATOM 6439 O O . SER B 1 360 ? 9.391 26.031 -3.326 1 97.75 360 SER B O 1
ATOM 6441 N N . ARG B 1 361 ? 8.773 26.453 -5.367 1 96.44 361 ARG B N 1
ATOM 6442 C CA . ARG B 1 361 ? 7.648 27.297 -4.961 1 96.44 361 ARG B CA 1
ATOM 6443 C C . ARG B 1 361 ? 6.578 26.469 -4.246 1 96.44 361 ARG B C 1
ATOM 6445 O O . ARG B 1 361 ? 5.996 26.922 -3.262 1 96.44 361 ARG B O 1
ATOM 6452 N N . ILE B 1 362 ? 6.289 25.266 -4.73 1 97.44 362 ILE B N 1
ATOM 6453 C CA . ILE B 1 362 ? 5.297 24.406 -4.105 1 97.44 362 ILE B CA 1
ATOM 6454 C C . ILE B 1 362 ? 5.711 24.078 -2.672 1 97.44 362 ILE B C 1
ATOM 6456 O O . ILE B 1 362 ? 4.895 24.172 -1.749 1 97.44 362 ILE B O 1
ATOM 6460 N N . ALA B 1 363 ? 6.969 23.734 -2.512 1 97.44 363 ALA B N 1
ATOM 6461 C CA . ALA B 1 363 ? 7.461 23.5 -1.157 1 97.44 363 ALA B CA 1
ATOM 6462 C C . ALA B 1 363 ? 7.297 24.734 -0.29 1 97.44 363 ALA B C 1
ATOM 6464 O O . ALA B 1 363 ? 6.953 24.641 0.89 1 97.44 363 ALA B O 1
ATOM 6465 N N . SER B 1 364 ? 7.527 25.875 -0.865 1 95.69 364 SER B N 1
ATOM 6466 C CA . SER B 1 364 ? 7.422 27.141 -0.137 1 95.69 364 SER B CA 1
ATOM 6467 C C . SER B 1 364 ? 5.98 27.422 0.286 1 95.69 364 SER B C 1
ATOM 6469 O O . SER B 1 364 ? 5.738 27.984 1.35 1 95.69 364 SER B O 1
ATOM 6471 N N . LEU B 1 365 ? 5.023 27 -0.506 1 96 365 LEU B N 1
ATOM 6472 C CA . LEU B 1 365 ? 3.607 27.172 -0.193 1 96 365 LEU B CA 1
ATOM 6473 C C . LEU B 1 365 ? 3.229 26.375 1.055 1 96 365 LEU B C 1
ATOM 6475 O O . LEU B 1 365 ? 2.283 26.734 1.761 1 96 365 LEU B O 1
ATOM 6479 N N . TRP B 1 366 ? 3.963 25.297 1.311 1 96.19 366 TRP B N 1
ATOM 6480 C CA . TRP B 1 366 ? 3.604 24.375 2.391 1 96.19 366 TRP B CA 1
ATOM 6481 C C . TRP B 1 366 ? 4.289 24.781 3.691 1 96.19 366 TRP B C 1
ATOM 6483 O O . TRP B 1 366 ? 4.059 24.172 4.738 1 96.19 366 TRP B O 1
ATOM 6493 N N . ARG B 1 367 ? 5.07 25.906 3.752 1 92.12 367 ARG B N 1
ATOM 6494 C CA . ARG B 1 367 ? 5.906 26.25 4.895 1 92.12 367 ARG B CA 1
ATOM 6495 C C . ARG B 1 367 ? 5.07 26.844 6.02 1 92.12 367 ARG B C 1
ATOM 6497 O O . ARG B 1 367 ? 5.453 26.781 7.191 1 92.12 367 ARG B O 1
ATOM 6504 N N . GLY B 1 368 ? 3.957 27.5 5.59 1 91 368 GLY B N 1
ATOM 6505 C CA . GLY B 1 368 ? 3.135 28.156 6.59 1 91 368 GLY B CA 1
ATOM 6506 C C . GLY B 1 368 ? 1.647 27.969 6.363 1 91 368 GLY B C 1
ATOM 6507 O O . GLY B 1 368 ? 1.188 27.938 5.219 1 91 368 GLY B O 1
ATOM 6508 N N . GLY B 1 369 ? 0.969 27.781 7.48 1 90.75 369 GLY B N 1
ATOM 6509 C CA . GLY B 1 369 ? -0.484 27.766 7.422 1 90.75 369 GLY B CA 1
ATOM 6510 C C . GLY B 1 369 ? -1.063 26.391 7.168 1 90.75 369 GLY B C 1
ATOM 6511 O O . GLY B 1 369 ? -2.236 26.141 7.457 1 90.75 369 GLY B O 1
ATOM 6512 N N . CYS B 1 370 ? -0.245 25.531 6.598 1 92.88 370 CYS B N 1
ATOM 6513 C CA . CYS B 1 370 ? -0.799 24.234 6.266 1 92.88 370 CYS B CA 1
ATOM 6514 C C . CYS B 1 370 ? -0.537 23.219 7.383 1 92.88 370 CYS B C 1
ATOM 6516 O O . CYS B 1 370 ? 0.241 23.5 8.297 1 92.88 370 CYS B O 1
ATOM 6518 N N . ILE B 1 371 ? -1.161 22.078 7.352 1 94.75 371 ILE B N 1
ATOM 6519 C CA . ILE B 1 371 ? -1.114 21.094 8.422 1 94.75 371 ILE B CA 1
ATOM 6520 C C . ILE B 1 371 ? 0.29 20.5 8.508 1 94.75 371 ILE B C 1
ATOM 6522 O O . ILE B 1 371 ? 0.762 20.156 9.602 1 94.75 371 ILE B O 1
ATOM 6526 N N . ILE B 1 372 ? 0.949 20.391 7.328 1 95.44 372 ILE B N 1
ATOM 6527 C CA . ILE B 1 372 ? 2.248 19.734 7.348 1 95.44 372 ILE B CA 1
ATOM 6528 C C . ILE B 1 372 ? 3.357 20.766 7.492 1 95.44 372 ILE B C 1
ATOM 6530 O O . ILE B 1 372 ? 4.527 20.469 7.238 1 95.44 372 ILE B O 1
ATOM 6534 N N . ARG B 1 373 ? 3.043 22 7.805 1 91.81 373 ARG B N 1
ATOM 6535 C CA . ARG B 1 373 ? 4.051 23.047 7.918 1 91.81 373 ARG B CA 1
ATOM 6536 C C . ARG B 1 373 ? 5.172 22.641 8.867 1 91.81 373 ARG B C 1
ATOM 6538 O O . ARG B 1 373 ? 4.918 22.016 9.898 1 91.81 373 ARG B O 1
ATOM 6545 N N . SER B 1 374 ? 6.41 22.938 8.43 1 89.88 374 SER B N 1
ATOM 6546 C CA . SER B 1 374 ? 7.617 22.531 9.133 1 89.88 374 SER B CA 1
ATOM 6547 C C . SER B 1 374 ? 8.844 23.297 8.641 1 89.88 374 SER B C 1
ATOM 6549 O O . SER B 1 374 ? 8.836 23.844 7.539 1 89.88 374 SER B O 1
ATOM 6551 N N . GLY B 1 375 ? 9.836 23.422 9.516 1 86.5 375 GLY B N 1
ATOM 6552 C CA . GLY B 1 375 ? 11.117 23.969 9.086 1 86.5 375 GLY B CA 1
ATOM 6553 C C . GLY B 1 375 ? 11.766 23.172 7.969 1 86.5 375 GLY B C 1
ATOM 6554 O O . GLY B 1 375 ? 12.531 23.703 7.172 1 86.5 375 GLY B O 1
ATOM 6555 N N . PHE B 1 376 ? 11.328 21.922 7.887 1 88.88 376 PHE B N 1
ATOM 6556 C CA . PHE B 1 376 ? 11.797 20.938 6.918 1 88.88 376 PHE B CA 1
ATOM 6557 C C . PHE B 1 376 ? 11.516 21.391 5.496 1 88.88 376 PHE B C 1
ATOM 6559 O O . PHE B 1 376 ? 12.305 21.141 4.582 1 88.88 376 PHE B O 1
ATOM 6566 N N . LEU B 1 377 ? 10.492 22.156 5.27 1 94.38 377 LEU B N 1
ATOM 6567 C CA . LEU B 1 377 ? 10.016 22.547 3.945 1 94.38 377 LEU B CA 1
ATOM 6568 C C . LEU B 1 377 ? 10.914 23.609 3.33 1 94.38 377 LEU B C 1
ATOM 6570 O O . LEU B 1 377 ? 11.039 23.688 2.105 1 94.38 377 LEU B O 1
ATOM 6574 N N . SER B 1 378 ? 11.586 24.391 4.164 1 94.62 378 SER B N 1
ATOM 6575 C CA . SER B 1 378 ? 12.547 25.359 3.664 1 94.62 378 SER B CA 1
ATOM 6576 C C . SER B 1 378 ? 13.742 24.672 3.016 1 94.62 378 SER B C 1
ATOM 6578 O O . SER B 1 378 ? 14.289 25.172 2.027 1 94.62 378 SER B O 1
ATOM 6580 N N . LYS B 1 379 ? 14.148 23.547 3.584 1 96.88 379 LYS B N 1
ATOM 6581 C CA . LYS B 1 379 ? 15.25 22.766 3.021 1 96.88 379 LYS B CA 1
ATOM 6582 C C . LYS B 1 379 ? 14.867 22.156 1.675 1 96.88 379 LYS B C 1
ATOM 6584 O O . LYS B 1 379 ? 15.688 22.078 0.763 1 96.88 379 LYS B O 1
ATOM 6589 N N . ILE B 1 380 ? 13.641 21.734 1.563 1 97.81 380 ILE B N 1
ATOM 6590 C CA . ILE B 1 380 ? 13.156 21.172 0.307 1 97.81 380 ILE B CA 1
ATOM 6591 C C . ILE B 1 380 ? 13.109 22.266 -0.76 1 97.81 380 ILE B C 1
ATOM 6593 O O . ILE B 1 380 ? 13.562 22.062 -1.888 1 97.81 380 ILE B O 1
ATOM 6597 N N . SER B 1 381 ? 12.508 23.422 -0.374 1 97.19 381 SER B N 1
ATOM 6598 C CA . SER B 1 381 ? 12.445 24.562 -1.3 1 97.19 381 SER B CA 1
ATOM 6599 C C . SER B 1 381 ? 13.836 24.938 -1.799 1 97.19 381 SER B C 1
ATOM 6601 O O . SER B 1 381 ? 14.031 25.156 -2.994 1 97.19 381 SER B O 1
ATOM 6603 N N . ALA B 1 382 ? 14.789 24.953 -0.923 1 97.12 382 ALA B N 1
ATOM 6604 C CA . ALA B 1 382 ? 16.156 25.297 -1.264 1 97.12 382 ALA B CA 1
ATOM 6605 C C . ALA B 1 382 ? 16.781 24.266 -2.203 1 97.12 382 ALA B C 1
ATOM 6607 O O . ALA B 1 382 ? 17.516 24.625 -3.127 1 97.12 382 ALA B O 1
ATOM 6608 N N . ALA B 1 383 ? 16.547 23 -1.966 1 98.06 383 ALA B N 1
ATOM 6609 C CA . ALA B 1 383 ? 17.094 21.938 -2.803 1 98.06 383 ALA B CA 1
ATOM 6610 C C . ALA B 1 383 ? 16.625 22.078 -4.246 1 98.06 383 ALA B C 1
ATOM 6612 O O . ALA B 1 383 ? 17.422 21.969 -5.18 1 98.06 383 ALA B O 1
ATOM 6613 N N . PHE B 1 384 ? 15.344 22.328 -4.426 1 97.81 384 PHE B N 1
ATOM 6614 C CA . PHE B 1 384 ? 14.789 22.453 -5.773 1 97.81 384 PHE B CA 1
ATOM 6615 C C . PHE B 1 384 ? 15.188 23.781 -6.406 1 97.81 384 PHE B C 1
ATOM 6617 O O . PHE B 1 384 ? 15.266 23.891 -7.633 1 97.81 384 PHE B O 1
ATOM 6624 N N . ALA B 1 385 ? 15.391 24.812 -5.594 1 97.25 385 ALA B N 1
ATOM 6625 C CA . ALA B 1 385 ? 15.906 26.078 -6.117 1 97.25 385 ALA B CA 1
ATOM 6626 C C . ALA B 1 385 ? 17.312 25.906 -6.672 1 97.25 385 ALA B C 1
ATOM 6628 O O . ALA B 1 385 ? 17.672 26.531 -7.676 1 97.25 385 ALA B O 1
ATOM 6629 N N . GLN B 1 386 ? 18.094 25.109 -6.02 1 97.31 386 GLN B N 1
ATOM 6630 C CA . GLN B 1 386 ? 19.469 24.844 -6.43 1 97.31 386 GLN B CA 1
ATOM 6631 C C . GLN B 1 386 ? 19.516 23.969 -7.676 1 97.31 386 GLN B C 1
ATOM 6633 O O . GLN B 1 386 ? 20.344 24.188 -8.562 1 97.31 386 GLN B O 1
ATOM 6638 N N . GLN B 1 387 ? 18.672 23 -7.727 1 96.5 387 GLN B N 1
ATOM 6639 C CA . GLN B 1 387 ? 18.578 22.094 -8.875 1 96.5 387 GLN B CA 1
ATOM 6640 C C . GLN B 1 387 ? 17.125 21.844 -9.266 1 96.5 387 GLN B C 1
ATOM 6642 O O . GLN B 1 387 ? 16.5 20.891 -8.805 1 96.5 387 GLN B O 1
ATOM 6647 N N . HIS B 1 388 ? 16.734 22.562 -10.258 1 92.25 388 HIS B N 1
ATOM 6648 C CA . HIS B 1 388 ? 15.32 22.562 -10.625 1 92.25 388 HIS B CA 1
ATOM 6649 C C . HIS B 1 388 ? 14.906 21.203 -11.18 1 92.25 388 HIS B C 1
ATOM 6651 O O . HIS B 1 388 ? 13.75 20.797 -11.055 1 92.25 388 HIS B O 1
ATOM 6657 N N . ASP B 1 389 ? 15.883 20.516 -11.758 1 92.56 389 ASP B N 1
ATOM 6658 C CA . ASP B 1 389 ? 15.555 19.234 -12.375 1 92.56 389 ASP B CA 1
ATOM 6659 C C . ASP B 1 389 ? 15.984 18.062 -11.484 1 92.56 389 ASP B C 1
ATOM 6661 O O . ASP B 1 389 ? 16.281 16.984 -11.984 1 92.56 389 ASP B O 1
ATOM 6665 N N . LEU B 1 390 ? 16.078 18.391 -10.172 1 96 390 LEU B N 1
ATOM 6666 C CA . LEU B 1 390 ? 16.406 17.344 -9.203 1 96 390 LEU B CA 1
ATOM 6667 C C . LEU B 1 390 ? 15.508 16.141 -9.375 1 96 390 LEU B C 1
ATOM 6669 O O . LEU B 1 390 ? 14.289 16.25 -9.281 1 96 390 LEU B O 1
ATOM 6673 N N . GLU B 1 391 ? 16.078 14.992 -9.648 1 94.5 391 GLU B N 1
ATOM 6674 C CA . GLU B 1 391 ? 15.352 13.773 -9.977 1 94.5 391 GLU B CA 1
ATOM 6675 C C . GLU B 1 391 ? 14.609 13.227 -8.766 1 94.5 391 GLU B C 1
ATOM 6677 O O . GLU B 1 391 ? 13.492 12.719 -8.891 1 94.5 391 GLU B O 1
ATOM 6682 N N . ASN B 1 392 ? 15.281 13.289 -7.652 1 97.62 392 ASN B N 1
ATOM 6683 C CA . ASN B 1 392 ? 14.727 12.828 -6.383 1 97.62 392 ASN B CA 1
ATOM 6684 C C . ASN B 1 392 ? 15.336 13.578 -5.203 1 97.62 392 ASN B C 1
ATOM 6686 O O . ASN B 1 392 ? 16.547 13.836 -5.18 1 97.62 392 ASN B O 1
ATOM 6690 N N . LEU B 1 393 ? 14.492 13.914 -4.266 1 97.94 393 LEU B N 1
ATOM 6691 C CA . LEU B 1 393 ? 14.891 14.719 -3.119 1 97.94 393 LEU B CA 1
ATOM 6692 C C . LEU B 1 393 ? 16.031 14.055 -2.355 1 97.94 393 LEU B C 1
ATOM 6694 O O . LEU B 1 393 ? 16.906 14.734 -1.81 1 97.94 393 LEU B O 1
ATOM 6698 N N . VAL B 1 394 ? 16.141 12.711 -2.33 1 97.69 394 VAL B N 1
ATOM 6699 C CA . VAL B 1 394 ? 17.125 11.984 -1.539 1 97.69 394 VAL B CA 1
ATOM 6700 C C . VAL B 1 394 ? 18.516 12.195 -2.131 1 97.69 394 VAL B C 1
ATOM 6702 O O . VAL B 1 394 ? 19.531 11.992 -1.447 1 97.69 394 VAL B O 1
ATOM 6705 N N . LEU B 1 395 ? 18.594 12.609 -3.412 1 97.56 395 LEU B N 1
ATOM 6706 C CA . LEU B 1 395 ? 19.875 12.797 -4.09 1 97.56 395 LEU B CA 1
ATOM 6707 C C . LEU B 1 395 ? 20.453 14.18 -3.803 1 97.56 395 LEU B C 1
ATOM 6709 O O . LEU B 1 395 ? 21.625 14.438 -4.082 1 97.56 395 LEU B O 1
ATOM 6713 N N . ALA B 1 396 ? 19.594 15.141 -3.289 1 98 396 ALA B N 1
ATOM 6714 C CA . ALA B 1 396 ? 20.109 16.453 -2.92 1 98 396 ALA B CA 1
ATOM 6715 C C . ALA B 1 396 ? 21.156 16.344 -1.815 1 98 396 ALA B C 1
ATOM 6717 O O . ALA B 1 396 ? 20.969 15.609 -0.845 1 98 396 ALA B O 1
ATOM 6718 N N . PRO B 1 397 ? 22.266 17.125 -1.879 1 97.25 397 PRO B N 1
ATOM 6719 C CA . PRO B 1 397 ? 23.375 16.953 -0.95 1 97.25 397 PRO B CA 1
ATOM 6720 C C . PRO B 1 397 ? 22.953 17.031 0.513 1 97.25 397 PRO B C 1
ATOM 6722 O O . PRO B 1 397 ? 23.344 16.188 1.322 1 97.25 397 PRO B O 1
ATOM 6725 N N . PHE B 1 398 ? 22.156 17.969 0.887 1 97.44 398 PHE B N 1
ATOM 6726 C CA . PHE B 1 398 ? 21.719 18.109 2.27 1 97.44 398 PHE B CA 1
ATOM 6727 C C . PHE B 1 398 ? 20.984 16.859 2.738 1 97.44 398 PHE B C 1
ATOM 6729 O O . PHE B 1 398 ? 21.297 16.312 3.795 1 97.44 398 PHE B O 1
ATOM 6736 N N . PHE B 1 399 ? 20.031 16.406 1.976 1 98.25 399 PHE B N 1
ATOM 6737 C CA . PHE B 1 399 ? 19.203 15.273 2.377 1 98.25 399 PHE B CA 1
ATOM 6738 C C . PHE B 1 399 ? 20.016 13.977 2.346 1 98.25 399 PHE B C 1
ATOM 6740 O O . PHE B 1 399 ? 19.812 13.094 3.186 1 98.25 399 PHE B O 1
ATOM 6747 N N . ALA B 1 400 ? 20.875 13.836 1.324 1 98.06 400 ALA B N 1
ATOM 6748 C CA . ALA B 1 400 ? 21.734 12.656 1.267 1 98.06 400 ALA B CA 1
ATOM 6749 C C . ALA B 1 400 ? 22.578 12.523 2.535 1 98.06 400 ALA B C 1
ATOM 6751 O O . ALA B 1 400 ? 22.688 11.438 3.105 1 98.06 400 ALA B O 1
ATOM 6752 N N . GLU B 1 401 ? 23.125 13.641 3.018 1 97.69 401 GLU B N 1
ATOM 6753 C CA . GLU B 1 401 ? 23.969 13.633 4.211 1 97.69 401 GLU B CA 1
ATOM 6754 C C . GLU B 1 401 ? 23.141 13.32 5.461 1 97.69 401 GLU B C 1
ATOM 6756 O O . GLU B 1 401 ? 23.594 12.578 6.336 1 97.69 401 GLU B O 1
ATOM 6761 N N . GLU B 1 402 ? 21.984 13.914 5.559 1 97.94 402 GLU B N 1
ATOM 6762 C CA . GLU B 1 402 ? 21.109 13.648 6.695 1 97.94 402 GLU B CA 1
ATOM 6763 C C . GLU B 1 402 ? 20.719 12.18 6.758 1 97.94 402 GLU B C 1
ATOM 6765 O O . GLU B 1 402 ? 20.688 11.578 7.836 1 97.94 402 GLU B O 1
ATOM 6770 N N . LEU B 1 403 ? 20.422 11.586 5.59 1 98.25 403 LEU B N 1
ATOM 6771 C CA . LEU B 1 403 ? 20 10.188 5.539 1 98.25 403 LEU B CA 1
ATOM 6772 C C . LEU B 1 403 ? 21.172 9.266 5.902 1 98.25 403 LEU B C 1
ATOM 6774 O O . LEU B 1 403 ? 20.984 8.281 6.613 1 98.25 403 LEU B O 1
ATOM 6778 N N . LYS B 1 404 ? 22.375 9.602 5.41 1 97.31 404 LYS B N 1
ATOM 6779 C CA . LYS B 1 404 ? 23.547 8.805 5.77 1 97.31 404 LYS B CA 1
ATOM 6780 C C . LYS B 1 404 ? 23.766 8.805 7.277 1 97.31 404 LYS B C 1
ATOM 6782 O O . LYS B 1 404 ? 24.078 7.762 7.859 1 97.31 404 LYS B O 1
ATOM 6787 N N . ARG B 1 405 ? 23.531 9.906 7.887 1 97.31 405 ARG B N 1
ATOM 6788 C CA . ARG B 1 405 ? 23.781 10.062 9.312 1 97.31 405 ARG B CA 1
ATOM 6789 C C . ARG B 1 405 ? 22.703 9.359 10.141 1 97.31 405 ARG B C 1
ATOM 6791 O O . ARG B 1 405 ? 23 8.727 11.156 1 97.31 405 ARG B O 1
ATOM 6798 N N . ALA B 1 406 ? 21.453 9.445 9.727 1 98.19 406 ALA B N 1
ATOM 6799 C CA . ALA B 1 406 ? 20.328 9.07 10.578 1 98.19 406 ALA B CA 1
ATOM 6800 C C . ALA B 1 406 ? 19.859 7.652 10.273 1 98.19 406 ALA B C 1
ATOM 6802 O O . ALA B 1 406 ? 19.141 7.043 11.062 1 98.19 406 ALA B O 1
ATOM 6803 N N . CYS B 1 407 ? 20.266 7.043 9.164 1 97.31 407 CYS B N 1
ATOM 6804 C CA . CYS B 1 407 ? 19.734 5.773 8.68 1 97.31 407 CYS B CA 1
ATOM 6805 C C . CYS B 1 407 ? 20 4.652 9.68 1 97.31 407 CYS B C 1
ATOM 6807 O O . CYS B 1 407 ? 19.156 3.779 9.875 1 97.31 407 CYS B O 1
ATOM 6809 N N . PRO B 1 408 ? 21.172 4.621 10.359 1 97.38 408 PRO B N 1
ATOM 6810 C CA . PRO B 1 408 ? 21.391 3.549 11.336 1 97.38 408 PRO B CA 1
ATOM 6811 C C . PRO B 1 408 ? 20.344 3.537 12.445 1 97.38 408 PRO B C 1
ATOM 6813 O O . PRO B 1 408 ? 19.875 2.469 12.852 1 97.38 408 PRO B O 1
ATOM 6816 N N . GLY B 1 409 ? 19.984 4.727 12.977 1 98.5 409 GLY B N 1
ATOM 6817 C CA . GLY B 1 409 ? 18.922 4.801 13.961 1 98.5 409 GLY B CA 1
ATOM 6818 C C . GLY B 1 409 ? 17.578 4.309 13.438 1 98.5 409 GLY B C 1
ATOM 6819 O O . GLY B 1 409 ? 16.859 3.6 14.141 1 98.5 409 GLY B O 1
ATOM 6820 N N . TRP B 1 410 ? 17.297 4.691 12.156 1 98.56 410 TRP B N 1
ATOM 6821 C CA . TRP B 1 410 ? 16.078 4.254 11.477 1 98.56 410 TRP B CA 1
ATOM 6822 C C . TRP B 1 410 ? 16 2.73 11.422 1 98.56 410 TRP B C 1
ATOM 6824 O O . TRP B 1 410 ? 14.992 2.137 11.805 1 98.56 410 TRP B O 1
ATOM 6834 N N . ARG B 1 411 ? 17.078 2.123 11.023 1 98.06 411 ARG B N 1
ATOM 6835 C CA . ARG B 1 411 ? 17.172 0.672 10.898 1 98.06 411 ARG B CA 1
ATOM 6836 C C . ARG B 1 411 ? 17.016 -0.009 12.25 1 98.06 411 ARG B C 1
ATOM 6838 O O . ARG B 1 411 ? 16.391 -1.066 12.352 1 98.06 411 ARG B O 1
ATOM 6845 N N . THR B 1 412 ? 17.547 0.531 13.289 1 98.19 412 THR B N 1
ATOM 6846 C CA . THR B 1 412 ? 17.438 -0.001 14.641 1 98.19 412 THR B CA 1
ATOM 6847 C C . THR B 1 412 ? 15.984 -0.038 15.086 1 98.19 412 THR B C 1
ATOM 6849 O O . THR B 1 412 ? 15.516 -1.047 15.625 1 98.19 412 THR B O 1
ATOM 6852 N N . ILE B 1 413 ? 15.266 1.021 14.852 1 98.62 413 ILE B N 1
ATOM 6853 C CA . ILE B 1 413 ? 13.883 1.14 15.312 1 98.62 413 ILE B CA 1
ATOM 6854 C C . ILE B 1 413 ? 13.008 0.136 14.57 1 98.62 413 ILE B C 1
ATOM 6856 O O . ILE B 1 413 ? 12.18 -0.542 15.18 1 98.62 413 ILE B O 1
ATOM 6860 N N . VAL B 1 414 ? 13.172 0.005 13.234 1 98.75 414 VAL B N 1
ATOM 6861 C CA . VAL B 1 414 ? 12.359 -0.916 12.453 1 98.75 414 VAL B CA 1
ATOM 6862 C C . VAL B 1 414 ? 12.664 -2.355 12.859 1 98.75 414 VAL B C 1
ATOM 6864 O O . VAL B 1 414 ? 11.75 -3.154 13.07 1 98.75 414 VAL B O 1
ATOM 6867 N N . ALA B 1 415 ? 13.938 -2.68 13.023 1 97.88 415 ALA B N 1
ATOM 6868 C CA . ALA B 1 415 ? 14.312 -4.035 13.43 1 97.88 415 ALA B CA 1
ATOM 6869 C C . ALA B 1 415 ? 13.758 -4.371 14.805 1 97.88 415 ALA B C 1
ATOM 6871 O O . ALA B 1 415 ? 13.25 -5.469 15.031 1 97.88 415 ALA B O 1
ATOM 6872 N N . GLU B 1 416 ? 13.883 -3.426 15.734 1 96.5 416 GLU B N 1
ATOM 6873 C CA . GLU B 1 416 ? 13.375 -3.645 17.094 1 96.5 416 GLU B CA 1
ATOM 6874 C C . GLU B 1 416 ? 11.859 -3.791 17.094 1 96.5 416 GLU B C 1
ATOM 6876 O O . GLU B 1 416 ? 11.312 -4.621 17.812 1 96.5 416 GLU B O 1
ATOM 6881 N N . SER B 1 417 ? 11.18 -2.982 16.328 1 97.38 417 SER B N 1
ATOM 6882 C CA . SER B 1 417 ? 9.727 -3.076 16.234 1 97.38 417 SER B CA 1
ATOM 6883 C C . SER B 1 417 ? 9.297 -4.441 15.703 1 97.38 417 SER B C 1
ATOM 6885 O O . SER B 1 417 ? 8.344 -5.039 16.219 1 97.38 417 SER B O 1
ATOM 6887 N N . VAL B 1 418 ? 10 -4.918 14.68 1 97.06 418 VAL B N 1
ATOM 6888 C CA . VAL B 1 418 ? 9.719 -6.227 14.102 1 97.06 418 VAL B CA 1
ATOM 6889 C C . VAL B 1 418 ? 9.914 -7.309 15.164 1 97.06 418 VAL B C 1
ATOM 6891 O O . VAL B 1 418 ? 9.062 -8.188 15.328 1 97.06 418 VAL B O 1
ATOM 6894 N N . ARG B 1 419 ? 10.953 -7.234 15.898 1 94.81 419 ARG B N 1
ATOM 6895 C CA . ARG B 1 419 ? 11.281 -8.242 16.906 1 94.81 419 ARG B CA 1
ATOM 6896 C C . ARG B 1 419 ? 10.234 -8.266 18.016 1 94.81 419 ARG B C 1
ATOM 6898 O O . ARG B 1 419 ? 9.93 -9.328 18.562 1 94.81 419 ARG B O 1
ATOM 6905 N N . GLN B 1 420 ? 9.68 -7.102 18.281 1 93.31 420 GLN B N 1
ATOM 6906 C CA . GLN B 1 420 ? 8.75 -7 19.406 1 93.31 420 GLN B CA 1
ATOM 6907 C C . GLN B 1 420 ? 7.301 -7.105 18.922 1 93.31 420 GLN B C 1
ATOM 6909 O O . GLN B 1 420 ? 6.367 -6.934 19.703 1 93.31 420 GLN B O 1
ATOM 6914 N N . ALA B 1 421 ? 7.074 -7.359 17.688 1 94.88 421 ALA B N 1
ATOM 6915 C CA . ALA B 1 421 ? 5.75 -7.508 17.094 1 94.88 421 ALA B CA 1
ATOM 6916 C C . ALA B 1 421 ? 4.934 -6.227 17.234 1 94.88 421 ALA B C 1
ATOM 6918 O O . ALA B 1 421 ? 3.742 -6.273 17.547 1 94.88 421 ALA B O 1
ATOM 6919 N N . LEU B 1 422 ? 5.648 -5.043 17.172 1 95.5 422 LEU B N 1
ATOM 6920 C CA . LEU B 1 422 ? 4.996 -3.742 17.078 1 95.5 422 LEU B CA 1
ATOM 6921 C C . LEU B 1 422 ? 4.824 -3.314 15.625 1 95.5 422 LEU B C 1
ATOM 6923 O O . LEU B 1 422 ? 5.809 -3.078 14.922 1 95.5 422 LEU B O 1
ATOM 6927 N N . PRO B 1 423 ? 3.607 -3.26 15.195 1 96.62 423 PRO B N 1
ATOM 6928 C CA . PRO B 1 423 ? 3.43 -2.9 13.789 1 96.62 423 PRO B CA 1
ATOM 6929 C C . PRO B 1 423 ? 3.908 -1.485 13.477 1 96.62 423 PRO B C 1
ATOM 6931 O O . PRO B 1 423 ? 3.441 -0.521 14.086 1 96.62 423 PRO B O 1
ATOM 6934 N N . VAL B 1 424 ? 4.836 -1.354 12.539 1 98.25 424 VAL B N 1
ATOM 6935 C CA . VAL B 1 424 ? 5.305 -0.072 12.023 1 98.25 424 VAL B CA 1
ATOM 6936 C C . VAL B 1 424 ? 5.262 -0.083 10.5 1 98.25 424 VAL B C 1
ATOM 6938 O O . VAL B 1 424 ? 6.289 0.102 9.844 1 98.25 424 VAL B O 1
ATOM 6941 N N . PRO B 1 425 ? 4.066 -0.197 9.938 1 98.75 425 PRO B N 1
ATOM 6942 C CA . PRO B 1 425 ? 3.936 -0.393 8.492 1 98.75 425 PRO B CA 1
ATOM 6943 C C . PRO B 1 425 ? 4.547 0.749 7.684 1 98.75 425 PRO B C 1
ATOM 6945 O O . PRO B 1 425 ? 5.207 0.509 6.668 1 98.75 425 PRO B 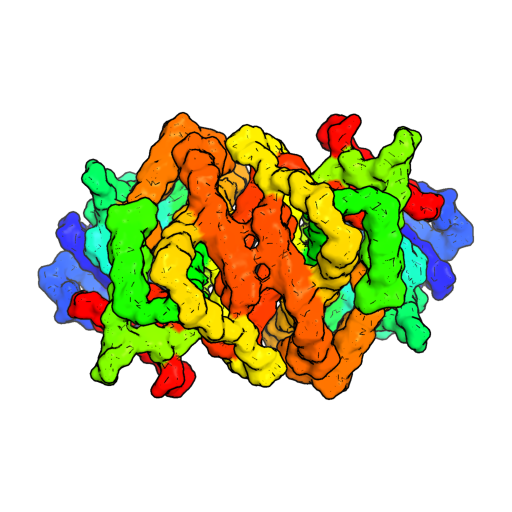O 1
ATOM 6948 N N . ALA B 1 426 ? 4.391 2.035 8.078 1 98.88 426 ALA B N 1
ATOM 6949 C CA . ALA B 1 426 ? 4.883 3.166 7.297 1 98.88 426 ALA B CA 1
ATOM 6950 C C . ALA B 1 426 ? 6.395 3.305 7.43 1 98.88 426 ALA B C 1
ATOM 6952 O O . ALA B 1 426 ? 7.094 3.508 6.434 1 98.88 426 ALA B O 1
ATOM 6953 N N . LEU B 1 427 ? 6.965 3.135 8.68 1 98.88 427 LEU B N 1
ATOM 6954 C CA . LEU B 1 427 ? 8.406 3.215 8.891 1 98.88 427 LEU B CA 1
ATOM 6955 C C . LEU B 1 427 ? 9.125 2.105 8.141 1 98.88 427 LEU B C 1
ATOM 6957 O O . LEU B 1 427 ? 10.188 2.338 7.547 1 98.88 427 LEU B O 1
ATOM 6961 N N . SER B 1 428 ? 8.531 0.933 8.164 1 98.81 428 SER B N 1
ATOM 6962 C CA . SER B 1 428 ? 9.164 -0.21 7.512 1 98.81 428 SER B CA 1
ATOM 6963 C C . SER B 1 428 ? 9.078 -0.1 5.996 1 98.81 428 SER B C 1
ATOM 6965 O O . SER B 1 428 ? 10.031 -0.428 5.285 1 98.81 428 SER B O 1
ATOM 6967 N N . ALA B 1 429 ? 7.918 0.346 5.473 1 98.81 429 ALA B N 1
ATOM 6968 C CA . ALA B 1 429 ? 7.758 0.498 4.031 1 98.81 429 ALA B CA 1
ATOM 6969 C C . ALA B 1 429 ? 8.703 1.559 3.482 1 98.81 429 ALA B C 1
ATOM 6971 O O . ALA B 1 429 ? 9.273 1.395 2.398 1 98.81 429 ALA B O 1
ATOM 6972 N N . ALA B 1 430 ? 8.852 2.664 4.211 1 98.81 430 ALA B N 1
ATOM 6973 C CA . ALA B 1 430 ? 9.758 3.732 3.811 1 98.81 430 ALA B CA 1
ATOM 6974 C C . ALA B 1 430 ? 11.203 3.234 3.76 1 98.81 430 ALA B C 1
ATOM 6976 O O . ALA B 1 430 ? 11.938 3.553 2.828 1 98.81 430 ALA B O 1
ATOM 6977 N N . LEU B 1 431 ? 11.57 2.465 4.75 1 98.69 431 LEU B N 1
ATOM 6978 C CA . LEU B 1 431 ? 12.938 1.955 4.805 1 98.69 431 LEU B CA 1
ATOM 6979 C C . LEU B 1 431 ? 13.195 0.966 3.672 1 98.69 431 LEU B C 1
ATOM 6981 O O . LEU B 1 431 ? 14.258 0.986 3.053 1 98.69 431 LEU B O 1
ATOM 6985 N N . ALA B 1 432 ? 12.203 0.095 3.434 1 98.44 432 ALA B N 1
ATOM 6986 C CA . ALA B 1 432 ? 12.336 -0.855 2.332 1 98.44 432 ALA B CA 1
ATOM 6987 C C . ALA B 1 432 ? 12.469 -0.13 0.996 1 98.44 432 ALA B C 1
ATOM 6989 O O . ALA B 1 432 ? 13.234 -0.55 0.128 1 98.44 432 ALA B O 1
ATOM 6990 N N . TRP B 1 433 ? 11.734 0.957 0.792 1 98.44 433 TRP B N 1
ATOM 6991 C CA . TRP B 1 433 ? 11.844 1.771 -0.413 1 98.44 433 TRP B CA 1
ATOM 6992 C C . TRP B 1 433 ? 13.242 2.373 -0.537 1 98.44 433 TRP B C 1
ATOM 6994 O O . TRP B 1 433 ? 13.844 2.338 -1.61 1 98.44 433 TRP B O 1
ATOM 7004 N N . PHE B 1 434 ? 13.734 2.914 0.606 1 98.44 434 PHE B N 1
ATOM 7005 C CA . PHE B 1 434 ? 15.047 3.547 0.599 1 98.44 434 PHE B CA 1
ATOM 7006 C C . PHE B 1 434 ? 16.125 2.539 0.236 1 98.44 434 PHE B C 1
ATOM 7008 O O . PHE B 1 434 ? 16.984 2.818 -0.602 1 98.44 434 PHE B O 1
ATOM 7015 N N . ASP B 1 435 ? 16.047 1.325 0.859 1 97.25 435 ASP B N 1
ATOM 7016 C CA . ASP B 1 435 ? 17.016 0.27 0.561 1 97.25 435 ASP B CA 1
ATOM 7017 C C . ASP B 1 435 ? 16.922 -0.155 -0.904 1 97.25 435 ASP B C 1
ATOM 7019 O O . ASP B 1 435 ? 17.953 -0.433 -1.537 1 97.25 435 ASP B O 1
ATOM 7023 N N . GLY B 1 436 ? 15.734 -0.238 -1.409 1 97.25 436 GLY B N 1
ATOM 7024 C CA . GLY B 1 436 ? 15.555 -0.576 -2.812 1 97.25 436 GLY B CA 1
ATOM 7025 C C . GLY B 1 436 ? 16.047 0.507 -3.754 1 97.25 436 GLY B C 1
ATOM 7026 O O . GLY B 1 436 ? 16.719 0.218 -4.738 1 97.25 436 GLY B O 1
ATOM 7027 N N . PHE B 1 437 ? 15.727 1.743 -3.457 1 97.5 437 PHE B N 1
ATOM 7028 C CA . PHE B 1 437 ? 16.062 2.871 -4.32 1 97.5 437 PHE B CA 1
ATOM 7029 C C . PHE B 1 437 ? 17.562 3.07 -4.391 1 97.5 437 PHE B C 1
ATOM 7031 O O . PHE B 1 437 ? 18.094 3.475 -5.426 1 97.5 437 PHE B O 1
ATOM 7038 N N . THR B 1 438 ? 18.266 2.736 -3.318 1 96.94 438 THR B N 1
ATOM 7039 C CA . THR B 1 438 ? 19.703 2.971 -3.266 1 96.94 438 THR B CA 1
ATOM 7040 C C . THR B 1 438 ? 20.469 1.721 -3.686 1 96.94 438 THR B C 1
ATOM 7042 O O . THR B 1 438 ? 21.703 1.7 -3.65 1 96.94 438 THR B O 1
ATOM 7045 N N . GLY B 1 439 ? 19.766 0.656 -4.086 1 94.94 439 GLY B N 1
ATOM 7046 C CA . GLY B 1 439 ? 20.391 -0.558 -4.574 1 94.94 439 GLY B CA 1
ATOM 7047 C C . GLY B 1 439 ? 20.578 -0.572 -6.078 1 94.94 439 GLY B C 1
ATOM 7048 O O . GLY B 1 439 ? 19.625 -0.369 -6.828 1 94.94 439 GLY B O 1
ATOM 7049 N N . ALA B 1 440 ? 21.797 -0.858 -6.473 1 94.75 440 ALA B N 1
ATOM 7050 C CA . ALA B 1 440 ? 22.078 -0.902 -7.906 1 94.75 440 ALA B CA 1
ATOM 7051 C C . ALA B 1 440 ? 21.469 -2.148 -8.539 1 94.75 440 ALA B C 1
ATOM 7053 O O . ALA B 1 440 ? 21.203 -2.176 -9.75 1 94.75 440 ALA B O 1
ATOM 7054 N N . ALA B 1 441 ? 21.281 -3.182 -7.742 1 95 441 ALA B N 1
ATOM 7055 C CA . ALA B 1 441 ? 20.641 -4.422 -8.172 1 95 441 ALA B CA 1
ATOM 7056 C C . ALA B 1 441 ? 19.516 -4.812 -7.219 1 95 441 ALA B C 1
ATOM 7058 O O . ALA B 1 441 ? 19.609 -4.59 -6.012 1 95 441 ALA B O 1
ATOM 7059 N N . LEU B 1 442 ? 18.5 -5.355 -7.75 1 96.56 442 LEU B N 1
ATOM 7060 C CA . LEU B 1 442 ? 17.344 -5.84 -6.992 1 96.56 442 LEU B CA 1
ATOM 7061 C C . LEU B 1 442 ? 16.922 -7.223 -7.473 1 96.56 442 LEU B C 1
ATOM 7063 O O . LEU B 1 442 ? 17.391 -7.691 -8.516 1 96.56 442 LEU B O 1
ATOM 7067 N N . PRO B 1 443 ? 16.078 -7.836 -6.766 1 97.38 443 PRO B N 1
ATOM 7068 C CA . PRO B 1 443 ? 15.766 -9.234 -7.078 1 97.38 443 PRO B CA 1
ATOM 7069 C C . PRO B 1 443 ? 14.766 -9.375 -8.219 1 97.38 443 PRO B C 1
ATOM 7071 O O . PRO B 1 443 ? 14.32 -10.484 -8.523 1 97.38 443 PRO B O 1
ATOM 7074 N N . ALA B 1 444 ? 14.414 -8.328 -8.914 1 97.56 444 ALA B N 1
ATOM 7075 C CA . ALA B 1 444 ? 13.398 -8.367 -9.961 1 97.56 444 ALA B CA 1
ATOM 7076 C C . ALA B 1 444 ? 13.898 -9.141 -11.18 1 97.56 444 ALA B C 1
ATOM 7078 O O . ALA B 1 444 ? 13.117 -9.5 -12.062 1 97.56 444 ALA B O 1
ATOM 7079 N N . ASN B 1 445 ? 15.25 -9.414 -11.273 1 98.06 445 ASN B N 1
ATOM 7080 C CA . ASN B 1 445 ? 15.75 -10.297 -12.328 1 98.06 445 ASN B CA 1
ATOM 7081 C C . ASN B 1 445 ? 15.086 -11.672 -12.266 1 98.06 445 ASN B C 1
ATOM 7083 O O . ASN B 1 445 ? 14.773 -12.258 -13.297 1 98.06 445 ASN B O 1
ATOM 7087 N N . LEU B 1 446 ? 14.844 -12.156 -11.023 1 98.44 446 LEU B N 1
ATOM 7088 C CA . LEU B 1 446 ? 14.164 -13.445 -10.883 1 98.44 446 LEU B CA 1
ATOM 7089 C C . LEU B 1 446 ? 12.719 -13.344 -11.344 1 98.44 446 LEU B C 1
ATOM 7091 O O . LEU B 1 446 ? 12.188 -14.266 -11.961 1 98.44 446 LEU B O 1
ATOM 7095 N N . LEU B 1 447 ? 12.031 -12.258 -11.031 1 97.19 447 LEU B N 1
ATOM 7096 C CA . LEU B 1 447 ? 10.664 -12.047 -11.492 1 97.19 447 LEU B CA 1
ATOM 7097 C C . LEU B 1 447 ? 10.586 -12.102 -13.008 1 97.19 447 LEU B C 1
ATOM 7099 O O . LEU B 1 447 ? 9.672 -12.727 -13.562 1 97.19 447 LEU B O 1
ATOM 7103 N N . GLN B 1 448 ? 11.523 -11.438 -13.656 1 96.94 448 GLN B N 1
ATOM 7104 C CA . GLN B 1 448 ? 11.578 -11.43 -15.109 1 96.94 448 GLN B CA 1
ATOM 7105 C C . GLN B 1 448 ? 11.789 -12.836 -15.664 1 96.94 448 GLN B C 1
ATOM 7107 O O . GLN B 1 448 ? 11.188 -13.211 -16.672 1 96.94 448 GLN B O 1
ATOM 7112 N N . ALA B 1 449 ? 12.648 -13.586 -14.977 1 97.69 449 ALA B N 1
ATOM 7113 C CA . ALA B 1 449 ? 12.906 -14.961 -15.398 1 97.69 449 ALA B CA 1
ATOM 7114 C C . ALA B 1 449 ? 11.648 -15.82 -15.258 1 97.69 449 ALA B C 1
ATOM 7116 O O . ALA B 1 449 ? 11.336 -16.625 -16.141 1 97.69 449 ALA B O 1
ATOM 7117 N N . GLN B 1 450 ? 10.945 -15.656 -14.141 1 97 450 GLN B N 1
ATOM 7118 C CA . GLN B 1 450 ? 9.711 -16.406 -13.93 1 97 450 GLN B CA 1
ATOM 7119 C C . GLN B 1 450 ? 8.688 -16.078 -15.008 1 97 450 GLN B C 1
ATOM 7121 O O . GLN B 1 450 ? 8.078 -16.984 -15.586 1 97 450 GLN B O 1
ATOM 7126 N N . ARG B 1 451 ? 8.484 -14.844 -15.312 1 94.75 451 ARG B N 1
ATOM 7127 C CA . ARG B 1 451 ? 7.523 -14.406 -16.312 1 94.75 451 ARG B CA 1
ATOM 7128 C C . ARG B 1 451 ? 7.891 -14.945 -17.688 1 94.75 451 ARG B C 1
ATOM 7130 O O . ARG B 1 451 ? 7.012 -15.336 -18.469 1 94.75 451 ARG B O 1
ATOM 7137 N N . ASP B 1 452 ? 9.148 -14.906 -17.984 1 94.38 452 ASP B N 1
ATOM 7138 C CA . ASP B 1 452 ? 9.602 -15.477 -19.25 1 94.38 452 ASP B CA 1
ATOM 7139 C C . ASP B 1 452 ? 9.391 -16.984 -19.281 1 94.38 452 ASP B C 1
ATOM 7141 O O . ASP B 1 452 ? 9 -17.547 -20.297 1 94.38 452 ASP B O 1
ATOM 7145 N N . TYR B 1 453 ? 9.656 -17.609 -18.188 1 94.94 453 TYR B N 1
ATOM 7146 C CA . TYR B 1 453 ? 9.555 -19.062 -18.078 1 94.94 453 TYR B CA 1
ATOM 7147 C C . TYR B 1 453 ? 8.141 -19.531 -18.406 1 94.94 453 TYR B C 1
ATOM 7149 O O . TYR B 1 453 ? 7.953 -20.453 -19.203 1 94.94 453 TYR B O 1
ATOM 7157 N N . PHE B 1 454 ? 7.105 -18.922 -17.812 1 91.94 454 PHE B N 1
ATOM 7158 C CA . PHE B 1 454 ? 5.781 -19.516 -17.953 1 91.94 454 PHE B CA 1
ATOM 7159 C C . PHE B 1 454 ? 4.992 -18.828 -19.062 1 91.94 454 PHE B C 1
ATOM 7161 O O . PHE B 1 454 ? 3.959 -19.328 -19.5 1 91.94 454 PHE B O 1
ATOM 7168 N N . GLY B 1 455 ? 5.492 -17.625 -19.516 1 89 455 GLY B N 1
ATOM 7169 C CA . GLY B 1 455 ? 4.656 -16.922 -20.469 1 89 455 GLY B CA 1
ATOM 7170 C C . GLY B 1 455 ? 5.441 -16.312 -21.625 1 89 455 GLY B C 1
ATOM 7171 O O . GLY B 1 455 ? 4.902 -15.531 -22.406 1 89 455 GLY B O 1
ATOM 7172 N N . ALA B 1 456 ? 6.727 -16.578 -21.641 1 89.81 456 ALA B N 1
ATOM 7173 C CA . ALA B 1 456 ? 7.582 -16.016 -22.688 1 89.81 456 ALA B CA 1
ATOM 7174 C C . ALA B 1 456 ? 7.453 -14.5 -22.75 1 89.81 456 ALA B C 1
ATOM 7176 O O . ALA B 1 456 ? 7.309 -13.922 -23.828 1 89.81 456 ALA B O 1
ATOM 7177 N N . HIS B 1 457 ? 7.457 -13.859 -21.625 1 89.94 457 HIS B N 1
ATOM 7178 C CA . HIS B 1 457 ? 7.281 -12.414 -21.562 1 89.94 457 HIS B CA 1
ATOM 7179 C C . HIS B 1 457 ? 8.586 -11.688 -21.859 1 89.94 457 HIS B C 1
ATOM 7181 O O . HIS B 1 457 ? 8.641 -10.453 -21.797 1 89.94 457 HIS B O 1
ATOM 7187 N N . THR B 1 458 ? 9.602 -12.367 -22.141 1 92.06 458 THR B N 1
ATOM 7188 C CA . THR B 1 458 ? 10.914 -11.852 -22.516 1 92.06 458 THR B CA 1
ATOM 7189 C C . THR B 1 458 ? 11.516 -11.016 -21.391 1 92.06 458 THR B C 1
ATOM 7191 O O . THR B 1 458 ? 10.875 -10.82 -20.344 1 92.06 458 THR B O 1
ATOM 7194 N N . TYR B 1 459 ? 12.742 -10.664 -21.5 1 94.75 459 TYR B N 1
ATOM 7195 C CA . TYR B 1 459 ? 13.484 -9.844 -20.531 1 94.75 459 TYR B CA 1
ATOM 7196 C C . TYR B 1 459 ? 14.664 -9.156 -21.203 1 94.75 459 TYR B C 1
ATOM 7198 O O . TYR B 1 459 ? 15.047 -9.508 -22.328 1 94.75 459 TYR B O 1
ATOM 7206 N N . GLU B 1 460 ? 15.125 -8.078 -20.656 1 96.44 460 GLU B N 1
ATOM 7207 C CA . GLU B 1 460 ? 16.375 -7.453 -21.078 1 96.44 460 GLU B CA 1
ATOM 7208 C C . GLU B 1 460 ? 17.578 -8.062 -20.344 1 96.44 460 GLU B C 1
ATOM 7210 O O . GLU B 1 460 ? 17.406 -8.672 -19.281 1 96.44 460 GLU B O 1
ATOM 7215 N N . ARG B 1 461 ? 18.703 -7.98 -21 1 97.19 461 ARG B N 1
ATOM 7216 C CA . ARG B 1 461 ? 19.938 -8.5 -20.391 1 97.19 461 ARG B CA 1
ATOM 7217 C C . ARG B 1 461 ? 20.844 -7.359 -19.938 1 97.19 461 ARG B C 1
ATOM 7219 O O . ARG B 1 461 ? 20.812 -6.266 -20.516 1 97.19 461 ARG B O 1
ATOM 7226 N N . THR B 1 462 ? 21.641 -7.641 -18.891 1 96.38 462 THR B N 1
ATOM 7227 C CA . THR B 1 462 ? 22.578 -6.648 -18.391 1 96.38 462 THR B CA 1
ATOM 7228 C C . THR B 1 462 ? 23.797 -6.52 -19.312 1 96.38 462 THR B C 1
ATOM 7230 O O . THR B 1 462 ? 24.516 -5.52 -19.266 1 96.38 462 THR B O 1
ATOM 7233 N N . ASP B 1 463 ? 24.078 -7.496 -20.125 1 96.75 463 ASP B N 1
ATOM 7234 C CA . ASP B 1 463 ? 25.234 -7.523 -21 1 96.75 463 ASP B CA 1
ATOM 7235 C C . ASP B 1 463 ? 24.859 -7.238 -22.453 1 96.75 463 ASP B C 1
ATOM 7237 O O . ASP B 1 463 ? 25.578 -7.605 -23.375 1 96.75 463 ASP B O 1
ATOM 7241 N N . ALA B 1 464 ? 23.688 -6.75 -22.688 1 96.19 464 ALA B N 1
ATOM 7242 C CA . ALA B 1 464 ? 23.203 -6.348 -24 1 96.19 464 ALA B CA 1
ATOM 7243 C C . ALA B 1 464 ? 22.609 -4.938 -23.969 1 96.19 464 ALA B C 1
ATOM 7245 O O . ALA B 1 464 ? 22.297 -4.422 -22.891 1 96.19 464 ALA B O 1
ATOM 7246 N N . PRO B 1 465 ? 22.547 -4.238 -25.156 1 95.19 465 PRO B N 1
ATOM 7247 C CA . PRO B 1 465 ? 21.969 -2.887 -25.156 1 95.19 465 PRO B CA 1
ATOM 7248 C C . PRO B 1 465 ? 20.531 -2.852 -24.656 1 95.19 465 PRO B C 1
ATOM 7250 O O . PRO B 1 465 ? 19.766 -3.773 -24.938 1 95.19 465 PRO B O 1
ATOM 7253 N N . ARG B 1 466 ? 20.203 -1.798 -24.016 1 92.88 466 ARG B N 1
ATOM 7254 C CA . ARG B 1 466 ? 18.812 -1.593 -23.594 1 92.88 466 ARG B CA 1
ATOM 7255 C C . ARG B 1 466 ? 17.875 -1.596 -24.797 1 92.88 466 ARG B C 1
ATOM 7257 O O . ARG B 1 466 ? 18.234 -1.088 -25.859 1 92.88 466 ARG B O 1
ATOM 7264 N N . GLY B 1 467 ? 16.703 -2.127 -24.594 1 91.44 467 GLY B N 1
ATOM 7265 C CA . GLY B 1 467 ? 15.727 -2.178 -25.656 1 91.44 467 GLY B CA 1
ATOM 7266 C C . GLY B 1 467 ? 15.734 -3.494 -26.422 1 91.44 467 GLY B C 1
ATOM 7267 O O . GLY B 1 467 ? 14.797 -3.805 -27.141 1 91.44 467 GLY B O 1
ATOM 7268 N N . GLU B 1 468 ? 16.844 -4.234 -26.219 1 95.25 468 GLU B N 1
ATOM 7269 C CA . GLU B 1 468 ? 16.859 -5.578 -26.781 1 95.25 468 GLU B CA 1
ATOM 7270 C C . GLU B 1 468 ? 16.234 -6.59 -25.828 1 95.25 468 GLU B C 1
ATOM 7272 O O . GLU B 1 468 ? 16.641 -6.688 -24.672 1 95.25 468 GLU B O 1
ATOM 7277 N N . PHE B 1 469 ? 15.305 -7.348 -26.297 1 94.25 469 PHE B N 1
ATOM 7278 C CA . PHE B 1 469 ? 14.57 -8.297 -25.469 1 94.25 469 PHE B CA 1
ATOM 7279 C C . PHE B 1 469 ? 14.906 -9.727 -25.859 1 94.25 469 PHE B C 1
ATOM 7281 O O . PHE B 1 469 ? 15.102 -10.031 -27.047 1 94.25 469 PHE B O 1
ATOM 7288 N N . PHE B 1 470 ? 14.961 -10.578 -24.891 1 94.5 470 PHE B N 1
ATOM 7289 C CA . PHE B 1 470 ? 15.375 -11.969 -25.062 1 94.5 470 PHE B CA 1
ATOM 7290 C C . PHE B 1 470 ? 14.344 -12.914 -24.469 1 94.5 470 PHE B C 1
ATOM 7292 O O . PHE B 1 470 ? 13.609 -12.555 -23.547 1 94.5 470 PHE B O 1
ATOM 7299 N N . HIS B 1 471 ? 14.188 -14.047 -25.062 1 93.25 471 HIS B N 1
ATOM 7300 C CA . HIS B 1 471 ? 13.438 -15.188 -24.547 1 93.25 471 HIS B CA 1
ATOM 7301 C C . HIS B 1 471 ? 14.328 -16.406 -24.391 1 93.25 471 HIS B C 1
ATOM 7303 O O . HIS B 1 471 ? 15.156 -16.688 -25.266 1 93.25 471 HIS B O 1
ATOM 7309 N N . THR B 1 472 ? 14.227 -17.016 -23.266 1 93.44 472 THR B N 1
ATOM 7310 C CA . THR B 1 472 ? 14.953 -18.25 -23.016 1 93.44 472 THR B CA 1
ATOM 7311 C C . THR B 1 472 ? 14.008 -19.453 -23.047 1 93.44 472 THR B C 1
ATOM 7313 O O . THR B 1 472 ? 12.914 -19.406 -22.469 1 93.44 472 THR B O 1
ATOM 7316 N N . ASN B 1 473 ? 14.344 -20.438 -23.797 1 90.88 473 ASN B N 1
ATOM 7317 C CA . ASN B 1 473 ? 13.641 -21.703 -23.688 1 90.88 473 ASN B CA 1
ATOM 7318 C C . ASN B 1 473 ? 14.07 -22.484 -22.438 1 90.88 473 ASN B C 1
ATOM 7320 O O . ASN B 1 473 ? 14.93 -23.359 -22.516 1 90.88 473 ASN B O 1
ATOM 7324 N N . TRP B 1 474 ? 13.477 -22.25 -21.344 1 92.38 474 TRP B N 1
ATOM 7325 C CA . TRP B 1 474 ? 13.867 -22.719 -20.016 1 92.38 474 TRP B CA 1
ATOM 7326 C C . TRP B 1 474 ? 13.734 -24.234 -19.906 1 92.38 474 TRP B C 1
ATOM 7328 O O . TRP B 1 474 ? 14.453 -24.891 -19.156 1 92.38 474 TRP B O 1
ATOM 7338 N N . THR B 1 475 ? 12.734 -24.844 -20.609 1 84.5 475 THR B N 1
ATOM 7339 C CA . THR B 1 475 ? 12.391 -26.25 -20.438 1 84.5 475 THR B CA 1
ATOM 7340 C C . THR B 1 475 ? 12.906 -27.078 -21.594 1 84.5 475 THR B C 1
ATOM 7342 O O . THR B 1 475 ? 12.969 -28.312 -21.516 1 84.5 475 THR B O 1
ATOM 7345 N N . GLY B 1 476 ? 13.32 -26.422 -22.609 1 77.75 476 GLY B N 1
ATOM 7346 C CA . GLY B 1 476 ? 13.703 -27.125 -23.828 1 77.75 476 GLY B CA 1
ATOM 7347 C C . GLY B 1 476 ? 12.516 -27.547 -24.672 1 77.75 476 GLY B C 1
ATOM 7348 O O . GLY B 1 476 ? 12.688 -28.031 -25.797 1 77.75 476 GLY B O 1
ATOM 7349 N N . THR B 1 477 ? 11.266 -27.406 -24.188 1 67.69 477 THR B N 1
ATOM 7350 C CA . THR B 1 477 ? 10.062 -27.859 -24.875 1 67.69 477 THR B CA 1
ATOM 7351 C C . THR B 1 477 ? 9.195 -26.672 -25.281 1 67.69 477 THR B C 1
ATOM 7353 O O . THR B 1 477 ? 8.117 -26.844 -25.859 1 67.69 477 THR B O 1
ATOM 7356 N N . GLY B 1 478 ? 9.68 -25.484 -24.984 1 61.28 478 GLY B N 1
ATOM 7357 C CA . GLY B 1 478 ? 8.836 -24.328 -25.266 1 61.28 478 GLY B CA 1
ATOM 7358 C C . GLY B 1 478 ? 8.828 -23.953 -26.734 1 61.28 478 GLY B C 1
ATOM 7359 O O . GLY B 1 478 ? 9.727 -24.344 -27.484 1 61.28 478 GLY B O 1
ATOM 7360 N N . GLY B 1 479 ? 7.68 -23.531 -27.25 1 58.88 479 GLY B N 1
ATOM 7361 C CA . GLY B 1 479 ? 7.566 -23.094 -28.625 1 58.88 479 GLY B CA 1
ATOM 7362 C C . GLY B 1 479 ? 8.32 -21.812 -28.922 1 58.88 479 GLY B C 1
ATOM 7363 O O . GLY B 1 479 ? 8.938 -21.234 -28.031 1 58.88 479 GLY B O 1
ATOM 7364 N N . ASP B 1 480 ? 8.312 -21.438 -30.125 1 64.81 480 ASP B N 1
ATOM 7365 C CA . ASP B 1 480 ? 9.047 -20.281 -30.625 1 64.81 480 ASP B CA 1
ATOM 7366 C C . ASP B 1 480 ? 8.203 -19.016 -30.516 1 64.81 480 ASP B C 1
ATOM 7368 O O . ASP B 1 480 ? 8.703 -17.906 -30.734 1 64.81 480 ASP B O 1
ATOM 7372 N N . THR B 1 481 ? 6.938 -19.234 -30.141 1 63.31 481 THR B N 1
ATOM 7373 C CA . THR B 1 481 ? 6.078 -18.047 -30.109 1 63.31 481 THR B CA 1
ATOM 7374 C C . THR B 1 481 ? 6.312 -17.25 -28.828 1 63.31 481 THR B C 1
ATOM 7376 O O . THR B 1 481 ? 6.391 -17.812 -27.734 1 63.31 481 THR B O 1
ATOM 7379 N N . ILE B 1 482 ? 6.531 -15.914 -29.062 1 68.69 482 ILE B N 1
ATOM 7380 C CA . ILE B 1 482 ? 6.824 -15.031 -27.938 1 68.69 482 ILE B CA 1
ATOM 7381 C C . ILE B 1 482 ? 5.621 -14.133 -27.672 1 68.69 482 ILE B C 1
ATOM 7383 O O . ILE B 1 482 ? 4.848 -13.82 -28.578 1 68.69 482 ILE B O 1
ATOM 7387 N N . ALA B 1 483 ? 5.438 -13.93 -26.328 1 65.81 483 ALA B N 1
ATOM 7388 C CA . ALA B 1 483 ? 4.371 -13.016 -25.938 1 65.81 483 ALA B CA 1
ATOM 7389 C C . ALA B 1 483 ? 4.789 -11.562 -26.156 1 65.81 483 ALA B C 1
ATOM 7391 O O . ALA B 1 483 ? 5.98 -11.25 -26.156 1 65.81 483 ALA B O 1
ATOM 7392 N N . GLY B 1 484 ? 3.926 -10.641 -26.672 1 54.19 484 GLY B N 1
ATOM 7393 C CA . GLY B 1 484 ? 4.23 -9.227 -26.828 1 54.19 484 GLY B CA 1
ATOM 7394 C C . GLY B 1 484 ? 4.762 -8.586 -25.562 1 54.19 484 GLY B C 1
ATOM 7395 O O . GLY B 1 484 ? 4.535 -9.102 -24.469 1 54.19 484 GLY B O 1
ATOM 7396 N N . THR B 1 485 ? 5.809 -7.723 -25.703 1 45.84 485 THR B N 1
ATOM 7397 C CA . THR B 1 485 ? 6.465 -6.996 -24.625 1 45.84 485 THR B CA 1
ATOM 7398 C C . THR B 1 485 ? 5.488 -6.051 -23.938 1 45.84 485 THR B C 1
ATOM 7400 O O . THR B 1 485 ? 4.648 -5.434 -24.594 1 45.84 485 THR B O 1
ATOM 7403 N N . TYR B 1 486 ? 5.215 -6.297 -22.641 1 44.59 486 TYR B N 1
ATOM 7404 C CA . TYR B 1 486 ? 4.375 -5.34 -21.938 1 44.59 486 TYR B CA 1
ATOM 7405 C C . TYR B 1 486 ? 5.188 -4.133 -21.469 1 44.59 486 TYR B C 1
ATOM 7407 O O . TYR B 1 486 ? 6.297 -4.285 -20.969 1 44.59 486 TYR B O 1
ATOM 7415 N N . SER B 1 487 ? 5.223 -2.891 -22.203 1 40.34 487 SER B N 1
ATOM 7416 C CA . SER B 1 487 ? 5.906 -1.685 -21.734 1 40.34 487 SER B CA 1
ATOM 7417 C C . SER B 1 487 ? 5.09 -0.967 -20.672 1 40.34 487 SER B C 1
ATOM 7419 O O . SER B 1 487 ? 3.902 -0.705 -20.859 1 40.34 487 SER B O 1
ATOM 7421 N N . ILE B 1 488 ? 5.324 -1.299 -19.391 1 35.72 488 ILE B N 1
ATOM 7422 C CA . ILE B 1 488 ? 4.652 -0.429 -18.422 1 35.72 488 ILE B CA 1
ATOM 7423 C C . ILE B 1 488 ? 5.219 0.986 -18.531 1 35.72 488 ILE B C 1
ATOM 7425 O O . ILE 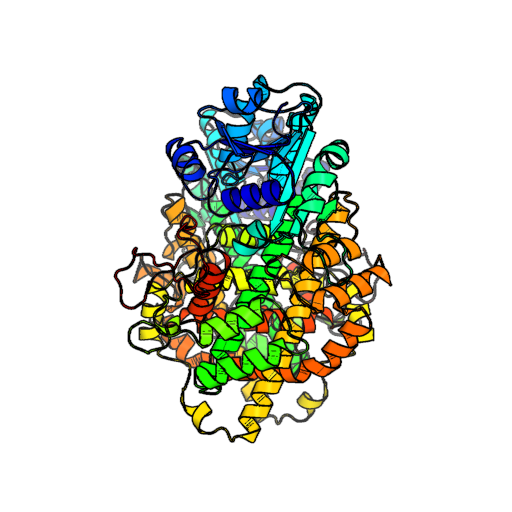B 1 488 ? 6.426 1.168 -18.688 1 35.72 488 ILE B O 1
#

InterPro domains:
  IPR006113 6-phosphogluconate dehydrogenase, decarboxylating [PIRSF000109] (3-481)
  IPR006113 6-phosphogluconate dehydrogenase, decarboxylating [TIGR00873] (4-475)
  IPR006114 6-phosphogluconate dehydrogenase, C-terminal [PF00393] (179-474)
  IPR006114 6-phosphogluconate dehydrogenase, C-terminal [SM01350] (179-475)
  IPR006115 6-phosphogluconate dehydrogenase, NADP-binding [PF03446] (4-174)
  IPR006183 6-phosphogluconate dehydrogenase [PR00076] (3-26)
  IPR006183 6-phosphogluconate dehydrogenase [PR00076] (66-95)
  IPR006183 6-phosphogluconate dehydrogenase [PR00076] (119-144)
  IPR006183 6-phosphogluconate dehydrogenase [PR00076] (168-196)
  IPR006183 6-phosphogluconate dehydrogenase [PR00076] (249-276)
  IPR006183 6-phosphogluconate dehydrogenase [PR00076] (362-384)
  IPR006183 6-phosphogluconate dehydrogenase [PTHR11811] (3-485)
  IPR006184 6-phosphogluconate-binding site [PS00461] (253-265)
  IPR008927 6-phosphogluconate dehydrogenase-like, C-terminal domain superfamily [SSF48179] (177-478)
  IPR013328 6-phosphogluconate dehydrogenase, domain 2 [G3DSA:1.10.1040.10] (181-439)
  IPR036291 NAD(P)-binding domain superfamily [SSF51735] (3-174)

pLDDT: mean 94.74, std 8.82, range [35.62, 98.94]

Sequence (976 aa):
MGADIGFIGLAVMGENLVLNIERNGFSVAVFNRTTTVVDRFLAGRAHGKRITGAHSIAELVSLLARPRKIMLMVKAGSAVDAVIDQILPLLEKGDLVIDGGNSHYQDTIRRMHALEAAGIHFIGTGVSGGEEGALRGPSLMPGGSAQAWPLVSPIFCAIAAKADDGTPCCDWVGSDGAGHYVKMIHNGIEYGDMQIIAEGYWFMKHALGMSYEHMHHTFTRWNTGRLHSYLIEITAAILAHQDTDGTPLLEKILDAAGQKGTGRWTCVAALEEGSPLTLITESVMARSLSAQKQARCKAHRVFGSPVKVSKAETLSAQQREELVSALEDALYCAKIVSYAQGFELLSHTAKRRGWTLDFSRIASLWRGGCIIRSGFLSKISAAFAQQHDLENLVLAPFFAEELKRACPGWRTIVAESVRQALPVPALSAALAWFDGFTGAALPANLLQAQRDYFGAHTYERTDAPRGEFFHTNWTGTGGDTIAGTYSIMGADIGFIGLAVMGENLVLNIERNGFSVAVFNRTTTVVDRFLAGRAHGKRITGAHSIAELVSLLARPRKIMLMVKAGSAVDAVIDQILPLLEKGDLVIDGGNSHYQDTIRRMHALEAAGIHFIGTGVSGGEEGALRGPSLMPGGSAQAWPLVSPIFCAIAAKADDGTPCCDWVGSDGAGHYVKMIHNGIEYGDMQIIAEGYWFMKHALGMSYEHMHHTFTRWNTGRLHSYLIEITAAILAHQDTDGTPLLEKILDAAGQKGTGRWTCVAALEEGSPLTLITESVMARSLSAQKQARCKAHRVFGSPVKVSKAETLSAQQREELVSALEDALYCAKIVSYAQGFELLSHTAKRRGWTLDFSRIASLWRGGCIIRSGFLSKISAAFAQQHDLENLVLAPFFAEELKRACPGWRTIVAESVRQALPVPALSAALAWFDGFTGAALPANLLQAQRDYFGAHTYERTDAPRGEFFHTNWTGTGGDTIAGTYSI

Nearest PDB structures (foldseek):
  2iyo-assembly1_A  TM=9.727E-01  e=7.135E-49  Lactococcus lactis
  2iz0-assembly1_B  TM=9.570E-01  e=1.417E-47  Lactococcus lactis
  6fqy-assembly1_B  TM=9.557E-01  e=6.376E-42  Plasmodium falciparum 3D7
  8c79-assembly1_B  TM=9.595E-01  e=2.075E-39  Leishmania donovani
  1pgj-assembly1_B  TM=9.630E-01  e=6.203E-36  Trypanosoma brucei

Secondary structure (DSSP, 8-state):
--BSEEEE--SHHHHHHHHHHHHTT--EEEE-SSHHHHHHHHHTTTTTSSEEE-SSHHHHHHTBPSSPEEEE-S-SSHHHHHHHHHHGGG--TT-EEEE-S---HHHHHHHHHHHHHTT-EEEEEEEESHHHHHHH--EEEEEE-GGGHHHHHHHHHHHS-B-TTS-BSB---EETTHHHHHHHHHHHHHHHHHHHHHHHHHHHHHTS---HHHHHHHHHHHTTTTT-BHHHHHHHHHHH-B-TTSSBGGGGB-S-----SHHHHHHHHHHHHT---HHHHHHHHHHHHHT-HHHHHHHHHHH-----THHHHH--HHHHHHHHHHHHHHHHHHHHHHHHHHHHHHHHHHHHHT----HHHHHHHTSSSSTT-BTHHHHHHHHHHH-TT-S-GGGSHHHHHHHHHHHHHHHHHHHHHHHTT---HHHHHHHHHHHHHT-S--THHHHHHHHHHHH---EEBTTS-TT-EE---SSS---S--------/--BSEEEE--SHHHHHHHHHHHHTT--EEEE-SSHHHHHHHHHTTTTTSSEEE-SSHHHHHHTBPSSPEEEE---SSHHHHHHHHHHGGG--TT-EEEE-S---HHHHHHHHHHHHHTT-EEEEEEEESHHHHHHH--EEEEEE-GGGHHHHHHHHHHHS-B-TTS-BSB---EETTHHHHHHHHHHHHHHHHHHHHHHHHHIIIIIS---HHHHHHHHHHHTTTTT-BHHHHHHHHHHH-B-TTSSBGGGGB-S-----SHHHHHHHHHHHHT---HHHHHHHHHHHHHT-HHHHHHHHHHH-----THHHHH--HHHHHHHHHHHHHHHHHHHHHHHHHHHHHHHHHHHHHT----HHHHHHHTSSSSTT-BTHHHHHHHHHHH-TT-S-GGGSHHHHHHHHHHHHHHHHHHHHHHHTT---HHHHHHHHHHHHHT-S--THHHHHHHHHHHH---B-BTTS-TT--B---SSS---S--PPP---

Radius of gyration: 29.54 Å; Cα contacts (8 Å, |Δi|>4): 2049; chains: 2; bounding box: 62×84×79 Å

Organism: Treponema pallidum (strain Nichols) (NCBI:txid243276)